Protein AF-M5FSQ7-F1 (afdb_monomer)

Foldseek 3Di:
DDDDDDDDDDDDDPPPPQKWAKDKWKQDQPVGTFLLVLRLVQNVVQLVVSPQPDPPLNVLSDPDPPRPVVCQRVVQCVVADSNAMKIWMWTADSVGDIHIHIDGDDDDPQDAFAEEEFPDAFFADVQAHDIPRLPSLVVSLVRQCVLPVPDPDPRGPWYFHFHPVQWTAATSAWWKWFFDDPDPPDDTATETEDSVRRHYPASLNVVCVVVVRYDYDTHGPVNRVVCLVVVTWMWTAHNHPGIGTYHYDYSADDPPVVPDDLDQFFAEEEEDLLFLQSLLCLVLSNLNVDDLVVSLVCCQWHYFYFYLVLDQPVCCVPPAQLQHLEYEYEAWFFALLDCSRNPCLLVCLVPDQRAYEYEARGQRSNQVSQPWDKDFDPDQFFQFWFFKDFSCDQLNPVFHTFTFHALDRIATDPVGGDPQKDQTMWTADPVRPDITGAKIDGNPGNYIYGNTDLSFPPGDVVNSSSSSNSSSVSSVVSVVPDDDRPSGRDPSSCVRRLQNSVLQDPDPPPPPVPDQQQKEKDKDWAPDPDDPLLVQLVQQVVCVLQLQKWWKKWAQLDDDVPDPLHFKIKIDMFSWKWFDDVPFIWIGRRPDIDTFDADVPHDPLNLVLLLLVLLQVRYDDDDDPDDLFQFAKFWWAFQCSLCVLDPPFDDDPDPFPDPGTRIMIGGGQWMWMQGPVVRIIMIMGIAGHPDDPSVVVNCNRPVDDHTDHPVVSVVVSVVNNPDDPRDDDDDDAQFDLAWDKPDDLVLLLVLLVVQLVSSSSRLFQKWWAKTKTKDFGPAFDGSSNLSNLLVVLCVLQRERGFMWIANSNQSKIKGFRFNFWQWWQDDFLSFKIKGKDWFDKAWQDDQPDVVDPDVVVSVVVSCVVVVVVVVVRLVDPVRSSLQSQLVSSVLSLCSSFFSNVFWDWPAFQDWDDDPTIIIGIIMIMGGGRHPDFLSNSDSSCPDRCQNFGISRSSRNVSSCVSRVNHGCTSASIWTWGQHSSRTITIGGRALMWIDGRRMIMHMFTHMRGNPDDSVVRVVRRVVRVCSRCPPRD

Solvent-accessible surface area (backbone atoms only — not comparable to full-atom values): 55582 Å² total; per-residue (Å²): 134,90,79,89,89,84,91,81,87,86,81,93,82,84,78,75,72,78,70,30,20,38,50,67,38,22,33,40,58,94,76,41,60,53,66,49,69,54,51,44,53,50,40,51,54,25,35,50,71,73,68,54,88,60,86,75,54,66,65,44,62,34,92,53,94,84,22,63,49,50,53,43,51,51,51,33,39,58,76,70,44,60,87,48,40,27,46,34,39,41,36,38,48,90,87,73,44,81,47,62,46,57,43,80,52,87,81,71,84,90,63,79,38,39,27,28,50,48,96,59,65,51,68,47,75,61,23,80,39,54,45,66,63,47,65,58,43,54,52,44,43,53,55,50,50,72,71,49,80,80,56,100,59,80,77,57,76,40,33,37,33,23,26,92,88,47,30,36,29,29,36,63,86,33,43,42,32,40,50,45,74,93,48,101,87,54,81,75,42,36,35,22,41,40,61,91,51,45,22,59,79,42,64,39,55,54,51,36,43,74,74,64,64,38,43,80,38,89,40,40,51,68,57,56,51,49,31,50,72,73,69,42,62,31,36,36,35,29,60,74,70,46,76,45,52,40,43,75,44,68,88,59,86,67,76,76,75,66,78,76,71,67,65,68,64,69,27,29,40,38,38,31,34,64,36,38,48,48,51,34,46,56,67,54,59,53,53,40,68,55,57,59,73,58,42,54,51,47,43,47,48,23,52,34,43,31,53,55,76,76,50,59,58,70,57,36,59,73,73,44,53,81,53,40,45,34,38,34,33,29,36,37,42,48,43,56,88,37,58,91,44,33,48,51,55,42,56,47,66,67,71,53,74,58,31,33,42,15,26,30,42,22,20,43,26,57,42,40,48,66,71,18,49,77,39,70,35,93,66,68,35,54,43,38,69,43,64,36,41,60,75,48,44,77,47,34,45,91,39,71,67,43,45,34,21,26,62,40,22,51,37,51,33,83,91,41,65,34,89,61,51,40,82,34,21,33,31,65,41,96,86,64,82,48,74,44,62,32,23,40,32,39,73,89,48,57,40,36,22,28,41,42,41,63,51,40,87,79,17,43,60,69,49,33,40,42,30,40,39,34,44,43,49,52,32,56,59,55,53,72,75,48,76,91,66,64,91,54,53,53,66,70,48,62,76,56,16,81,50,62,45,77,38,62,52,84,70,74,81,80,73,73,88,79,71,84,49,47,26,37,66,48,76,44,80,50,90,60,99,64,54,72,67,52,51,48,53,50,52,57,57,73,47,69,77,40,45,29,43,24,42,41,36,44,32,26,67,37,70,45,100,86,38,80,82,22,38,51,31,40,34,41,57,26,45,30,33,40,40,31,42,96,97,46,43,35,35,35,52,38,88,45,79,41,80,47,79,71,55,94,91,57,51,69,65,61,51,53,33,52,50,51,50,53,47,30,80,30,36,49,85,76,84,90,82,71,71,77,72,58,31,34,38,40,37,41,38,16,31,68,52,25,66,82,41,39,84,88,66,75,78,70,93,66,84,60,86,66,92,67,68,39,29,40,33,34,51,30,34,43,34,39,36,36,32,71,84,78,71,42,37,34,42,34,31,25,29,41,56,76,94,47,78,72,54,50,61,48,36,65,66,40,89,59,87,72,47,40,47,70,68,57,48,57,52,51,52,56,63,66,64,50,92,67,88,71,82,85,80,85,73,80,77,77,71,53,79,56,35,52,59,80,60,53,71,70,59,50,52,49,36,49,54,54,49,41,50,39,28,52,65,18,44,25,51,33,35,34,53,61,49,43,33,38,31,64,37,95,55,68,69,51,66,69,54,52,50,47,46,38,54,54,45,43,71,75,35,58,14,47,51,18,32,39,41,36,40,41,69,75,36,38,34,40,38,32,31,9,80,36,44,50,41,35,25,35,74,82,65,24,41,31,40,39,32,36,57,69,35,56,75,47,74,52,65,74,73,91,46,84,78,71,88,50,67,70,67,48,49,56,54,33,50,58,56,37,52,57,54,45,56,52,53,75,65,31,67,66,43,48,11,56,33,45,51,45,52,38,32,51,50,16,40,46,44,60,55,21,42,64,81,49,55,43,74,82,36,76,66,38,80,45,75,57,96,62,32,33,31,28,34,31,38,40,36,27,35,49,26,52,95,63,51,55,52,54,56,50,38,69,46,37,49,47,55,83,57,30,20,36,23,42,68,54,22,45,61,52,44,41,62,61,44,73,51,60,72,65,42,59,36,46,13,36,34,39,39,42,19,38,60,36,18,29,41,31,24,39,33,39,52,31,46,34,33,48,58,38,41,36,36,35,47,32,54,49,73,44,36,85,85,58,52,70,70,60,54,54,54,49,25,52,56,51,38,32,63,67,56,45,91,21,104

InterPro domains:
  IPR001544 Aminotransferase class IV [PF01063] (22-248)
  IPR005801 ADC synthase [G3DSA:3.60.120.10] (506-1032)
  IPR005801 ADC synthase [SSF56322] (531-1030)
  IPR006221 Anthranilate synthase/para-aminobenzoate synthase like domain [cd01743] (269-471)
  IPR006805 Anthranilate synthase component I, N-terminal [PF04715] (531-678)
  IPR015890 Chorismate-utilising enzyme, C-terminal [PF00425] (745-1024)
  IPR017926 Glutamine amidotransferase [PF00117] (269-464)
  IPR019999 Anthranilate synthase component I-like [PTHR11236] (307-1030)
  IPR029062 Class I glutamine amidotransferase-like [G3DSA:3.40.50.880] (268-475)
  IPR029062 Class I glutamine amidotransferase-like [SSF52317] (269-478)
  IPR036038 Aminotransferase-like, PLP-dependent enzymes [SSF56752] (23-250)
  IPR043131 Branched-chain-amino-acid aminotransferase-like, N-terminal [G3DSA:3.30.470.10] (13-101)
  IPR043132 Branched-chain-amino-acid aminotransferase-like, C-terminal [G3DSA:3.20.10.10] (105-250)

Radius of gyration: 38.15 Å; Cα contacts (8 Å, |Δi|>4): 2184; chains: 1; bounding box: 104×80×108 Å

Organism: Dacryopinax primogenitus (strain DJM 731) (NCBI:txid1858805)

Secondary structure (DSSP, 8-state):
----------------PPP-EEEEEEEETTTEETTHHHHHHHHHHHHHHTT---TTSTTTT--STT-HHHHHHHHHHHHH-TTS-EEEEEEE-TTS-EEEEEEE------PPEEEEEPSS----TTTTS-BS--HHHHHHHHHHHHHHTTSS----SEEEEE-TTSBEEEESSSEEEEEE-SSTTSPPEEEEE-GGGT----HHHHHHHHTTSEEEE--BHHHHHHHHHTT--EEEEETTTEEEEEEEEESS--GGGGSS--PPP-SEEEEE-S-SSGGGHHHHT-TT---HHHHHHHHHHHEEEEETTSS-HHHHHHHTGGG-SEEEE---SS-TTSHHHHTTHHHHHHH--S-EEEETHHHHHHHHHTT--EEEEEEEEEEEEEEEEE-S-GGGTTPPPEEEEEEEEEEE-TT---TTEEEEEEEE-TTSS-EEEEEEEESSSSEEEESSBTTSTTS-HHHHHHHHHHHHHHHHHHHTTSS---SS--HHHHHH-SS-GGGGS-------TT---SEEEEEEEE-----HHHHHHHHHHHTTT-TT-EEEEEE-SS--TT-GGGSEEEEEEESEEEEEETTEEEEEETTEEEE--PPTT--HHHHHHHHHHHHHHTEE---S-S-S--SEEEEEE-GGGHHHHSTT----SS-----S-SEEEEEESEEEEEETTTTEEEEEEEEE-S--HHHHHHHHHSSS--SB-HHHHHHHHHHHSS--PPP---------S--EESS-HHHHHHHHHHHHHHHHTTS-SEEEEEEEEEEE-SSPPPHHHHHHHHHHHHHHS--TEEEEEEETTTTEEEEEEE--EEEEEESGGG-EEEEE-EEEEEEPPPPSSSS-S-HHHHHHHHHHHHHHHHHHHHT-HHHHHHHHHHHHHHHHHHHTTB-GGG-EEEEEEEEEE-SSEEEEEEEEEEEBPTT--HHHHHHHHPSPGGGSEESHHHHHHHHHHHTTT---TTTTSEEEEEETTS-EEEEE--SEEEEETTEEEEEEEEEE-TT--HHHHHHHHHHHHHHHHTT--

Nearest PDB structures (foldseek):
  8hx8-assembly1_A  TM=6.151E-01  e=1.619E-55  Streptomyces venezuelae
  7pi1-assembly4_DDD  TM=8.713E-01  e=1.758E-33  Bacillus subtilis subsp. subtilis str. 168
  7qu9-assembly1_A  TM=8.740E-01  e=2.891E-33  Bacillus subtilis
  7pi1-assembly2_BBB  TM=8.624E-01  e=4.524E-33  Bacillus subtilis subsp. subtilis str. 168
  7pi1-assembly3_CCC  TM=8.799E-01  e=3.842E-32  Bacillus subtilis subsp. subtilis str. 168

Sequence (1033 aa):
MSTCNEIAQSHSNSNLSRPRALTTILYEPGDGFYLLQRHVERLRAAHIYLGSTSPGFIDELSWSVGSGLMQELWGVVRSTGETFPQRVRVEVTHDCRIIATSRIMVTGPLTTLTVCLDTRPTVPRHAEHKTTDRANYDSARGRVDACLDLEGVRMPFDVLLWNPAGFVTETSISNVAVEMHYDQSSSPRFVTPRVTSGLIAGVMRQELLSVGFLEEGDIRIEDALCAAQEGRRIIAFNALRKVFEVKIITALPQPSLFRELPFPMGVGVIIDCYDSYTNNLLPCLNTANLPPQEFERYLESSVAVIRLHTFPWPVFRDHVLPHLEWVIISPGPGRPDNTRDFGFCAELLRTSEVPVLGVCLGHQGIASAHGGSIISSGDVVHGRTVLVHNNNVGVFANVPSAQMVRYNSLCVDPENIPEDIHVTAWARSSDGATIEIMGLQHRHKPQYGVQFHLESTCSDHDTARRIMQSFALVVAQHSKHRAASSTKLPDICRTTSYIDFSKLRSVSPCIDTQIKQPLRVLSQQLVVQATPVEMCSYLVEACQEDLGINVFWLDSARSSPNDPLSRYSYLGTSNRSIQYEPGTALLHKGMEDVSLPLRPGQSFWSWLDTLQRVIHENSANDAIAAPNFQCGLVGYLSYEMGKESLDGYESSTRNTAYSGPLAQFMLIDQVLAFDHHTGVWHAMGLIRGSADSRMDALSELLPCQFGITELEFYSWIRTLEIPQPFPSSTRKSALPSLFDFNYTHDSYMDSIRRLIQKIGEGESYEMNLTGQFTGLLHDTPSLKDVFALYGDIRTKNPACYSALLCFTRTRTHVLSTSPELFIELSGVGGTEALMKPIKGTLRRTPCRCAPCTDPDGCEVNRALQDAQRLAAFEADPKERAENLMIVDLIRADLQNFCHTSSVTVKKLMDVEASETVYSLVTSVEGKLVPDVGPVEAICRTFPPGSMTGAPKLRSVELLEDLEGHQPRGIYSGCLGYISVNNRASFNVVIRTLVIQDCKASVGAGGAITWLSDPDSEWDELFLKARSVLQDRV

pLDDT: mean 83.96, std 14.82, range [24.11, 98.62]

Structure (mmCIF, N/CA/C/O backbone):
data_AF-M5FSQ7-F1
#
_entry.id   AF-M5FSQ7-F1
#
loop_
_atom_site.group_PDB
_atom_site.id
_atom_site.type_symbol
_atom_site.label_atom_id
_atom_site.label_alt_id
_atom_site.label_comp_id
_atom_site.label_asym_id
_atom_site.label_entity_id
_atom_site.label_seq_id
_atom_site.pdbx_PDB_ins_code
_atom_site.Cartn_x
_atom_site.Cartn_y
_atom_site.Cartn_z
_atom_site.occupancy
_atom_site.B_iso_or_equiv
_atom_site.auth_seq_id
_atom_site.auth_comp_id
_atom_site.auth_asym_id
_atom_site.auth_atom_id
_atom_site.pdbx_PDB_model_num
ATOM 1 N N . MET A 1 1 ? 24.630 52.295 -3.949 1.00 28.70 1 MET A N 1
ATOM 2 C CA . MET A 1 1 ? 25.901 53.045 -3.998 1.00 28.70 1 MET A CA 1
ATOM 3 C C . MET A 1 1 ? 26.867 52.355 -3.053 1.00 28.70 1 MET A C 1
ATOM 5 O O . MET A 1 1 ? 26.510 52.264 -1.891 1.00 28.70 1 MET A O 1
ATOM 9 N N . SER A 1 2 ? 27.982 51.841 -3.602 1.00 24.11 2 SER A N 1
ATOM 10 C CA . SER A 1 2 ? 29.302 51.570 -2.975 1.00 24.11 2 SER A CA 1
ATOM 11 C C . SER A 1 2 ? 29.361 50.859 -1.609 1.00 24.11 2 SER A C 1
ATOM 13 O O . SER A 1 2 ? 28.769 51.341 -0.658 1.00 24.11 2 SER A O 1
ATOM 15 N N . THR A 1 3 ? 30.139 49.806 -1.345 1.00 26.14 3 THR A N 1
ATOM 16 C CA . THR A 1 3 ? 31.267 49.098 -2.009 1.00 26.14 3 THR A CA 1
ATOM 17 C C . THR A 1 3 ? 31.653 47.981 -1.012 1.00 26.14 3 THR A C 1
ATOM 19 O O . THR A 1 3 ? 31.602 48.232 0.187 1.00 26.14 3 THR A O 1
ATOM 22 N N . CYS A 1 4 ? 31.817 46.712 -1.405 1.00 25.16 4 CYS A N 1
ATOM 23 C CA . CYS A 1 4 ? 33.051 46.060 -1.900 1.00 25.16 4 CYS A CA 1
ATOM 24 C C . CYS A 1 4 ? 34.249 46.070 -0.926 1.00 25.16 4 CYS A C 1
ATOM 26 O O . CYS A 1 4 ? 34.625 47.142 -0.464 1.00 25.16 4 CYS A O 1
ATOM 28 N N . ASN A 1 5 ? 34.882 44.886 -0.784 1.00 26.62 5 ASN A N 1
ATOM 29 C CA . ASN A 1 5 ? 36.004 44.456 0.087 1.00 26.62 5 ASN A CA 1
ATOM 30 C C . ASN A 1 5 ? 35.471 43.794 1.377 1.00 26.62 5 ASN A C 1
ATOM 32 O O . ASN A 1 5 ? 34.804 44.456 2.150 1.00 26.62 5 ASN A O 1
ATOM 36 N N . GLU A 1 6 ? 35.602 42.499 1.672 1.00 25.78 6 GLU A N 1
ATOM 37 C CA . GLU A 1 6 ? 36.690 41.535 1.487 1.00 25.78 6 GLU A CA 1
ATOM 38 C C . GLU A 1 6 ? 36.123 40.105 1.579 1.00 25.78 6 GLU A C 1
ATOM 40 O O . GLU A 1 6 ? 35.641 39.722 2.636 1.00 25.78 6 GLU A O 1
ATOM 45 N N . ILE A 1 7 ? 36.232 39.294 0.522 1.00 28.31 7 ILE A N 1
ATOM 46 C CA . ILE A 1 7 ? 36.519 37.852 0.648 1.00 28.31 7 ILE A CA 1
ATOM 47 C C . ILE A 1 7 ? 37.460 37.523 -0.510 1.00 28.31 7 ILE A C 1
ATOM 49 O O . ILE A 1 7 ? 37.056 37.109 -1.596 1.00 28.31 7 ILE A O 1
ATOM 53 N N . ALA A 1 8 ? 38.737 37.816 -0.290 1.00 27.39 8 ALA A N 1
ATOM 54 C CA . ALA A 1 8 ? 39.831 37.292 -1.081 1.00 27.39 8 ALA A CA 1
ATOM 55 C C . ALA A 1 8 ? 40.411 36.084 -0.339 1.00 27.39 8 ALA A C 1
ATOM 57 O O . ALA A 1 8 ? 40.623 36.151 0.867 1.00 27.39 8 ALA A O 1
ATOM 58 N N . GLN A 1 9 ? 40.743 35.051 -1.116 1.00 27.33 9 GLN A N 1
ATOM 59 C CA . GLN A 1 9 ? 41.522 33.856 -0.770 1.00 27.33 9 GLN A CA 1
ATOM 60 C C . GLN A 1 9 ? 40.736 32.639 -0.263 1.00 27.33 9 GLN A C 1
ATOM 62 O O . GLN A 1 9 ? 40.675 32.349 0.924 1.00 27.33 9 GLN A O 1
ATOM 67 N N . SER A 1 10 ? 40.288 31.804 -1.201 1.00 25.73 10 SER A N 1
ATOM 68 C CA . SER A 1 10 ? 40.864 30.457 -1.326 1.00 25.73 10 SER A CA 1
ATOM 69 C C . SER A 1 10 ? 40.423 29.778 -2.632 1.00 25.73 10 SER A C 1
ATOM 71 O O . SER A 1 10 ? 39.282 29.897 -3.056 1.00 25.73 10 SER A O 1
ATOM 73 N N . HIS A 1 11 ? 41.379 29.072 -3.246 1.00 27.67 11 HIS A N 1
ATOM 74 C CA . HIS A 1 11 ? 41.250 28.107 -4.354 1.00 27.67 11 HIS A CA 1
ATOM 75 C C . HIS A 1 11 ? 41.582 28.619 -5.765 1.00 27.67 11 HIS A C 1
ATOM 77 O O . HIS A 1 11 ? 40.765 28.814 -6.659 1.00 27.67 11 HIS A O 1
ATOM 83 N N . SER A 1 12 ? 42.896 28.746 -5.941 1.00 33.84 12 SER A N 1
ATOM 84 C CA . SER A 1 12 ? 43.661 28.553 -7.167 1.00 33.84 12 SER A CA 1
ATOM 85 C C . SER A 1 12 ? 43.202 27.343 -8.000 1.00 33.84 12 SER A C 1
ATOM 87 O O . SER A 1 12 ? 43.502 26.206 -7.644 1.00 33.84 12 SER A O 1
ATOM 89 N N . ASN A 1 13 ? 42.533 27.599 -9.130 1.00 28.42 13 ASN A N 1
ATOM 90 C CA . ASN A 1 13 ? 42.617 26.789 -10.358 1.00 28.42 13 ASN A CA 1
ATOM 91 C C . ASN A 1 13 ? 42.017 27.515 -11.585 1.00 28.42 13 ASN A C 1
ATOM 93 O O . ASN A 1 13 ? 41.304 26.936 -12.398 1.00 28.42 13 ASN A O 1
ATOM 97 N N . SER A 1 14 ? 42.311 28.808 -11.754 1.00 32.81 14 SER A N 1
ATOM 98 C CA . SER A 1 14 ? 41.867 29.597 -12.914 1.00 32.81 14 SER A CA 1
ATOM 99 C C . SER A 1 14 ? 43.050 30.066 -13.765 1.00 32.81 14 SER A C 1
ATOM 101 O O . SER A 1 14 ? 43.317 31.258 -13.885 1.00 32.81 14 SER A O 1
ATOM 103 N N . ASN A 1 15 ? 43.753 29.117 -14.382 1.00 32.16 15 ASN A N 1
ATOM 104 C CA . ASN A 1 15 ? 44.527 29.369 -15.600 1.00 32.16 15 ASN A CA 1
ATOM 105 C C . ASN A 1 15 ? 43.802 28.703 -16.781 1.00 32.16 15 ASN A C 1
ATOM 107 O O . ASN A 1 15 ? 44.334 27.829 -17.459 1.00 32.16 15 ASN A O 1
ATOM 111 N N . LEU A 1 16 ? 42.560 29.123 -17.040 1.00 43.38 16 LEU A N 1
ATOM 112 C CA . LEU A 1 16 ? 41.994 28.998 -18.382 1.00 43.38 16 LEU A CA 1
ATOM 113 C C . LEU A 1 16 ? 42.818 29.935 -19.269 1.00 43.38 16 LEU A C 1
ATOM 115 O O . LEU A 1 16 ? 42.696 31.156 -19.179 1.00 43.38 16 LEU A O 1
ATOM 119 N N . SER A 1 17 ? 43.739 29.368 -20.050 1.00 59.56 17 SER A N 1
ATOM 120 C CA . SER A 1 17 ? 44.606 30.131 -20.945 1.00 59.56 17 SER A CA 1
ATOM 121 C C . SER A 1 17 ? 43.751 31.034 -21.832 1.00 59.56 17 SER A C 1
ATOM 123 O O . SER A 1 17 ? 42.866 30.527 -22.523 1.00 59.56 17 SER A O 1
ATOM 125 N N . ARG A 1 18 ? 44.011 32.348 -21.839 1.00 75.31 18 ARG A N 1
ATOM 126 C CA . ARG A 1 18 ? 43.340 33.268 -22.768 1.00 75.31 18 ARG A CA 1
ATOM 127 C C . ARG A 1 18 ? 43.399 32.702 -24.204 1.00 75.31 18 ARG A C 1
ATOM 129 O O . ARG A 1 18 ? 44.457 32.182 -24.588 1.00 75.31 18 ARG A O 1
ATOM 136 N N . PRO A 1 19 ? 42.303 32.768 -24.982 1.00 82.62 19 PRO A N 1
ATOM 137 C CA . PRO A 1 19 ? 42.264 32.232 -26.340 1.00 82.62 19 PRO A CA 1
ATOM 138 C C . PRO A 1 19 ? 43.302 32.917 -27.232 1.00 82.62 19 PRO A C 1
ATOM 140 O O . PRO A 1 19 ? 43.524 34.116 -27.125 1.00 82.62 19 PRO A O 1
ATOM 143 N N . ARG A 1 20 ? 43.955 32.151 -28.108 1.00 86.50 20 ARG A N 1
ATOM 144 C CA . ARG A 1 20 ? 44.964 32.641 -29.061 1.00 86.50 20 ARG A CA 1
ATOM 145 C C . ARG A 1 20 ? 44.416 32.584 -30.480 1.00 86.50 20 ARG A C 1
ATOM 147 O O . ARG A 1 20 ? 43.618 31.696 -30.792 1.00 86.50 20 ARG A O 1
ATOM 154 N N . ALA A 1 21 ? 44.873 33.482 -31.349 1.00 85.31 21 ALA A N 1
ATOM 155 C CA . ALA A 1 21 ? 44.543 33.425 -32.770 1.00 85.31 21 ALA A CA 1
ATOM 156 C C . ALA A 1 21 ? 45.170 32.172 -33.401 1.00 85.31 21 ALA A C 1
ATOM 158 O O . ALA A 1 21 ? 46.342 31.867 -33.164 1.00 85.31 21 ALA A O 1
ATOM 159 N N . LEU A 1 22 ? 44.380 31.439 -34.188 1.00 89.25 22 LEU A N 1
ATOM 160 C CA . LEU A 1 22 ? 44.751 30.125 -34.704 1.00 89.25 22 LEU A CA 1
ATOM 161 C C . LEU A 1 22 ? 44.413 30.001 -36.191 1.00 89.25 22 LEU A C 1
ATOM 163 O O . LEU A 1 22 ? 43.290 30.253 -36.632 1.00 89.25 22 LEU A O 1
ATOM 167 N N . THR A 1 23 ? 45.351 29.476 -36.972 1.00 89.81 23 THR A N 1
ATOM 168 C CA . THR A 1 23 ? 45.087 29.035 -38.341 1.00 89.81 23 THR A CA 1
ATOM 169 C C . THR A 1 23 ? 45.695 27.667 -38.624 1.00 89.81 23 THR A C 1
ATOM 171 O O . THR A 1 23 ? 46.503 27.128 -37.869 1.00 89.81 23 THR A O 1
ATOM 174 N N . THR A 1 24 ? 45.242 27.042 -39.704 1.00 90.44 24 THR A N 1
ATOM 175 C CA . THR A 1 24 ? 45.785 25.768 -40.166 1.00 90.44 24 THR A CA 1
ATOM 176 C C . THR A 1 24 ? 45.873 25.823 -41.679 1.00 90.44 24 THR A C 1
ATOM 178 O O . THR A 1 24 ? 44.864 26.120 -42.318 1.00 90.44 24 THR A O 1
ATOM 181 N N . ILE A 1 25 ? 47.072 25.586 -42.193 1.00 91.25 25 ILE A N 1
ATOM 182 C CA . ILE A 1 25 ? 47.506 25.811 -43.568 1.00 91.25 25 ILE A CA 1
ATOM 183 C C . ILE A 1 25 ? 47.929 24.463 -44.152 1.00 91.25 25 ILE A C 1
ATOM 185 O O . ILE A 1 25 ? 48.520 23.637 -43.449 1.00 91.25 25 ILE A O 1
ATOM 189 N N . LEU A 1 26 ? 47.604 24.236 -45.419 1.00 91.56 26 LEU A N 1
ATOM 190 C CA . LEU A 1 26 ? 48.107 23.100 -46.179 1.00 91.56 26 LEU A CA 1
ATOM 191 C C . LEU A 1 26 ? 49.438 23.484 -46.829 1.00 91.56 26 LEU A C 1
ATOM 193 O O . LEU A 1 26 ? 49.510 24.501 -47.515 1.00 91.56 26 LEU A O 1
ATOM 197 N N . TYR A 1 27 ? 50.468 22.673 -46.618 1.00 91.62 27 TYR A N 1
ATOM 198 C CA . TYR A 1 27 ? 51.687 22.702 -47.419 1.00 91.62 27 TYR A CA 1
ATOM 199 C C . TYR A 1 27 ? 51.616 21.584 -48.462 1.00 91.62 27 TYR A C 1
ATOM 201 O O . TYR A 1 27 ? 51.442 20.421 -48.089 1.00 91.62 27 TYR A O 1
ATOM 209 N N . GLU A 1 28 ? 51.745 21.930 -49.741 1.00 87.75 28 GLU A N 1
ATOM 210 C CA . GLU A 1 28 ? 51.840 20.985 -50.858 1.00 87.75 28 GLU A CA 1
ATOM 211 C C . GLU A 1 28 ? 53.288 21.002 -51.400 1.00 87.75 28 GLU A C 1
ATOM 213 O O . GLU A 1 28 ? 53.817 22.081 -51.688 1.00 87.75 28 GLU A O 1
ATOM 218 N N . PRO A 1 29 ? 53.968 19.843 -51.524 1.00 85.25 29 PRO A N 1
ATOM 219 C CA . PRO A 1 29 ? 55.306 19.783 -52.106 1.00 85.25 29 PRO A CA 1
ATOM 220 C C . PRO A 1 29 ? 55.297 20.360 -53.523 1.00 85.25 29 PRO A C 1
ATOM 222 O O . PRO A 1 29 ? 54.510 19.931 -54.360 1.00 85.25 29 PRO A O 1
ATOM 225 N N . GLY A 1 30 ? 56.167 21.334 -53.792 1.00 80.31 30 GLY A N 1
ATOM 226 C CA . GLY A 1 30 ? 56.234 22.043 -55.076 1.00 80.31 30 GLY A CA 1
ATOM 227 C C . GLY A 1 30 ? 55.386 23.320 -55.145 1.00 80.31 30 GLY A C 1
ATOM 228 O O . GLY A 1 30 ? 55.886 24.327 -55.640 1.00 80.31 30 GLY A O 1
ATOM 229 N N . ASP A 1 31 ? 54.177 23.321 -54.575 1.00 81.56 31 ASP A N 1
ATOM 230 C CA . ASP A 1 31 ? 53.236 24.459 -54.636 1.00 81.56 31 ASP A CA 1
ATOM 231 C C . ASP A 1 31 ? 53.300 25.382 -53.400 1.00 81.56 31 ASP A C 1
ATOM 233 O O . ASP A 1 31 ? 52.826 26.521 -53.423 1.00 81.56 31 ASP A O 1
ATOM 237 N N . GLY A 1 32 ? 53.924 24.925 -52.309 1.00 88.06 32 GLY A N 1
ATOM 238 C CA . GLY A 1 32 ? 54.135 25.712 -51.095 1.00 88.06 32 GLY A CA 1
ATOM 239 C C . GLY A 1 32 ? 52.900 25.790 -50.192 1.00 88.06 32 GLY A C 1
ATOM 240 O O . GLY A 1 32 ? 52.144 24.830 -50.050 1.00 88.06 32 GLY A O 1
ATOM 241 N N . PHE A 1 33 ? 52.725 26.920 -49.500 1.00 90.19 33 PHE A N 1
ATOM 242 C CA . PHE A 1 33 ? 51.641 27.120 -48.532 1.00 90.19 33 PHE A CA 1
ATOM 243 C C . PHE A 1 33 ? 50.358 27.598 -49.224 1.00 90.19 33 PHE A C 1
ATOM 245 O O . PHE A 1 33 ? 50.256 28.751 -49.649 1.00 90.19 33 PHE A O 1
ATOM 252 N N . TYR A 1 34 ? 49.353 26.729 -49.293 1.00 90.50 34 TYR A N 1
ATOM 253 C CA . TYR A 1 34 ? 48.079 27.004 -49.954 1.00 90.50 34 TYR A CA 1
ATOM 254 C C . TYR A 1 34 ? 47.325 28.172 -49.291 1.00 90.50 34 TYR A C 1
ATOM 256 O O . TYR A 1 34 ? 47.166 28.205 -48.069 1.00 90.50 34 TYR A O 1
ATOM 264 N N . LEU A 1 35 ? 46.851 29.134 -50.098 1.00 88.75 35 LEU A N 1
ATOM 265 C CA . LEU A 1 35 ? 46.108 30.339 -49.674 1.00 88.75 35 LEU A CA 1
ATOM 266 C C . LEU A 1 35 ? 46.785 31.154 -48.550 1.00 88.75 35 LEU A C 1
ATOM 268 O O . LEU A 1 35 ? 46.107 31.761 -47.712 1.00 88.75 35 LEU A O 1
ATOM 272 N N . LEU A 1 36 ? 48.123 31.187 -48.525 1.00 86.69 36 LEU A N 1
ATOM 273 C CA . LEU A 1 36 ? 48.907 31.806 -47.451 1.00 86.69 36 LEU A CA 1
ATOM 274 C C . LEU A 1 36 ? 48.483 33.248 -47.132 1.00 86.69 36 LEU A C 1
ATOM 276 O O . LEU A 1 36 ? 48.294 33.575 -45.961 1.00 86.69 36 LEU A O 1
ATOM 280 N N . GLN A 1 37 ? 48.277 34.089 -48.150 1.00 84.69 37 GLN A N 1
ATOM 281 C CA . GLN A 1 37 ? 47.887 35.490 -47.960 1.00 84.69 37 GLN A CA 1
ATOM 282 C C . GLN A 1 37 ? 46.596 35.620 -47.130 1.00 84.69 37 GLN A C 1
ATOM 284 O O . GLN A 1 37 ? 46.566 36.328 -46.124 1.00 84.69 37 GLN A O 1
ATOM 289 N N . ARG A 1 38 ? 45.552 34.858 -47.476 1.00 86.31 38 ARG A N 1
ATOM 290 C CA . ARG A 1 38 ? 44.273 34.864 -46.745 1.00 86.31 38 ARG A CA 1
ATOM 291 C C . ARG A 1 38 ? 44.410 34.298 -45.329 1.00 86.31 38 ARG A C 1
ATOM 293 O O . ARG A 1 38 ? 43.746 34.754 -44.399 1.00 86.31 38 ARG A O 1
ATOM 300 N N . HIS A 1 39 ? 45.279 33.303 -45.132 1.00 87.62 39 HIS A N 1
ATOM 301 C CA . HIS A 1 39 ? 45.574 32.778 -43.797 1.00 87.62 39 HIS A CA 1
ATOM 302 C C . HIS A 1 39 ? 46.247 33.818 -42.895 1.00 87.62 39 HIS A C 1
ATOM 304 O O . HIS A 1 39 ? 45.913 33.882 -41.709 1.00 87.62 39 HIS A O 1
ATOM 310 N N . VAL A 1 40 ? 47.142 34.637 -43.451 1.00 84.88 40 VAL A N 1
ATOM 311 C CA . VAL A 1 40 ? 47.787 35.757 -42.752 1.00 84.88 40 VAL A CA 1
ATOM 312 C C . VAL A 1 40 ? 46.774 36.840 -42.393 1.00 84.88 40 VAL A C 1
ATOM 314 O O . VAL A 1 40 ? 46.716 37.266 -41.240 1.00 84.88 40 VAL A O 1
ATOM 317 N N . GLU A 1 41 ? 45.933 37.250 -43.342 1.00 83.56 41 GLU A N 1
ATOM 318 C CA . GLU A 1 41 ? 44.866 38.232 -43.109 1.00 83.56 41 GLU A CA 1
ATOM 319 C C . GLU A 1 41 ? 43.910 37.764 -42.002 1.00 83.56 41 GLU A C 1
ATOM 321 O O . GLU A 1 41 ? 43.591 38.528 -41.087 1.00 83.56 41 GLU A O 1
ATOM 326 N N . ARG A 1 42 ? 43.535 36.477 -42.003 1.00 86.25 42 ARG A N 1
ATOM 327 C CA . ARG A 1 42 ? 42.705 35.895 -40.940 1.00 86.25 42 ARG A CA 1
ATOM 328 C C . ARG A 1 42 ? 43.393 35.907 -39.575 1.00 86.25 42 ARG A C 1
ATOM 330 O O . ARG A 1 42 ? 42.732 36.199 -38.580 1.00 86.25 42 ARG A O 1
ATOM 337 N N . LEU A 1 43 ? 44.682 35.565 -39.507 1.00 84.81 43 LEU A N 1
ATOM 338 C CA . LEU A 1 43 ? 45.446 35.612 -38.254 1.00 84.81 43 LEU A CA 1
ATOM 339 C C . LEU A 1 43 ? 45.512 37.036 -37.698 1.00 84.81 43 LEU A C 1
ATOM 341 O O . LEU A 1 43 ? 45.286 37.221 -36.504 1.00 84.81 43 LEU A O 1
ATOM 345 N N . ARG A 1 44 ? 45.759 38.030 -38.561 1.00 81.00 44 ARG A N 1
ATOM 346 C CA . ARG A 1 44 ? 45.766 39.451 -38.186 1.00 81.00 44 ARG A CA 1
ATOM 347 C C . ARG A 1 44 ? 44.412 39.880 -37.619 1.00 81.00 44 ARG A C 1
ATOM 349 O O . ARG A 1 44 ? 44.367 40.425 -36.521 1.00 81.00 44 ARG A O 1
ATOM 356 N N . ALA A 1 45 ? 43.317 39.570 -38.313 1.00 81.81 45 ALA A N 1
ATOM 357 C CA . ALA A 1 45 ? 41.970 39.929 -37.868 1.00 81.81 45 ALA A CA 1
ATOM 358 C C . ALA A 1 45 ? 41.600 39.271 -36.524 1.00 81.81 45 ALA A C 1
ATOM 360 O O . ALA A 1 45 ? 41.124 39.947 -35.615 1.00 81.81 45 ALA A O 1
ATOM 361 N N . ALA A 1 46 ? 41.901 37.977 -36.360 1.00 83.12 46 ALA A N 1
ATOM 362 C CA . ALA A 1 46 ? 41.653 37.251 -35.114 1.00 83.12 46 ALA A CA 1
ATOM 363 C C . ALA A 1 46 ? 42.493 37.781 -33.940 1.00 83.12 46 ALA A C 1
ATOM 365 O O . ALA A 1 46 ? 42.011 37.839 -32.812 1.00 83.12 46 ALA A O 1
ATOM 366 N N . HIS A 1 47 ? 43.745 38.173 -34.189 1.00 80.12 47 HIS A N 1
ATOM 367 C CA . HIS A 1 47 ? 44.622 38.729 -33.159 1.00 80.12 47 HIS A CA 1
ATOM 368 C C . HIS A 1 47 ? 44.162 40.121 -32.695 1.00 80.12 47 HIS A C 1
ATOM 370 O O . HIS A 1 47 ? 44.145 40.384 -31.494 1.00 80.12 47 HIS A O 1
ATOM 376 N N . ILE A 1 48 ? 43.720 40.976 -33.627 1.00 79.88 48 ILE A N 1
ATOM 377 C CA . ILE A 1 48 ? 43.136 42.293 -33.316 1.00 79.88 48 ILE A CA 1
ATOM 378 C C . ILE A 1 48 ? 41.863 42.127 -32.477 1.00 79.88 48 ILE A C 1
ATOM 380 O O . ILE A 1 48 ? 41.714 42.785 -31.448 1.00 79.88 48 ILE A O 1
ATOM 384 N N . TYR A 1 49 ? 40.977 41.211 -32.876 1.00 81.62 49 TYR A N 1
ATOM 385 C CA . TYR A 1 49 ? 39.728 40.929 -32.166 1.00 81.62 49 TYR A CA 1
ATOM 386 C C . TYR A 1 49 ? 39.945 40.480 -30.709 1.00 81.62 49 TYR A C 1
ATOM 388 O O . TYR A 1 49 ? 39.177 40.845 -29.823 1.00 81.62 49 TYR A O 1
ATOM 396 N N . LEU A 1 50 ? 41.020 39.734 -30.433 1.00 80.94 50 LEU A N 1
ATOM 397 C CA . LEU A 1 50 ? 41.361 39.250 -29.089 1.00 80.94 50 LEU A CA 1
ATOM 398 C C . LEU A 1 50 ? 42.027 40.309 -28.179 1.00 80.94 50 LEU A C 1
ATOM 400 O O . LEU A 1 50 ? 42.373 39.996 -27.039 1.00 80.94 50 LEU A O 1
ATOM 404 N N . GLY A 1 51 ? 42.166 41.561 -28.638 1.00 69.06 51 GLY A N 1
ATOM 405 C CA . GLY A 1 51 ? 42.501 42.714 -27.791 1.00 69.06 51 GLY A CA 1
ATOM 406 C C . GLY A 1 51 ? 43.983 43.110 -27.713 1.00 69.06 51 GLY A C 1
ATOM 407 O O . GLY A 1 51 ? 44.345 43.866 -26.812 1.00 69.06 51 GLY A O 1
ATOM 408 N N . SER A 1 52 ? 44.843 42.649 -28.629 1.00 61.75 52 SER A N 1
ATOM 409 C CA . SER A 1 52 ? 46.256 43.067 -28.699 1.00 61.75 52 SER A CA 1
ATOM 410 C C . SER A 1 52 ? 46.481 44.093 -29.818 1.00 61.75 52 SER A C 1
ATOM 412 O O . SER A 1 52 ? 46.601 43.740 -30.988 1.00 61.75 52 SER A O 1
ATOM 414 N N . THR A 1 53 ? 46.579 45.380 -29.472 1.00 54.91 53 THR A N 1
ATOM 415 C CA . THR A 1 53 ? 46.950 46.463 -30.403 1.00 54.91 53 THR A CA 1
ATOM 416 C C . THR A 1 53 ? 48.396 46.896 -30.172 1.00 54.91 53 THR A C 1
ATOM 418 O O . THR A 1 53 ? 48.642 47.961 -29.607 1.00 54.91 53 THR A O 1
ATOM 421 N N . SER A 1 54 ? 49.366 46.072 -30.578 1.00 55.12 54 SER A N 1
ATOM 422 C CA . SER A 1 54 ? 50.761 46.516 -30.695 1.00 55.12 54 SER A CA 1
ATOM 423 C C . SER A 1 54 ? 51.034 46.885 -32.162 1.00 55.12 54 SER A C 1
ATOM 425 O O . SER A 1 54 ? 51.077 45.983 -33.000 1.00 55.12 54 SER A O 1
ATOM 427 N N . PRO A 1 55 ? 51.191 48.177 -32.518 1.00 51.75 55 PRO A N 1
ATOM 428 C CA . PRO A 1 55 ? 51.292 48.621 -33.914 1.00 51.75 55 PRO A CA 1
ATOM 429 C C . PRO A 1 55 ? 52.470 48.016 -34.698 1.00 51.75 55 PRO A C 1
ATOM 431 O O . PRO A 1 55 ? 52.386 47.912 -35.915 1.00 51.75 55 PRO A O 1
ATOM 434 N N . GLY A 1 56 ? 53.541 47.583 -34.018 1.00 53.12 56 GLY A N 1
ATOM 435 C CA . GLY A 1 56 ? 54.748 47.030 -34.652 1.00 53.12 56 GLY A CA 1
ATOM 436 C C . GLY A 1 56 ? 54.678 45.551 -35.055 1.00 53.12 56 GLY A C 1
ATOM 437 O O . GLY A 1 56 ? 55.513 45.099 -35.828 1.00 53.12 56 GLY A O 1
ATOM 438 N N . PHE A 1 57 ? 53.693 44.781 -34.577 1.00 55.53 57 PHE A N 1
ATOM 439 C CA . PHE A 1 57 ? 53.612 43.341 -34.874 1.00 55.53 57 PHE A CA 1
ATOM 440 C C . PHE A 1 57 ? 52.924 43.019 -36.213 1.00 55.53 57 PHE A C 1
ATOM 442 O O . PHE A 1 57 ? 53.063 41.926 -36.766 1.00 55.53 57 PHE A O 1
ATOM 449 N N . ILE A 1 58 ? 52.195 43.982 -36.782 1.00 55.22 58 ILE A N 1
ATOM 450 C CA . ILE A 1 58 ? 51.511 43.808 -38.071 1.00 55.22 58 ILE A CA 1
ATOM 451 C C . ILE A 1 58 ? 52.529 43.561 -39.205 1.00 55.22 58 ILE A C 1
ATOM 453 O O . ILE A 1 58 ? 52.232 42.787 -40.127 1.00 55.22 58 ILE A O 1
ATOM 457 N N . ASP A 1 59 ? 53.739 44.118 -39.084 1.00 53.28 59 ASP A N 1
ATOM 458 C CA . ASP A 1 59 ? 54.845 43.951 -40.035 1.00 53.28 59 ASP A CA 1
ATOM 459 C C . ASP A 1 59 ? 55.535 42.571 -39.933 1.00 53.28 59 ASP A C 1
ATOM 461 O O . ASP A 1 59 ? 55.952 42.018 -40.953 1.00 53.28 59 ASP A O 1
ATOM 465 N N . GLU A 1 60 ? 55.581 41.940 -38.750 1.00 54.00 60 GLU A N 1
ATOM 466 C CA . GLU A 1 60 ? 56.161 40.591 -38.564 1.00 54.00 60 GLU A CA 1
ATOM 467 C C . GLU A 1 60 ? 55.286 39.466 -39.143 1.00 54.00 60 GLU A C 1
ATOM 469 O O . GLU A 1 60 ? 55.797 38.434 -39.590 1.00 54.00 60 GLU A O 1
ATOM 474 N N . LEU A 1 61 ? 53.972 39.691 -39.224 1.00 56.56 61 LEU A N 1
ATOM 475 C CA . LEU A 1 61 ? 53.016 38.836 -39.937 1.00 56.56 61 LEU A CA 1
ATOM 476 C C . LEU A 1 61 ? 53.012 39.092 -41.460 1.00 56.56 61 LEU A C 1
ATOM 478 O O . LEU A 1 61 ? 52.031 38.778 -42.125 1.00 56.56 61 LEU A O 1
ATOM 482 N N . SER A 1 62 ? 54.059 39.685 -42.041 1.00 56.91 62 SER A N 1
ATOM 483 C CA . SER A 1 62 ? 54.187 39.839 -43.497 1.00 56.91 62 SER A CA 1
ATOM 484 C C . SER A 1 62 ? 54.393 38.488 -44.203 1.00 56.91 62 SER A C 1
ATOM 486 O O . SER A 1 62 ? 55.096 37.610 -43.704 1.00 56.91 62 SER A O 1
ATOM 488 N N . TRP A 1 63 ? 53.823 38.317 -45.400 1.00 55.94 63 TRP A N 1
ATOM 489 C CA . TRP A 1 63 ? 54.076 37.163 -46.281 1.00 55.94 63 TRP A CA 1
ATOM 490 C C . TRP A 1 63 ? 55.301 37.357 -47.196 1.00 55.94 63 TRP A C 1
ATOM 492 O O . TRP A 1 63 ? 55.549 36.540 -48.083 1.00 55.94 63 TRP A O 1
ATOM 502 N N . SER A 1 64 ? 56.067 38.440 -47.017 1.00 55.38 64 SER A N 1
ATOM 503 C CA . SER A 1 64 ? 57.303 38.694 -47.763 1.00 55.38 64 SER A CA 1
ATOM 504 C C . SER A 1 64 ? 58.408 37.697 -47.398 1.00 55.38 64 SER A C 1
ATOM 506 O O . SER A 1 64 ? 58.557 37.306 -46.238 1.00 55.38 64 SER A O 1
ATOM 508 N N . VAL A 1 65 ? 59.233 37.327 -48.381 1.00 49.91 65 VAL A N 1
ATOM 509 C CA . VAL A 1 65 ? 60.410 36.467 -48.176 1.00 49.91 65 VAL A CA 1
ATOM 510 C C . VAL A 1 65 ? 61.318 37.095 -47.109 1.00 49.91 65 VAL A C 1
ATOM 512 O O . VAL A 1 65 ? 61.771 38.223 -47.276 1.00 49.91 65 VAL A O 1
ATOM 515 N N . GLY A 1 66 ? 61.559 36.374 -46.009 1.00 52.41 66 GLY A N 1
ATOM 516 C CA . GLY A 1 66 ? 62.397 36.828 -44.891 1.00 52.41 66 GLY A CA 1
ATOM 517 C C . GLY A 1 66 ? 61.653 37.261 -43.620 1.00 52.41 66 GLY A C 1
ATOM 518 O O . GLY A 1 66 ? 62.323 37.559 -42.636 1.00 52.41 66 GLY A O 1
ATOM 519 N N . SER A 1 67 ? 60.314 37.261 -43.598 1.00 68.25 67 SER A N 1
ATOM 520 C CA . SER A 1 67 ? 59.540 37.532 -42.374 1.00 68.25 67 SER A CA 1
ATOM 521 C C . SER A 1 67 ? 59.676 36.421 -41.323 1.00 68.25 67 SER A C 1
ATOM 523 O O . SER A 1 67 ? 59.932 35.260 -41.660 1.00 68.25 67 SER A O 1
ATOM 525 N N . GLY A 1 68 ? 59.451 36.763 -40.047 1.00 70.31 68 GLY A N 1
ATOM 526 C CA . GLY A 1 68 ? 59.471 35.798 -38.939 1.00 70.31 68 GLY A CA 1
ATOM 527 C C . GLY A 1 68 ? 58.485 34.641 -39.144 1.00 70.31 68 GLY A C 1
ATOM 528 O O . GLY A 1 68 ? 58.826 33.487 -38.898 1.00 70.31 68 GLY A O 1
ATOM 529 N N . LEU A 1 69 ? 57.305 34.915 -39.719 1.00 80.12 69 LEU A N 1
ATOM 530 C CA . LEU A 1 69 ? 56.327 33.882 -40.077 1.00 80.12 69 LEU A CA 1
ATOM 531 C C . LEU A 1 69 ? 56.871 32.887 -41.114 1.00 80.12 69 LEU A C 1
ATOM 533 O O . LEU A 1 69 ? 56.701 31.680 -40.957 1.00 80.12 69 LEU A O 1
ATOM 537 N N . MET A 1 70 ? 57.509 33.376 -42.182 1.00 82.12 70 MET A N 1
ATOM 538 C CA . MET A 1 70 ? 58.023 32.513 -43.250 1.00 82.12 70 MET A CA 1
ATOM 539 C C . MET A 1 70 ? 59.199 31.652 -42.784 1.00 82.12 70 MET A C 1
ATOM 541 O O . MET A 1 70 ? 59.316 30.506 -43.221 1.00 82.12 70 MET A O 1
ATOM 545 N N . GLN A 1 71 ? 60.044 32.175 -41.891 1.00 81.69 71 GLN A N 1
ATOM 546 C CA . GLN A 1 71 ? 61.130 31.404 -41.281 1.00 81.69 71 GLN A CA 1
ATOM 547 C C . GLN A 1 71 ? 60.588 30.260 -40.414 1.00 81.69 71 GLN A C 1
ATOM 549 O O . GLN A 1 71 ? 61.018 29.121 -40.587 1.00 81.69 71 GLN A O 1
ATOM 554 N N . GLU A 1 72 ? 59.597 30.535 -39.562 1.00 85.12 72 GLU A N 1
ATOM 555 C CA . GLU A 1 72 ? 58.941 29.520 -38.723 1.00 85.12 72 GLU A CA 1
ATOM 556 C C . GLU A 1 72 ? 58.229 28.448 -39.560 1.00 85.12 72 GLU A C 1
ATOM 558 O O . GLU A 1 72 ? 58.413 27.249 -39.342 1.00 85.12 72 GLU A O 1
ATOM 563 N N . LEU A 1 73 ? 57.460 28.862 -40.574 1.00 88.25 73 LEU A N 1
ATOM 564 C CA . LEU A 1 73 ? 56.737 27.955 -41.468 1.00 88.25 73 LEU A CA 1
ATOM 565 C C . LEU A 1 73 ? 57.677 26.996 -42.214 1.00 88.25 73 LEU A C 1
ATOM 567 O O . LEU A 1 73 ? 57.457 25.784 -42.202 1.00 88.25 73 LEU A O 1
ATOM 571 N N . TRP A 1 74 ? 58.740 27.508 -42.840 1.00 87.69 74 TRP A N 1
ATOM 572 C CA . TRP A 1 74 ? 59.720 26.652 -43.515 1.00 87.69 74 TRP A CA 1
ATOM 573 C C . TRP A 1 74 ? 60.553 25.827 -42.532 1.00 87.69 74 TRP A C 1
ATOM 575 O O . TRP A 1 74 ? 60.912 24.696 -42.854 1.00 87.69 74 TRP A O 1
ATOM 585 N N . GLY A 1 75 ? 60.818 26.344 -41.328 1.00 87.25 75 GLY A N 1
ATOM 586 C CA . GLY A 1 75 ? 61.504 25.613 -40.263 1.00 87.25 75 GLY A CA 1
ATOM 587 C C . GLY A 1 75 ? 60.767 24.332 -39.872 1.00 87.25 75 GLY A C 1
ATOM 588 O O . GLY A 1 75 ? 61.369 23.255 -39.853 1.00 87.25 75 GLY A O 1
ATOM 589 N N . VAL A 1 76 ? 59.452 24.417 -39.640 1.00 89.62 76 VAL A N 1
ATOM 590 C CA . VAL A 1 76 ? 58.641 23.244 -39.267 1.00 89.62 76 VAL A CA 1
ATOM 591 C C . VAL A 1 76 ? 58.378 22.289 -40.428 1.00 89.62 76 VAL A C 1
ATOM 593 O O . VAL A 1 76 ? 58.257 21.083 -40.214 1.00 89.62 76 VAL A O 1
ATOM 596 N N . VAL A 1 77 ? 58.303 22.798 -41.661 1.00 90.00 77 VAL A N 1
ATOM 597 C CA . VAL A 1 77 ? 58.120 21.948 -42.845 1.00 90.00 77 VAL A CA 1
ATOM 598 C C . VAL A 1 77 ? 59.383 21.144 -43.145 1.00 90.00 77 VAL A C 1
ATOM 600 O O . VAL A 1 77 ? 59.295 19.936 -43.382 1.00 90.00 77 VAL A O 1
ATOM 603 N N . ARG A 1 78 ? 60.560 21.776 -43.045 1.00 88.19 78 ARG A N 1
ATOM 604 C CA . ARG A 1 78 ? 61.870 21.122 -43.200 1.00 88.19 78 ARG A CA 1
ATOM 605 C C . ARG A 1 78 ? 62.111 20.040 -42.170 1.00 88.19 78 ARG A C 1
ATOM 607 O O . ARG A 1 78 ? 62.553 18.955 -42.531 1.00 88.19 78 ARG A O 1
ATOM 614 N N . SER A 1 79 ? 61.798 20.322 -40.906 1.00 86.69 79 SER A N 1
ATOM 615 C CA . SER A 1 79 ? 61.979 19.348 -39.826 1.00 86.69 79 SER A CA 1
ATOM 616 C C . SER A 1 79 ? 61.048 18.139 -39.955 1.00 86.69 79 SER A C 1
ATOM 618 O O . SER A 1 79 ? 61.396 17.054 -39.498 1.00 86.69 79 SER A O 1
ATOM 620 N N . THR A 1 80 ? 59.895 18.306 -40.609 1.00 84.81 80 THR A N 1
ATOM 621 C CA . THR A 1 80 ? 58.894 17.246 -40.816 1.00 84.81 80 THR A CA 1
ATOM 622 C C . THR A 1 80 ? 59.084 16.488 -42.144 1.00 84.81 80 THR A C 1
ATOM 624 O O . THR A 1 80 ? 58.609 15.362 -42.272 1.00 84.81 80 THR A O 1
ATOM 627 N N . GLY A 1 81 ? 59.807 17.067 -43.112 1.00 81.81 81 GLY A N 1
ATOM 628 C CA . GLY A 1 81 ? 60.157 16.463 -44.406 1.00 81.81 81 GLY A CA 1
ATOM 629 C C . GLY A 1 81 ? 59.396 17.064 -45.596 1.00 81.81 81 GLY A C 1
ATOM 630 O O . GLY A 1 81 ? 58.227 16.750 -45.818 1.00 81.81 81 GLY A O 1
ATOM 631 N N . GLU A 1 82 ? 60.072 17.894 -46.401 1.00 83.12 82 GLU A N 1
ATOM 632 C CA . GLU A 1 82 ? 59.477 18.710 -47.485 1.00 83.12 82 GLU A CA 1
ATOM 633 C C . GLU A 1 82 ? 58.809 17.908 -48.624 1.00 83.12 82 GLU A C 1
ATOM 635 O O . GLU A 1 82 ? 58.071 18.465 -49.430 1.00 83.12 82 GLU A O 1
ATOM 640 N N . THR A 1 83 ? 59.033 16.598 -48.716 1.00 81.69 83 THR A N 1
ATOM 641 C CA . THR A 1 83 ? 58.562 15.770 -49.839 1.00 81.69 83 THR A CA 1
ATOM 642 C C . THR A 1 83 ? 57.115 15.291 -49.714 1.00 81.69 83 THR A C 1
ATOM 644 O O . THR A 1 83 ? 56.619 14.638 -50.629 1.00 81.69 83 THR A O 1
ATOM 647 N N . PHE A 1 84 ? 56.427 15.575 -48.604 1.00 81.69 84 PHE A N 1
ATOM 648 C CA . PHE A 1 84 ? 55.052 15.123 -48.361 1.00 81.69 84 PHE A CA 1
ATOM 649 C C . PHE A 1 84 ? 54.110 16.299 -48.085 1.00 81.69 84 PHE A C 1
ATOM 651 O O . PHE A 1 84 ? 54.549 17.282 -47.490 1.00 81.69 84 PHE A O 1
ATOM 658 N N . PRO A 1 85 ? 52.816 16.213 -48.449 1.00 86.81 85 PRO A N 1
ATOM 659 C CA . PRO A 1 85 ? 51.816 17.179 -48.007 1.00 86.81 85 PRO A CA 1
ATOM 660 C C . PRO A 1 85 ? 51.742 17.254 -46.481 1.00 86.81 85 PRO A C 1
ATOM 662 O O . PRO A 1 85 ? 51.715 16.224 -45.802 1.00 86.81 85 PRO A O 1
ATOM 665 N N . GLN A 1 86 ? 51.692 18.465 -45.926 1.00 89.38 86 GLN A N 1
ATOM 666 C CA . GLN A 1 86 ? 51.710 18.671 -44.475 1.00 89.38 86 GLN A CA 1
ATOM 667 C C . GLN A 1 86 ? 50.581 19.588 -44.003 1.00 89.38 86 GLN A C 1
ATOM 669 O O . GLN A 1 86 ? 50.235 20.584 -44.639 1.00 89.38 86 GLN A O 1
ATOM 674 N N . ARG A 1 87 ? 50.033 19.272 -42.827 1.00 91.44 87 ARG A N 1
ATOM 675 C CA . ARG A 1 87 ? 49.132 20.146 -42.074 1.00 91.44 87 ARG A CA 1
ATOM 676 C C . ARG A 1 87 ? 49.973 21.024 -41.154 1.00 91.44 87 ARG A C 1
ATOM 678 O O . ARG A 1 87 ? 50.454 20.549 -40.126 1.00 91.44 87 ARG A O 1
ATOM 685 N N . VAL A 1 88 ? 50.064 22.310 -41.473 1.00 90.94 88 VAL A N 1
ATOM 686 C CA . VAL A 1 88 ? 50.818 23.289 -40.685 1.00 90.94 88 VAL A CA 1
ATOM 687 C C . VAL A 1 88 ? 49.858 24.111 -39.832 1.00 90.94 88 VAL A C 1
ATOM 689 O O . VAL A 1 88 ? 48.993 24.826 -40.337 1.00 90.94 88 VAL A O 1
ATOM 692 N N . ARG A 1 89 ? 49.952 23.980 -38.512 1.00 91.19 89 ARG A N 1
ATOM 693 C CA . ARG A 1 89 ? 49.148 24.727 -37.539 1.00 91.19 89 ARG A CA 1
ATOM 694 C C . ARG A 1 89 ? 49.962 25.911 -37.030 1.00 91.19 89 ARG A C 1
ATOM 696 O O . ARG A 1 89 ? 51.064 25.706 -36.536 1.00 91.19 89 ARG A O 1
ATOM 703 N N . VAL A 1 90 ? 49.401 27.114 -37.128 1.00 90.06 90 VAL A N 1
ATOM 704 C CA . VAL A 1 90 ? 50.057 28.358 -36.703 1.00 90.06 90 VAL A CA 1
ATOM 705 C C . VAL A 1 90 ? 49.206 29.041 -35.644 1.00 90.06 90 VAL A C 1
ATOM 707 O O . VAL A 1 90 ? 48.016 29.289 -35.863 1.00 90.06 90 VAL A O 1
ATOM 710 N N . GLU A 1 91 ? 49.824 29.337 -34.510 1.00 89.31 91 GLU A N 1
ATOM 711 C CA . GLU A 1 91 ? 49.241 30.060 -33.386 1.00 89.31 91 GLU A CA 1
ATOM 712 C C . GLU A 1 91 ? 49.998 31.360 -33.149 1.00 89.31 91 GLU A C 1
ATOM 714 O O . GLU A 1 91 ? 51.220 31.406 -33.271 1.00 89.31 91 GLU A O 1
ATOM 719 N N . VAL A 1 92 ? 49.262 32.406 -32.784 1.00 85.50 92 VAL A N 1
ATOM 720 C CA . VAL A 1 92 ? 49.838 33.697 -32.405 1.00 85.50 92 VAL A CA 1
ATOM 721 C C . VAL A 1 92 ? 49.512 33.954 -30.942 1.00 85.50 92 VAL A C 1
ATOM 723 O O . VAL A 1 92 ? 48.342 34.046 -30.559 1.00 85.50 92 VAL A O 1
ATOM 726 N N . THR A 1 93 ? 50.545 34.031 -30.111 1.00 81.44 93 THR A N 1
ATOM 727 C CA . THR A 1 93 ? 50.409 34.317 -28.681 1.00 81.44 93 THR A CA 1
ATOM 728 C C . THR A 1 93 ? 50.091 35.798 -28.432 1.00 81.44 93 THR A C 1
ATOM 730 O O . THR A 1 93 ? 50.208 36.643 -29.316 1.00 81.44 93 THR A O 1
ATOM 733 N N . HIS A 1 94 ? 49.668 36.135 -27.210 1.00 74.81 94 HIS A N 1
ATOM 734 C CA . HIS A 1 94 ? 49.299 37.512 -26.843 1.00 74.81 94 HIS A CA 1
ATOM 735 C C . HIS A 1 94 ? 50.496 38.472 -26.860 1.00 74.81 94 HIS A C 1
ATOM 737 O O . HIS A 1 94 ? 50.326 39.651 -27.155 1.00 74.81 94 HIS A O 1
ATOM 743 N N . ASP A 1 95 ? 51.694 37.952 -26.581 1.00 72.56 95 ASP A N 1
ATOM 744 C CA . ASP A 1 95 ? 52.987 38.633 -26.681 1.00 72.56 95 ASP A CA 1
ATOM 745 C C . ASP A 1 95 ? 53.563 38.603 -28.102 1.00 72.56 95 ASP A C 1
ATOM 747 O O . ASP A 1 95 ? 54.762 38.801 -28.271 1.00 72.56 95 ASP A O 1
ATOM 751 N N . CYS A 1 96 ? 52.716 38.378 -29.115 1.00 74.06 96 CYS A N 1
ATOM 752 C CA . CYS A 1 96 ? 53.100 38.516 -30.514 1.00 74.06 96 CYS A CA 1
ATOM 753 C C . CYS A 1 96 ? 54.185 37.507 -30.951 1.00 74.06 96 CYS A C 1
ATOM 755 O O . CYS A 1 96 ? 55.022 37.803 -31.790 1.00 74.06 96 CYS A O 1
ATOM 757 N N . ARG A 1 97 ? 54.197 36.284 -30.405 1.00 79.50 97 ARG A N 1
ATOM 758 C CA . ARG A 1 97 ? 55.075 35.205 -30.894 1.00 79.50 97 ARG A CA 1
ATOM 759 C C . ARG A 1 97 ? 54.307 34.267 -31.809 1.00 79.50 97 ARG A C 1
ATOM 761 O O . ARG A 1 97 ? 53.155 33.917 -31.541 1.00 79.50 97 ARG A O 1
ATOM 768 N N . ILE A 1 98 ? 54.968 33.838 -32.878 1.00 84.62 98 ILE A N 1
ATOM 769 C CA . ILE A 1 98 ? 54.435 32.880 -33.844 1.00 84.62 98 ILE A CA 1
ATOM 770 C C . ILE A 1 98 ? 54.904 31.489 -33.436 1.00 84.62 98 ILE A C 1
ATOM 772 O O . ILE A 1 98 ? 56.097 31.243 -33.306 1.00 84.62 98 ILE A O 1
ATOM 776 N N . ILE A 1 99 ? 53.957 30.579 -33.234 1.00 86.50 99 ILE A N 1
ATOM 777 C CA . ILE A 1 99 ? 54.235 29.174 -32.944 1.00 86.50 99 ILE A CA 1
ATOM 778 C C . ILE A 1 99 ? 53.673 28.356 -34.097 1.00 86.50 99 ILE A C 1
ATOM 780 O O . ILE A 1 99 ? 52.453 28.250 -34.257 1.00 86.50 99 ILE A O 1
ATOM 784 N N . ALA A 1 100 ? 54.556 27.775 -34.904 1.00 90.25 100 ALA A N 1
ATOM 785 C CA . ALA A 1 100 ? 54.182 26.845 -35.956 1.00 90.25 100 ALA A CA 1
ATOM 786 C C . ALA A 1 100 ? 54.430 25.401 -35.499 1.00 90.25 100 ALA A C 1
ATOM 788 O O . ALA A 1 100 ? 55.386 25.095 -34.794 1.00 90.25 100 ALA A O 1
ATOM 789 N N . THR A 1 101 ? 53.559 24.487 -35.910 1.00 91.06 101 THR A N 1
ATOM 790 C CA . THR A 1 101 ? 53.772 23.041 -35.779 1.00 91.06 101 THR A CA 1
ATOM 791 C C . THR A 1 101 ? 53.328 22.367 -37.065 1.00 91.06 101 THR A C 1
ATOM 793 O O . THR A 1 101 ? 52.330 22.774 -37.663 1.00 91.06 101 THR A O 1
ATOM 796 N N . SER A 1 102 ? 54.052 21.339 -37.499 1.00 90.38 102 SER A N 1
ATOM 797 C CA . SER A 1 102 ? 53.719 20.593 -38.709 1.00 90.38 102 SER A CA 1
ATOM 798 C C . SER A 1 102 ? 53.537 19.104 -38.428 1.00 90.38 102 SER A C 1
ATOM 800 O O . SER A 1 102 ? 54.134 18.550 -37.504 1.00 90.38 102 SER A O 1
ATOM 802 N N . ARG A 1 103 ? 52.660 18.464 -39.208 1.00 89.81 103 ARG A N 1
ATOM 803 C CA . ARG A 1 103 ? 52.478 17.009 -39.263 1.00 89.81 103 ARG A CA 1
ATOM 804 C C . ARG A 1 103 ? 52.210 16.580 -40.703 1.00 89.81 103 ARG A C 1
ATOM 806 O O . ARG A 1 103 ? 51.423 17.230 -41.395 1.00 89.81 103 ARG A O 1
ATOM 813 N N . ILE A 1 104 ? 52.806 15.462 -41.122 1.00 86.31 104 ILE A N 1
ATOM 814 C CA . ILE A 1 104 ? 52.534 14.836 -42.425 1.00 86.31 104 ILE A CA 1
ATOM 815 C C . ILE A 1 104 ? 51.039 14.514 -42.527 1.00 86.31 104 ILE A C 1
ATOM 817 O O . ILE A 1 104 ? 50.436 13.980 -41.592 1.00 86.31 104 ILE A O 1
ATOM 821 N N . MET A 1 105 ? 50.430 14.865 -43.656 1.00 80.25 105 MET A N 1
ATOM 822 C CA . MET A 1 105 ? 49.024 14.604 -43.926 1.00 80.25 105 MET A CA 1
ATOM 823 C C . MET A 1 105 ? 48.887 13.279 -44.678 1.00 80.25 105 MET A C 1
ATOM 825 O O . MET A 1 105 ? 49.336 13.151 -45.811 1.00 80.25 105 MET A O 1
ATOM 829 N N . VAL A 1 106 ? 48.243 12.294 -44.052 1.00 66.38 106 VAL A N 1
ATOM 830 C CA . VAL A 1 106 ? 47.901 11.030 -44.715 1.00 66.38 106 VAL A CA 1
ATOM 831 C C . VAL A 1 106 ? 46.641 11.257 -45.551 1.00 66.38 106 VAL A C 1
ATOM 833 O O . VAL A 1 106 ? 45.558 11.478 -45.003 1.00 66.38 106 VAL A O 1
ATOM 836 N N . THR A 1 107 ? 46.777 11.252 -46.875 1.00 57.38 107 THR A N 1
ATOM 837 C CA . THR A 1 107 ? 45.661 11.384 -47.819 1.00 57.38 107 THR A CA 1
ATOM 838 C C . THR A 1 107 ? 45.188 10.003 -48.271 1.00 57.38 107 THR A C 1
ATOM 840 O O . THR A 1 107 ? 45.884 9.296 -48.991 1.00 57.38 107 THR A O 1
ATOM 843 N N . GLY A 1 108 ? 43.994 9.601 -47.830 1.00 55.91 108 GLY A N 1
ATOM 844 C CA . GLY A 1 108 ? 43.257 8.476 -48.418 1.00 55.91 108 GLY A CA 1
ATOM 845 C C . GLY A 1 108 ? 42.377 8.936 -49.591 1.00 55.91 108 GLY A C 1
ATOM 846 O O . GLY A 1 108 ? 42.181 10.144 -49.754 1.00 55.91 108 GLY A O 1
ATOM 847 N N . PRO A 1 109 ? 41.822 8.014 -50.401 1.00 53.06 109 PRO A N 1
ATOM 848 C CA . PRO A 1 109 ? 40.847 8.370 -51.431 1.00 53.06 109 PRO A CA 1
ATOM 849 C C . PRO A 1 109 ? 39.644 9.087 -50.797 1.00 53.06 109 PRO A C 1
ATOM 851 O O . PRO A 1 109 ? 39.110 8.634 -49.784 1.00 53.06 109 PRO A O 1
ATOM 854 N N . LEU A 1 110 ? 39.229 10.216 -51.381 1.00 54.94 110 LEU A N 1
ATOM 855 C CA . LEU A 1 110 ? 38.057 10.982 -50.946 1.00 54.94 110 LEU A CA 1
ATOM 856 C C . LEU A 1 110 ? 36.776 10.217 -51.318 1.00 54.94 110 LEU A C 1
ATOM 858 O O . LEU A 1 110 ? 36.156 10.479 -52.343 1.00 54.94 110 LEU A O 1
ATOM 862 N N . THR A 1 111 ? 36.388 9.236 -50.506 1.00 59.75 111 THR A N 1
ATOM 863 C CA . THR A 1 111 ? 35.020 8.697 -50.508 1.00 59.75 111 THR A CA 1
ATOM 864 C C . THR A 1 111 ? 34.069 9.705 -49.862 1.00 59.75 111 THR A C 1
ATOM 866 O O . THR A 1 111 ? 34.502 10.443 -48.979 1.00 59.75 111 THR A O 1
ATOM 869 N N . THR A 1 112 ? 32.784 9.716 -50.232 1.00 71.88 112 THR A N 1
ATOM 870 C CA . THR A 1 112 ? 31.759 10.540 -49.563 1.00 71.88 112 THR A CA 1
ATOM 871 C C . THR A 1 112 ? 31.803 10.329 -48.044 1.00 71.88 112 THR A C 1
ATOM 873 O O . THR A 1 112 ? 31.682 9.197 -47.571 1.00 71.88 112 THR A O 1
ATOM 876 N N . LEU A 1 113 ? 32.016 11.406 -47.285 1.00 82.00 113 LEU A N 1
ATOM 877 C CA . LEU A 1 113 ? 32.176 11.365 -45.826 1.00 82.00 113 LEU A CA 1
ATOM 878 C C . LEU A 1 113 ? 30.822 11.563 -45.130 1.00 82.00 113 LEU A C 1
ATOM 880 O O . LEU A 1 113 ? 29.896 12.113 -45.713 1.00 82.00 113 LEU A O 1
ATOM 884 N N . THR A 1 114 ? 30.671 11.119 -43.886 1.00 83.56 114 THR A N 1
ATOM 885 C CA . THR A 1 114 ? 29.415 11.267 -43.129 1.00 83.56 114 THR A CA 1
ATOM 886 C C . THR A 1 114 ? 29.525 12.388 -42.104 1.00 83.56 114 THR A C 1
ATOM 888 O O . THR A 1 114 ? 30.533 12.496 -41.413 1.00 83.56 114 THR A O 1
ATOM 891 N N . VAL A 1 115 ? 28.498 13.226 -41.982 1.00 85.75 115 VAL A N 1
ATOM 892 C CA . VAL A 1 115 ? 28.402 14.242 -40.925 1.00 85.75 115 VAL A CA 1
ATOM 893 C C . VAL A 1 115 ? 27.129 14.037 -40.121 1.00 85.75 115 VAL A C 1
ATOM 895 O O . VAL A 1 115 ? 26.072 13.813 -40.700 1.00 85.75 115 VAL A O 1
ATOM 898 N N . CYS A 1 116 ? 27.211 14.097 -38.796 1.00 85.69 116 CYS A N 1
ATOM 899 C CA . CYS A 1 116 ? 26.043 13.918 -37.937 1.00 85.69 116 CYS A CA 1
ATOM 900 C C . CYS A 1 116 ? 25.475 15.264 -37.496 1.00 85.69 116 CYS A C 1
ATOM 902 O O . CYS A 1 116 ? 26.234 16.129 -37.069 1.00 85.69 116 CYS A O 1
ATOM 904 N N . LEU A 1 117 ? 24.157 15.450 -37.554 1.00 85.50 117 LEU A N 1
ATOM 905 C CA . LEU A 1 117 ? 23.523 16.633 -36.966 1.00 85.50 117 LEU A CA 1
ATOM 906 C C . LEU A 1 117 ? 23.690 16.635 -35.435 1.00 85.50 117 LEU A C 1
ATOM 908 O O . LEU A 1 117 ? 23.442 15.621 -34.785 1.00 85.50 117 LEU A O 1
ATOM 912 N N . ASP A 1 118 ? 24.103 17.770 -34.866 1.00 84.06 118 ASP A N 1
ATOM 913 C CA . ASP A 1 118 ? 24.210 17.965 -33.414 1.00 84.06 118 ASP A CA 1
ATOM 914 C C . ASP A 1 118 ? 22.833 17.855 -32.735 1.00 84.06 118 ASP A C 1
ATOM 916 O O . ASP A 1 118 ? 21.840 18.406 -33.219 1.00 84.06 118 ASP A O 1
ATOM 920 N N . THR A 1 119 ? 22.770 17.180 -31.586 1.00 74.38 119 THR A N 1
ATOM 921 C CA . THR A 1 119 ? 21.521 16.879 -30.861 1.00 74.38 119 THR A CA 1
ATOM 922 C C . THR A 1 119 ? 20.885 18.099 -30.193 1.00 74.38 119 THR A C 1
ATOM 924 O O . THR A 1 119 ? 19.738 18.042 -29.752 1.00 74.38 119 THR A O 1
ATOM 927 N N . ARG A 1 120 ? 21.604 19.223 -30.121 1.00 80.06 120 ARG A N 1
ATOM 928 C CA . ARG A 1 120 ? 21.109 20.505 -29.602 1.00 80.06 120 ARG A CA 1
ATOM 929 C C . ARG A 1 120 ? 21.774 21.679 -30.330 1.00 80.06 120 ARG A C 1
ATOM 931 O O . ARG A 1 120 ? 22.858 21.492 -30.883 1.00 80.06 120 ARG A O 1
ATOM 938 N N . PRO A 1 121 ? 21.190 22.890 -30.292 1.00 83.75 121 PRO A N 1
ATOM 939 C CA . PRO A 1 121 ? 21.815 24.039 -30.923 1.00 83.75 121 PRO A CA 1
ATOM 940 C C . PRO A 1 121 ? 23.146 24.385 -30.242 1.00 83.75 121 PRO A C 1
ATOM 942 O O . PRO A 1 121 ? 23.238 24.442 -29.012 1.00 83.75 121 PRO A O 1
ATOM 945 N N . THR A 1 122 ? 24.168 24.661 -31.049 1.00 83.38 122 THR A N 1
ATOM 946 C CA . THR A 1 122 ? 25.520 25.018 -30.608 1.00 83.38 122 THR A CA 1
ATOM 947 C C . THR A 1 122 ? 25.970 26.286 -31.309 1.00 83.38 122 THR A C 1
ATOM 949 O O . THR A 1 122 ? 26.166 26.303 -32.521 1.00 83.38 122 THR A O 1
ATOM 952 N N . VAL A 1 123 ? 26.207 27.338 -30.524 1.00 81.06 123 VAL A N 1
ATOM 953 C CA . VAL A 1 123 ? 26.826 28.580 -31.001 1.00 81.06 123 VAL A CA 1
ATOM 954 C C . VAL A 1 123 ? 28.240 28.665 -30.424 1.00 81.06 123 VAL A C 1
ATOM 956 O O . VAL A 1 123 ? 28.390 28.766 -29.202 1.00 81.06 123 VAL A O 1
ATOM 959 N N . PRO A 1 124 ? 29.286 28.578 -31.259 1.00 77.69 124 PRO A N 1
ATOM 960 C CA . PRO A 1 124 ? 30.663 28.711 -30.807 1.00 77.69 124 PRO A CA 1
ATOM 961 C C . PRO A 1 124 ? 30.949 30.079 -30.181 1.00 77.69 124 PRO A C 1
ATOM 963 O O . PRO A 1 124 ? 30.555 31.119 -30.713 1.00 77.69 124 PRO A O 1
ATOM 966 N N . ARG A 1 125 ? 31.699 30.098 -29.075 1.00 70.94 125 ARG A N 1
ATOM 967 C CA . ARG A 1 125 ? 32.300 31.338 -28.564 1.00 70.94 125 ARG A CA 1
ATOM 968 C C . ARG A 1 125 ? 33.309 31.875 -29.582 1.00 70.94 125 ARG A C 1
ATOM 970 O O . ARG A 1 125 ? 34.067 31.105 -30.165 1.00 70.94 125 ARG A O 1
ATOM 977 N N . HIS A 1 126 ? 33.305 33.191 -29.800 1.00 77.06 126 HIS A N 1
ATOM 978 C CA . HIS A 1 126 ? 34.137 33.862 -30.809 1.00 77.06 126 HIS A CA 1
ATOM 979 C C . HIS A 1 126 ? 33.920 33.351 -32.244 1.00 77.06 126 HIS A C 1
ATOM 981 O O . HIS A 1 126 ? 34.874 33.272 -33.012 1.00 77.06 126 HIS A O 1
ATOM 987 N N . ALA A 1 127 ? 32.680 33.016 -32.623 1.00 72.69 127 ALA A N 1
ATOM 988 C CA . ALA A 1 127 ? 32.356 32.499 -33.957 1.00 72.69 127 ALA A CA 1
ATOM 989 C C . ALA A 1 127 ? 32.887 33.363 -35.121 1.00 72.69 127 ALA A C 1
ATOM 991 O O . ALA A 1 127 ? 33.124 32.842 -36.198 1.00 72.69 127 ALA A O 1
ATOM 992 N N . GLU A 1 128 ? 33.158 34.651 -34.910 1.00 78.56 128 GLU A N 1
ATOM 993 C CA . GLU A 1 128 ? 33.728 35.555 -35.917 1.00 78.56 128 GLU A CA 1
ATOM 994 C C . GLU A 1 128 ? 35.175 35.194 -36.320 1.00 78.56 128 GLU A C 1
ATOM 996 O O . GLU A 1 128 ? 35.596 35.465 -37.449 1.00 78.56 128 GLU A O 1
ATOM 1001 N N . HIS A 1 129 ? 35.946 34.542 -35.437 1.00 83.06 129 HIS A N 1
ATOM 1002 C CA . HIS A 1 129 ? 37.370 34.274 -35.645 1.00 83.06 129 HIS A CA 1
ATOM 1003 C C . HIS A 1 129 ? 37.810 32.888 -35.152 1.00 83.06 129 HIS A C 1
ATOM 1005 O O . HIS A 1 129 ? 37.415 32.403 -34.097 1.00 83.06 129 HIS A O 1
ATOM 1011 N N . LYS A 1 130 ? 38.725 32.241 -35.889 1.00 84.50 130 LYS A N 1
ATOM 1012 C CA . LYS A 1 130 ? 39.286 30.948 -35.470 1.00 84.50 130 LYS A CA 1
ATOM 1013 C C . LYS A 1 130 ? 40.309 31.140 -34.347 1.00 84.50 130 LYS A C 1
ATOM 1015 O O . LYS A 1 130 ? 41.373 31.722 -34.565 1.00 84.50 130 LYS A O 1
ATOM 1020 N N . THR A 1 131 ? 40.005 30.600 -33.171 1.00 86.19 131 THR A N 1
ATOM 1021 C CA . THR A 1 131 ? 40.863 30.681 -31.981 1.00 86.19 131 THR A CA 1
ATOM 1022 C C . THR A 1 131 ? 41.176 29.296 -31.407 1.00 86.19 131 THR A C 1
ATOM 1024 O O . THR A 1 131 ? 40.710 28.270 -31.914 1.00 86.19 131 THR A O 1
ATOM 1027 N N . THR A 1 132 ? 41.999 29.255 -30.359 1.00 84.50 132 THR A N 1
ATOM 1028 C CA . THR A 1 132 ? 42.243 28.040 -29.569 1.00 84.50 132 THR A CA 1
ATOM 1029 C C . THR A 1 132 ? 41.081 27.662 -28.644 1.00 84.50 132 THR A C 1
ATOM 1031 O O . THR A 1 132 ? 41.109 26.554 -28.115 1.00 84.50 132 THR A O 1
ATOM 1034 N N . ASP A 1 133 ? 40.068 28.521 -28.450 1.00 83.81 133 ASP A N 1
ATOM 1035 C CA . ASP A 1 133 ? 38.846 28.143 -27.727 1.00 83.81 133 ASP A CA 1
ATOM 1036 C C . ASP A 1 133 ? 37.956 27.291 -28.636 1.00 83.81 133 ASP A C 1
ATOM 1038 O O . ASP A 1 133 ? 37.369 27.751 -29.618 1.00 83.81 133 ASP A O 1
ATOM 1042 N N . ARG A 1 134 ? 37.930 25.995 -28.337 1.00 86.00 134 ARG A N 1
ATOM 1043 C CA . ARG A 1 134 ? 37.253 24.969 -29.131 1.00 86.00 134 ARG A CA 1
ATOM 1044 C C . ARG A 1 134 ? 36.223 24.189 -28.316 1.00 86.00 134 ARG A C 1
ATOM 1046 O O . ARG A 1 134 ? 35.644 23.240 -28.838 1.00 86.00 134 ARG A O 1
ATOM 1053 N N . ALA A 1 135 ? 35.926 24.633 -27.092 1.00 83.25 135 ALA A N 1
ATOM 1054 C CA . ALA A 1 135 ? 35.098 23.898 -26.137 1.00 83.25 135 ALA A CA 1
ATOM 1055 C C . ALA A 1 135 ? 33.693 23.578 -26.679 1.00 83.25 135 ALA A C 1
ATOM 1057 O O . ALA A 1 135 ? 33.218 22.456 -26.525 1.00 83.25 135 ALA A O 1
ATOM 1058 N N . ASN A 1 136 ? 33.042 24.523 -27.374 1.00 85.75 136 ASN A N 1
ATOM 1059 C CA . ASN A 1 136 ? 31.731 24.282 -27.991 1.00 85.75 136 ASN A CA 1
ATOM 1060 C C . ASN A 1 136 ? 31.783 23.203 -29.086 1.00 85.75 136 ASN A C 1
ATOM 1062 O O . ASN A 1 136 ? 30.893 22.360 -29.153 1.00 85.75 136 ASN A O 1
ATOM 1066 N N . TYR A 1 137 ? 32.833 23.213 -29.911 1.00 85.69 137 TYR A N 1
ATOM 1067 C CA . TYR A 1 137 ? 33.021 22.252 -30.999 1.00 85.69 137 TYR A CA 1
ATOM 1068 C C . TYR A 1 137 ? 33.355 20.855 -30.482 1.00 85.69 137 TYR A C 1
ATOM 1070 O O . TYR A 1 137 ? 32.820 19.869 -30.980 1.00 85.69 137 TYR A O 1
ATOM 1078 N N . ASP A 1 138 ? 34.232 20.769 -29.485 1.00 85.62 138 ASP A N 1
ATOM 1079 C CA . ASP A 1 138 ? 34.641 19.492 -28.905 1.00 85.62 138 ASP A CA 1
ATOM 1080 C C . ASP A 1 138 ? 33.504 18.894 -28.060 1.00 85.62 138 ASP A C 1
ATOM 1082 O O . ASP A 1 138 ? 33.276 17.690 -28.101 1.00 85.62 138 ASP A O 1
ATOM 1086 N N . SER A 1 139 ? 32.694 19.736 -27.406 1.00 82.81 139 SER A N 1
ATOM 1087 C CA . SER A 1 139 ? 31.450 19.311 -26.757 1.00 82.81 139 SER A CA 1
ATOM 1088 C C . SER A 1 139 ? 30.403 18.805 -27.757 1.00 82.81 139 SER A C 1
ATOM 1090 O O . SER A 1 139 ? 29.667 17.877 -27.433 1.00 82.81 139 SER A O 1
ATOM 1092 N N . ALA A 1 140 ? 30.308 19.397 -28.953 1.00 82.69 140 ALA A N 1
ATOM 1093 C CA . ALA A 1 140 ? 29.419 18.908 -30.011 1.00 82.69 140 ALA A CA 1
ATOM 1094 C C . ALA A 1 140 ? 29.858 17.543 -30.553 1.00 82.69 140 ALA A C 1
ATOM 1096 O O . ALA A 1 140 ? 29.019 16.659 -30.699 1.00 82.69 140 ALA A O 1
ATOM 1097 N N . ARG A 1 141 ? 31.168 17.333 -30.755 1.00 81.69 141 ARG A N 1
ATOM 1098 C CA . ARG A 1 141 ? 31.710 16.002 -31.081 1.00 81.69 141 ARG A CA 1
ATOM 1099 C C . ARG A 1 141 ? 31.440 14.990 -29.985 1.00 81.69 141 ARG A C 1
ATOM 1101 O O . ARG A 1 141 ? 30.821 13.981 -30.270 1.00 81.69 141 ARG A O 1
ATOM 1108 N N . GLY A 1 142 ? 31.777 15.310 -28.736 1.00 77.44 142 GLY A N 1
ATOM 1109 C CA . GLY A 1 142 ? 31.570 14.392 -27.615 1.00 77.44 142 GLY A CA 1
ATOM 1110 C C . GLY A 1 142 ? 30.110 13.961 -27.440 1.00 77.44 142 GLY A C 1
ATOM 1111 O O . GLY A 1 142 ? 29.860 12.824 -27.061 1.00 77.44 142 GLY A O 1
ATOM 1112 N N . ARG A 1 143 ? 29.136 14.830 -27.760 1.00 77.25 143 ARG A N 1
ATOM 1113 C CA . ARG A 1 143 ? 27.711 14.453 -27.763 1.00 77.25 143 ARG A CA 1
ATOM 1114 C C . ARG A 1 143 ? 27.371 13.435 -28.844 1.00 77.25 143 ARG A C 1
ATOM 1116 O O . ARG A 1 143 ? 26.607 12.521 -28.571 1.00 77.25 143 ARG A O 1
ATOM 1123 N N . VAL A 1 144 ? 27.894 13.616 -30.052 1.00 68.81 144 VAL A N 1
ATOM 1124 C CA . VAL A 1 144 ? 27.648 12.708 -31.178 1.00 68.81 144 VAL A CA 1
ATOM 1125 C C . VAL A 1 144 ? 28.412 11.396 -31.008 1.00 68.81 144 VAL A C 1
ATOM 1127 O O . VAL A 1 144 ? 27.828 10.342 -31.234 1.00 68.81 144 VAL A O 1
ATOM 1130 N N . ASP A 1 145 ? 29.665 11.450 -30.555 1.00 67.81 145 ASP A N 1
ATOM 1131 C CA . ASP A 1 145 ? 30.496 10.273 -30.277 1.00 67.81 145 ASP A CA 1
ATOM 1132 C C . ASP A 1 145 ? 29.819 9.385 -29.218 1.00 67.81 145 ASP A C 1
ATOM 1134 O O . ASP A 1 145 ? 29.645 8.190 -29.431 1.00 67.81 145 ASP A O 1
ATOM 1138 N N . ALA A 1 146 ? 29.289 9.988 -28.144 1.00 59.19 146 ALA A N 1
ATOM 1139 C CA . ALA A 1 146 ? 28.511 9.273 -27.129 1.00 59.19 146 ALA A CA 1
ATOM 1140 C C . ALA A 1 146 ? 27.195 8.661 -27.654 1.00 59.19 146 ALA A C 1
ATOM 1142 O O . ALA A 1 146 ? 26.673 7.738 -27.037 1.00 59.19 146 ALA A O 1
ATOM 1143 N N . CYS A 1 147 ? 26.645 9.166 -28.766 1.00 52.03 147 CYS A N 1
ATOM 1144 C CA . CYS A 1 147 ? 25.426 8.628 -29.380 1.00 52.03 147 CYS A CA 1
ATOM 1145 C C . CYS A 1 147 ? 25.703 7.507 -30.399 1.00 52.03 147 CYS A C 1
ATOM 1147 O O . CYS A 1 147 ? 24.779 6.771 -30.730 1.00 52.03 147 CYS A O 1
ATOM 1149 N N . LEU A 1 148 ? 26.928 7.393 -30.930 1.00 51.91 148 LEU A N 1
ATOM 1150 C CA . LEU A 1 148 ? 27.263 6.494 -32.048 1.00 51.91 148 LEU A CA 1
ATOM 1151 C C . LEU A 1 148 ? 28.245 5.370 -31.683 1.00 51.91 148 LEU A C 1
ATOM 1153 O O . LEU A 1 148 ? 28.471 4.488 -32.505 1.00 51.91 148 LEU A O 1
ATOM 1157 N N . ASP A 1 149 ? 28.756 5.337 -30.451 1.00 44.28 149 ASP A N 1
ATOM 1158 C CA . ASP A 1 149 ? 29.629 4.277 -29.909 1.00 44.28 149 ASP A CA 1
ATOM 1159 C C . ASP A 1 149 ? 28.942 2.896 -29.725 1.00 44.28 149 ASP A C 1
ATOM 1161 O O . ASP A 1 149 ? 29.498 2.007 -29.082 1.00 44.28 149 ASP A O 1
ATOM 1165 N N . LEU A 1 150 ? 27.729 2.687 -30.258 1.00 43.16 150 LEU A N 1
ATOM 1166 C CA . LEU A 1 150 ? 26.871 1.543 -29.911 1.00 43.16 150 LEU A CA 1
ATOM 1167 C C . LEU A 1 150 ? 26.506 0.572 -31.036 1.00 43.16 150 LEU A C 1
ATOM 1169 O O . LEU A 1 150 ? 25.885 -0.447 -30.762 1.00 43.16 150 LEU A O 1
ATOM 1173 N N . GLU A 1 151 ? 26.936 0.779 -32.272 1.00 37.31 151 GLU A N 1
ATOM 1174 C CA . GLU A 1 151 ? 26.762 -0.217 -33.336 1.00 37.31 151 GLU A CA 1
ATOM 1175 C C . GLU A 1 151 ? 27.963 -0.130 -34.275 1.00 37.31 151 GLU A C 1
ATOM 1177 O O . GLU A 1 151 ? 28.597 0.915 -34.348 1.00 37.31 151 GLU A O 1
ATOM 1182 N N . GLY A 1 152 ? 28.296 -1.184 -35.026 1.00 43.59 152 GLY A N 1
ATOM 1183 C CA . GLY A 1 152 ? 29.405 -1.219 -36.002 1.00 43.59 152 GLY A CA 1
ATOM 1184 C C . GLY A 1 152 ? 29.313 -0.221 -37.179 1.00 43.59 152 GLY A C 1
ATOM 1185 O O . GLY A 1 152 ? 29.827 -0.483 -38.267 1.00 43.59 152 GLY A O 1
ATOM 1186 N N . VAL A 1 153 ? 28.644 0.912 -36.986 1.00 45.88 153 VAL A N 1
ATOM 1187 C CA . VAL A 1 153 ? 28.536 2.077 -37.851 1.00 45.88 153 VAL A CA 1
ATOM 1188 C C . VAL A 1 153 ? 29.848 2.863 -37.789 1.00 45.88 153 VAL A C 1
ATOM 1190 O O . VAL A 1 153 ? 30.383 3.160 -36.724 1.00 45.88 153 VAL A O 1
ATOM 1193 N N . ARG A 1 154 ? 30.400 3.224 -38.954 1.00 54.72 154 ARG A N 1
ATOM 1194 C CA . ARG A 1 154 ? 31.576 4.105 -39.013 1.00 54.72 154 ARG A CA 1
ATOM 1195 C C . ARG A 1 154 ? 31.266 5.425 -38.307 1.00 54.72 154 ARG A C 1
ATOM 1197 O O . ARG A 1 154 ? 30.359 6.134 -38.741 1.00 54.72 154 ARG A O 1
ATOM 1204 N N . MET A 1 155 ? 32.087 5.766 -37.311 1.00 61.91 155 MET A N 1
ATOM 1205 C CA . MET A 1 155 ? 32.102 7.082 -36.670 1.00 61.91 155 MET A CA 1
ATOM 1206 C C . MET A 1 155 ? 31.983 8.198 -37.718 1.00 61.91 155 MET A C 1
ATOM 1208 O O . MET A 1 155 ? 32.703 8.157 -38.729 1.00 61.91 155 MET A O 1
ATOM 1212 N N . PRO A 1 156 ? 31.080 9.176 -37.519 1.00 72.56 156 PRO A N 1
ATOM 1213 C CA . PRO A 1 156 ? 30.911 10.256 -38.465 1.00 72.56 156 PRO A CA 1
ATOM 1214 C C . PRO A 1 156 ? 32.207 11.046 -38.553 1.00 72.56 156 PRO A C 1
ATOM 1216 O O . PRO A 1 156 ? 32.919 11.260 -37.575 1.00 72.56 156 PRO A O 1
ATOM 1219 N N . PHE A 1 157 ? 32.514 11.500 -39.757 1.00 79.25 157 PHE A N 1
ATOM 1220 C CA . PHE A 1 157 ? 33.699 12.299 -40.012 1.00 79.25 157 PHE A CA 1
ATOM 1221 C C . PHE A 1 157 ? 33.653 13.654 -39.289 1.00 79.25 157 PHE A C 1
ATOM 1223 O O . PHE A 1 157 ? 34.698 14.184 -38.906 1.00 79.25 157 PHE A O 1
ATOM 1230 N N . ASP A 1 158 ? 32.460 14.236 -39.133 1.00 85.50 158 ASP A N 1
ATOM 1231 C CA . ASP A 1 158 ? 32.276 15.532 -38.482 1.00 85.50 158 ASP A CA 1
ATOM 1232 C C . ASP A 1 158 ? 30.849 15.712 -37.925 1.00 85.50 158 ASP A C 1
ATOM 1234 O O . ASP A 1 158 ? 29.946 14.931 -38.222 1.00 85.50 158 ASP A O 1
ATOM 1238 N N . VAL A 1 159 ? 30.629 16.772 -37.146 1.00 89.56 159 VAL A N 1
ATOM 1239 C CA . VAL A 1 159 ? 29.321 17.151 -36.589 1.00 89.56 159 VAL A CA 1
ATOM 1240 C C . VAL A 1 159 ? 28.830 18.438 -37.237 1.00 89.56 159 VAL A C 1
ATOM 1242 O O . VAL A 1 159 ? 29.569 19.421 -37.254 1.00 89.56 159 VAL A O 1
ATOM 1245 N N . LEU A 1 160 ? 27.600 18.434 -37.751 1.00 91.38 160 LEU A N 1
ATOM 1246 C CA . LEU A 1 160 ? 26.900 19.578 -38.329 1.00 91.38 160 LEU A CA 1
ATOM 1247 C C . LEU A 1 160 ? 26.197 20.381 -37.226 1.00 91.38 160 LEU A C 1
ATOM 1249 O O . LEU A 1 160 ? 25.334 19.859 -36.520 1.00 91.38 160 LEU A O 1
ATOM 1253 N N . LEU A 1 161 ? 26.567 21.653 -37.088 1.00 92.06 161 LEU A N 1
ATOM 1254 C CA . LEU A 1 161 ? 26.082 22.556 -36.048 1.00 92.06 161 LEU A CA 1
ATOM 1255 C C . LEU A 1 161 ? 24.942 23.442 -36.555 1.00 92.06 161 LEU A C 1
ATOM 1257 O O . LEU A 1 161 ? 24.829 23.747 -37.746 1.00 92.06 161 LEU A O 1
ATOM 1261 N N . TRP A 1 162 ? 24.117 23.894 -35.616 1.00 92.75 162 TRP A N 1
ATOM 1262 C CA . TRP A 1 162 ? 22.995 24.788 -35.873 1.00 92.75 162 TRP A CA 1
ATOM 1263 C C . TRP A 1 162 ? 22.754 25.729 -34.689 1.00 92.75 162 TRP A C 1
ATOM 1265 O O . TRP A 1 162 ? 23.112 25.418 -33.552 1.00 92.75 162 TRP A O 1
ATOM 1275 N N . ASN A 1 163 ? 22.170 26.898 -34.949 1.00 88.56 163 ASN A N 1
ATOM 1276 C CA . ASN A 1 163 ? 21.908 27.920 -33.933 1.00 88.56 163 ASN A CA 1
ATOM 1277 C C . ASN A 1 163 ? 20.483 27.809 -33.343 1.00 88.56 163 ASN A C 1
ATOM 1279 O O . ASN A 1 163 ? 19.626 27.172 -33.944 1.00 88.56 163 ASN A O 1
ATOM 1283 N N . PRO A 1 164 ? 20.166 28.447 -32.200 1.00 84.19 164 PRO A N 1
ATOM 1284 C CA . PRO A 1 164 ? 18.842 28.346 -31.570 1.00 84.19 164 PRO A CA 1
ATOM 1285 C C . PRO A 1 164 ? 17.648 28.763 -32.443 1.00 84.19 164 PRO A C 1
ATOM 1287 O O . PRO A 1 164 ? 16.519 28.396 -32.136 1.00 84.19 164 PRO A O 1
ATOM 1290 N N . ALA A 1 165 ? 17.882 29.514 -33.525 1.00 81.38 165 ALA A N 1
ATOM 1291 C CA . ALA A 1 165 ? 16.858 29.911 -34.492 1.00 81.38 165 ALA A CA 1
ATOM 1292 C C . ALA A 1 165 ? 16.617 28.856 -35.597 1.00 81.38 165 ALA A C 1
ATOM 1294 O O . ALA A 1 165 ? 15.814 29.093 -36.497 1.00 81.38 165 ALA A O 1
ATOM 1295 N N . GLY A 1 166 ? 17.280 27.695 -35.533 1.00 82.69 166 GLY A N 1
ATOM 1296 C CA . GLY A 1 166 ? 17.066 26.574 -36.451 1.00 82.69 166 GLY A CA 1
ATOM 1297 C C . GLY A 1 166 ? 17.875 26.643 -37.749 1.00 82.69 166 GLY A C 1
ATOM 1298 O O . GLY A 1 166 ? 17.606 25.871 -38.671 1.00 82.69 166 GLY A O 1
ATOM 1299 N N . PHE A 1 167 ? 18.857 27.547 -37.842 1.00 90.38 167 PHE A N 1
ATOM 1300 C CA . PHE A 1 167 ? 19.720 27.670 -39.018 1.00 90.38 167 PHE A CA 1
ATOM 1301 C C . PHE A 1 167 ? 21.018 26.885 -38.851 1.00 90.38 167 PHE A C 1
ATOM 1303 O O . PHE A 1 167 ? 21.653 26.935 -37.794 1.00 90.38 167 PHE A O 1
ATOM 1310 N N . VAL A 1 168 ? 21.429 26.198 -39.916 1.00 92.00 168 VAL A N 1
ATOM 1311 C CA . VAL A 1 168 ? 22.739 25.547 -40.030 1.00 92.00 168 VAL A CA 1
ATOM 1312 C C . VAL A 1 168 ? 23.834 26.610 -39.970 1.00 92.00 168 VAL A C 1
ATOM 1314 O O . VAL A 1 168 ? 23.696 27.678 -40.565 1.00 92.00 168 VAL A O 1
ATOM 1317 N N . THR A 1 169 ? 24.927 26.326 -39.263 1.00 92.38 169 THR A N 1
ATOM 1318 C CA . THR A 1 169 ? 26.067 27.247 -39.147 1.00 92.38 169 THR A CA 1
ATOM 1319 C C . THR A 1 169 ? 27.279 26.714 -39.907 1.00 92.38 169 THR A C 1
ATOM 1321 O O . THR A 1 169 ? 27.593 27.164 -41.005 1.00 92.38 169 THR A O 1
ATOM 1324 N N . GLU A 1 170 ? 27.955 25.718 -39.360 1.00 92.69 170 GLU A N 1
ATOM 1325 C CA . GLU A 1 170 ? 29.104 25.047 -39.961 1.00 92.69 170 GLU A CA 1
ATOM 1326 C C . GLU A 1 170 ? 29.239 23.637 -39.380 1.00 92.69 170 GLU A C 1
ATOM 1328 O O . GLU A 1 170 ? 28.413 23.209 -38.575 1.00 92.69 170 GLU A O 1
ATOM 1333 N N . THR A 1 171 ? 30.265 22.893 -39.777 1.00 92.56 171 THR A N 1
ATOM 1334 C CA . THR A 1 171 ? 30.631 21.658 -39.086 1.00 92.56 171 THR A CA 1
ATOM 1335 C C . THR A 1 171 ? 31.739 21.918 -38.070 1.00 92.56 171 THR A C 1
ATOM 1337 O O . THR A 1 171 ? 32.342 22.992 -38.027 1.00 92.56 171 THR A O 1
ATOM 1340 N N . SER A 1 172 ? 32.067 20.936 -37.231 1.00 89.31 172 SER A N 1
ATOM 1341 C CA . SER A 1 172 ? 33.042 21.178 -36.173 1.00 89.31 172 SER A CA 1
ATOM 1342 C C . SER A 1 172 ? 34.465 21.464 -36.682 1.00 89.31 172 SER A C 1
ATOM 1344 O O . SER A 1 172 ? 35.244 22.092 -35.953 1.00 89.31 172 SER A O 1
ATOM 1346 N N . ILE A 1 173 ? 34.845 21.023 -37.892 1.00 87.81 173 ILE A N 1
ATOM 1347 C CA . ILE A 1 173 ? 36.144 21.348 -38.521 1.00 87.81 173 ILE A CA 1
ATOM 1348 C C . ILE A 1 173 ? 36.064 22.035 -39.894 1.00 87.81 173 ILE A C 1
ATOM 1350 O O . ILE A 1 173 ? 37.114 22.483 -40.375 1.00 87.81 173 ILE A O 1
ATOM 1354 N N . SER A 1 174 ? 34.890 22.135 -40.523 1.00 91.25 174 SER A N 1
ATOM 1355 C CA . SER A 1 174 ? 34.723 22.628 -41.901 1.00 91.25 174 SER A CA 1
ATOM 1356 C C . SER A 1 174 ? 33.529 23.575 -42.036 1.00 91.25 174 SER A C 1
ATOM 1358 O O . SER A 1 174 ? 32.608 23.552 -41.232 1.00 91.25 174 SER A O 1
ATOM 1360 N N . ASN A 1 175 ? 33.516 24.391 -43.089 1.00 93.81 175 ASN A N 1
ATOM 1361 C CA . ASN A 1 175 ? 32.288 25.063 -43.508 1.00 93.81 175 ASN A CA 1
ATOM 1362 C C . ASN A 1 175 ? 31.468 24.116 -44.400 1.00 93.81 175 ASN A C 1
ATOM 1364 O O . ASN A 1 175 ? 32.016 23.162 -44.957 1.00 93.81 175 ASN A O 1
ATOM 1368 N N . VAL A 1 176 ? 30.168 24.382 -44.532 1.00 94.44 176 VAL A N 1
ATOM 1369 C CA . VAL A 1 176 ? 29.218 23.540 -45.274 1.00 94.44 176 VAL A CA 1
ATOM 1370 C C . VAL A 1 176 ? 28.456 24.361 -46.313 1.00 94.44 176 VAL A C 1
ATOM 1372 O O . VAL A 1 176 ? 28.238 25.562 -46.125 1.00 94.44 176 VAL A O 1
ATOM 1375 N N . ALA A 1 177 ? 28.063 23.720 -47.412 1.00 93.94 177 ALA A N 1
ATOM 1376 C CA . ALA A 1 177 ? 27.115 24.258 -48.376 1.00 93.94 177 ALA A CA 1
ATOM 1377 C C . ALA A 1 177 ? 26.168 23.168 -48.891 1.00 93.94 177 ALA A C 1
ATOM 1379 O O . ALA A 1 177 ? 26.546 22.000 -49.005 1.00 93.94 177 ALA A O 1
ATOM 1380 N N . VAL A 1 178 ? 24.942 23.573 -49.207 1.00 92.38 178 VAL A N 1
ATOM 1381 C CA . VAL A 1 178 ? 23.864 22.706 -49.692 1.00 92.38 178 VAL A CA 1
ATOM 1382 C C . VAL A 1 178 ? 23.496 23.128 -51.110 1.00 92.38 178 VAL A C 1
ATOM 1384 O O . VAL A 1 178 ? 23.396 24.321 -51.399 1.00 92.38 178 VAL A O 1
ATOM 1387 N N . GLU A 1 179 ? 23.310 22.161 -52.004 1.00 90.44 179 GLU A N 1
ATOM 1388 C CA . GLU A 1 179 ? 22.777 22.400 -53.345 1.00 90.44 179 GLU A CA 1
ATOM 1389 C C . GLU A 1 179 ? 21.289 22.791 -53.266 1.00 90.44 179 GLU A C 1
ATOM 1391 O O . GLU A 1 179 ? 20.440 22.011 -52.821 1.00 90.44 179 GLU A O 1
ATOM 1396 N N . MET A 1 180 ? 20.970 24.020 -53.677 1.00 82.56 180 MET A N 1
ATOM 1397 C CA . MET A 1 180 ? 19.609 24.560 -53.666 1.00 82.56 180 MET A CA 1
ATOM 1398 C C . MET A 1 180 ? 19.109 24.856 -55.083 1.00 82.56 180 MET A C 1
ATOM 1400 O O . MET A 1 180 ? 19.863 25.300 -55.954 1.00 82.56 180 MET A O 1
ATOM 1404 N N . HIS A 1 181 ? 17.810 24.633 -55.285 1.00 78.44 181 HIS A N 1
ATOM 1405 C CA . HIS A 1 181 ? 17.081 24.953 -56.510 1.00 78.44 181 HIS A CA 1
ATOM 1406 C C . HIS A 1 181 ? 16.051 26.031 -56.184 1.00 78.44 181 HIS A C 1
ATOM 1408 O O . HIS A 1 181 ? 15.140 25.793 -55.395 1.00 78.44 181 HIS A O 1
ATOM 1414 N N . TYR A 1 182 ? 16.206 27.216 -56.768 1.00 64.94 182 TYR A N 1
ATOM 1415 C CA . TYR A 1 182 ? 15.325 28.351 -56.488 1.00 64.94 182 TYR A CA 1
ATOM 1416 C C . TYR A 1 182 ? 14.162 28.470 -57.493 1.00 64.94 182 TYR A C 1
ATOM 1418 O O . TYR A 1 182 ? 13.164 29.108 -57.179 1.00 64.94 182 TYR A O 1
ATOM 1426 N N . ASP A 1 183 ? 14.263 27.825 -58.666 1.00 60.34 183 ASP A N 1
ATOM 1427 C CA . ASP A 1 183 ? 13.202 27.708 -59.681 1.00 60.34 183 ASP A CA 1
ATOM 1428 C C . ASP A 1 183 ? 13.491 26.541 -60.658 1.00 60.34 183 ASP A C 1
ATOM 1430 O O . ASP A 1 183 ? 14.660 26.209 -60.885 1.00 60.34 183 ASP A O 1
ATOM 1434 N N . GLN A 1 184 ? 12.455 25.957 -61.281 1.00 53.78 184 GLN A N 1
ATOM 1435 C CA . GLN A 1 184 ? 12.545 24.830 -62.235 1.00 53.78 184 GLN A CA 1
ATOM 1436 C C . GLN A 1 184 ? 13.376 25.149 -63.497 1.00 53.78 184 GLN A C 1
ATOM 1438 O O . GLN A 1 184 ? 13.739 24.239 -64.239 1.00 53.78 184 GLN A O 1
ATOM 1443 N N . SER A 1 185 ? 13.698 26.425 -63.736 1.00 48.97 185 SER A N 1
ATOM 1444 C CA . SER A 1 185 ? 14.482 26.906 -64.882 1.00 48.97 185 SER A CA 1
ATOM 1445 C C . SER A 1 185 ? 15.946 27.265 -64.560 1.00 48.97 185 SER A C 1
ATOM 1447 O O . SER A 1 185 ? 16.711 27.597 -65.467 1.00 48.97 185 SER A O 1
ATOM 1449 N N . SER A 1 186 ? 16.360 27.199 -63.288 1.00 58.56 186 SER A N 1
ATOM 1450 C CA . SER A 1 186 ? 17.679 27.667 -62.829 1.00 58.56 186 SER A CA 1
ATOM 1451 C C . SER A 1 186 ? 18.674 26.525 -62.582 1.00 58.56 186 SER A C 1
ATOM 1453 O O . SER A 1 186 ? 18.325 25.474 -62.047 1.00 58.56 186 SER A O 1
ATOM 1455 N N . SER A 1 187 ? 19.940 26.724 -62.970 1.00 66.94 187 SER A N 1
ATOM 1456 C CA . SER A 1 187 ? 21.031 25.787 -62.669 1.00 66.94 187 SER A CA 1
ATOM 1457 C C . SER A 1 187 ? 21.269 25.705 -61.152 1.00 66.94 187 SER A C 1
ATOM 1459 O O . SER A 1 187 ? 21.299 26.765 -60.518 1.00 66.94 187 SER A O 1
ATOM 1461 N N . PRO A 1 188 ? 21.484 24.506 -60.574 1.00 74.69 188 PRO A N 1
ATOM 1462 C CA . PRO A 1 188 ? 21.703 24.334 -59.137 1.00 74.69 188 PRO A CA 1
ATOM 1463 C C . PRO A 1 188 ? 22.875 25.181 -58.639 1.00 74.69 188 PRO A C 1
ATOM 1465 O O . PRO A 1 188 ? 23.907 25.282 -59.310 1.00 74.69 188 PRO A O 1
ATOM 1468 N N . ARG A 1 189 ? 22.721 25.780 -57.454 1.00 86.25 189 ARG A N 1
ATOM 1469 C CA . ARG A 1 189 ? 23.758 26.603 -56.815 1.00 86.25 189 ARG A CA 1
ATOM 1470 C C . ARG A 1 189 ? 24.082 26.072 -55.426 1.00 86.25 189 ARG A C 1
ATOM 1472 O O . ARG A 1 189 ? 23.189 25.630 -54.706 1.00 86.25 189 ARG A O 1
ATOM 1479 N N . PHE A 1 190 ? 25.357 26.130 -55.044 1.00 92.12 190 PHE A N 1
ATOM 1480 C CA . PHE A 1 190 ? 25.785 25.781 -53.692 1.00 92.12 190 PHE A CA 1
ATOM 1481 C C . PHE A 1 190 ? 25.649 26.985 -52.770 1.00 92.12 190 PHE A C 1
ATOM 1483 O O . PHE A 1 190 ? 26.329 27.998 -52.933 1.00 92.12 190 PHE A O 1
ATOM 1490 N N . VAL A 1 191 ? 24.785 26.844 -51.774 1.00 92.81 191 VAL A N 1
ATOM 1491 C CA . VAL A 1 191 ? 24.481 27.896 -50.808 1.00 92.81 191 VAL A CA 1
ATOM 1492 C C . VAL A 1 191 ? 25.185 27.565 -49.505 1.00 92.81 191 VAL A C 1
ATOM 1494 O O . VAL A 1 191 ? 25.041 26.455 -48.998 1.00 92.81 191 VAL A O 1
ATOM 1497 N N . THR A 1 192 ? 25.966 28.500 -48.966 1.00 93.88 192 THR A N 1
ATOM 1498 C CA . THR A 1 192 ? 26.625 28.378 -47.656 1.00 93.88 192 THR A CA 1
ATOM 1499 C C . THR A 1 192 ? 25.966 29.320 -46.642 1.00 93.88 192 THR A C 1
ATOM 1501 O O . THR A 1 192 ? 25.573 30.425 -47.035 1.00 93.88 192 THR A O 1
ATOM 1504 N N . PRO A 1 193 ? 25.842 28.942 -45.351 1.00 93.38 193 PRO A N 1
ATOM 1505 C CA . PRO A 1 193 ? 25.201 29.798 -44.357 1.00 93.38 193 PRO A CA 1
ATOM 1506 C C . PRO A 1 193 ? 25.874 31.171 -44.224 1.00 93.38 193 PRO A C 1
ATOM 1508 O O . PRO A 1 193 ? 27.085 31.309 -44.445 1.00 93.38 193 PRO A O 1
ATOM 1511 N N . ARG A 1 194 ? 25.105 32.201 -43.852 1.00 89.50 194 ARG A N 1
ATOM 1512 C CA . ARG A 1 194 ? 25.613 33.566 -43.623 1.00 89.50 194 ARG A CA 1
ATOM 1513 C C . ARG A 1 194 ? 26.491 33.625 -42.373 1.00 89.50 194 ARG A C 1
ATOM 1515 O O . ARG A 1 194 ? 26.211 32.960 -41.381 1.00 89.50 194 ARG A O 1
ATOM 1522 N N . VAL A 1 195 ? 27.504 34.496 -42.359 1.00 86.88 195 VAL A N 1
ATOM 1523 C CA . VAL A 1 195 ? 28.357 34.692 -41.163 1.00 86.88 195 VAL A CA 1
ATOM 1524 C C . VAL A 1 195 ? 27.527 35.115 -39.939 1.00 86.88 195 VAL A C 1
ATOM 1526 O O . VAL A 1 195 ? 27.798 34.677 -38.823 1.00 86.88 195 VAL A O 1
ATOM 1529 N N . THR A 1 196 ? 26.447 35.873 -40.160 1.00 84.12 196 THR A N 1
ATOM 1530 C CA . THR A 1 196 ? 25.469 36.276 -39.133 1.00 84.12 196 THR A CA 1
ATOM 1531 C C . THR A 1 196 ? 24.751 35.104 -38.460 1.00 84.12 196 THR A C 1
ATOM 1533 O O . THR A 1 196 ? 24.191 35.283 -37.383 1.00 84.12 196 THR A O 1
ATOM 1536 N N . SER A 1 197 ? 24.778 33.904 -39.046 1.00 83.75 197 SER A N 1
ATOM 1537 C CA . SER A 1 197 ? 24.219 32.691 -38.440 1.00 83.75 197 SER A CA 1
ATOM 1538 C C . SER A 1 197 ? 25.085 32.149 -37.293 1.00 83.75 197 SER A C 1
ATOM 1540 O O . SER A 1 197 ? 24.611 31.290 -36.551 1.00 83.75 197 SER A O 1
ATOM 1542 N N . GLY A 1 198 ? 26.306 32.670 -37.103 1.00 84.62 198 GLY A N 1
ATOM 1543 C CA . GLY A 1 198 ? 27.201 32.315 -35.997 1.00 84.62 198 GLY A CA 1
ATOM 1544 C C . GLY A 1 198 ? 28.240 31.254 -36.364 1.00 84.62 198 GLY A C 1
ATOM 1545 O O . GLY A 1 198 ? 28.405 30.289 -35.621 1.00 84.62 198 GLY A O 1
ATOM 1546 N N . LEU A 1 199 ? 28.922 31.431 -37.502 1.00 88.69 199 LEU A N 1
ATOM 1547 C CA . LEU A 1 199 ? 29.975 30.539 -38.012 1.00 88.69 199 LEU A CA 1
ATOM 1548 C C . LEU A 1 199 ? 31.296 31.276 -38.289 1.00 88.69 199 LEU A C 1
ATOM 1550 O O . LEU A 1 199 ? 31.297 32.474 -38.580 1.00 88.69 199 LEU A O 1
ATOM 1554 N N . ILE A 1 200 ? 32.406 30.537 -38.314 1.00 87.62 200 ILE A N 1
ATOM 1555 C CA . ILE A 1 200 ? 33.736 31.039 -38.669 1.00 87.62 200 ILE A CA 1
ATOM 1556 C C . ILE A 1 200 ? 33.835 31.273 -40.173 1.00 87.62 200 ILE A C 1
ATOM 1558 O O . ILE A 1 200 ? 33.774 30.335 -40.974 1.00 87.62 200 ILE A O 1
ATOM 1562 N N . ALA A 1 201 ? 34.114 32.521 -40.564 1.00 83.69 201 ALA A N 1
ATOM 1563 C CA . ALA A 1 201 ? 34.443 32.892 -41.939 1.00 83.69 201 ALA A CA 1
ATOM 1564 C C . ALA A 1 201 ? 35.759 32.219 -42.394 1.00 83.69 201 ALA A C 1
ATOM 1566 O O . ALA A 1 201 ? 36.861 32.760 -42.262 1.00 83.69 201 ALA A O 1
ATOM 1567 N N . GLY A 1 202 ? 35.665 30.980 -42.881 1.00 85.75 202 GLY A N 1
ATOM 1568 C CA . GLY A 1 202 ? 36.816 30.177 -43.279 1.00 85.75 202 GLY A CA 1
ATOM 1569 C C . GLY A 1 202 ? 37.549 30.734 -44.502 1.00 85.75 202 GLY A C 1
ATOM 1570 O O . GLY A 1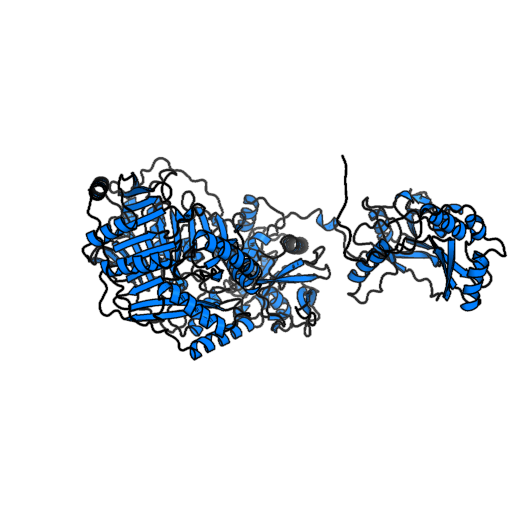 202 ? 36.949 31.300 -45.409 1.00 85.75 202 GLY A O 1
ATOM 1571 N N . VAL A 1 203 ? 38.863 30.502 -44.574 1.00 89.75 203 VAL A N 1
ATOM 1572 C CA . VAL A 1 203 ? 39.701 30.940 -45.709 1.00 89.75 203 VAL A CA 1
ATOM 1573 C C . VAL A 1 203 ? 39.237 30.322 -47.034 1.00 89.75 203 VAL A C 1
ATOM 1575 O O . VAL A 1 203 ? 39.113 31.023 -48.032 1.00 89.75 203 VAL A O 1
ATOM 1578 N N . MET A 1 204 ? 38.903 29.026 -47.027 1.00 91.19 204 MET A N 1
ATOM 1579 C CA . MET A 1 204 ? 38.363 28.346 -48.211 1.00 91.19 204 MET A CA 1
ATOM 1580 C C . MET A 1 204 ? 36.969 28.867 -48.588 1.00 91.19 204 MET A C 1
ATOM 1582 O O . MET A 1 204 ? 36.652 28.960 -49.765 1.00 91.19 204 MET A O 1
ATOM 1586 N N . ARG A 1 205 ? 36.150 29.257 -47.602 1.00 91.75 205 ARG A N 1
ATOM 1587 C CA . ARG A 1 205 ? 34.840 29.879 -47.839 1.00 91.75 205 ARG A CA 1
ATOM 1588 C C . ARG A 1 205 ? 34.988 31.189 -48.608 1.00 91.75 205 ARG A C 1
ATOM 1590 O O . ARG A 1 205 ? 34.294 31.393 -49.594 1.00 91.75 205 ARG A O 1
ATOM 1597 N N . GLN A 1 206 ? 35.906 32.051 -48.172 1.00 89.69 206 GLN A N 1
ATOM 1598 C CA . GLN A 1 206 ? 36.185 33.327 -48.836 1.00 89.69 206 GLN A CA 1
ATOM 1599 C C . GLN A 1 206 ? 36.701 33.136 -50.264 1.00 89.69 206 GLN A C 1
ATOM 1601 O O . GLN A 1 206 ? 36.282 33.862 -51.161 1.00 89.69 206 GLN A O 1
ATOM 1606 N N . GLU A 1 207 ? 37.574 32.151 -50.481 1.00 91.88 207 GLU A N 1
ATOM 1607 C CA . GLU A 1 207 ? 38.067 31.822 -51.819 1.00 91.88 207 GLU A CA 1
ATOM 1608 C C . GLU A 1 207 ? 36.922 31.386 -52.741 1.00 91.88 207 GLU A C 1
ATOM 1610 O O . GLU A 1 207 ? 36.726 31.983 -53.798 1.00 91.88 207 GLU A O 1
ATOM 1615 N N . LEU A 1 208 ? 36.106 30.424 -52.300 1.00 91.12 208 LEU A N 1
ATOM 1616 C CA . LEU A 1 208 ? 34.992 29.886 -53.084 1.00 91.12 208 LEU A CA 1
ATOM 1617 C C . LEU A 1 208 ? 33.888 30.918 -53.366 1.00 91.12 208 LEU A C 1
ATOM 1619 O O . LEU A 1 208 ? 33.303 30.898 -54.446 1.00 91.12 208 LEU A O 1
ATOM 1623 N N . LEU A 1 209 ? 33.631 31.843 -52.436 1.00 90.62 209 LEU A N 1
ATOM 1624 C CA . LEU A 1 209 ? 32.747 32.988 -52.674 1.00 90.62 209 LEU A CA 1
ATOM 1625 C C . LEU A 1 209 ? 33.344 33.955 -53.710 1.00 90.62 209 LEU A C 1
ATOM 1627 O O . LEU A 1 209 ? 32.627 34.430 -54.584 1.00 90.62 209 LEU A O 1
ATOM 1631 N N . SER A 1 210 ? 34.656 34.220 -53.659 1.00 89.00 210 SER A N 1
ATOM 1632 C CA . SER A 1 210 ? 35.310 35.169 -54.576 1.00 89.00 210 SER A CA 1
ATOM 1633 C C . SER A 1 210 ? 35.367 34.690 -56.028 1.00 89.00 210 SER A C 1
ATOM 1635 O O . SER A 1 210 ? 35.310 35.508 -56.942 1.00 89.00 210 SER A O 1
ATOM 1637 N N . VAL A 1 211 ? 35.420 33.372 -56.242 1.00 89.06 211 VAL A N 1
ATOM 1638 C CA . VAL A 1 211 ? 35.373 32.753 -57.578 1.00 89.06 211 VAL A CA 1
ATOM 1639 C C . VAL A 1 211 ? 33.944 32.416 -58.030 1.00 89.06 211 VAL A C 1
ATOM 1641 O O . VAL A 1 211 ? 33.766 31.812 -59.084 1.00 89.06 211 VAL A O 1
ATOM 1644 N N . GLY A 1 212 ? 32.925 32.784 -57.241 1.00 87.06 212 GLY A N 1
ATOM 1645 C CA . GLY A 1 212 ? 31.509 32.583 -57.570 1.00 87.06 212 GLY A CA 1
ATOM 1646 C C . GLY A 1 212 ? 31.021 31.132 -57.487 1.00 87.06 212 GLY A C 1
ATOM 1647 O O . GLY A 1 212 ? 29.981 30.809 -58.052 1.00 87.06 212 GLY A O 1
ATOM 1648 N N . PHE A 1 213 ? 31.758 30.246 -56.809 1.00 89.44 213 PHE A N 1
ATOM 1649 C CA . PHE A 1 213 ? 31.360 28.844 -56.624 1.00 89.44 213 PHE A CA 1
ATOM 1650 C C . PHE A 1 213 ? 30.292 28.672 -55.530 1.00 89.44 213 PHE A C 1
ATOM 1652 O O . PHE A 1 213 ? 29.507 27.726 -55.580 1.00 89.44 213 PHE A O 1
ATOM 1659 N N . LEU A 1 214 ? 30.266 29.573 -54.543 1.00 92.38 214 LEU A N 1
ATOM 1660 C CA . LEU A 1 214 ? 29.274 29.603 -53.466 1.00 92.38 214 LEU A CA 1
ATOM 1661 C C . LEU A 1 214 ? 28.431 30.876 -53.530 1.00 92.38 214 LEU A C 1
ATOM 1663 O O . LEU A 1 214 ? 28.922 31.931 -53.930 1.00 92.38 214 LEU A O 1
ATOM 1667 N N . GLU A 1 215 ? 27.206 30.791 -53.020 1.00 91.94 215 GLU A N 1
ATOM 1668 C CA . GLU A 1 215 ? 26.373 31.945 -52.672 1.00 91.94 215 GLU A CA 1
ATOM 1669 C C . GLU A 1 215 ? 26.055 31.929 -51.171 1.00 91.94 215 GLU A C 1
ATOM 1671 O O . GLU A 1 215 ? 25.880 30.869 -50.570 1.00 91.94 215 GLU A O 1
ATOM 1676 N N . GLU A 1 216 ? 26.010 33.099 -50.531 1.00 92.00 216 GLU A N 1
ATOM 1677 C CA . GLU A 1 216 ? 25.607 33.194 -49.124 1.00 92.00 216 GLU A CA 1
ATOM 1678 C C . GLU A 1 216 ? 24.082 33.252 -48.998 1.00 92.00 216 GLU A C 1
ATOM 1680 O O . GLU A 1 216 ? 23.432 34.131 -49.568 1.00 92.00 216 GLU A O 1
ATOM 1685 N N . GLY A 1 217 ? 23.515 32.369 -48.179 1.00 90.19 217 GLY A N 1
ATOM 1686 C CA . GLY A 1 217 ? 22.079 32.314 -47.923 1.00 90.19 217 GLY A CA 1
ATOM 1687 C C . GLY A 1 217 ? 21.760 31.673 -46.579 1.00 90.19 217 GLY A C 1
ATOM 1688 O O . GLY A 1 217 ? 22.639 31.131 -45.913 1.00 90.19 217 GLY A O 1
ATOM 1689 N N . ASP A 1 218 ? 20.503 31.762 -46.160 1.00 88.44 218 ASP A N 1
ATOM 1690 C CA . ASP A 1 218 ? 20.044 31.123 -44.930 1.00 88.44 218 ASP A CA 1
ATOM 1691 C C . ASP A 1 218 ? 19.642 29.676 -45.222 1.00 88.44 218 ASP A C 1
ATOM 1693 O O . ASP A 1 218 ? 18.932 29.408 -46.188 1.00 88.44 218 ASP A O 1
ATOM 1697 N N . ILE A 1 219 ? 20.114 28.745 -44.394 1.00 90.00 219 ILE A N 1
ATOM 1698 C CA . ILE A 1 219 ? 19.865 27.310 -44.554 1.00 90.00 219 ILE A CA 1
ATOM 1699 C C . ILE A 1 219 ? 19.232 26.809 -43.266 1.00 90.00 219 ILE A C 1
ATOM 1701 O O . ILE A 1 219 ? 19.896 26.812 -42.224 1.00 90.00 219 ILE A O 1
ATOM 1705 N N . ARG A 1 220 ? 17.964 26.390 -43.298 1.00 86.12 220 ARG A N 1
ATOM 1706 C CA . ARG A 1 220 ? 17.361 25.722 -42.140 1.00 86.12 220 ARG A CA 1
ATOM 1707 C C . ARG A 1 220 ? 17.830 24.277 -42.073 1.00 86.12 220 ARG A C 1
ATOM 1709 O O . ARG A 1 220 ? 18.186 23.665 -43.078 1.00 86.12 220 ARG A O 1
ATOM 1716 N N . ILE A 1 221 ? 17.797 23.711 -40.873 1.00 85.88 221 ILE A N 1
ATOM 1717 C CA . ILE A 1 221 ? 18.081 22.282 -40.669 1.00 85.88 221 ILE A CA 1
ATOM 1718 C C . ILE A 1 221 ? 17.153 21.424 -41.534 1.00 85.88 221 ILE A C 1
ATOM 1720 O O . ILE A 1 221 ? 17.601 20.461 -42.146 1.00 85.88 221 ILE A O 1
ATOM 1724 N N . GLU A 1 222 ? 15.880 21.807 -41.622 1.00 79.56 222 GLU A N 1
ATOM 1725 C CA . GLU A 1 222 ? 14.872 21.149 -42.457 1.00 79.56 222 GLU A CA 1
ATOM 1726 C C . GLU A 1 222 ? 15.285 21.127 -43.935 1.00 79.56 222 GLU A C 1
ATOM 1728 O O . GLU A 1 222 ? 15.217 20.075 -44.564 1.00 79.56 222 GLU A O 1
ATOM 1733 N N . ASP A 1 223 ? 15.809 22.240 -44.462 1.00 81.50 223 ASP A N 1
ATOM 1734 C CA . ASP A 1 223 ? 16.271 22.337 -45.852 1.00 81.50 223 ASP A CA 1
ATOM 1735 C C . ASP A 1 223 ? 17.468 21.416 -46.114 1.00 81.50 223 ASP A C 1
ATOM 1737 O O . ASP A 1 223 ? 17.534 20.745 -47.144 1.00 81.50 223 ASP A O 1
ATOM 1741 N N . ALA A 1 224 ? 18.411 21.358 -45.168 1.00 80.94 224 ALA A N 1
ATOM 1742 C CA . ALA A 1 224 ? 19.598 20.513 -45.268 1.00 80.94 224 ALA A CA 1
ATOM 1743 C C . ALA A 1 224 ? 19.254 19.015 -45.184 1.00 80.94 224 ALA A C 1
ATOM 1745 O O . ALA A 1 224 ? 19.828 18.206 -45.913 1.00 80.94 224 ALA A O 1
ATOM 1746 N N . LEU A 1 225 ? 18.300 18.640 -44.328 1.00 80.69 225 LEU A N 1
ATOM 1747 C CA . LEU A 1 225 ? 17.827 17.259 -44.209 1.00 80.69 225 LEU A CA 1
ATOM 1748 C C . LEU A 1 225 ? 16.975 16.838 -45.411 1.00 80.69 225 LEU A C 1
ATOM 1750 O O . LEU A 1 225 ? 17.149 15.731 -45.915 1.00 80.69 225 LEU A O 1
ATOM 1754 N N . CYS A 1 226 ? 16.114 17.725 -45.909 1.00 78.00 226 CYS A N 1
ATOM 1755 C CA . CYS A 1 226 ? 15.334 17.506 -47.125 1.00 78.00 226 CYS A CA 1
ATOM 1756 C C . CYS A 1 226 ? 16.252 17.317 -48.343 1.00 78.00 226 CYS A C 1
ATOM 1758 O O . CYS A 1 226 ? 16.109 16.350 -49.088 1.00 78.00 226 CYS A O 1
ATOM 1760 N N . ALA A 1 227 ? 17.282 18.160 -48.484 1.00 76.12 227 ALA A N 1
ATOM 1761 C CA . ALA A 1 227 ? 18.304 17.995 -49.515 1.00 76.12 227 ALA A CA 1
ATOM 1762 C C . ALA A 1 227 ? 19.013 16.631 -49.422 1.00 76.12 227 ALA A C 1
ATOM 1764 O O . ALA A 1 227 ? 19.205 15.972 -50.443 1.00 76.12 227 ALA A O 1
ATOM 1765 N N . ALA A 1 228 ? 19.343 16.170 -48.211 1.00 77.06 228 ALA A N 1
ATOM 1766 C CA . ALA A 1 228 ? 19.952 14.856 -48.007 1.00 77.06 228 ALA A CA 1
ATOM 1767 C C . ALA A 1 228 ? 19.013 13.693 -48.392 1.00 77.06 228 ALA A C 1
ATOM 1769 O O . ALA A 1 228 ? 19.476 12.702 -48.958 1.00 77.06 228 ALA A O 1
ATOM 1770 N N . GLN A 1 229 ? 17.710 13.807 -48.113 1.00 73.19 229 GLN A N 1
ATOM 1771 C CA . GLN A 1 229 ? 16.700 12.792 -48.448 1.00 73.19 229 GLN A CA 1
ATOM 1772 C C . GLN A 1 229 ? 16.403 12.721 -49.950 1.00 73.19 229 GLN A C 1
ATOM 1774 O O . GLN A 1 229 ? 16.248 11.632 -50.496 1.00 73.19 229 GLN A O 1
ATOM 1779 N N . GLU A 1 230 ? 16.374 13.866 -50.630 1.00 77.06 230 GLU A N 1
ATOM 1780 C CA . GLU A 1 230 ? 16.147 13.960 -52.078 1.00 77.06 230 GLU A CA 1
ATOM 1781 C C . GLU A 1 230 ? 17.396 13.623 -52.913 1.00 77.06 230 GLU A C 1
ATOM 1783 O O . GLU A 1 230 ? 17.368 13.703 -54.141 1.00 77.06 230 GLU A O 1
ATOM 1788 N N . GLY A 1 231 ? 18.507 13.250 -52.267 1.00 76.50 231 GLY A N 1
ATOM 1789 C CA . GLY A 1 231 ? 19.761 12.909 -52.939 1.00 76.50 231 GLY A CA 1
ATOM 1790 C C . GLY A 1 231 ? 20.493 14.111 -53.548 1.00 76.50 231 GLY A C 1
ATOM 1791 O O . GLY A 1 231 ? 21.337 13.922 -54.425 1.00 76.50 231 GLY A O 1
ATOM 1792 N N . ARG A 1 232 ? 20.187 15.336 -53.101 1.00 85.19 232 ARG A N 1
ATOM 1793 C CA . ARG A 1 232 ? 20.902 16.558 -53.499 1.00 85.19 232 ARG A CA 1
ATOM 1794 C C . ARG A 1 232 ? 22.286 16.601 -52.855 1.00 85.19 232 ARG A C 1
ATOM 1796 O O . ARG A 1 232 ? 22.497 16.072 -51.760 1.00 85.19 232 ARG A O 1
ATOM 1803 N N . ARG A 1 233 ? 23.248 17.244 -53.522 1.00 88.50 233 ARG A N 1
ATOM 1804 C CA . ARG A 1 233 ? 24.639 17.247 -53.052 1.00 88.50 233 ARG A CA 1
ATOM 1805 C C . ARG A 1 233 ? 24.821 18.197 -51.876 1.00 88.50 233 ARG A C 1
ATOM 1807 O O . ARG A 1 233 ? 24.424 19.363 -51.915 1.00 88.50 233 ARG A O 1
ATOM 1814 N N . ILE A 1 234 ? 25.506 17.710 -50.848 1.00 91.31 234 ILE A N 1
ATOM 1815 C CA . ILE A 1 234 ? 25.948 18.512 -49.707 1.00 91.31 234 ILE A CA 1
ATOM 1816 C C . ILE A 1 234 ? 27.465 18.437 -49.669 1.00 91.31 234 ILE A C 1
ATOM 1818 O O . ILE A 1 234 ? 28.051 17.357 -49.714 1.00 91.31 234 ILE A O 1
ATOM 1822 N N . ILE A 1 235 ? 28.113 19.594 -49.613 1.00 92.50 235 ILE A N 1
ATOM 1823 C CA . ILE A 1 235 ? 29.571 19.686 -49.612 1.00 92.50 235 ILE A CA 1
ATOM 1824 C C . ILE A 1 235 ? 30.059 20.295 -48.306 1.00 92.50 235 ILE A C 1
ATOM 1826 O O . ILE A 1 235 ? 29.475 21.240 -47.775 1.00 92.50 235 ILE A O 1
ATOM 1830 N N . ALA A 1 236 ? 31.173 19.775 -47.810 1.00 92.00 236 ALA A N 1
ATOM 1831 C CA . ALA A 1 236 ? 31.961 20.414 -46.775 1.00 92.00 236 ALA A CA 1
ATOM 1832 C C . ALA A 1 236 ? 33.303 20.852 -47.365 1.00 92.00 236 ALA A C 1
ATOM 1834 O O . ALA A 1 236 ? 33.833 20.252 -48.304 1.00 92.00 236 ALA A O 1
ATOM 1835 N N . PHE A 1 237 ? 33.848 21.944 -46.841 1.00 92.62 237 PHE A N 1
ATOM 1836 C CA . PHE A 1 237 ? 35.076 22.512 -47.374 1.00 92.62 237 PHE A CA 1
ATOM 1837 C C . PHE A 1 237 ? 35.913 23.208 -46.308 1.00 92.62 237 PHE A C 1
ATOM 1839 O O . PHE A 1 237 ? 35.419 23.856 -45.382 1.00 92.62 237 PHE A O 1
ATOM 1846 N N . ASN A 1 238 ? 37.230 23.067 -46.447 1.00 91.06 238 ASN A N 1
ATOM 1847 C CA . ASN A 1 238 ? 38.218 23.749 -45.620 1.00 91.06 238 ASN A CA 1
ATOM 1848 C C . ASN A 1 238 ? 39.556 23.873 -46.370 1.00 91.06 238 ASN A C 1
ATOM 1850 O O . ASN A 1 238 ? 39.776 23.234 -47.394 1.00 91.06 238 ASN A O 1
ATOM 1854 N N . ALA A 1 239 ? 40.475 24.683 -45.844 1.00 87.00 239 ALA A N 1
ATOM 1855 C CA . ALA A 1 239 ? 41.755 24.961 -46.503 1.00 87.00 239 ALA A CA 1
ATOM 1856 C C . ALA A 1 239 ? 42.734 23.766 -46.542 1.00 87.00 239 ALA A C 1
ATOM 1858 O O . ALA A 1 239 ? 43.766 23.860 -47.193 1.00 87.00 239 ALA A O 1
ATOM 1859 N N . LEU A 1 240 ? 42.435 22.656 -45.849 1.00 86.00 240 LEU A N 1
ATOM 1860 C CA . LEU A 1 240 ? 43.276 21.451 -45.840 1.00 86.00 240 LEU A CA 1
ATOM 1861 C C . LEU A 1 240 ? 42.831 20.400 -46.855 1.00 86.00 240 LEU A C 1
ATOM 1863 O O . LEU A 1 240 ? 43.666 19.741 -47.458 1.00 86.00 240 LEU A O 1
ATOM 1867 N N . ARG A 1 241 ? 41.518 20.205 -46.999 1.00 83.62 241 ARG A N 1
ATOM 1868 C CA . ARG A 1 241 ? 40.920 19.151 -47.835 1.00 83.62 241 ARG A CA 1
ATOM 1869 C C . ARG A 1 241 ? 40.187 19.697 -49.057 1.00 83.62 241 ARG A C 1
ATOM 1871 O O . ARG A 1 241 ? 39.569 18.924 -49.778 1.00 83.62 241 ARG A O 1
ATOM 1878 N N . LYS A 1 242 ? 40.269 21.011 -49.293 1.00 88.50 242 LYS A N 1
ATOM 1879 C CA . LYS A 1 242 ? 39.574 21.714 -50.379 1.00 88.50 242 LYS A CA 1
ATOM 1880 C C . LYS A 1 242 ? 38.064 21.418 -50.276 1.00 88.50 242 LYS A C 1
ATOM 1882 O O . LYS A 1 242 ? 37.529 21.549 -49.173 1.00 88.50 242 LYS A O 1
ATOM 1887 N N . VAL A 1 243 ? 37.380 21.075 -51.367 1.00 89.06 243 VAL A N 1
ATOM 1888 C CA . VAL A 1 243 ? 35.939 20.747 -51.382 1.00 89.06 243 VAL A CA 1
ATOM 1889 C C . VAL A 1 243 ? 35.751 19.232 -51.436 1.00 89.06 243 VAL A C 1
ATOM 1891 O O . VAL A 1 243 ? 36.389 18.571 -52.251 1.00 89.06 243 VAL A O 1
ATOM 1894 N N . PHE A 1 244 ? 34.870 18.689 -50.597 1.00 88.19 244 PHE A N 1
ATOM 1895 C CA . PHE A 1 244 ? 34.517 17.269 -50.586 1.00 88.19 244 PHE A CA 1
ATOM 1896 C C . PHE A 1 244 ? 33.034 17.067 -50.248 1.00 88.19 244 PHE A C 1
ATOM 1898 O O . PHE A 1 244 ? 32.415 17.890 -49.576 1.00 88.19 244 PHE A O 1
ATOM 1905 N N . GLU A 1 245 ? 32.455 15.971 -50.730 1.00 88.12 245 GLU A N 1
ATOM 1906 C CA . GLU A 1 245 ? 31.038 15.659 -50.530 1.00 88.12 245 GLU A CA 1
ATOM 1907 C C . GLU A 1 245 ? 30.792 14.983 -49.176 1.00 88.12 245 GLU A C 1
ATOM 1909 O O . GLU A 1 245 ? 31.581 14.136 -48.732 1.00 88.12 245 GLU A O 1
ATOM 1914 N N . VAL A 1 246 ? 29.682 15.350 -48.533 1.00 87.81 246 VAL A N 1
ATOM 1915 C CA . VAL A 1 246 ? 29.246 14.794 -47.254 1.00 87.81 246 VAL A CA 1
ATOM 1916 C C . VAL A 1 246 ? 27.796 14.317 -47.302 1.00 87.81 246 VAL A C 1
ATOM 1918 O O . VAL A 1 246 ? 26.953 14.908 -47.966 1.00 87.81 246 VAL A O 1
ATOM 1921 N N . LYS A 1 247 ? 27.487 13.263 -46.547 1.00 84.44 247 LYS A N 1
ATOM 1922 C CA . LYS A 1 247 ? 26.119 12.809 -46.271 1.00 84.44 247 LYS A CA 1
ATOM 1923 C C . LYS A 1 247 ? 25.739 13.152 -44.841 1.00 84.44 247 LYS A C 1
ATOM 1925 O O . LYS A 1 247 ? 26.487 12.814 -43.924 1.00 84.44 247 LYS A O 1
ATOM 1930 N N . ILE A 1 248 ? 24.585 13.791 -44.653 1.00 81.81 248 ILE A N 1
ATOM 1931 C CA . ILE A 1 248 ? 24.051 14.050 -43.314 1.00 81.81 248 ILE A CA 1
ATOM 1932 C C . ILE A 1 248 ? 23.401 12.770 -42.789 1.00 81.81 248 ILE A C 1
ATOM 1934 O O . ILE A 1 248 ? 22.536 12.196 -43.445 1.00 81.81 248 ILE A O 1
ATOM 1938 N N . ILE A 1 249 ? 23.812 12.352 -41.598 1.00 73.44 249 ILE A N 1
ATOM 1939 C CA . ILE A 1 249 ? 23.132 11.342 -40.789 1.00 73.44 249 ILE A CA 1
ATOM 1940 C C . ILE A 1 249 ? 22.522 12.025 -39.558 1.00 73.44 249 ILE A C 1
ATOM 1942 O O . ILE A 1 249 ? 23.062 13.002 -39.036 1.00 73.44 249 ILE A O 1
ATOM 1946 N N . THR A 1 250 ? 21.369 11.549 -39.101 1.00 59.62 250 THR A N 1
ATOM 1947 C CA . THR A 1 250 ? 20.702 12.062 -37.899 1.00 59.62 250 THR A CA 1
ATOM 1948 C C . THR A 1 250 ? 20.847 11.047 -36.779 1.00 59.62 250 THR A C 1
ATOM 1950 O O . THR A 1 250 ? 20.412 9.912 -36.940 1.00 59.62 250 THR A O 1
ATOM 1953 N N . ALA A 1 251 ? 21.406 11.456 -35.638 1.00 52.72 251 ALA A N 1
ATOM 1954 C CA . ALA A 1 251 ? 21.508 10.595 -34.456 1.00 52.72 251 ALA A CA 1
ATOM 1955 C C . ALA A 1 251 ? 20.145 10.282 -33.797 1.00 52.72 251 ALA A C 1
ATOM 1957 O O . ALA A 1 251 ? 20.087 9.490 -32.867 1.00 52.72 251 ALA A O 1
ATOM 1958 N N . LEU A 1 252 ? 19.048 10.897 -34.257 1.00 42.81 252 LEU A N 1
ATOM 1959 C CA . LEU A 1 252 ? 17.695 10.713 -33.732 1.00 42.81 252 LEU A CA 1
ATOM 1960 C C . LEU A 1 252 ? 16.686 10.801 -34.895 1.00 42.81 252 LEU A C 1
ATOM 1962 O O . LEU A 1 252 ? 16.809 11.722 -35.712 1.00 42.81 252 LEU A O 1
ATOM 1966 N N . PRO A 1 253 ? 15.669 9.923 -34.988 1.00 34.03 253 PRO A N 1
ATOM 1967 C CA . PRO A 1 253 ? 14.479 10.218 -35.778 1.00 34.03 253 PRO A CA 1
ATOM 1968 C C . PRO A 1 253 ? 13.796 11.464 -35.194 1.00 34.03 253 PRO A C 1
ATOM 1970 O O . PRO A 1 253 ? 13.690 11.615 -33.978 1.00 34.03 253 PRO A O 1
ATOM 1973 N N . GLN A 1 254 ? 13.371 12.387 -36.058 1.00 36.00 254 GLN A N 1
ATOM 1974 C CA . GLN A 1 254 ? 12.936 13.724 -35.657 1.00 36.00 254 GLN A CA 1
ATOM 1975 C C . GLN A 1 254 ? 11.774 13.757 -34.631 1.00 36.00 254 GLN A C 1
ATOM 1977 O O . GLN A 1 254 ? 10.847 12.950 -34.716 1.00 36.00 254 GLN A O 1
ATOM 1982 N N . PRO A 1 255 ? 11.718 14.794 -33.764 1.00 36.31 255 PRO A N 1
ATOM 1983 C CA . PRO A 1 255 ? 10.575 15.090 -32.886 1.00 36.31 255 PRO A CA 1
ATOM 1984 C C . PRO A 1 255 ? 9.261 15.422 -33.619 1.00 36.31 255 PRO A C 1
ATOM 1986 O O . PRO A 1 255 ? 8.211 15.532 -32.988 1.00 36.31 255 PRO A O 1
ATOM 1989 N N . SER A 1 256 ? 9.288 15.623 -34.939 1.00 35.84 256 SER A N 1
ATOM 1990 C CA . SER A 1 256 ? 8.112 15.991 -35.738 1.00 35.84 256 SER A CA 1
ATOM 1991 C C . SER A 1 256 ? 7.076 14.866 -35.857 1.00 35.84 256 SER A C 1
ATOM 1993 O O . SER A 1 256 ? 5.913 15.166 -36.112 1.00 35.84 256 SER A O 1
ATOM 1995 N N . LEU A 1 257 ? 7.440 13.608 -35.566 1.00 37.88 257 LEU A N 1
ATOM 1996 C CA . LEU A 1 257 ? 6.484 12.494 -35.466 1.00 37.88 257 LEU A CA 1
ATOM 1997 C C . LEU A 1 257 ? 5.595 12.542 -34.208 1.00 37.88 257 LEU A C 1
ATOM 1999 O O . LEU A 1 257 ? 4.592 11.841 -34.156 1.00 37.88 257 LEU A O 1
ATOM 2003 N N . PHE A 1 258 ? 5.927 13.373 -33.213 1.00 39.41 258 PHE A N 1
ATOM 2004 C CA . PHE A 1 258 ? 5.205 13.447 -31.933 1.00 39.41 258 PHE A CA 1
ATOM 2005 C C . PHE A 1 258 ? 4.300 14.683 -31.803 1.00 39.41 258 PHE A C 1
ATOM 2007 O O . PHE A 1 258 ? 3.723 14.914 -30.743 1.00 39.41 258 PHE A O 1
ATOM 2014 N N . ARG A 1 259 ? 4.139 15.493 -32.863 1.00 40.09 259 ARG A N 1
ATOM 2015 C CA . ARG A 1 259 ? 3.187 16.624 -32.845 1.00 40.09 259 ARG A CA 1
ATOM 2016 C C . ARG A 1 259 ? 1.722 16.196 -32.952 1.00 40.09 259 ARG A C 1
ATOM 2018 O O . ARG A 1 259 ? 0.854 16.978 -32.582 1.00 40.09 259 ARG A O 1
ATOM 2025 N N . GLU A 1 260 ? 1.452 14.970 -33.390 1.00 43.09 260 GLU A N 1
ATOM 2026 C CA . GLU A 1 260 ? 0.105 14.404 -33.459 1.00 43.09 260 GLU A CA 1
ATOM 2027 C C . GLU A 1 260 ? 0.046 13.024 -32.799 1.00 43.09 260 GLU A C 1
ATOM 2029 O O . GLU A 1 260 ? -0.092 12.046 -33.514 1.00 43.09 260 GLU A O 1
ATOM 2034 N N . LEU A 1 261 ? 0.107 12.906 -31.467 1.00 57.16 261 LEU A N 1
ATOM 2035 C CA . LEU A 1 261 ? -0.644 11.836 -30.782 1.00 57.16 261 LEU A CA 1
ATOM 2036 C C . LEU A 1 261 ? -1.131 12.268 -29.397 1.00 57.16 261 LEU A C 1
ATOM 2038 O O . LEU A 1 261 ? -0.366 12.236 -28.435 1.00 57.16 261 LEU A O 1
ATOM 2042 N N . PRO A 1 262 ? -2.431 12.580 -29.275 1.00 54.88 262 PRO A N 1
ATOM 2043 C CA . PRO A 1 262 ? -3.119 12.604 -27.998 1.00 54.88 262 PRO A CA 1
ATOM 2044 C C . PRO A 1 262 ? -4.417 11.789 -28.094 1.00 54.88 262 PRO A C 1
ATOM 2046 O O . PRO A 1 262 ? -5.490 12.296 -27.784 1.00 54.88 262 PRO A O 1
ATOM 2049 N N . PHE A 1 263 ? -4.359 10.552 -28.591 1.00 61.12 263 PHE A N 1
ATOM 2050 C CA . PHE A 1 263 ? -5.517 9.662 -28.506 1.00 61.12 263 PHE A CA 1
ATOM 2051 C C . PHE A 1 263 ? -5.320 8.717 -27.321 1.00 61.12 263 PHE A C 1
ATOM 2053 O O . PHE A 1 263 ? -4.209 8.201 -27.158 1.00 61.12 263 PHE A O 1
ATOM 2060 N N . PRO A 1 264 ? -6.353 8.490 -26.487 1.00 75.00 264 PRO A N 1
ATOM 2061 C CA . PRO A 1 264 ? -6.314 7.375 -25.553 1.00 75.00 264 PRO A CA 1
ATOM 2062 C C . PRO A 1 264 ? -6.038 6.087 -26.335 1.00 75.00 264 PRO A C 1
ATOM 2064 O O . PRO A 1 264 ? -6.451 5.960 -27.493 1.00 75.00 264 PRO A O 1
ATOM 2067 N N . MET A 1 265 ? -5.313 5.149 -25.721 1.00 85.69 265 MET A N 1
ATOM 2068 C CA . MET A 1 265 ? -5.118 3.838 -26.339 1.00 85.69 265 MET A CA 1
ATOM 2069 C C . MET A 1 265 ? -6.479 3.170 -26.577 1.00 85.69 265 MET A C 1
ATOM 2071 O O . MET A 1 265 ? -7.478 3.545 -25.972 1.00 85.69 265 MET A O 1
ATOM 2075 N N . GLY A 1 266 ? -6.535 2.211 -27.496 1.00 86.75 266 GLY A N 1
ATOM 2076 C CA . GLY A 1 266 ? -7.761 1.462 -27.757 1.00 86.75 266 GLY A CA 1
ATOM 2077 C C . GLY A 1 266 ? -8.132 0.507 -26.620 1.00 86.75 266 GLY A C 1
ATOM 2078 O O . GLY A 1 266 ? -7.675 0.643 -25.484 1.00 86.75 266 GLY A O 1
ATOM 2079 N N . VAL A 1 267 ? -8.937 -0.505 -26.932 1.00 91.62 267 VAL A N 1
ATOM 2080 C CA . VAL A 1 267 ? -9.347 -1.517 -25.945 1.00 91.62 267 VAL A CA 1
ATOM 2081 C C . VAL A 1 267 ? -8.149 -2.374 -25.527 1.00 91.62 267 VAL A C 1
ATOM 2083 O O . VAL A 1 267 ? -7.450 -2.913 -26.385 1.00 91.62 267 VAL A O 1
ATOM 2086 N N . GLY A 1 268 ? -7.930 -2.573 -24.230 1.00 94.06 268 GLY A N 1
ATOM 2087 C CA . GLY A 1 268 ? -6.857 -3.444 -23.758 1.00 94.06 268 GLY A CA 1
ATOM 2088 C C . GLY A 1 268 ? -7.018 -3.937 -22.331 1.00 94.06 268 GLY A C 1
ATOM 2089 O O . GLY A 1 268 ? -7.978 -3.614 -21.629 1.00 94.06 268 GLY A O 1
ATOM 2090 N N . VAL A 1 269 ? -6.074 -4.786 -21.931 1.00 96.19 269 VAL A N 1
ATOM 2091 C CA . VAL A 1 269 ? -6.096 -5.447 -20.627 1.00 96.19 269 VAL A CA 1
ATOM 2092 C C . VAL A 1 269 ? -4.747 -5.324 -19.929 1.00 96.19 269 VAL A C 1
ATOM 2094 O O . VAL A 1 269 ? -3.694 -5.451 -20.560 1.00 96.19 269 VAL A O 1
ATOM 2097 N N . ILE A 1 270 ? -4.788 -5.112 -18.618 1.00 97.69 270 ILE A N 1
ATOM 2098 C CA . ILE A 1 270 ? -3.652 -5.342 -17.729 1.00 97.69 270 ILE A CA 1
ATOM 2099 C C . ILE A 1 270 ? -3.836 -6.739 -17.128 1.00 97.69 270 ILE A C 1
ATOM 2101 O O . ILE A 1 270 ? -4.857 -7.016 -16.496 1.00 97.69 270 ILE A O 1
ATOM 2105 N N . ILE A 1 271 ? -2.869 -7.625 -17.358 1.00 97.44 271 ILE A N 1
ATOM 2106 C CA . ILE A 1 271 ? -2.807 -8.937 -16.715 1.00 97.44 271 ILE A CA 1
ATOM 2107 C C . ILE A 1 271 ? -1.984 -8.775 -15.447 1.00 97.44 271 ILE A C 1
ATOM 2109 O O . ILE A 1 271 ? -0.781 -8.532 -15.517 1.00 97.44 271 ILE A O 1
ATOM 2113 N N . ASP A 1 272 ? -2.659 -8.897 -14.313 1.00 96.12 272 ASP A N 1
ATOM 2114 C CA . ASP A 1 272 ? -2.079 -8.824 -12.986 1.00 96.12 272 ASP A CA 1
ATOM 2115 C C . ASP A 1 272 ? -1.530 -10.188 -12.548 1.00 96.12 272 ASP A C 1
ATOM 2117 O O . ASP A 1 272 ? -2.286 -11.131 -12.278 1.00 96.12 272 ASP A O 1
ATOM 2121 N N . CYS A 1 273 ? -0.207 -10.276 -12.446 1.00 94.88 273 CYS A N 1
ATOM 2122 C CA . CYS A 1 273 ? 0.539 -11.421 -11.929 1.00 94.88 273 CYS A CA 1
ATOM 2123 C C . CYS A 1 273 ? 0.636 -11.403 -10.389 1.00 94.88 273 CYS A C 1
ATOM 2125 O O . CYS A 1 273 ? 1.652 -11.805 -9.832 1.00 94.88 273 CYS A O 1
ATOM 2127 N N . TYR A 1 274 ? -0.425 -10.951 -9.708 1.00 91.88 274 TYR A N 1
ATOM 2128 C CA . TYR A 1 274 ? -0.533 -10.843 -8.247 1.00 91.88 274 TYR A CA 1
ATOM 2129 C C . TYR A 1 274 ? 0.467 -9.889 -7.590 1.00 91.88 274 TYR A C 1
ATOM 2131 O O . TYR A 1 274 ? 0.945 -10.135 -6.479 1.00 91.88 274 TYR A O 1
ATOM 2139 N N . ASP A 1 275 ? 0.753 -8.772 -8.250 1.00 93.06 275 ASP A N 1
ATOM 2140 C CA . ASP A 1 275 ? 1.614 -7.748 -7.673 1.00 93.06 275 ASP A CA 1
ATOM 2141 C C . ASP A 1 275 ? 0.834 -6.737 -6.827 1.00 93.06 275 ASP A C 1
ATOM 2143 O O . ASP A 1 275 ? -0.342 -6.454 -7.070 1.00 93.06 275 ASP A O 1
ATOM 2147 N N . SER A 1 276 ? 1.502 -6.149 -5.835 1.00 91.88 276 SER A N 1
ATOM 2148 C CA . SER A 1 276 ? 0.917 -5.080 -5.022 1.00 91.88 276 SER A CA 1
ATOM 2149 C C . SER A 1 276 ? 0.992 -3.704 -5.674 1.00 91.88 276 SER A C 1
ATOM 2151 O O . SER A 1 276 ? 0.452 -2.767 -5.101 1.00 91.88 276 SER A O 1
ATOM 2153 N N . TYR A 1 277 ? 1.624 -3.554 -6.839 1.00 94.88 277 TYR A N 1
ATOM 2154 C CA . TYR A 1 277 ? 1.785 -2.275 -7.531 1.00 94.88 277 TYR A CA 1
ATOM 2155 C C . TYR A 1 277 ? 1.024 -2.201 -8.859 1.00 94.88 277 TYR A C 1
ATOM 2157 O O . TYR A 1 277 ? 0.939 -1.117 -9.436 1.00 94.88 277 TYR A O 1
ATOM 2165 N N . THR A 1 278 ? 0.400 -3.293 -9.322 1.00 95.75 278 THR A N 1
ATOM 2166 C CA . THR A 1 278 ? -0.272 -3.373 -10.634 1.00 95.75 278 THR A CA 1
ATOM 2167 C C . THR A 1 278 ? -1.234 -2.216 -10.897 1.00 95.75 278 THR A C 1
ATOM 2169 O O . THR A 1 278 ? -1.194 -1.601 -11.963 1.00 95.75 278 THR A O 1
ATOM 2172 N N . ASN A 1 279 ? -2.070 -1.853 -9.921 1.00 95.31 279 ASN A N 1
ATOM 2173 C CA . ASN A 1 279 ? -3.073 -0.801 -10.114 1.00 95.31 279 ASN A CA 1
ATOM 2174 C C . ASN A 1 279 ? -2.452 0.597 -10.296 1.00 95.31 279 ASN A C 1
ATOM 2176 O O . ASN A 1 279 ? -3.094 1.485 -10.857 1.00 95.31 279 ASN A O 1
ATOM 2180 N N . ASN A 1 280 ? -1.195 0.807 -9.890 1.00 96.69 280 ASN A N 1
ATOM 2181 C CA . ASN A 1 280 ? -0.494 2.068 -10.139 1.00 96.69 280 ASN A CA 1
ATOM 2182 C C . ASN A 1 280 ? -0.158 2.270 -11.626 1.00 96.69 280 ASN A C 1
ATOM 2184 O O . ASN A 1 280 ? 0.138 3.398 -12.025 1.00 96.69 280 ASN A O 1
ATOM 2188 N N . LEU A 1 281 ? -0.254 1.229 -12.464 1.00 96.50 281 LEU A N 1
ATOM 2189 C CA . LEU A 1 281 ? -0.143 1.357 -13.920 1.00 96.50 281 LEU A CA 1
ATOM 2190 C C . LEU A 1 281 ? -1.346 2.089 -14.535 1.00 96.50 281 LEU A C 1
ATOM 2192 O O . LEU A 1 281 ? -1.218 2.635 -15.629 1.00 96.50 281 LEU A O 1
ATOM 2196 N N . LEU A 1 282 ? -2.502 2.145 -13.854 1.00 95.69 282 LEU A N 1
ATOM 2197 C CA . LEU A 1 282 ? -3.704 2.802 -14.380 1.00 95.69 282 LEU A CA 1
ATOM 2198 C C . LEU A 1 282 ? -3.460 4.288 -14.691 1.00 95.69 282 LEU A C 1
ATOM 2200 O O . LEU A 1 282 ? -3.655 4.661 -15.848 1.00 95.69 282 LEU A O 1
ATOM 2204 N N . PRO A 1 283 ? -2.954 5.138 -13.767 1.00 93.69 283 PRO A N 1
ATOM 2205 C CA . PRO A 1 283 ? -2.574 6.517 -14.089 1.00 93.69 283 PRO A CA 1
ATOM 2206 C C . PRO A 1 283 ? -1.622 6.656 -15.286 1.00 93.69 283 PRO A C 1
ATOM 2208 O O . PRO A 1 283 ? -1.718 7.630 -16.035 1.00 93.69 283 PRO A O 1
ATOM 2211 N N . CYS A 1 284 ? -0.724 5.688 -15.501 1.00 93.69 284 CYS A N 1
ATOM 2212 C CA . CYS A 1 284 ? 0.233 5.700 -16.611 1.00 93.69 284 CYS A CA 1
ATOM 2213 C C . CYS A 1 284 ? -0.449 5.575 -17.987 1.00 93.69 284 CYS A C 1
ATOM 2215 O O . CYS A 1 284 ? 0.145 5.951 -19.000 1.00 93.69 284 CYS A O 1
ATOM 2217 N N . LEU A 1 285 ? -1.702 5.105 -18.041 1.00 93.50 285 LEU A N 1
ATOM 2218 C CA . LEU A 1 285 ? -2.493 5.026 -19.271 1.00 93.50 285 LEU A CA 1
ATOM 2219 C C . LEU A 1 285 ? -2.991 6.395 -19.761 1.00 93.50 285 LEU A C 1
ATOM 2221 O O . LEU A 1 285 ? -3.434 6.485 -20.907 1.00 93.50 285 LEU A O 1
ATOM 2225 N N . ASN A 1 286 ? -2.913 7.463 -18.951 1.00 89.50 286 ASN A N 1
ATOM 2226 C CA . ASN A 1 286 ? -3.337 8.811 -19.354 1.00 89.50 286 ASN A CA 1
ATOM 2227 C C . ASN A 1 286 ? -2.315 9.506 -20.279 1.00 89.50 286 ASN A C 1
ATOM 2229 O O . ASN A 1 286 ? -1.857 10.623 -20.036 1.00 89.50 286 ASN A O 1
ATOM 2233 N N . THR A 1 287 ? -1.940 8.837 -21.366 1.00 80.81 287 THR A N 1
ATOM 2234 C CA . THR A 1 287 ? -0.919 9.278 -22.329 1.00 80.81 287 THR A CA 1
ATOM 2235 C C . THR A 1 287 ? -1.298 10.569 -23.058 1.00 80.81 287 THR A C 1
ATOM 2237 O O . THR A 1 287 ? -0.414 11.328 -23.463 1.00 80.81 287 THR A O 1
ATOM 2240 N N . ALA A 1 288 ? -2.601 10.835 -23.180 1.00 78.56 288 ALA A N 1
ATOM 2241 C CA . ALA A 1 288 ? -3.174 12.019 -23.811 1.00 78.56 288 ALA A CA 1
ATOM 2242 C C . ALA A 1 288 ? -3.434 13.188 -22.836 1.00 78.56 288 ALA A C 1
ATOM 2244 O O . ALA A 1 288 ? -3.922 14.227 -23.274 1.00 78.56 288 ALA A O 1
ATOM 2245 N N . ASN A 1 289 ? -3.108 13.048 -21.540 1.00 84.94 289 ASN A N 1
ATOM 2246 C CA . ASN A 1 289 ? -3.429 14.030 -20.492 1.00 84.94 289 ASN A CA 1
ATOM 2247 C C . ASN A 1 289 ? -4.914 14.446 -20.500 1.00 84.94 289 ASN A C 1
ATOM 2249 O O . ASN A 1 289 ? -5.246 15.629 -20.390 1.00 84.94 289 ASN A O 1
ATOM 2253 N N . LEU A 1 290 ? -5.808 13.466 -20.650 1.00 87.00 290 LEU A N 1
ATOM 2254 C CA . LEU A 1 290 ? -7.248 13.669 -20.590 1.00 87.00 290 LEU A CA 1
ATOM 2255 C C . LEU A 1 290 ? -7.641 14.304 -19.247 1.00 87.00 290 LEU A C 1
ATOM 2257 O O . LEU A 1 290 ? -7.075 13.937 -18.206 1.00 87.00 290 LEU A O 1
ATOM 2261 N N . PRO A 1 291 ? -8.637 15.208 -19.238 1.00 90.06 291 PRO A N 1
ATOM 2262 C CA . PRO A 1 291 ? -9.256 15.674 -18.007 1.00 90.06 291 PRO A CA 1
ATOM 2263 C C . PRO A 1 291 ? -9.744 14.494 -17.150 1.00 90.06 291 PRO A C 1
ATOM 2265 O O . PRO A 1 291 ? -10.208 13.502 -17.716 1.00 90.06 291 PRO A O 1
ATOM 2268 N N . PRO A 1 292 ? -9.737 14.602 -15.806 1.00 89.88 292 PRO A N 1
ATOM 2269 C CA . PRO A 1 292 ? -10.096 13.508 -14.897 1.00 89.88 292 PRO A CA 1
ATOM 2270 C C . PRO A 1 292 ? -11.354 12.730 -15.302 1.00 89.88 292 PRO A C 1
ATOM 2272 O O . PRO A 1 292 ? -11.311 11.519 -15.464 1.00 89.88 292 PRO A O 1
ATOM 2275 N N . GLN A 1 293 ? -12.461 13.426 -15.576 1.00 88.06 293 GLN A N 1
ATOM 2276 C CA . GLN A 1 293 ? -13.731 12.786 -15.943 1.00 88.06 293 GLN A CA 1
ATOM 2277 C C . GLN A 1 293 ? -13.682 12.037 -17.281 1.00 88.06 293 GLN A C 1
ATOM 2279 O O . GLN A 1 293 ? -14.364 11.030 -17.448 1.00 88.06 293 GLN A O 1
ATOM 2284 N N . GLU A 1 294 ? -12.923 12.540 -18.254 1.00 89.56 294 GLU A N 1
ATOM 2285 C CA . GLU A 1 294 ? -12.747 11.868 -19.544 1.00 89.56 294 GLU A CA 1
ATOM 2286 C C . GLU A 1 294 ? -11.832 10.654 -19.401 1.00 89.56 294 GLU A C 1
ATOM 2288 O O . GLU A 1 294 ? -12.085 9.622 -20.020 1.00 89.56 294 GLU A O 1
ATOM 2293 N N . PHE A 1 295 ? -10.825 10.753 -18.533 1.00 91.50 295 PHE A N 1
ATOM 2294 C CA . PHE A 1 295 ? -9.929 9.651 -18.225 1.00 91.50 295 PHE A CA 1
ATOM 2295 C C . PHE A 1 295 ? -10.655 8.486 -17.537 1.00 91.50 295 PHE A C 1
ATOM 2297 O O . PHE A 1 295 ? -10.523 7.352 -17.988 1.00 91.50 295 PHE A O 1
ATOM 2304 N N . GLU A 1 296 ? -11.502 8.749 -16.535 1.00 90.12 296 GLU A N 1
ATOM 2305 C CA . GLU A 1 296 ? -12.300 7.687 -15.894 1.00 90.12 296 GLU A CA 1
ATOM 2306 C C . GLU A 1 296 ? -13.243 6.992 -16.898 1.00 90.12 296 GLU A C 1
ATOM 2308 O O . GLU A 1 296 ? -13.370 5.769 -16.898 1.00 90.12 296 GLU A O 1
ATOM 2313 N N . ARG A 1 297 ? -13.864 7.748 -17.821 1.00 88.06 297 ARG A N 1
ATOM 2314 C CA . ARG A 1 297 ? -14.708 7.172 -18.891 1.00 88.06 297 ARG A CA 1
ATOM 2315 C C . ARG A 1 297 ? -13.910 6.304 -19.860 1.00 88.06 297 ARG A C 1
ATOM 2317 O O . ARG A 1 297 ? -14.429 5.317 -20.389 1.00 88.06 297 ARG A O 1
ATOM 2324 N N . TYR A 1 298 ? -12.670 6.691 -20.143 1.00 90.25 298 TYR A N 1
ATOM 2325 C CA . TYR A 1 298 ? -11.768 5.880 -20.947 1.00 90.25 298 TYR A CA 1
ATOM 2326 C C . TYR A 1 298 ? -11.474 4.543 -20.249 1.00 90.25 298 TYR A C 1
ATOM 2328 O O . TYR A 1 298 ? -11.659 3.498 -20.875 1.00 90.25 298 TYR A O 1
ATOM 2336 N N . LEU A 1 299 ? -11.130 4.566 -18.955 1.00 91.25 299 LEU A N 1
ATOM 2337 C CA . LEU A 1 299 ? -10.902 3.348 -18.170 1.00 91.25 299 LEU A CA 1
ATOM 2338 C C . LEU A 1 299 ? -12.135 2.427 -18.192 1.00 91.25 299 LEU A C 1
ATOM 2340 O O . LEU A 1 299 ? -12.019 1.273 -18.590 1.00 91.25 299 LEU A O 1
ATOM 2344 N N . GLU A 1 300 ? -13.328 2.960 -17.907 1.00 87.81 300 GLU A N 1
ATOM 2345 C CA . GLU A 1 300 ? -14.599 2.207 -17.917 1.00 87.81 300 GLU A CA 1
ATOM 2346 C C . GLU A 1 300 ? -14.908 1.526 -19.255 1.00 87.81 300 GLU A C 1
ATOM 2348 O O . GLU A 1 300 ? -15.399 0.395 -19.303 1.00 87.81 300 GLU A O 1
ATOM 2353 N N . SER A 1 301 ? -14.663 2.222 -20.362 1.00 86.94 301 SER A N 1
ATOM 2354 C CA . SER A 1 301 ? -15.075 1.750 -21.687 1.00 86.94 301 SER A CA 1
ATOM 2355 C C . SER A 1 301 ? -14.070 0.814 -22.354 1.00 86.94 301 SER A C 1
ATOM 2357 O O . SER A 1 301 ? -14.469 0.019 -23.215 1.00 86.94 301 SER A O 1
ATOM 2359 N N . SER A 1 302 ? -12.790 0.928 -21.991 1.00 90.81 302 SER A N 1
ATOM 2360 C CA . SER A 1 302 ? -11.685 0.410 -22.806 1.00 90.81 302 SER A CA 1
ATOM 2361 C C . SER A 1 302 ? -10.664 -0.419 -22.031 1.00 90.81 302 SER A C 1
ATOM 2363 O O . SER A 1 302 ? -9.882 -1.120 -22.669 1.00 90.81 302 SER A O 1
ATOM 2365 N N . VAL A 1 303 ? -10.659 -0.382 -20.696 1.00 93.56 303 VAL A N 1
ATOM 2366 C CA . VAL A 1 303 ? -9.629 -1.036 -19.878 1.00 93.56 303 VAL A CA 1
ATOM 2367 C C . VAL A 1 303 ? -10.251 -2.074 -18.953 1.00 93.56 303 VAL A C 1
ATOM 2369 O O . VAL A 1 303 ? -11.256 -1.824 -18.296 1.00 93.56 303 VAL A O 1
ATOM 2372 N N . ALA A 1 304 ? -9.632 -3.250 -18.884 1.00 94.69 304 ALA A N 1
ATOM 2373 C CA . ALA A 1 304 ? -9.893 -4.239 -17.843 1.00 94.69 304 ALA A CA 1
ATOM 2374 C C . ALA A 1 304 ? -8.595 -4.593 -17.114 1.00 94.69 304 ALA A C 1
ATOM 2376 O O . ALA A 1 304 ? -7.518 -4.594 -17.717 1.00 94.69 304 ALA A O 1
ATOM 2377 N N . VAL A 1 305 ? -8.707 -4.934 -15.831 1.00 95.19 305 VAL A N 1
ATOM 2378 C CA . VAL A 1 305 ? -7.596 -5.482 -15.047 1.00 95.19 305 VAL A CA 1
ATOM 2379 C C . VAL A 1 305 ? -8.005 -6.859 -14.555 1.00 95.19 305 VAL A C 1
ATOM 2381 O O . VAL A 1 305 ? -8.965 -6.999 -13.798 1.00 95.19 305 VAL A O 1
ATOM 2384 N N . ILE A 1 306 ? -7.314 -7.887 -15.038 1.00 94.62 306 ILE A N 1
ATOM 2385 C CA . ILE A 1 306 ? -7.646 -9.285 -14.754 1.00 94.62 306 ILE A CA 1
ATOM 2386 C C . ILE A 1 306 ? -6.491 -9.949 -14.025 1.00 94.62 306 ILE A C 1
ATOM 2388 O O . ILE A 1 306 ? -5.331 -9.688 -14.333 1.00 94.62 306 ILE A O 1
ATOM 2392 N N . ARG A 1 307 ? -6.793 -10.859 -13.101 1.00 92.62 307 ARG A N 1
ATOM 2393 C CA . ARG A 1 307 ? -5.759 -11.706 -12.501 1.00 92.62 307 ARG A CA 1
ATOM 2394 C C . ARG A 1 307 ? -5.294 -12.764 -13.498 1.00 92.62 307 ARG A C 1
ATOM 2396 O O . ARG A 1 307 ? -6.085 -13.243 -14.315 1.00 92.62 307 ARG A O 1
ATOM 2403 N N . LEU A 1 308 ? -4.045 -13.192 -13.370 1.00 90.50 308 LEU A N 1
ATOM 2404 C CA . LEU A 1 308 ? -3.403 -14.208 -14.211 1.00 90.50 308 LEU A CA 1
ATOM 2405 C C . LEU A 1 308 ? -4.231 -15.491 -14.436 1.00 90.50 308 LEU A C 1
ATOM 2407 O O . LEU A 1 308 ? -4.187 -16.088 -15.506 1.00 90.50 308 LEU A O 1
ATOM 2411 N N . HIS A 1 309 ? -4.999 -15.917 -13.437 1.00 88.56 309 HIS A N 1
ATOM 2412 C CA . HIS A 1 309 ? -5.769 -17.164 -13.431 1.00 88.56 309 HIS A CA 1
ATOM 2413 C C . HIS A 1 309 ? -7.267 -16.957 -13.725 1.00 88.56 309 HIS A C 1
ATOM 2415 O O . HIS A 1 309 ? -8.032 -17.919 -13.699 1.00 88.56 309 HIS A O 1
ATOM 2421 N N . THR A 1 310 ? -7.692 -15.727 -14.046 1.00 90.12 310 THR A N 1
ATOM 2422 C CA . THR A 1 310 ? -9.099 -15.390 -14.351 1.00 90.12 310 THR A CA 1
ATOM 2423 C C . THR A 1 310 ? -9.657 -16.250 -15.488 1.00 90.12 310 THR A C 1
ATOM 2425 O O . THR A 1 310 ? -10.827 -16.627 -15.481 1.00 90.12 310 THR A O 1
ATOM 2428 N N . PHE A 1 311 ? -8.813 -16.583 -16.472 1.00 90.75 311 PHE A N 1
ATOM 2429 C CA . PHE A 1 311 ? -9.191 -17.389 -17.627 1.00 90.75 311 PHE A CA 1
ATOM 2430 C C . PHE A 1 311 ? -8.191 -18.518 -17.878 1.00 90.75 311 PHE A C 1
ATOM 2432 O O . PHE A 1 311 ? -6.981 -18.281 -17.883 1.00 90.75 311 PHE A O 1
ATOM 2439 N N . PRO A 1 312 ? -8.667 -19.725 -18.225 1.00 92.50 312 PRO A N 1
ATOM 2440 C CA . PRO A 1 312 ? -7.843 -20.691 -18.935 1.00 92.50 312 PRO A CA 1
ATOM 2441 C C . PRO A 1 312 ? -7.386 -20.116 -20.282 1.00 92.50 312 PRO A C 1
ATOM 2443 O O . PRO A 1 312 ? -8.164 -19.453 -20.974 1.00 92.50 312 PRO A O 1
ATOM 2446 N N . TRP A 1 313 ? -6.160 -20.438 -20.707 1.00 93.94 313 TRP A N 1
ATOM 2447 C CA . TRP A 1 313 ? -5.582 -19.922 -21.955 1.00 93.94 313 TRP A CA 1
ATOM 2448 C C . TRP A 1 313 ? -6.497 -20.041 -23.192 1.00 93.94 313 TRP A C 1
ATOM 2450 O O . TRP A 1 313 ? -6.660 -19.035 -23.881 1.00 93.94 313 TRP A O 1
ATOM 2460 N N . PRO A 1 314 ? -7.149 -21.190 -23.486 1.00 95.44 314 PRO A N 1
ATOM 2461 C CA . PRO A 1 314 ? -8.019 -21.293 -24.660 1.00 95.44 314 PRO A CA 1
ATOM 2462 C C . PRO A 1 314 ? -9.174 -20.287 -24.641 1.00 95.44 314 PRO A C 1
ATOM 2464 O O . PRO A 1 314 ? -9.495 -19.701 -25.669 1.00 95.44 314 PRO A O 1
ATOM 2467 N N . VAL A 1 315 ? -9.752 -20.031 -23.461 1.00 93.56 315 VAL A N 1
ATOM 2468 C CA . VAL A 1 315 ? -10.848 -19.067 -23.299 1.00 93.56 315 VAL A CA 1
ATOM 2469 C C . VAL A 1 315 ? -10.345 -17.652 -23.563 1.00 93.56 315 VAL A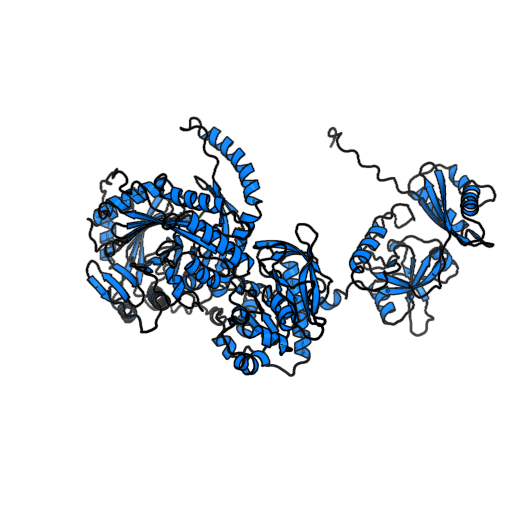 C 1
ATOM 2471 O O . VAL A 1 315 ? -10.966 -16.913 -24.325 1.00 93.56 315 VAL A O 1
ATOM 2474 N N . PHE A 1 316 ? -9.196 -17.285 -22.989 1.00 93.88 316 PHE A N 1
ATOM 2475 C CA . PHE A 1 316 ? -8.595 -15.973 -23.222 1.00 93.88 316 PHE A CA 1
ATOM 2476 C C . PHE A 1 316 ? -8.240 -15.770 -24.704 1.00 93.88 316 PHE A C 1
ATOM 2478 O O . PHE A 1 316 ? -8.598 -14.753 -25.298 1.00 93.88 316 PHE A O 1
ATOM 2485 N N . ARG A 1 317 ? -7.590 -16.757 -25.328 1.00 94.44 317 ARG A N 1
ATOM 2486 C CA . ARG A 1 317 ? -7.181 -16.723 -26.738 1.00 94.44 317 ARG A CA 1
ATOM 2487 C C . ARG A 1 317 ? -8.367 -16.575 -27.691 1.00 94.44 317 ARG A C 1
ATOM 2489 O O . ARG A 1 317 ? -8.272 -15.803 -28.640 1.00 94.44 317 ARG A O 1
ATOM 2496 N N . ASP A 1 318 ? -9.453 -17.309 -27.455 1.00 92.12 318 ASP A N 1
ATOM 2497 C CA . ASP A 1 318 ? -10.564 -17.397 -28.409 1.00 92.12 318 ASP A CA 1
ATOM 2498 C C . ASP A 1 318 ? -11.637 -16.320 -28.177 1.00 92.12 318 ASP A C 1
ATOM 2500 O O . ASP A 1 318 ? -12.304 -15.909 -29.127 1.00 92.12 318 ASP A O 1
ATOM 2504 N N . HIS A 1 319 ? -11.798 -15.832 -26.939 1.00 89.94 319 HIS A N 1
ATOM 2505 C CA . HIS A 1 319 ? -12.900 -14.931 -26.565 1.00 89.94 319 HIS A CA 1
ATOM 2506 C C . HIS A 1 319 ? -12.474 -13.551 -26.055 1.00 89.94 319 HIS A C 1
ATOM 2508 O O . HIS A 1 319 ? -13.313 -12.654 -26.001 1.00 89.94 319 HIS A O 1
ATOM 2514 N N . VAL A 1 320 ? -11.208 -13.355 -25.675 1.00 91.56 320 VAL A N 1
ATOM 2515 C CA . VAL A 1 320 ? -10.718 -12.075 -25.133 1.00 91.56 320 VAL A CA 1
ATOM 2516 C C . VAL A 1 320 ? -9.722 -11.429 -26.089 1.00 91.56 320 VAL A C 1
ATOM 2518 O O . VAL A 1 320 ? -9.994 -10.361 -26.637 1.00 91.56 320 VAL A O 1
ATOM 2521 N N . LEU A 1 321 ? -8.607 -12.110 -26.361 1.00 92.06 321 LEU A N 1
ATOM 2522 C CA . LEU A 1 321 ? -7.492 -11.623 -27.175 1.00 92.06 321 LEU A CA 1
ATOM 2523 C C . LEU A 1 321 ? -7.883 -11.066 -28.564 1.00 92.06 321 LEU A C 1
ATOM 2525 O O . LEU A 1 321 ? -7.293 -10.061 -28.974 1.00 92.06 321 LEU A O 1
ATOM 2529 N N . PRO A 1 322 ? -8.875 -11.616 -29.300 1.00 90.50 322 PRO A N 1
ATOM 2530 C CA . PRO A 1 322 ? -9.262 -11.083 -30.607 1.00 90.50 322 PRO A CA 1
ATOM 2531 C C . PRO A 1 322 ? -9.801 -9.649 -30.553 1.00 90.50 322 PRO A C 1
ATOM 2533 O O . PRO A 1 322 ? -9.750 -8.947 -31.560 1.00 90.50 322 PRO A O 1
ATOM 2536 N N . HIS A 1 323 ? -10.286 -9.211 -29.389 1.00 89.00 323 HIS A N 1
ATOM 2537 C CA . HIS A 1 323 ? -10.863 -7.885 -29.177 1.00 89.00 323 HIS A CA 1
ATOM 2538 C C . HIS A 1 323 ? -9.872 -6.865 -28.606 1.00 89.00 323 HIS A C 1
ATOM 2540 O O . HIS A 1 323 ? -10.207 -5.686 -28.534 1.00 89.00 323 HIS A O 1
ATOM 2546 N N . LEU A 1 324 ? -8.675 -7.295 -28.197 1.00 91.81 324 LEU A N 1
ATOM 2547 C CA . LEU A 1 324 ? -7.677 -6.421 -27.582 1.00 91.81 324 LEU A CA 1
ATOM 2548 C C . LEU A 1 324 ? -6.779 -5.775 -28.637 1.00 91.81 324 LEU A C 1
ATOM 2550 O O . LEU A 1 324 ? -6.342 -6.435 -29.582 1.00 91.81 324 LEU A O 1
ATOM 2554 N N . GLU A 1 325 ? -6.472 -4.498 -28.448 1.00 92.81 325 GLU A N 1
ATOM 2555 C CA . GLU A 1 325 ? -5.475 -3.740 -29.210 1.00 92.81 325 GLU A CA 1
ATOM 2556 C C . GLU A 1 325 ? -4.115 -3.711 -28.508 1.00 92.81 325 GLU A C 1
ATOM 2558 O O . GLU A 1 325 ? -3.095 -3.500 -29.159 1.00 92.81 325 GLU A O 1
ATOM 2563 N N . TRP A 1 326 ? -4.088 -3.946 -27.196 1.00 95.06 326 TRP A N 1
ATOM 2564 C CA . TRP A 1 326 ? -2.865 -4.014 -26.406 1.00 95.06 326 TRP A CA 1
ATOM 2565 C C . TRP A 1 326 ? -3.037 -4.884 -25.161 1.00 95.06 326 TRP A C 1
ATOM 2567 O O . TRP A 1 326 ? -4.147 -5.076 -24.653 1.00 95.06 326 TRP A O 1
ATOM 2577 N N . VAL A 1 327 ? -1.912 -5.393 -24.662 1.00 97.69 327 VAL A N 1
ATOM 2578 C CA . VAL A 1 327 ? -1.807 -6.084 -23.374 1.00 97.69 327 VAL A CA 1
ATOM 2579 C C . VAL A 1 327 ? -0.650 -5.490 -22.577 1.00 97.69 327 VAL A C 1
ATOM 2581 O O . VAL A 1 327 ? 0.436 -5.274 -23.114 1.00 97.69 327 VAL A O 1
ATOM 2584 N N . ILE A 1 328 ? -0.863 -5.254 -21.287 1.00 98.50 328 ILE A N 1
ATOM 2585 C CA . ILE A 1 328 ? 0.220 -4.988 -20.338 1.00 98.50 328 ILE A CA 1
ATOM 2586 C C . ILE A 1 328 ? 0.319 -6.185 -19.399 1.00 98.50 328 ILE A C 1
ATOM 2588 O O . ILE A 1 328 ? -0.681 -6.582 -18.806 1.00 98.50 328 ILE A O 1
ATOM 2592 N N . ILE A 1 329 ? 1.510 -6.764 -19.271 1.00 98.50 329 ILE A N 1
ATOM 2593 C CA . ILE A 1 329 ? 1.798 -7.787 -18.262 1.00 98.50 329 ILE A CA 1
ATOM 2594 C C . ILE A 1 329 ? 2.472 -7.071 -17.097 1.00 98.50 329 ILE A C 1
ATOM 2596 O O . ILE A 1 329 ? 3.531 -6.459 -17.278 1.00 98.50 329 ILE A O 1
ATOM 2600 N N . SER A 1 330 ? 1.825 -7.103 -15.935 1.00 97.25 330 SER A N 1
ATOM 2601 C CA . SER A 1 330 ? 2.271 -6.391 -14.741 1.00 97.25 330 SER A CA 1
ATOM 2602 C C . SER A 1 330 ? 3.596 -6.947 -14.189 1.00 97.25 330 SER A C 1
ATOM 2604 O O . SER A 1 330 ? 4.062 -8.015 -14.611 1.00 97.25 330 SER A O 1
ATOM 2606 N N . PRO A 1 331 ? 4.181 -6.267 -13.188 1.00 96.44 331 PRO A N 1
ATOM 2607 C CA . PRO A 1 331 ? 5.105 -6.903 -12.257 1.00 96.44 331 PRO A CA 1
ATOM 2608 C C . PRO A 1 331 ? 4.466 -8.106 -11.550 1.00 96.44 331 PRO A C 1
ATOM 2610 O O . PRO A 1 331 ? 3.280 -8.390 -11.723 1.00 96.44 331 PRO A O 1
ATOM 2613 N N . GLY A 1 332 ? 5.254 -8.806 -10.745 1.00 94.19 332 GLY A N 1
ATOM 2614 C CA . GLY A 1 332 ? 4.778 -9.892 -9.898 1.00 94.19 332 GLY A CA 1
ATOM 2615 C C . GLY A 1 332 ? 5.928 -10.556 -9.146 1.00 94.19 332 GLY A C 1
ATOM 2616 O O . GLY A 1 332 ? 7.097 -10.311 -9.476 1.00 94.19 332 GLY A O 1
ATOM 2617 N N . PRO A 1 333 ? 5.609 -11.384 -8.142 1.00 93.69 333 PRO A N 1
ATOM 2618 C CA . PRO A 1 333 ? 6.593 -12.182 -7.433 1.00 93.69 333 PRO A CA 1
ATOM 2619 C C . PRO A 1 333 ? 7.010 -13.412 -8.249 1.00 93.69 333 PRO A C 1
ATOM 2621 O O . PRO A 1 333 ? 6.331 -13.836 -9.185 1.00 93.69 333 PRO A O 1
ATOM 2624 N N . GLY A 1 334 ? 8.110 -14.029 -7.836 1.00 93.62 334 GLY A N 1
ATOM 2625 C CA . GLY A 1 334 ? 8.575 -15.300 -8.368 1.00 93.62 334 GLY A CA 1
ATOM 2626 C C . GLY A 1 334 ? 9.231 -15.163 -9.737 1.00 93.62 334 GLY A C 1
ATOM 2627 O O . GLY A 1 334 ? 10.022 -14.249 -9.983 1.00 93.62 334 GLY A O 1
ATOM 2628 N N . ARG A 1 335 ? 8.975 -16.140 -10.608 1.00 94.56 335 ARG A N 1
ATOM 2629 C CA . ARG A 1 335 ? 9.795 -16.385 -11.796 1.00 94.56 335 ARG A CA 1
ATOM 2630 C C . ARG A 1 335 ? 8.971 -16.627 -13.064 1.00 94.56 335 ARG A C 1
ATOM 2632 O O . ARG A 1 335 ? 8.048 -17.436 -13.039 1.00 94.56 335 ARG A O 1
ATOM 2639 N N . PRO A 1 336 ? 9.330 -16.041 -14.223 1.00 94.81 336 PRO A N 1
ATOM 2640 C CA . PRO A 1 336 ? 8.547 -16.226 -15.446 1.00 94.81 336 PRO A CA 1
ATOM 2641 C C . PRO A 1 336 ? 8.662 -17.631 -16.064 1.00 94.81 336 PRO A C 1
ATOM 2643 O O . PRO A 1 336 ? 7.789 -18.037 -16.831 1.00 94.81 336 PRO A O 1
ATOM 2646 N N . ASP A 1 337 ? 9.722 -18.380 -15.740 1.00 91.19 337 ASP A N 1
ATOM 2647 C CA . ASP A 1 337 ? 9.902 -19.789 -16.114 1.00 91.19 337 ASP A CA 1
ATOM 2648 C C . ASP A 1 337 ? 9.078 -20.749 -15.233 1.00 91.19 337 ASP A C 1
ATOM 2650 O O . ASP A 1 337 ? 8.943 -21.929 -15.564 1.00 91.19 337 ASP A O 1
ATOM 2654 N N . ASN A 1 338 ? 8.457 -20.250 -14.160 1.00 92.81 338 ASN A N 1
ATOM 2655 C CA . ASN A 1 338 ? 7.511 -20.994 -13.340 1.00 92.81 338 ASN A CA 1
ATOM 2656 C C . ASN A 1 338 ? 6.066 -20.736 -13.798 1.00 92.81 338 ASN A C 1
ATOM 2658 O O . ASN A 1 338 ? 5.553 -19.618 -13.758 1.00 92.81 338 ASN A O 1
ATOM 2662 N N . THR A 1 339 ? 5.354 -21.799 -14.181 1.00 89.50 339 THR A N 1
ATOM 2663 C CA . THR A 1 339 ? 3.953 -21.696 -14.623 1.00 89.50 339 THR A CA 1
ATOM 2664 C C . THR A 1 339 ? 3.013 -21.194 -13.524 1.00 89.50 339 THR A C 1
ATOM 2666 O O . THR A 1 339 ? 2.000 -20.582 -13.852 1.00 89.50 339 THR A O 1
ATOM 2669 N N . ARG A 1 340 ? 3.327 -21.406 -12.236 1.00 89.94 340 ARG A N 1
ATOM 2670 C CA . ARG A 1 340 ? 2.521 -20.862 -11.127 1.00 89.94 340 ARG A CA 1
ATOM 2671 C C . ARG A 1 340 ? 2.531 -19.331 -11.122 1.00 89.94 340 ARG A C 1
ATOM 2673 O O . ARG A 1 340 ? 1.482 -18.732 -10.918 1.00 89.94 340 ARG A O 1
ATOM 2680 N N . ASP A 1 341 ? 3.686 -18.731 -11.389 1.00 92.56 341 ASP A N 1
ATOM 2681 C CA . ASP A 1 341 ? 3.898 -17.289 -11.220 1.00 92.56 341 ASP A CA 1
ATOM 2682 C C . ASP A 1 341 ? 3.543 -16.510 -12.497 1.00 92.56 341 ASP A C 1
ATOM 2684 O O . ASP A 1 341 ? 3.176 -15.339 -12.443 1.00 92.56 341 ASP A O 1
ATOM 2688 N N . PHE A 1 342 ? 3.623 -17.167 -13.663 1.00 95.19 342 PHE A N 1
ATOM 2689 C CA . PHE A 1 342 ? 3.472 -16.508 -14.966 1.00 95.19 342 PHE A CA 1
ATOM 2690 C C . PHE A 1 342 ? 2.395 -17.108 -15.877 1.00 95.19 342 PHE A C 1
ATOM 2692 O O . PHE A 1 342 ? 2.100 -16.560 -16.941 1.00 95.19 342 PHE A O 1
ATOM 2699 N N . GLY A 1 343 ? 1.765 -18.210 -15.459 1.00 92.44 343 GLY A N 1
ATOM 2700 C CA . GLY A 1 343 ? 0.532 -18.744 -16.037 1.00 92.44 343 GLY A CA 1
ATOM 2701 C C . GLY A 1 343 ? 0.546 -18.829 -17.562 1.00 92.44 343 GLY A C 1
ATOM 2702 O O . GLY A 1 343 ? 1.479 -19.358 -18.170 1.00 92.44 343 GLY A O 1
ATOM 2703 N N . PHE A 1 344 ? -0.507 -18.307 -18.201 1.00 94.75 344 PHE A N 1
ATOM 2704 C CA . PHE A 1 344 ? -0.620 -18.321 -19.662 1.00 94.75 344 PHE A CA 1
ATOM 2705 C C . PHE A 1 344 ? 0.174 -17.208 -20.363 1.00 94.75 344 PHE A C 1
ATOM 2707 O O . PHE A 1 344 ? 0.247 -17.214 -21.594 1.00 94.75 344 PHE A O 1
ATOM 2714 N N . CYS A 1 345 ? 0.780 -16.265 -19.633 1.00 97.00 345 CYS A N 1
ATOM 2715 C CA . CYS A 1 345 ? 1.493 -15.131 -20.228 1.00 97.00 345 CYS A CA 1
ATOM 2716 C C . CYS A 1 345 ? 2.653 -15.582 -21.126 1.00 97.00 345 CYS A C 1
ATOM 2718 O O . CYS A 1 345 ? 2.885 -14.982 -22.175 1.00 97.00 345 CYS A O 1
ATOM 2720 N N . ALA A 1 346 ? 3.332 -16.682 -20.786 1.00 95.19 346 ALA A N 1
ATOM 2721 C CA . ALA A 1 346 ? 4.364 -17.260 -21.648 1.00 95.19 346 ALA A CA 1
ATOM 2722 C C . ALA A 1 346 ? 3.806 -17.677 -23.022 1.00 95.19 346 ALA A C 1
ATOM 2724 O O . ALA A 1 346 ? 4.420 -17.412 -24.055 1.00 95.19 346 ALA A O 1
ATOM 2725 N N . GLU A 1 347 ? 2.624 -18.293 -23.054 1.00 95.31 347 GLU A N 1
ATOM 2726 C CA . GLU A 1 347 ? 1.981 -18.724 -24.298 1.00 95.31 347 GLU A CA 1
ATOM 2727 C C . GLU A 1 347 ? 1.426 -17.538 -25.095 1.00 95.31 347 GLU A C 1
ATOM 2729 O O . GLU A 1 347 ? 1.556 -17.497 -26.322 1.00 95.31 347 GLU A O 1
ATOM 2734 N N . LEU A 1 348 ? 0.899 -16.523 -24.400 1.00 96.62 348 LEU A N 1
ATOM 2735 C CA . LEU A 1 348 ? 0.519 -15.244 -24.996 1.00 96.62 348 LEU A CA 1
ATOM 2736 C C . LEU A 1 348 ? 1.701 -14.616 -25.747 1.00 96.62 348 LEU A C 1
ATOM 2738 O O . LEU A 1 348 ? 1.562 -14.257 -26.913 1.00 96.62 348 LEU A O 1
ATOM 2742 N N . LEU A 1 349 ? 2.875 -14.534 -25.119 1.00 96.88 349 LEU A N 1
ATOM 2743 C CA . LEU A 1 349 ? 4.079 -13.958 -25.728 1.00 96.88 349 LEU A CA 1
ATOM 2744 C C . LEU A 1 349 ? 4.595 -14.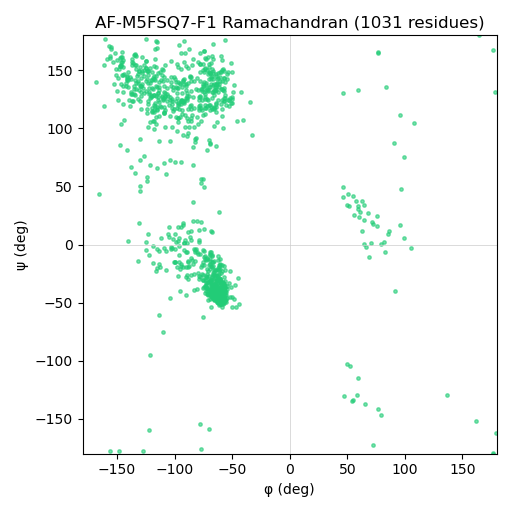788 -26.919 1.00 96.88 349 LEU A C 1
ATOM 2746 O O . LEU A 1 349 ? 5.080 -14.238 -27.912 1.00 96.88 349 LEU A O 1
ATOM 2750 N N . ARG A 1 350 ? 4.447 -16.115 -26.883 1.00 94.94 350 ARG A N 1
ATOM 2751 C CA . ARG A 1 350 ? 4.863 -16.989 -27.995 1.00 94.94 350 ARG A CA 1
ATOM 2752 C C . ARG A 1 350 ? 3.927 -16.948 -29.194 1.00 94.94 350 ARG A C 1
ATOM 2754 O O . ARG A 1 350 ? 4.398 -17.118 -30.316 1.00 94.94 350 ARG A O 1
ATOM 2761 N N . THR A 1 351 ? 2.636 -16.706 -28.994 1.00 92.25 351 THR A N 1
ATOM 2762 C CA . THR A 1 351 ? 1.624 -16.912 -30.049 1.00 92.25 351 THR A CA 1
ATOM 2763 C C . THR A 1 351 ? 0.910 -15.646 -30.505 1.00 92.25 351 THR A C 1
ATOM 2765 O O . THR A 1 351 ? 0.390 -15.621 -31.618 1.00 92.25 351 THR A O 1
ATOM 2768 N N . SER A 1 352 ? 0.880 -14.599 -29.680 1.00 88.81 352 SER A N 1
ATOM 2769 C CA . SER A 1 352 ? 0.150 -13.370 -29.983 1.00 88.81 352 SER A CA 1
ATOM 2770 C C . SER A 1 352 ? 0.975 -12.382 -30.801 1.00 88.81 352 SER A C 1
ATOM 2772 O O . SER A 1 352 ? 2.174 -12.205 -30.578 1.00 88.81 352 SER A O 1
ATOM 2774 N N . GLU A 1 353 ? 0.274 -11.687 -31.693 1.00 90.06 353 GLU A N 1
ATOM 2775 C CA . GLU A 1 353 ? 0.767 -10.535 -32.453 1.00 90.06 353 GLU A CA 1
ATOM 2776 C C . GLU A 1 353 ? 0.232 -9.202 -31.901 1.00 90.06 353 GLU A C 1
ATOM 2778 O O . GLU A 1 353 ? 0.582 -8.143 -32.411 1.00 90.06 353 GLU A O 1
ATOM 2783 N N . VAL A 1 354 ? -0.615 -9.231 -30.863 1.00 93.44 354 VAL A N 1
ATOM 2784 C CA . VAL A 1 354 ? -1.100 -8.012 -30.196 1.00 93.44 354 VAL A CA 1
ATOM 2785 C C . VAL A 1 354 ? 0.078 -7.320 -29.496 1.00 93.44 354 VAL A C 1
ATOM 2787 O O . VAL A 1 354 ? 0.868 -8.014 -28.855 1.00 93.44 354 VAL A O 1
ATOM 2790 N N . PRO A 1 355 ? 0.207 -5.982 -29.575 1.00 96.19 355 PRO A N 1
ATOM 2791 C CA . PRO A 1 355 ? 1.205 -5.227 -28.829 1.00 96.19 355 PRO A CA 1
ATOM 2792 C C . PRO A 1 355 ? 1.224 -5.556 -27.333 1.00 96.19 355 PRO A C 1
ATOM 2794 O O . PRO A 1 355 ? 0.193 -5.465 -26.663 1.00 96.19 355 PRO A O 1
ATOM 2797 N N . VAL A 1 356 ? 2.402 -5.905 -26.808 1.00 98.38 356 VAL A N 1
ATOM 2798 C CA . VAL A 1 356 ? 2.603 -6.229 -25.388 1.00 98.38 356 VAL A CA 1
ATOM 2799 C C . VAL A 1 356 ? 3.657 -5.320 -24.769 1.00 98.38 356 VAL A C 1
ATOM 2801 O O . VAL A 1 356 ? 4.760 -5.197 -25.306 1.00 98.38 356 VAL A O 1
ATOM 2804 N N . LEU A 1 357 ? 3.335 -4.740 -23.612 1.00 98.50 357 LEU A N 1
ATOM 2805 C CA . LEU A 1 357 ? 4.304 -4.121 -22.710 1.00 98.50 357 LEU A CA 1
ATOM 2806 C C . LEU A 1 357 ? 4.447 -4.981 -21.448 1.00 98.50 357 LEU A C 1
ATOM 2808 O O . LEU A 1 357 ? 3.484 -5.171 -20.710 1.00 98.50 357 LEU A O 1
ATOM 2812 N N . GLY A 1 358 ? 5.642 -5.504 -21.194 1.00 98.31 358 GLY A N 1
ATOM 2813 C CA . GLY A 1 358 ? 5.972 -6.218 -19.962 1.00 98.31 358 GLY A CA 1
ATOM 2814 C C . GLY A 1 358 ? 6.684 -5.309 -18.963 1.00 98.31 358 GLY A C 1
ATOM 2815 O O . GLY A 1 358 ? 7.666 -4.661 -19.323 1.00 98.31 358 GLY A O 1
ATOM 2816 N N . VAL A 1 359 ? 6.232 -5.279 -17.712 1.00 98.38 359 VAL A N 1
ATOM 2817 C CA . VAL A 1 359 ? 6.872 -4.504 -16.636 1.00 98.38 359 VAL A CA 1
ATOM 2818 C C . VAL A 1 359 ? 7.425 -5.461 -15.582 1.00 98.38 359 VAL A C 1
ATOM 2820 O O . VAL A 1 359 ? 6.723 -6.371 -15.157 1.00 98.38 359 VAL A O 1
ATOM 2823 N N . CYS A 1 360 ? 8.687 -5.296 -15.184 1.00 96.62 360 CYS A N 1
ATOM 2824 C CA . CYS A 1 360 ? 9.392 -6.157 -14.225 1.00 96.62 360 CYS A CA 1
ATOM 2825 C C . CYS A 1 360 ? 9.268 -7.662 -14.560 1.00 96.62 360 CYS A C 1
ATOM 2827 O O . CYS A 1 360 ? 9.916 -8.118 -15.504 1.00 96.62 360 CYS A O 1
ATOM 2829 N N . LEU A 1 361 ? 8.414 -8.432 -13.871 1.00 97.19 361 LEU A N 1
ATOM 2830 C CA . LEU A 1 361 ? 8.145 -9.840 -14.199 1.00 97.19 361 LEU A CA 1
ATOM 2831 C C . LEU A 1 361 ? 7.676 -10.016 -15.655 1.00 97.19 361 LEU A C 1
ATOM 2833 O O . LEU A 1 361 ? 8.141 -10.920 -16.346 1.00 97.19 361 LEU A O 1
ATOM 2837 N N . GLY A 1 362 ? 6.830 -9.118 -16.172 1.00 97.69 362 GLY A N 1
ATOM 2838 C CA . GLY A 1 362 ? 6.426 -9.125 -17.580 1.00 97.69 362 GLY A CA 1
ATOM 2839 C C . GLY A 1 362 ? 7.595 -8.913 -18.552 1.00 97.69 362 GLY A C 1
ATOM 2840 O O . GLY A 1 362 ? 7.639 -9.542 -19.608 1.00 97.69 362 GLY A O 1
ATOM 2841 N N . HIS A 1 363 ? 8.570 -8.067 -18.196 1.00 97.81 363 HIS A N 1
ATOM 2842 C CA . HIS A 1 363 ? 9.798 -7.861 -18.977 1.00 97.81 363 HIS A CA 1
ATOM 2843 C C . HIS A 1 363 ? 10.660 -9.128 -19.003 1.00 97.81 363 HIS A C 1
ATOM 2845 O O . HIS A 1 363 ? 11.101 -9.558 -20.069 1.00 97.81 363 HIS A O 1
ATOM 2851 N N . GLN A 1 364 ? 10.845 -9.759 -17.843 1.00 97.38 364 GLN A N 1
ATOM 2852 C CA . GLN A 1 364 ? 11.569 -11.026 -17.724 1.00 97.38 364 GLN A CA 1
ATOM 2853 C C . GLN A 1 364 ? 10.856 -12.143 -18.501 1.00 97.38 364 GLN A C 1
ATOM 2855 O O . GLN A 1 364 ? 11.490 -12.948 -19.183 1.00 97.38 364 GLN A O 1
ATOM 2860 N N . GLY A 1 365 ? 9.523 -12.141 -18.475 1.00 97.19 365 GLY A N 1
ATOM 2861 C CA . GLY A 1 365 ? 8.677 -13.042 -19.244 1.00 97.19 365 GLY A CA 1
ATOM 2862 C C . GLY A 1 365 ? 8.885 -12.965 -20.749 1.00 97.19 365 GLY A C 1
ATOM 2863 O O . GLY A 1 365 ? 8.902 -14.007 -21.399 1.00 97.19 365 GLY A O 1
ATOM 2864 N N . ILE A 1 366 ? 9.109 -11.770 -21.307 1.00 97.44 366 ILE A N 1
ATOM 2865 C CA . ILE A 1 366 ? 9.435 -11.607 -22.734 1.00 97.44 366 ILE A CA 1
ATOM 2866 C C . ILE A 1 366 ? 10.735 -12.342 -23.068 1.00 97.44 366 ILE A C 1
ATOM 2868 O O . ILE A 1 366 ? 10.754 -13.131 -24.009 1.00 97.44 366 ILE A O 1
ATOM 2872 N N . ALA A 1 367 ? 11.801 -12.148 -22.289 1.00 96.38 367 ALA A N 1
ATOM 2873 C CA . ALA A 1 367 ? 13.055 -12.865 -22.521 1.00 96.38 367 ALA A CA 1
ATOM 2874 C C . ALA A 1 367 ? 12.873 -14.387 -22.385 1.00 96.38 367 ALA A C 1
ATOM 2876 O O . ALA A 1 367 ? 13.248 -15.140 -23.285 1.00 96.38 367 ALA A O 1
ATOM 2877 N N . SER A 1 368 ? 12.244 -14.835 -21.294 1.00 96.75 368 SER A N 1
ATOM 2878 C CA . SER A 1 368 ? 12.053 -16.257 -20.987 1.00 96.75 368 SER A CA 1
ATOM 2879 C C . SER A 1 368 ? 11.174 -16.983 -22.014 1.00 96.75 368 SER A C 1
ATOM 2881 O O . SER A 1 368 ? 11.494 -18.094 -22.442 1.00 96.75 368 SER A O 1
ATOM 2883 N N . ALA A 1 369 ? 10.096 -16.348 -22.488 1.00 96.25 369 ALA A N 1
ATOM 2884 C CA . ALA A 1 369 ? 9.188 -16.933 -23.474 1.00 96.25 369 ALA A CA 1
ATOM 2885 C C . ALA A 1 369 ? 9.883 -17.272 -24.804 1.00 96.25 369 ALA A C 1
ATOM 2887 O O . ALA A 1 369 ? 9.482 -18.245 -25.451 1.00 96.25 369 ALA A O 1
ATOM 2888 N N . HIS A 1 370 ? 10.931 -16.517 -25.158 1.00 95.12 370 HIS A N 1
ATOM 2889 C CA . HIS A 1 370 ? 11.727 -16.669 -26.382 1.00 95.12 370 HIS A CA 1
ATOM 2890 C C . HIS A 1 370 ? 13.103 -17.318 -26.145 1.00 95.12 370 HIS A C 1
ATOM 2892 O O . HIS A 1 370 ? 13.958 -17.281 -27.024 1.00 95.12 370 HIS A O 1
ATOM 2898 N N . GLY A 1 371 ? 13.313 -17.950 -24.983 1.00 94.06 371 GLY A N 1
ATOM 2899 C CA . GLY A 1 371 ? 14.475 -18.807 -24.712 1.00 94.06 371 GLY A CA 1
ATOM 2900 C C . GLY A 1 371 ? 15.621 -18.172 -23.918 1.00 94.06 371 GLY A C 1
ATOM 2901 O O . GLY A 1 371 ? 16.648 -18.825 -23.746 1.00 94.06 371 GLY A O 1
ATOM 2902 N N . GLY A 1 372 ? 15.469 -16.941 -23.423 1.00 94.56 372 GLY A N 1
ATOM 2903 C CA . GLY A 1 372 ? 16.450 -16.309 -22.534 1.00 94.56 372 GLY A CA 1
ATOM 2904 C C . GLY A 1 372 ? 16.389 -16.865 -21.107 1.00 94.56 372 GLY A C 1
ATOM 2905 O O . GLY A 1 372 ? 15.348 -17.363 -20.672 1.00 94.56 372 GLY A O 1
ATOM 2906 N N . SER A 1 373 ? 17.490 -16.769 -20.357 1.00 94.19 373 SER A N 1
ATOM 2907 C CA . SER A 1 373 ? 17.534 -17.150 -18.934 1.00 94.19 373 SER A CA 1
ATOM 2908 C C . SER A 1 373 ? 17.305 -15.964 -18.001 1.00 94.19 373 SER A C 1
ATOM 2910 O O . SER A 1 373 ? 17.641 -14.820 -18.305 1.00 94.19 373 SER A O 1
ATOM 2912 N N . ILE A 1 374 ? 16.740 -16.268 -16.830 1.00 95.38 374 ILE A N 1
ATOM 2913 C CA . ILE A 1 374 ? 16.570 -15.327 -15.721 1.00 95.38 374 ILE A CA 1
ATOM 2914 C C . ILE A 1 374 ? 17.510 -15.726 -14.589 1.00 95.38 374 ILE A C 1
ATOM 2916 O O . ILE A 1 374 ? 17.445 -16.856 -14.091 1.00 95.38 374 ILE A O 1
ATOM 2920 N N . ILE A 1 375 ? 18.352 -14.791 -14.166 1.00 93.50 375 ILE A N 1
ATOM 2921 C CA . ILE A 1 375 ? 19.358 -14.965 -13.113 1.00 93.50 375 ILE A CA 1
ATOM 2922 C C . ILE A 1 375 ? 19.065 -14.033 -11.935 1.00 93.50 375 ILE A C 1
ATOM 2924 O O . ILE A 1 375 ? 18.221 -13.142 -12.024 1.00 93.50 375 ILE A O 1
ATOM 2928 N N . SER A 1 376 ? 19.746 -14.248 -10.811 1.00 90.69 376 SER A N 1
ATOM 2929 C CA . SER A 1 376 ? 19.727 -13.290 -9.706 1.00 90.69 376 SER A CA 1
ATOM 2930 C C . SER A 1 376 ? 20.405 -11.989 -10.126 1.00 90.69 376 SER A C 1
ATOM 2932 O O . SER A 1 376 ? 21.460 -12.010 -10.761 1.00 90.69 376 SER A O 1
ATOM 2934 N N . SER A 1 377 ? 19.808 -10.864 -9.744 1.00 84.31 377 SER A N 1
ATOM 2935 C CA . SER A 1 377 ? 20.415 -9.552 -9.941 1.00 84.31 377 SER A CA 1
ATOM 2936 C C . SER A 1 377 ? 21.703 -9.450 -9.125 1.00 84.31 377 SER A C 1
ATOM 2938 O O . SER A 1 377 ? 21.712 -9.793 -7.942 1.00 84.31 377 SER A O 1
ATOM 2940 N N . GLY A 1 378 ? 22.783 -8.960 -9.742 1.00 74.69 378 GLY A N 1
ATOM 2941 C CA . GLY A 1 378 ? 24.052 -8.715 -9.046 1.00 74.69 378 GLY A CA 1
ATOM 2942 C C . GLY A 1 378 ? 23.920 -7.663 -7.940 1.00 74.69 378 GLY A C 1
ATOM 2943 O O . GLY A 1 378 ? 24.534 -7.798 -6.887 1.00 74.69 378 GLY A O 1
ATOM 2944 N N . ASP A 1 379 ? 23.043 -6.678 -8.155 1.00 78.00 379 ASP A N 1
ATOM 2945 C CA . ASP A 1 379 ? 22.605 -5.711 -7.152 1.00 78.00 379 ASP A CA 1
ATOM 2946 C C . ASP A 1 379 ? 21.094 -5.862 -6.954 1.00 78.00 379 ASP A C 1
ATOM 2948 O O . ASP A 1 379 ? 20.303 -5.473 -7.815 1.00 78.00 379 ASP A O 1
ATOM 2952 N N . VAL A 1 380 ? 20.660 -6.437 -5.833 1.00 82.62 380 VAL A N 1
ATOM 2953 C CA . VAL A 1 380 ? 19.231 -6.489 -5.493 1.00 82.62 380 VAL A CA 1
ATOM 2954 C C . VAL A 1 380 ? 18.781 -5.092 -5.062 1.00 82.62 380 VAL A C 1
ATOM 2956 O O . VAL A 1 380 ? 19.285 -4.510 -4.093 1.00 82.62 380 VAL A O 1
ATOM 2959 N N . VAL A 1 381 ? 17.846 -4.514 -5.816 1.00 80.69 381 VAL A N 1
ATOM 2960 C CA . VAL A 1 381 ? 17.381 -3.136 -5.636 1.00 80.69 381 VAL A CA 1
ATOM 2961 C C . VAL A 1 381 ? 15.873 -3.144 -5.418 1.00 80.69 381 VAL A C 1
ATOM 2963 O O . VAL A 1 381 ? 15.109 -3.237 -6.374 1.00 80.69 381 VAL A O 1
ATOM 2966 N N . HIS A 1 382 ? 15.459 -3.017 -4.155 1.00 87.31 382 HIS A N 1
ATOM 2967 C CA . HIS A 1 382 ? 14.065 -2.810 -3.757 1.00 87.31 382 HIS A CA 1
ATOM 2968 C C . HIS A 1 382 ? 13.848 -1.371 -3.31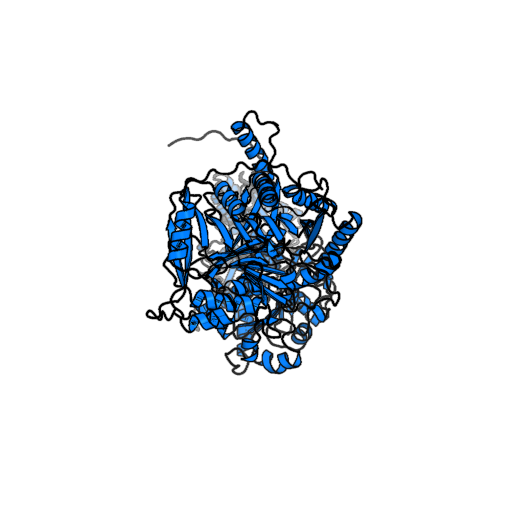3 1.00 87.31 382 HIS A C 1
ATOM 2970 O O . HIS A 1 382 ? 14.622 -0.873 -2.500 1.00 87.31 382 HIS A O 1
ATOM 2976 N N . GLY A 1 383 ? 12.844 -0.687 -3.869 1.00 88.12 383 GLY A N 1
ATOM 2977 C CA . GLY A 1 383 ? 12.443 0.658 -3.440 1.00 88.12 383 GLY A CA 1
ATOM 2978 C C . GLY A 1 383 ? 13.497 1.747 -3.652 1.00 88.12 383 GLY A C 1
ATOM 2979 O O . GLY A 1 383 ? 13.441 2.789 -3.003 1.00 88.12 383 GLY A O 1
ATOM 2980 N N . ARG A 1 384 ? 14.470 1.540 -4.547 1.00 90.44 384 ARG A N 1
ATOM 2981 C CA . ARG A 1 384 ? 15.530 2.522 -4.835 1.00 90.44 384 ARG A CA 1
ATOM 2982 C C . ARG A 1 384 ? 15.586 2.848 -6.321 1.00 90.44 384 ARG A C 1
ATOM 2984 O O . ARG A 1 384 ? 15.237 2.024 -7.168 1.00 90.44 384 ARG A O 1
ATOM 2991 N N . THR A 1 385 ? 16.031 4.062 -6.627 1.00 91.44 385 THR A N 1
ATOM 2992 C CA . THR A 1 385 ? 16.210 4.529 -8.000 1.00 91.44 385 THR A CA 1
ATOM 2993 C C . THR A 1 385 ? 17.573 4.136 -8.554 1.00 91.44 385 THR A C 1
ATOM 2995 O O . THR A 1 385 ? 18.581 4.148 -7.845 1.00 91.44 385 THR A O 1
ATOM 2998 N N . VAL A 1 386 ? 17.605 3.819 -9.846 1.00 91.69 386 VAL A N 1
ATOM 2999 C CA . VAL A 1 386 ? 18.837 3.675 -10.623 1.00 91.69 386 VAL A CA 1
ATOM 3000 C C . VAL A 1 386 ? 18.758 4.523 -11.883 1.00 91.69 386 VAL A C 1
ATOM 3002 O O . VAL A 1 386 ? 17.681 4.719 -12.453 1.00 91.69 386 VAL A O 1
ATOM 3005 N N . LEU A 1 387 ? 19.912 5.005 -12.344 1.00 92.44 387 LEU A N 1
ATOM 3006 C CA . LEU A 1 387 ? 19.994 5.722 -13.607 1.00 92.44 387 LEU A CA 1
ATOM 3007 C C . LEU A 1 387 ? 19.896 4.717 -14.759 1.00 92.44 387 LEU A C 1
ATOM 3009 O O . LEU A 1 387 ? 20.812 3.923 -14.979 1.00 92.44 387 LEU A O 1
ATOM 3013 N N . VAL A 1 388 ? 18.790 4.771 -15.495 1.00 92.12 388 VAL A N 1
ATOM 3014 C CA . VAL A 1 388 ? 18.550 3.928 -16.666 1.00 92.12 388 VAL A CA 1
ATOM 3015 C C . VAL A 1 388 ? 19.004 4.659 -17.921 1.00 92.12 388 VAL A C 1
ATOM 3017 O O . VAL A 1 388 ? 18.527 5.752 -18.233 1.00 92.12 388 VAL A O 1
ATOM 3020 N N . HIS A 1 389 ? 19.908 4.027 -18.660 1.00 88.69 389 HIS A N 1
ATOM 3021 C CA . HIS A 1 389 ? 20.346 4.442 -19.987 1.00 88.69 389 HIS A CA 1
ATOM 3022 C C . HIS A 1 389 ? 19.593 3.660 -21.061 1.00 88.69 389 HIS A C 1
ATOM 3024 O O . HIS A 1 389 ? 19.155 2.539 -20.820 1.00 88.69 389 HIS A O 1
ATOM 3030 N N . ASN A 1 390 ? 19.435 4.237 -22.249 1.00 87.94 390 ASN A N 1
ATOM 3031 C CA . ASN A 1 390 ? 18.758 3.587 -23.366 1.00 87.94 390 ASN A CA 1
ATOM 3032 C C . ASN A 1 390 ? 19.393 3.986 -24.704 1.00 87.94 390 ASN A C 1
ATOM 3034 O O . ASN A 1 390 ? 20.095 4.993 -24.785 1.00 87.94 390 ASN A O 1
ATOM 3038 N N . ASN A 1 391 ? 19.141 3.194 -25.744 1.00 79.25 391 ASN A N 1
ATOM 3039 C CA . ASN A 1 391 ? 19.619 3.434 -27.112 1.00 79.25 391 ASN A CA 1
ATOM 3040 C C . ASN A 1 391 ? 18.600 4.189 -27.992 1.00 79.25 391 ASN A C 1
ATOM 3042 O O . ASN A 1 391 ? 18.750 4.226 -29.210 1.00 79.25 391 ASN A O 1
ATOM 3046 N N . ASN A 1 392 ? 17.573 4.801 -27.392 1.00 77.50 392 ASN A N 1
ATOM 3047 C CA . ASN A 1 392 ? 16.557 5.607 -28.069 1.00 77.50 392 ASN A CA 1
ATOM 3048 C C . ASN A 1 392 ? 15.755 4.849 -29.154 1.00 77.50 392 ASN A C 1
ATOM 3050 O O . ASN A 1 392 ? 15.355 5.435 -30.165 1.00 77.50 392 ASN A O 1
ATOM 3054 N N . VAL A 1 393 ? 15.507 3.547 -28.961 1.00 78.31 393 VAL A N 1
ATOM 3055 C CA . VAL A 1 393 ? 14.708 2.711 -29.880 1.00 78.31 393 VAL A CA 1
ATOM 3056 C C . VAL A 1 393 ? 13.435 2.169 -29.224 1.00 78.31 393 VAL A C 1
ATOM 3058 O O . VAL A 1 393 ? 13.319 2.099 -28.000 1.00 78.31 393 VAL A O 1
ATOM 3061 N N . GLY A 1 394 ? 12.464 1.766 -30.047 1.00 82.81 394 GLY A N 1
ATOM 3062 C CA . GLY A 1 394 ? 11.213 1.170 -29.575 1.00 82.81 394 GLY A CA 1
ATOM 3063 C C . GLY A 1 394 ? 10.444 2.106 -28.640 1.00 82.81 394 GLY A C 1
ATOM 3064 O O . GLY A 1 394 ? 10.262 3.284 -28.942 1.00 82.81 394 GLY A O 1
ATOM 3065 N N . VAL A 1 395 ? 10.033 1.593 -27.477 1.00 90.12 395 VAL A N 1
ATOM 3066 C CA . VAL A 1 395 ? 9.353 2.390 -26.439 1.00 90.12 395 VAL A CA 1
ATOM 3067 C C . VAL A 1 395 ? 10.253 3.441 -25.773 1.00 90.12 395 VAL A C 1
ATOM 3069 O O . VAL A 1 395 ? 9.752 4.290 -25.045 1.00 90.12 395 VAL A O 1
ATOM 3072 N N . PHE A 1 396 ? 11.563 3.423 -26.040 1.00 85.75 396 PHE A N 1
ATOM 3073 C CA . PHE A 1 396 ? 12.518 4.432 -25.574 1.00 85.75 396 PHE A CA 1
ATOM 3074 C C . PHE A 1 396 ? 12.805 5.526 -26.614 1.00 85.75 396 PHE A C 1
ATOM 3076 O O . PHE A 1 396 ? 13.665 6.377 -26.395 1.00 85.75 396 PHE A O 1
ATOM 3083 N N . ALA A 1 397 ? 12.105 5.543 -27.750 1.00 78.12 397 ALA A N 1
ATOM 3084 C CA . ALA A 1 397 ? 12.281 6.588 -28.750 1.00 78.12 397 ALA A CA 1
ATOM 3085 C C . ALA A 1 397 ? 11.972 7.984 -28.167 1.00 78.12 397 ALA A C 1
ATOM 3087 O O . ALA A 1 397 ? 10.863 8.264 -27.722 1.00 78.12 397 ALA A O 1
ATOM 3088 N N . ASN A 1 398 ? 12.959 8.880 -28.204 1.00 73.12 398 ASN A N 1
ATOM 3089 C CA . ASN A 1 398 ? 12.938 10.225 -27.615 1.00 73.12 398 ASN A CA 1
ATOM 3090 C C . ASN A 1 398 ? 12.736 10.254 -26.087 1.00 73.12 398 ASN A C 1
ATOM 3092 O O . ASN A 1 398 ? 12.228 11.241 -25.530 1.00 73.12 398 ASN A O 1
ATOM 3096 N N . VAL A 1 399 ? 13.163 9.188 -25.408 1.00 77.62 399 VAL A N 1
ATOM 3097 C CA . VAL A 1 399 ? 13.136 9.056 -23.949 1.00 77.62 399 VAL A CA 1
ATOM 3098 C C . VAL A 1 399 ? 14.548 9.299 -23.396 1.00 77.62 399 VAL A C 1
ATOM 3100 O O . VAL A 1 399 ? 15.467 8.549 -23.724 1.00 77.62 399 VAL A O 1
ATOM 3103 N N . PRO A 1 400 ? 14.773 10.337 -22.568 1.00 81.88 400 PRO A N 1
ATOM 3104 C CA . PRO A 1 400 ? 16.088 10.579 -21.980 1.00 81.88 400 PRO A CA 1
ATOM 3105 C C . PRO A 1 400 ? 16.476 9.477 -20.983 1.00 81.88 400 PRO A C 1
ATOM 3107 O O . PRO A 1 400 ? 15.629 8.741 -20.481 1.00 81.88 400 PRO A O 1
ATOM 3110 N N . SER A 1 401 ? 17.769 9.380 -20.661 1.00 86.56 401 SER A N 1
ATOM 3111 C CA . SER A 1 401 ? 18.193 8.611 -19.486 1.00 86.56 401 SER A CA 1
ATOM 3112 C C . SER A 1 401 ? 17.655 9.272 -18.217 1.00 86.56 401 SER A C 1
ATOM 3114 O O . SER A 1 401 ? 17.745 10.495 -18.086 1.00 86.56 401 SER A O 1
ATOM 3116 N N . ALA A 1 402 ? 17.124 8.482 -17.287 1.00 91.50 402 ALA A N 1
ATOM 3117 C CA . ALA A 1 402 ? 16.448 9.002 -16.102 1.00 91.50 402 ALA A CA 1
ATOM 3118 C C . ALA A 1 402 ? 16.543 8.051 -14.905 1.00 91.50 402 ALA A C 1
ATOM 3120 O O . ALA A 1 402 ? 16.898 6.881 -15.048 1.00 91.50 402 ALA A O 1
ATOM 3121 N N . GLN A 1 403 ? 16.242 8.582 -13.719 1.00 94.56 403 GLN A N 1
ATOM 3122 C CA . GLN A 1 403 ? 16.181 7.810 -12.481 1.00 94.56 403 GLN A CA 1
ATOM 3123 C C . GLN A 1 403 ? 14.855 7.050 -12.417 1.00 94.56 403 GLN A C 1
ATOM 3125 O O . GLN A 1 403 ? 13.791 7.667 -12.381 1.00 94.56 403 GLN A O 1
ATOM 3130 N N . MET A 1 404 ? 14.926 5.721 -12.395 1.00 95.94 404 MET A N 1
ATOM 3131 C CA . MET A 1 404 ? 13.754 4.845 -12.355 1.00 95.94 404 MET A CA 1
ATOM 3132 C C . MET A 1 404 ? 13.840 3.899 -11.160 1.00 95.94 404 MET A C 1
ATOM 3134 O O . MET A 1 404 ? 14.921 3.402 -10.840 1.00 95.94 404 MET A O 1
ATOM 3138 N N . VAL A 1 405 ? 12.710 3.651 -10.500 1.00 95.75 405 VAL A N 1
ATOM 3139 C CA . VAL A 1 405 ? 12.630 2.767 -9.331 1.00 95.75 405 VAL A CA 1
ATOM 3140 C C . VAL A 1 405 ? 12.633 1.304 -9.751 1.00 95.75 405 VAL A C 1
ATOM 3142 O O . VAL A 1 405 ? 11.998 0.912 -10.734 1.00 95.75 405 VAL A O 1
ATOM 3145 N N . ARG A 1 406 ? 13.335 0.487 -8.969 1.00 93.62 406 ARG A N 1
ATOM 3146 C CA . ARG A 1 406 ? 13.393 -0.964 -9.121 1.00 93.62 406 ARG A CA 1
ATOM 3147 C C . ARG A 1 406 ? 12.874 -1.678 -7.876 1.00 93.62 406 ARG A C 1
ATOM 3149 O O . ARG A 1 406 ? 13.051 -1.192 -6.758 1.00 93.62 406 ARG A O 1
ATOM 3156 N N . TYR A 1 407 ? 12.281 -2.848 -8.113 1.00 90.75 407 TYR A N 1
ATOM 3157 C CA . TYR A 1 407 ? 11.914 -3.829 -7.089 1.00 90.75 407 TYR A CA 1
ATOM 3158 C C . TYR A 1 407 ? 12.387 -5.248 -7.440 1.00 90.75 407 TYR A C 1
ATOM 3160 O O . TYR A 1 407 ? 11.878 -6.230 -6.916 1.00 90.75 407 TYR A O 1
ATOM 3168 N N . ASN A 1 408 ? 13.348 -5.402 -8.347 1.00 84.12 408 ASN A N 1
ATOM 3169 C CA . ASN A 1 408 ? 13.703 -6.720 -8.858 1.00 84.12 408 ASN A CA 1
ATOM 3170 C C . ASN A 1 408 ? 14.858 -7.367 -8.079 1.00 84.12 408 ASN A C 1
ATOM 3172 O O . ASN A 1 408 ? 15.929 -6.781 -7.915 1.00 84.12 408 ASN A O 1
ATOM 3176 N N . SER A 1 409 ? 14.646 -8.619 -7.668 1.00 90.88 409 SER A N 1
ATOM 3177 C CA . SER A 1 409 ? 15.706 -9.526 -7.192 1.00 90.88 409 SER A CA 1
ATOM 3178 C C . SER A 1 409 ? 16.317 -10.348 -8.326 1.00 90.88 409 SER A C 1
ATOM 3180 O O . SER A 1 409 ? 17.422 -10.871 -8.206 1.00 90.88 409 SER A O 1
ATOM 3182 N N . LEU A 1 410 ? 15.593 -10.457 -9.438 1.00 93.69 410 LEU A N 1
ATOM 3183 C CA . LEU A 1 410 ? 15.956 -11.229 -10.618 1.00 93.69 410 LEU A CA 1
ATOM 3184 C C . LEU A 1 410 ? 16.107 -10.303 -11.822 1.00 93.69 410 LEU A C 1
ATOM 3186 O O . LEU A 1 410 ? 15.479 -9.244 -11.873 1.00 93.69 410 LEU A O 1
ATOM 3190 N N . CYS A 1 411 ? 16.910 -10.698 -12.798 1.00 93.56 411 CYS A N 1
ATOM 3191 C CA . CYS A 1 411 ? 17.079 -9.964 -14.044 1.00 93.56 411 CYS A CA 1
ATOM 3192 C C . CYS A 1 411 ? 17.296 -10.916 -15.222 1.00 93.56 411 CYS A C 1
ATOM 3194 O O . CYS A 1 411 ? 17.544 -12.115 -15.059 1.00 93.56 411 CYS A O 1
ATOM 3196 N N . VAL A 1 412 ? 17.163 -10.372 -16.428 1.00 95.06 412 VAL A N 1
ATOM 3197 C CA . VAL A 1 412 ? 17.483 -11.097 -17.657 1.00 95.06 412 VAL A CA 1
ATOM 3198 C C . VAL A 1 412 ? 18.995 -11.255 -17.756 1.00 95.06 412 VAL A C 1
ATOM 3200 O O . VAL A 1 412 ? 19.736 -10.288 -17.581 1.00 95.06 412 VAL A O 1
ATOM 3203 N N . ASP A 1 413 ? 19.432 -12.474 -18.048 1.00 93.44 413 ASP A N 1
ATOM 3204 C CA . ASP A 1 413 ? 20.839 -12.821 -18.190 1.00 93.44 413 ASP A CA 1
ATOM 3205 C C . ASP A 1 413 ? 21.457 -12.153 -19.434 1.00 93.44 413 ASP A C 1
ATOM 3207 O O . ASP A 1 413 ? 21.040 -12.453 -20.559 1.00 93.44 413 ASP A O 1
ATOM 3211 N N . PRO A 1 414 ? 22.452 -11.259 -19.276 1.00 90.06 414 PRO A N 1
ATOM 3212 C CA . PRO A 1 414 ? 23.095 -10.608 -20.410 1.00 90.06 414 PRO A CA 1
ATOM 3213 C C . PRO A 1 414 ? 23.940 -11.557 -21.266 1.00 90.06 414 PRO A C 1
ATOM 3215 O O . PRO A 1 414 ? 24.222 -11.225 -22.419 1.00 90.06 414 PRO A O 1
ATOM 3218 N N . GLU A 1 415 ? 24.333 -12.723 -20.748 1.00 89.12 415 GLU A N 1
ATOM 3219 C CA . GLU A 1 415 ? 25.111 -13.717 -21.497 1.00 89.12 415 GLU A CA 1
ATOM 3220 C C . GLU A 1 415 ? 24.228 -14.645 -22.344 1.00 89.12 415 GLU A C 1
ATOM 3222 O O . GLU A 1 415 ? 24.729 -15.325 -23.241 1.00 89.12 415 GLU A O 1
ATOM 3227 N N . ASN A 1 416 ? 22.913 -14.649 -22.107 1.00 91.00 416 ASN A N 1
ATOM 3228 C CA . ASN A 1 416 ? 21.965 -15.539 -22.772 1.00 91.00 416 ASN A CA 1
ATOM 3229 C C . ASN A 1 416 ? 20.711 -14.791 -23.249 1.00 91.00 416 ASN A C 1
ATOM 3231 O O . ASN A 1 416 ? 19.578 -15.057 -22.834 1.00 91.00 416 ASN A O 1
ATOM 3235 N N . ILE A 1 417 ? 20.935 -13.835 -24.149 1.00 91.56 417 ILE A N 1
ATOM 3236 C CA . ILE A 1 417 ? 19.874 -13.083 -24.818 1.00 91.56 417 ILE A CA 1
ATOM 3237 C C . ILE A 1 417 ? 19.565 -13.760 -26.160 1.00 91.56 417 ILE A C 1
ATOM 3239 O O . ILE A 1 417 ? 20.472 -13.887 -26.987 1.00 91.56 417 ILE A O 1
ATOM 3243 N N . PRO A 1 418 ? 18.310 -14.170 -26.420 1.00 89.50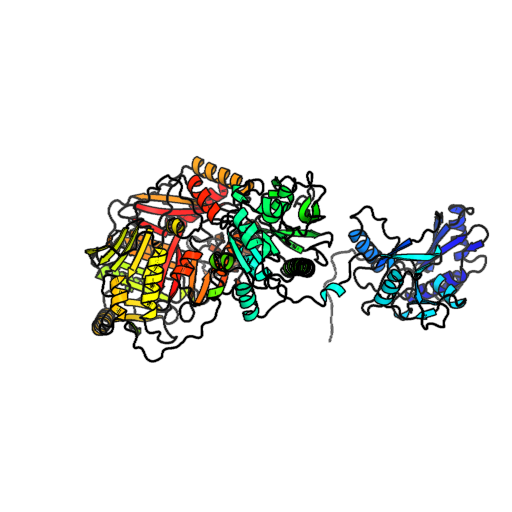 418 PRO A N 1
ATOM 3244 C CA . PRO A 1 418 ? 17.929 -14.766 -27.698 1.00 89.50 418 PRO A CA 1
ATOM 3245 C C . PRO A 1 418 ? 18.184 -13.827 -28.878 1.00 89.50 418 PRO A C 1
ATOM 3247 O O . PRO A 1 418 ? 18.009 -12.614 -28.756 1.00 89.50 418 PRO A O 1
ATOM 3250 N N . GLU A 1 419 ? 18.505 -14.384 -30.050 1.00 89.31 419 GLU A N 1
ATOM 3251 C CA . GLU A 1 419 ? 18.762 -13.585 -31.256 1.00 89.31 419 GLU A CA 1
ATOM 3252 C C . GLU A 1 419 ? 17.579 -12.685 -31.625 1.00 89.31 419 GLU A C 1
ATOM 3254 O O . GLU A 1 419 ? 17.799 -11.561 -32.062 1.00 89.31 419 GLU A O 1
ATOM 3259 N N . ASP A 1 420 ? 16.341 -13.123 -31.389 1.00 90.94 420 ASP A N 1
ATOM 3260 C CA . ASP A 1 420 ? 15.114 -12.372 -31.686 1.00 90.94 420 ASP A CA 1
ATOM 3261 C C . ASP A 1 420 ? 14.822 -11.221 -30.709 1.00 90.94 420 ASP A C 1
ATOM 3263 O O . ASP A 1 420 ? 13.880 -10.451 -30.922 1.00 90.94 420 ASP A O 1
ATOM 3267 N N . ILE A 1 421 ? 15.629 -11.062 -29.659 1.00 93.06 421 ILE A N 1
ATOM 3268 C CA . ILE A 1 421 ? 15.482 -10.024 -28.642 1.00 93.06 421 ILE A CA 1
ATOM 3269 C C . ILE A 1 421 ? 16.600 -8.985 -28.787 1.00 93.06 421 ILE A C 1
ATOM 3271 O O . ILE A 1 421 ? 17.784 -9.296 -28.890 1.00 93.06 421 ILE A O 1
ATOM 3275 N N . HIS A 1 422 ? 16.216 -7.712 -28.794 1.00 92.25 422 HIS A N 1
ATOM 3276 C CA . HIS A 1 422 ? 17.119 -6.571 -28.785 1.00 92.25 422 HIS A CA 1
ATOM 3277 C C . HIS A 1 422 ? 17.068 -5.879 -27.420 1.00 92.25 422 HIS A C 1
ATOM 3279 O O . HIS A 1 422 ? 15.994 -5.516 -26.941 1.00 92.25 422 HIS A O 1
ATOM 3285 N N . VAL A 1 423 ? 18.232 -5.669 -26.803 1.00 94.19 423 VAL A N 1
ATOM 3286 C CA . VAL A 1 423 ? 18.359 -4.848 -25.593 1.00 94.19 423 VAL A CA 1
ATOM 3287 C C . VAL A 1 423 ? 18.226 -3.377 -25.960 1.00 94.19 423 VAL A C 1
ATOM 3289 O O . VAL A 1 423 ? 18.940 -2.875 -26.824 1.00 94.19 423 VAL A O 1
ATOM 3292 N N . THR A 1 424 ? 17.324 -2.673 -25.286 1.00 90.88 424 THR A N 1
ATOM 3293 C CA . THR A 1 424 ? 17.029 -1.261 -25.567 1.00 90.88 424 THR A CA 1
ATOM 3294 C C . THR A 1 424 ? 17.384 -0.326 -24.419 1.00 90.88 424 THR A C 1
ATOM 3296 O O . THR A 1 424 ? 17.554 0.873 -24.631 1.00 90.88 424 THR A O 1
ATOM 3299 N N . ALA A 1 425 ? 17.513 -0.847 -23.199 1.00 92.25 425 ALA A N 1
ATOM 3300 C CA . ALA A 1 425 ? 17.931 -0.066 -22.043 1.00 92.25 425 ALA A CA 1
ATOM 3301 C C . ALA A 1 425 ? 18.755 -0.902 -21.067 1.00 92.25 425 ALA A C 1
ATOM 3303 O O . ALA A 1 425 ? 18.608 -2.124 -21.005 1.00 92.25 425 ALA A O 1
ATOM 3304 N N . TRP A 1 426 ? 19.608 -0.234 -20.297 1.00 92.25 426 TRP A N 1
ATOM 3305 C CA . TRP A 1 426 ? 20.488 -0.846 -19.309 1.00 92.25 426 TRP A CA 1
ATOM 3306 C C . TRP A 1 426 ? 20.780 0.095 -18.138 1.00 92.25 426 TRP A C 1
ATOM 3308 O O . TRP A 1 426 ? 20.677 1.317 -18.255 1.00 92.25 426 TRP A O 1
ATOM 3318 N N . ALA A 1 427 ? 21.186 -0.476 -17.009 1.00 90.88 427 ALA A N 1
ATOM 3319 C CA . ALA A 1 427 ? 21.747 0.249 -15.874 1.00 90.88 427 ALA A CA 1
ATOM 3320 C C . ALA A 1 427 ? 23.102 -0.359 -15.497 1.00 90.88 427 ALA A C 1
ATOM 3322 O O . ALA A 1 427 ? 23.371 -1.527 -15.777 1.00 90.88 427 ALA A O 1
ATOM 3323 N N . ARG A 1 428 ? 23.969 0.444 -14.879 1.00 83.50 428 ARG A N 1
ATOM 3324 C CA . ARG A 1 428 ? 25.213 -0.054 -14.283 1.00 83.50 428 ARG A CA 1
ATOM 3325 C C . ARG A 1 428 ? 24.976 -0.377 -12.816 1.00 83.50 428 ARG A C 1
ATOM 3327 O O . ARG A 1 428 ? 24.281 0.383 -12.140 1.00 83.50 428 ARG A O 1
ATOM 3334 N N . SER A 1 429 ? 25.579 -1.462 -12.346 1.00 72.06 429 SER A N 1
ATOM 3335 C CA . SER A 1 429 ? 25.661 -1.765 -10.919 1.00 72.06 429 SER A CA 1
ATOM 3336 C C . SER A 1 429 ? 26.384 -0.657 -10.149 1.00 72.06 429 SER A C 1
ATOM 3338 O O . SER A 1 429 ? 27.109 0.171 -10.712 1.00 72.06 429 SER A O 1
ATOM 3340 N N . SER A 1 430 ? 26.185 -0.656 -8.838 1.00 67.56 430 SER A N 1
ATOM 3341 C CA . SER A 1 430 ? 26.797 0.256 -7.875 1.00 67.56 430 SER A CA 1
ATOM 3342 C C . SER A 1 430 ? 28.331 0.214 -7.900 1.00 67.56 430 SER A C 1
ATOM 3344 O O . SER A 1 430 ? 28.974 1.252 -7.743 1.00 67.56 430 SER A O 1
ATOM 3346 N N . ASP A 1 431 ? 28.920 -0.950 -8.184 1.00 66.94 431 ASP A N 1
ATOM 3347 C CA . ASP A 1 431 ? 30.364 -1.141 -8.377 1.00 66.94 431 ASP A CA 1
ATOM 3348 C C . ASP A 1 431 ? 30.858 -0.774 -9.796 1.00 66.94 431 ASP A C 1
ATOM 3350 O O . ASP A 1 431 ? 32.062 -0.751 -10.062 1.00 66.94 431 ASP A O 1
ATOM 3354 N N . GLY A 1 432 ? 29.935 -0.464 -10.714 1.00 65.88 432 GLY A N 1
ATOM 3355 C CA . GLY A 1 432 ? 30.195 -0.089 -12.102 1.00 65.88 432 GLY A CA 1
ATOM 3356 C C . GLY A 1 432 ? 30.693 -1.218 -13.010 1.00 65.88 432 GLY A C 1
ATOM 3357 O O . GLY A 1 432 ? 30.965 -0.943 -14.187 1.00 65.88 432 GLY A O 1
ATOM 3358 N N . ALA A 1 433 ? 30.821 -2.445 -12.493 1.00 66.00 433 ALA A N 1
ATOM 3359 C CA . ALA A 1 433 ? 31.437 -3.580 -13.178 1.00 66.00 433 ALA A CA 1
ATOM 3360 C C . ALA A 1 433 ? 30.448 -4.380 -14.035 1.00 66.00 433 ALA A C 1
ATOM 3362 O O . ALA A 1 433 ? 30.846 -4.934 -15.061 1.00 66.00 433 ALA A O 1
ATOM 3363 N N . THR A 1 434 ? 29.170 -4.417 -13.652 1.00 73.62 434 THR A N 1
ATOM 3364 C CA . THR A 1 434 ? 28.139 -5.204 -14.340 1.00 73.62 434 THR A CA 1
ATOM 3365 C C . THR A 1 434 ? 27.082 -4.310 -14.985 1.00 73.62 434 THR A C 1
ATOM 3367 O O . THR A 1 434 ? 26.797 -3.197 -14.531 1.00 73.62 434 THR A O 1
ATOM 3370 N N . ILE A 1 435 ? 26.542 -4.785 -16.107 1.00 82.81 435 ILE A N 1
ATOM 3371 C CA . ILE A 1 435 ? 25.452 -4.136 -16.831 1.00 82.81 435 ILE A CA 1
ATOM 3372 C C . ILE A 1 435 ? 24.219 -5.001 -16.647 1.00 82.81 435 ILE A C 1
ATOM 3374 O O . ILE A 1 435 ? 24.236 -6.187 -16.965 1.00 82.81 435 ILE A O 1
ATOM 3378 N N . GLU A 1 436 ? 23.147 -4.388 -16.171 1.00 90.06 436 GLU A N 1
ATOM 3379 C CA . GLU A 1 436 ? 21.864 -5.048 -16.019 1.00 90.06 436 GLU A CA 1
ATOM 3380 C C . GLU A 1 436 ? 20.895 -4.559 -17.092 1.00 90.06 436 GLU A C 1
ATOM 3382 O O . GLU A 1 436 ? 20.799 -3.357 -17.367 1.00 90.06 436 GLU A O 1
ATOM 3387 N N . ILE A 1 437 ? 20.179 -5.495 -17.708 1.00 93.88 437 ILE A N 1
ATOM 3388 C CA . ILE A 1 437 ? 19.212 -5.206 -18.764 1.00 93.88 437 ILE A CA 1
ATOM 3389 C C . ILE A 1 437 ? 17.989 -4.532 -18.146 1.00 93.88 437 ILE A C 1
ATOM 3391 O O . ILE A 1 437 ? 17.359 -5.060 -17.236 1.00 93.88 437 ILE A O 1
ATOM 3395 N N . MET A 1 438 ? 17.646 -3.358 -18.669 1.00 95.50 438 MET A N 1
ATOM 3396 C CA . MET A 1 438 ? 16.510 -2.556 -18.207 1.00 95.50 438 MET A CA 1
ATOM 3397 C C . MET A 1 438 ? 15.404 -2.435 -19.250 1.00 95.50 438 MET A C 1
ATOM 3399 O O . MET A 1 438 ? 14.282 -2.067 -18.908 1.00 95.50 438 MET A O 1
ATOM 3403 N N . GLY A 1 439 ? 15.699 -2.731 -20.516 1.00 96.94 439 GLY A N 1
ATOM 3404 C CA . GLY A 1 439 ? 14.757 -2.601 -21.619 1.00 96.94 439 GLY A CA 1
ATOM 3405 C C . GLY A 1 439 ? 14.976 -3.664 -22.679 1.00 96.94 439 GLY A C 1
ATOM 3406 O O . GLY A 1 439 ? 16.120 -3.948 -23.033 1.00 96.94 439 GLY A O 1
ATOM 3407 N N . LEU A 1 440 ? 13.881 -4.224 -23.183 1.00 96.88 440 LEU A N 1
ATOM 3408 C CA . LEU A 1 440 ? 13.873 -5.223 -24.246 1.00 96.88 440 LEU A CA 1
ATOM 3409 C C . LEU A 1 440 ? 12.876 -4.846 -25.340 1.00 96.88 440 LEU A C 1
ATOM 3411 O O . LEU A 1 440 ? 11.818 -4.277 -25.066 1.00 96.88 440 LEU A O 1
ATOM 3415 N N . GLN A 1 441 ? 13.191 -5.242 -26.567 1.00 95.75 441 GLN A N 1
ATOM 3416 C CA . GLN A 1 441 ? 12.299 -5.204 -27.716 1.00 95.75 441 GLN A CA 1
ATOM 3417 C C . GLN A 1 441 ? 12.463 -6.491 -28.527 1.00 95.75 441 GLN A C 1
ATOM 3419 O O . GLN A 1 441 ? 13.577 -6.857 -28.893 1.00 95.75 441 GLN A O 1
ATOM 3424 N N . HIS A 1 442 ? 11.363 -7.146 -28.880 1.00 95.62 442 HIS A N 1
ATOM 3425 C CA . HIS A 1 442 ? 11.405 -8.244 -29.843 1.00 95.62 442 HIS A CA 1
ATOM 3426 C C . HIS A 1 442 ? 11.595 -7.702 -31.273 1.00 95.62 442 HIS A C 1
ATOM 3428 O O . HIS A 1 442 ? 10.994 -6.699 -31.658 1.00 95.62 442 HIS A O 1
ATOM 3434 N N . ARG A 1 443 ? 12.414 -8.368 -32.096 1.00 91.44 443 ARG A N 1
ATOM 3435 C CA . ARG A 1 443 ? 12.757 -7.915 -33.460 1.00 91.44 443 ARG A CA 1
ATOM 3436 C C . ARG A 1 443 ? 11.577 -7.940 -34.426 1.00 91.44 443 ARG A C 1
ATOM 3438 O O . ARG A 1 443 ? 11.423 -7.030 -35.234 1.00 91.44 443 ARG A O 1
ATOM 3445 N N . HIS A 1 444 ? 10.771 -8.998 -34.349 1.00 89.62 444 HIS A N 1
ATOM 3446 C CA . HIS A 1 444 ? 9.675 -9.251 -35.290 1.00 89.62 444 HIS A CA 1
ATOM 3447 C C . HIS A 1 444 ? 8.259 -9.031 -34.737 1.00 89.62 444 HIS A C 1
ATOM 3449 O O . HIS A 1 444 ? 7.345 -8.809 -35.523 1.00 89.62 444 HIS A O 1
ATOM 3455 N N . LYS A 1 445 ? 8.072 -9.068 -33.413 1.00 93.38 445 LYS A N 1
ATOM 3456 C CA . LYS A 1 445 ? 6.772 -8.944 -32.744 1.00 93.38 445 LYS A CA 1
ATOM 3457 C C . LYS A 1 445 ? 6.687 -7.617 -31.995 1.00 93.38 445 LYS A C 1
ATOM 3459 O O . LYS A 1 445 ? 7.721 -7.143 -31.522 1.00 93.38 445 LYS A O 1
ATOM 3464 N N . PRO A 1 446 ? 5.491 -7.032 -31.814 1.00 94.19 446 PRO A N 1
ATOM 3465 C CA . PRO A 1 446 ? 5.318 -5.772 -31.090 1.00 94.19 446 PRO A CA 1
ATOM 3466 C C . PRO A 1 446 ? 5.392 -5.977 -29.564 1.00 94.19 446 PRO A C 1
ATOM 3468 O O . PRO A 1 446 ? 4.462 -5.651 -28.833 1.00 94.19 446 PRO A O 1
ATOM 3471 N N . GLN A 1 447 ? 6.492 -6.549 -29.075 1.00 97.50 447 GLN A N 1
ATOM 3472 C CA . GLN A 1 447 ? 6.708 -6.860 -27.662 1.00 97.50 447 GLN A CA 1
ATOM 3473 C C . GLN A 1 447 ? 7.850 -6.016 -27.115 1.00 97.50 447 GLN A C 1
ATOM 3475 O O . GLN A 1 447 ? 8.953 -6.011 -27.668 1.00 97.50 447 GLN A O 1
ATOM 3480 N N . TYR A 1 448 ? 7.574 -5.321 -26.018 1.00 98.00 448 TYR A N 1
ATOM 3481 C CA . TYR A 1 448 ? 8.489 -4.389 -25.377 1.00 98.00 448 TYR A CA 1
ATOM 3482 C C . TYR A 1 448 ? 8.477 -4.636 -23.876 1.00 98.00 448 TYR A C 1
ATOM 3484 O O . TYR A 1 448 ? 7.427 -4.908 -23.304 1.00 98.00 448 TYR A O 1
ATOM 3492 N N . GLY A 1 449 ? 9.630 -4.547 -23.226 1.00 97.75 449 GLY A N 1
ATOM 3493 C CA . GLY A 1 449 ? 9.738 -4.791 -21.794 1.00 97.75 449 GLY A CA 1
ATOM 3494 C C . GLY A 1 449 ? 10.537 -3.710 -21.093 1.00 97.75 449 GLY A C 1
ATOM 3495 O O . GLY A 1 449 ? 11.557 -3.278 -21.623 1.00 97.75 449 GLY A O 1
ATOM 3496 N N . VAL A 1 450 ? 10.159 -3.368 -19.863 1.00 98.25 450 VAL A N 1
ATOM 3497 C CA . VAL A 1 450 ? 10.942 -2.528 -18.943 1.00 98.25 450 VAL A CA 1
ATOM 3498 C C . VAL A 1 450 ? 11.127 -3.233 -17.593 1.00 98.25 450 VAL A C 1
ATOM 3500 O O . VAL A 1 450 ? 10.168 -3.745 -17.026 1.00 98.25 450 VAL A O 1
ATOM 3503 N N . GLN A 1 451 ? 12.356 -3.299 -17.075 1.00 96.62 451 GLN A N 1
ATOM 3504 C CA . GLN A 1 451 ? 12.655 -3.993 -15.806 1.00 96.62 451 GLN A CA 1
ATOM 3505 C C . GLN A 1 451 ? 12.293 -3.152 -14.569 1.00 96.62 451 GLN A C 1
ATOM 3507 O O . GLN A 1 451 ? 12.057 -3.691 -13.489 1.00 96.62 451 GLN A O 1
ATOM 3512 N N . PHE A 1 452 ? 12.263 -1.831 -14.725 1.00 96.25 452 PHE A N 1
ATOM 3513 C CA . PHE A 1 452 ? 11.919 -0.860 -13.690 1.00 96.25 452 PHE A CA 1
ATOM 3514 C C . PHE A 1 452 ? 10.416 -0.548 -13.690 1.00 96.25 452 PHE A C 1
ATOM 3516 O O . PHE A 1 452 ? 9.707 -0.824 -14.656 1.00 96.25 452 PHE A O 1
ATOM 3523 N N . HIS A 1 453 ? 9.945 0.072 -12.612 1.00 96.62 453 HIS A N 1
ATOM 3524 C CA . HIS A 1 453 ? 8.530 0.346 -12.381 1.00 96.62 453 HIS A CA 1
ATOM 3525 C C . HIS A 1 453 ? 8.189 1.776 -12.805 1.00 96.62 453 HIS A C 1
ATOM 3527 O O . HIS A 1 453 ? 8.553 2.751 -12.140 1.00 96.62 453 HIS A O 1
ATOM 3533 N N . LEU A 1 454 ? 7.507 1.904 -13.945 1.00 95.62 454 LEU A N 1
ATOM 3534 C CA . LEU A 1 454 ? 7.044 3.179 -14.514 1.00 95.62 454 LEU A CA 1
ATOM 3535 C C . LEU A 1 454 ? 6.071 3.902 -13.572 1.00 95.62 454 LEU A C 1
ATOM 3537 O O . LEU A 1 454 ? 5.970 5.128 -13.581 1.00 95.62 454 LEU A O 1
ATOM 3541 N N . GLU A 1 455 ? 5.353 3.116 -12.783 1.00 94.94 455 GLU A N 1
ATOM 3542 C CA . GLU A 1 455 ? 4.236 3.500 -11.940 1.00 94.94 455 GLU A CA 1
ATOM 3543 C C . GLU A 1 455 ? 4.621 3.956 -10.529 1.00 94.94 455 GLU A C 1
ATOM 3545 O O . GLU A 1 455 ? 3.799 4.564 -9.831 1.00 94.94 455 GLU A O 1
ATOM 3550 N N . SER A 1 456 ? 5.857 3.673 -10.109 1.00 96.06 456 SER A N 1
ATOM 3551 C CA . SER A 1 456 ? 6.350 4.017 -8.775 1.00 96.06 456 SER A CA 1
ATOM 3552 C C . SER A 1 456 ? 6.404 5.529 -8.553 1.00 96.06 456 SER A C 1
ATOM 3554 O O . SER A 1 456 ? 6.726 6.303 -9.459 1.00 96.06 456 SER A O 1
ATOM 3556 N N . THR A 1 457 ? 6.123 5.955 -7.320 1.00 92.50 457 THR A N 1
ATOM 3557 C CA . THR A 1 457 ? 6.076 7.375 -6.925 1.00 92.50 457 THR A CA 1
ATOM 3558 C C . THR A 1 457 ? 7.407 8.105 -7.144 1.00 92.50 457 THR A C 1
ATOM 3560 O O . THR A 1 457 ? 7.411 9.299 -7.432 1.00 92.50 457 THR A O 1
ATOM 3563 N N . CYS A 1 458 ? 8.541 7.410 -7.016 1.00 94.00 458 CYS A N 1
ATOM 3564 C CA . CYS A 1 458 ? 9.875 8.014 -7.141 1.00 94.00 458 CYS A CA 1
ATOM 3565 C C . CYS A 1 458 ? 10.523 7.820 -8.523 1.00 94.00 458 CYS A C 1
ATOM 3567 O O . CYS A 1 458 ? 11.667 8.238 -8.715 1.00 94.00 458 CYS A O 1
ATOM 3569 N N . SER A 1 459 ? 9.834 7.185 -9.475 1.00 95.56 459 SER A N 1
ATOM 3570 C CA . SER A 1 459 ? 10.297 7.098 -10.864 1.00 95.56 459 SER A CA 1
ATOM 3571 C C . SER A 1 459 ? 10.108 8.437 -11.579 1.00 95.56 459 SER A C 1
ATOM 3573 O O . SER A 1 459 ? 9.160 9.171 -11.303 1.00 95.56 459 SER A O 1
ATOM 3575 N N . ASP A 1 460 ? 10.982 8.761 -12.535 1.00 95.12 460 ASP A N 1
ATOM 3576 C CA . ASP A 1 460 ? 10.827 9.978 -13.336 1.00 95.12 460 ASP A CA 1
ATOM 3577 C C . ASP A 1 460 ? 9.532 9.934 -14.169 1.00 95.12 460 ASP A C 1
ATOM 3579 O O . ASP A 1 460 ? 9.421 9.230 -15.178 1.00 95.12 460 ASP A O 1
ATOM 3583 N N . HIS A 1 461 ? 8.528 10.701 -13.738 1.00 89.69 461 HIS A N 1
ATOM 3584 C CA . HIS A 1 461 ? 7.198 10.687 -14.347 1.00 89.69 461 HIS A CA 1
ATOM 3585 C C . HIS A 1 461 ? 7.181 11.192 -15.798 1.00 89.69 461 HIS A C 1
ATOM 3587 O O . HIS A 1 461 ? 6.299 10.797 -16.564 1.00 89.69 461 HIS A O 1
ATOM 3593 N N . ASP A 1 462 ? 8.124 12.053 -16.208 1.00 87.56 462 ASP A N 1
ATOM 3594 C CA . ASP A 1 462 ? 8.216 12.498 -17.605 1.00 87.56 462 ASP A CA 1
ATOM 3595 C C . ASP A 1 462 ? 8.672 11.365 -18.517 1.00 87.56 462 ASP A C 1
ATOM 3597 O O . ASP A 1 462 ? 8.046 11.097 -19.543 1.00 87.56 462 ASP A O 1
ATOM 3601 N N . THR A 1 463 ? 9.709 10.655 -18.096 1.00 88.69 463 THR A N 1
ATOM 3602 C CA . THR A 1 463 ? 10.249 9.471 -18.762 1.00 88.69 463 THR A CA 1
ATOM 3603 C C . THR A 1 463 ? 9.203 8.367 -18.818 1.00 88.69 463 THR A C 1
ATOM 3605 O O . THR A 1 463 ? 8.921 7.863 -19.906 1.00 88.69 463 THR A O 1
ATOM 3608 N N . ALA A 1 464 ? 8.552 8.049 -17.693 1.00 93.12 464 ALA A N 1
ATOM 3609 C CA . ALA A 1 464 ? 7.496 7.040 -17.648 1.00 93.12 464 ALA A CA 1
ATOM 3610 C C . ALA A 1 464 ? 6.350 7.361 -18.623 1.00 93.12 464 ALA A C 1
ATOM 3612 O O . ALA A 1 464 ? 5.941 6.516 -19.421 1.00 93.12 464 ALA A O 1
ATOM 3613 N N . ARG A 1 465 ? 5.885 8.617 -18.634 1.00 90.44 465 ARG A N 1
ATOM 3614 C CA . ARG A 1 465 ? 4.852 9.082 -19.568 1.00 90.44 465 ARG A CA 1
ATOM 3615 C C . ARG A 1 465 ? 5.296 8.987 -21.028 1.00 90.44 465 ARG A C 1
ATOM 3617 O O . ARG A 1 465 ? 4.498 8.561 -21.857 1.00 90.44 465 ARG A O 1
ATOM 3624 N N . ARG A 1 466 ? 6.538 9.350 -21.367 1.00 90.00 466 ARG A N 1
ATOM 3625 C CA . ARG A 1 466 ? 7.055 9.243 -22.749 1.00 90.00 466 ARG A CA 1
ATOM 3626 C C . ARG A 1 466 ? 7.170 7.793 -23.221 1.00 90.00 466 ARG A C 1
ATOM 3628 O O . ARG A 1 466 ? 6.878 7.518 -24.385 1.00 90.00 466 ARG A O 1
ATOM 3635 N N . ILE A 1 467 ? 7.548 6.873 -22.332 1.00 93.69 467 ILE A N 1
ATOM 3636 C CA . ILE A 1 467 ? 7.561 5.430 -22.621 1.00 93.69 467 ILE A CA 1
ATOM 3637 C C . ILE A 1 467 ? 6.142 4.958 -22.951 1.00 93.69 467 ILE A C 1
ATOM 3639 O O . ILE A 1 467 ? 5.920 4.341 -23.993 1.00 93.69 467 ILE A O 1
ATOM 3643 N N . MET A 1 468 ? 5.158 5.331 -22.128 1.00 94.12 468 MET A N 1
ATOM 3644 C CA . MET A 1 468 ? 3.753 4.982 -22.367 1.00 94.12 468 MET A CA 1
ATOM 3645 C C . MET A 1 468 ? 3.182 5.628 -23.634 1.00 94.12 468 MET A C 1
ATOM 3647 O O . MET A 1 468 ? 2.439 4.983 -24.369 1.00 94.12 468 MET A O 1
ATOM 3651 N N . GLN A 1 469 ? 3.554 6.871 -23.947 1.00 90.25 469 GLN A N 1
ATOM 3652 C CA . GLN A 1 469 ? 3.189 7.526 -25.210 1.00 90.25 469 GLN A CA 1
ATOM 3653 C C . GLN A 1 469 ? 3.799 6.810 -26.422 1.00 90.25 469 GLN A C 1
ATOM 3655 O O . GLN A 1 469 ? 3.126 6.635 -27.438 1.00 90.25 469 GLN A O 1
ATOM 3660 N N . SER A 1 470 ? 5.046 6.348 -26.309 1.00 90.19 470 SER A N 1
ATOM 3661 C CA . SER A 1 470 ? 5.712 5.560 -27.352 1.00 90.19 470 SER A CA 1
ATOM 3662 C C . SER A 1 470 ? 5.056 4.190 -27.535 1.00 90.19 470 SER A C 1
ATOM 3664 O O . SER A 1 470 ? 4.893 3.730 -28.662 1.00 90.19 470 SER A O 1
ATOM 3666 N N . PHE A 1 471 ? 4.601 3.559 -26.450 1.00 93.50 471 PHE A N 1
ATOM 3667 C CA . PHE A 1 471 ? 3.814 2.331 -26.534 1.00 93.50 471 PHE A CA 1
ATOM 3668 C C . PHE A 1 471 ? 2.434 2.572 -27.171 1.00 93.50 471 PHE A C 1
ATOM 3670 O O . PHE A 1 471 ? 2.059 1.852 -28.091 1.00 93.50 471 PHE A O 1
ATOM 3677 N N . ALA A 1 472 ? 1.717 3.634 -26.790 1.00 90.62 472 ALA A N 1
ATOM 3678 C CA . ALA A 1 472 ? 0.440 4.011 -27.411 1.00 90.62 472 ALA A CA 1
ATOM 3679 C C . ALA A 1 472 ? 0.564 4.236 -28.931 1.00 90.62 472 ALA A C 1
ATOM 3681 O O . ALA A 1 472 ? -0.324 3.890 -29.710 1.00 90.62 472 ALA A O 1
ATOM 3682 N N . LEU A 1 473 ? 1.706 4.770 -29.358 1.00 87.12 473 LEU A N 1
ATOM 3683 C CA . LEU A 1 473 ? 2.102 4.914 -30.753 1.00 87.12 473 LEU A CA 1
ATOM 3684 C C . LEU A 1 473 ? 2.200 3.575 -31.494 1.00 87.12 473 LEU A C 1
ATOM 3686 O O . LEU A 1 473 ? 1.656 3.438 -32.592 1.00 87.12 473 LEU A O 1
ATOM 3690 N N . VAL A 1 474 ? 2.869 2.592 -30.887 1.00 88.31 474 VAL A N 1
ATOM 3691 C CA . VAL A 1 474 ? 2.970 1.221 -31.412 1.00 88.31 474 VAL A CA 1
ATOM 3692 C C . VAL A 1 474 ? 1.580 0.608 -31.558 1.00 88.31 474 VAL A C 1
ATOM 3694 O O . VAL A 1 474 ? 1.261 0.054 -32.611 1.00 88.31 474 VAL A O 1
ATOM 3697 N N . VAL A 1 475 ? 0.734 0.759 -30.536 1.00 89.31 475 VAL A N 1
ATOM 3698 C CA . VAL A 1 475 ? -0.655 0.277 -30.548 1.00 89.31 475 VAL A CA 1
ATOM 3699 C C . VAL A 1 475 ? -1.426 0.887 -31.717 1.00 89.31 475 VAL A C 1
ATOM 3701 O O . VAL A 1 475 ? -1.977 0.161 -32.541 1.00 89.31 475 VAL A O 1
ATOM 3704 N N . ALA A 1 476 ? -1.389 2.212 -31.867 1.00 84.19 476 ALA A N 1
ATOM 3705 C CA . ALA A 1 476 ? -2.086 2.908 -32.945 1.00 84.19 476 ALA A CA 1
ATOM 3706 C C . ALA A 1 476 ? -1.604 2.482 -34.345 1.00 84.19 476 ALA A C 1
ATOM 3708 O O . ALA A 1 476 ? -2.405 2.396 -35.279 1.00 84.19 476 ALA A O 1
ATOM 3709 N N . GLN A 1 477 ? -0.306 2.216 -34.515 1.00 82.75 477 GLN A N 1
ATOM 3710 C CA . GLN A 1 477 ? 0.245 1.709 -35.776 1.00 82.75 477 GLN A CA 1
ATOM 3711 C C . GLN A 1 477 ? -0.237 0.286 -36.070 1.00 82.75 477 GLN A C 1
ATOM 3713 O O . GLN A 1 477 ? -0.650 0.008 -37.195 1.00 82.75 477 GLN A O 1
ATOM 3718 N N . HIS A 1 478 ? -0.247 -0.590 -35.065 1.00 82.75 478 HIS A N 1
ATOM 3719 C CA . HIS A 1 478 ? -0.722 -1.962 -35.209 1.00 82.75 478 HIS A CA 1
ATOM 3720 C C . HIS A 1 478 ? -2.226 -2.016 -35.535 1.00 82.75 478 HIS A C 1
ATOM 3722 O O . HIS A 1 478 ? -2.639 -2.723 -36.457 1.00 82.75 478 HIS A O 1
ATOM 3728 N N . SER A 1 479 ? -3.045 -1.203 -34.860 1.00 77.69 479 SER A N 1
ATOM 3729 C CA . SER A 1 479 ? -4.498 -1.159 -35.068 1.00 77.69 479 SER A CA 1
ATOM 3730 C C . SER A 1 479 ? -4.903 -0.688 -36.469 1.00 77.69 479 SER A C 1
ATOM 3732 O O . SER A 1 479 ? -5.901 -1.171 -37.000 1.00 77.69 479 SER A O 1
ATOM 3734 N N . LYS A 1 480 ? -4.113 0.175 -37.132 1.00 69.88 480 LYS A N 1
ATOM 3735 C CA . LYS A 1 480 ? -4.361 0.592 -38.533 1.00 69.88 480 LYS A CA 1
ATOM 3736 C C . LYS A 1 480 ? -4.327 -0.572 -39.529 1.00 69.88 480 LYS A C 1
ATOM 3738 O O . LYS A 1 480 ? -4.938 -0.476 -40.591 1.00 69.88 480 LYS A O 1
ATOM 3743 N N . HIS A 1 481 ? -3.613 -1.648 -39.206 1.00 60.47 481 HIS A N 1
ATOM 3744 C CA . HIS A 1 481 ? -3.481 -2.828 -40.061 1.00 60.47 481 HIS A CA 1
ATOM 3745 C C . HIS A 1 481 ? -4.537 -3.910 -39.776 1.00 60.47 481 HIS A C 1
ATOM 3747 O O . HIS A 1 481 ? -4.616 -4.891 -40.518 1.00 60.47 481 HIS A O 1
ATOM 3753 N N . ARG A 1 482 ? -5.380 -3.732 -38.749 1.00 61.25 482 ARG A N 1
ATOM 3754 C CA . ARG A 1 482 ? -6.470 -4.653 -38.400 1.00 61.25 482 ARG A CA 1
ATOM 3755 C C . ARG A 1 482 ? -7.785 -4.205 -39.052 1.00 61.25 482 ARG A C 1
ATOM 3757 O O . ARG A 1 482 ? -8.135 -3.028 -39.027 1.00 61.25 482 ARG A O 1
ATOM 3764 N N . ALA A 1 483 ? -8.542 -5.144 -39.628 1.00 50.38 483 ALA A N 1
ATOM 3765 C CA . ALA A 1 483 ? -9.920 -4.883 -40.055 1.00 50.38 483 ALA A CA 1
ATOM 3766 C C . ALA A 1 483 ? -10.757 -4.444 -38.840 1.00 50.38 483 ALA A C 1
ATOM 3768 O O . ALA A 1 483 ? -10.550 -4.999 -37.765 1.00 50.38 483 ALA A O 1
ATOM 3769 N N . ALA A 1 484 ? -11.655 -3.462 -39.019 1.00 50.09 484 ALA A N 1
ATOM 3770 C CA . ALA A 1 484 ? -12.430 -2.783 -37.971 1.00 50.09 484 ALA A CA 1
ATOM 3771 C C . ALA A 1 484 ? -12.786 -3.696 -36.777 1.00 50.09 484 ALA A C 1
ATOM 3773 O O . ALA A 1 484 ? -13.773 -4.432 -36.812 1.00 50.09 484 ALA A O 1
ATOM 3774 N N . SER A 1 485 ? -11.947 -3.660 -35.737 1.00 53.12 485 SER A N 1
ATOM 3775 C CA . SER A 1 485 ? -12.178 -4.375 -34.485 1.00 53.12 485 SER A CA 1
ATOM 3776 C C . SER A 1 485 ? -13.247 -3.636 -33.683 1.00 53.12 485 SER A C 1
ATOM 3778 O O . SER A 1 485 ? -13.390 -2.417 -33.796 1.00 53.12 485 SER A O 1
ATOM 3780 N N . SER A 1 486 ? -14.017 -4.374 -32.882 1.00 55.00 486 SER A N 1
ATOM 3781 C CA . SER A 1 486 ? -14.967 -3.800 -31.925 1.00 55.00 486 SER A CA 1
ATOM 3782 C C . SER A 1 486 ? -14.281 -2.723 -31.081 1.00 55.00 486 SER A C 1
ATOM 3784 O O . SER A 1 486 ? -13.293 -3.005 -30.415 1.00 55.00 486 SER A O 1
ATOM 3786 N N . THR A 1 487 ? -14.838 -1.512 -31.049 1.00 61.75 487 THR A N 1
ATOM 3787 C CA . THR A 1 487 ? -14.332 -0.389 -30.237 1.00 61.75 487 THR A CA 1
ATOM 3788 C C . THR A 1 487 ? -14.729 -0.491 -28.760 1.00 61.75 487 THR A C 1
ATOM 3790 O O . THR A 1 487 ? -14.693 0.505 -28.042 1.00 61.75 487 THR A O 1
ATOM 3793 N N . LYS A 1 488 ? -15.243 -1.645 -28.320 1.00 70.81 488 LYS A N 1
ATOM 3794 C CA . LYS A 1 488 ? -15.757 -1.850 -26.963 1.00 70.81 488 LYS A CA 1
ATOM 3795 C C . LYS A 1 488 ? -15.150 -3.091 -26.340 1.00 70.81 488 LYS A C 1
ATOM 3797 O O . LYS A 1 488 ? -15.101 -4.144 -26.980 1.00 70.81 488 LYS A O 1
ATOM 3802 N N . LEU A 1 489 ? -14.773 -2.940 -25.074 1.00 81.00 489 LEU A N 1
ATOM 3803 C CA . LEU A 1 489 ? -14.307 -4.013 -24.213 1.00 81.00 489 LEU A CA 1
ATOM 3804 C C . LEU A 1 489 ? -15.361 -5.140 -24.137 1.00 81.00 489 LEU A C 1
ATOM 3806 O O . LEU A 1 489 ? -16.533 -4.851 -23.855 1.00 81.00 489 LEU A O 1
ATOM 3810 N N . PRO A 1 490 ? -14.981 -6.411 -24.381 1.00 83.50 490 PRO A N 1
ATOM 3811 C CA . PRO A 1 490 ? -15.900 -7.542 -24.291 1.00 83.50 490 PRO A CA 1
ATOM 3812 C C . PRO A 1 490 ? -16.602 -7.606 -22.934 1.00 83.50 490 PRO A C 1
ATOM 3814 O O . PRO A 1 490 ? -15.978 -7.359 -21.901 1.00 83.50 490 PRO A O 1
ATOM 3817 N N . ASP A 1 491 ? -17.882 -7.988 -22.921 1.00 85.12 491 ASP A N 1
ATOM 3818 C CA . ASP A 1 491 ? -18.661 -8.089 -21.676 1.00 85.12 491 ASP A CA 1
ATOM 3819 C C . ASP A 1 491 ? -18.004 -9.043 -20.678 1.00 85.12 491 ASP A C 1
ATOM 3821 O O . ASP A 1 491 ? -17.927 -8.721 -19.498 1.00 85.12 491 ASP A O 1
ATOM 3825 N N . ILE A 1 492 ? -17.427 -10.147 -21.170 1.00 85.94 492 ILE A N 1
ATOM 3826 C CA . ILE A 1 492 ? -16.687 -11.100 -20.341 1.00 85.94 492 ILE A CA 1
ATOM 3827 C C . ILE A 1 492 ? -15.532 -10.428 -19.584 1.00 85.94 492 ILE A C 1
ATOM 3829 O O . ILE A 1 492 ? -15.370 -10.693 -18.404 1.00 85.94 492 ILE A O 1
ATOM 3833 N N . CYS A 1 493 ? -14.793 -9.503 -20.211 1.00 84.56 493 CYS A N 1
ATOM 3834 C CA . CYS A 1 493 ? -13.708 -8.761 -19.558 1.00 84.56 493 CYS A CA 1
ATOM 3835 C C . CYS A 1 493 ? -14.238 -7.744 -18.547 1.00 84.56 493 CYS A C 1
ATOM 3837 O O . CYS A 1 493 ? -13.642 -7.566 -17.490 1.00 84.56 493 CYS A O 1
ATOM 3839 N N . ARG A 1 494 ? -15.366 -7.090 -18.857 1.00 82.69 494 ARG A N 1
ATOM 3840 C CA . ARG A 1 494 ? -16.012 -6.140 -17.940 1.00 82.69 494 ARG A CA 1
ATOM 3841 C C . ARG A 1 494 ? -16.508 -6.828 -16.673 1.00 82.69 494 ARG A C 1
ATOM 3843 O O . ARG A 1 494 ? -16.316 -6.295 -15.592 1.00 82.69 494 ARG A O 1
ATOM 3850 N N . THR A 1 495 ? -17.090 -8.020 -16.796 1.00 83.38 495 THR A N 1
ATOM 3851 C CA . THR A 1 495 ? -17.619 -8.777 -15.650 1.00 83.38 495 THR A CA 1
ATOM 3852 C C . THR A 1 495 ? -16.552 -9.476 -14.812 1.00 83.38 495 THR A C 1
ATOM 3854 O O . THR A 1 495 ? -16.838 -9.848 -13.681 1.00 83.38 495 THR A O 1
ATOM 3857 N N . THR A 1 496 ? -15.351 -9.696 -15.356 1.00 84.94 496 THR A N 1
ATOM 3858 C CA . THR A 1 496 ? -14.255 -10.382 -14.647 1.00 84.94 496 THR A CA 1
ATOM 3859 C C . THR A 1 496 ? -13.126 -9.451 -14.219 1.00 84.94 496 THR A C 1
ATOM 3861 O O . THR A 1 496 ? -12.183 -9.906 -13.578 1.00 84.94 496 THR A O 1
ATOM 3864 N N . SER A 1 497 ? -13.165 -8.174 -14.611 1.00 87.81 497 SER A N 1
ATOM 3865 C CA . SER A 1 497 ? -12.233 -7.176 -14.093 1.00 87.81 497 SER A CA 1
ATOM 3866 C C . SER A 1 497 ? -12.453 -7.053 -12.589 1.00 87.81 497 SER A C 1
ATOM 3868 O O . SER A 1 497 ? -13.573 -6.784 -12.160 1.00 87.81 497 SER A O 1
ATOM 3870 N N . TYR A 1 498 ? -11.407 -7.245 -11.780 1.00 86.12 498 TYR A N 1
ATOM 3871 C CA . TYR A 1 498 ? -11.551 -7.113 -10.322 1.00 86.12 498 TYR A CA 1
ATOM 3872 C C . TYR A 1 498 ? -11.651 -5.642 -9.886 1.00 86.12 498 TYR A C 1
ATOM 3874 O O . TYR A 1 498 ? -12.085 -5.349 -8.773 1.00 86.12 498 TYR A O 1
ATOM 3882 N N . ILE A 1 499 ? -11.292 -4.713 -10.778 1.00 83.88 499 ILE A N 1
ATOM 3883 C CA . ILE A 1 499 ? -11.640 -3.298 -10.661 1.00 83.88 499 ILE A CA 1
ATOM 3884 C C . ILE A 1 499 ? -12.927 -3.071 -11.446 1.00 83.88 499 ILE A C 1
ATOM 3886 O O . ILE A 1 499 ? -12.943 -3.164 -12.679 1.00 83.88 499 ILE A O 1
ATOM 3890 N N . ASP A 1 500 ? -14.002 -2.772 -10.722 1.00 78.50 500 ASP A N 1
ATOM 3891 C CA . ASP A 1 500 ? -15.291 -2.439 -11.314 1.00 78.50 500 ASP A CA 1
ATOM 3892 C C . ASP A 1 500 ? -15.319 -0.964 -11.725 1.00 78.50 500 ASP A C 1
ATOM 3894 O O . ASP A 1 500 ? -15.745 -0.080 -10.978 1.00 78.50 500 ASP A O 1
ATOM 3898 N N . PHE A 1 501 ? -14.870 -0.700 -12.949 1.00 77.38 501 PHE A N 1
ATOM 3899 C CA . PHE A 1 501 ? -14.899 0.643 -13.511 1.00 77.38 501 PHE A CA 1
ATOM 3900 C C . PHE A 1 501 ? -16.328 1.168 -13.749 1.00 77.38 501 PHE A C 1
ATOM 3902 O O . PHE A 1 501 ? -16.500 2.369 -13.933 1.00 77.38 501 PHE A O 1
ATOM 3909 N N . SER A 1 502 ? -17.372 0.328 -13.730 1.00 68.00 502 SER A N 1
ATOM 3910 C CA . SER A 1 502 ? -18.755 0.795 -13.930 1.00 68.00 502 SER A CA 1
ATOM 3911 C C . SER A 1 502 ? -19.285 1.588 -12.729 1.00 68.00 502 SER A C 1
ATOM 3913 O O . SER A 1 502 ? -20.063 2.533 -12.905 1.00 68.00 502 SER A O 1
ATOM 3915 N N . LYS A 1 503 ? -18.775 1.293 -11.523 1.00 67.44 503 LYS A N 1
ATOM 3916 C CA . LYS A 1 503 ? -19.016 2.081 -10.305 1.00 67.44 503 LYS A CA 1
ATOM 3917 C C . LYS A 1 503 ? -18.416 3.494 -10.368 1.00 67.44 503 LYS A C 1
ATOM 3919 O O . LYS A 1 503 ? -18.812 4.348 -9.587 1.00 67.44 503 LYS A O 1
ATOM 3924 N N . LEU A 1 504 ? -17.523 3.805 -11.320 1.00 60.03 504 LEU A N 1
ATOM 3925 C CA . LEU A 1 504 ? -16.949 5.154 -11.489 1.00 60.03 504 LEU A CA 1
ATOM 3926 C C . LEU A 1 504 ? -17.952 6.204 -11.992 1.00 60.03 504 LEU A C 1
ATOM 3928 O O . LEU A 1 504 ? -17.633 7.398 -12.021 1.00 60.03 504 LEU A O 1
ATOM 3932 N N . ARG A 1 505 ? -19.164 5.812 -12.401 1.00 56.25 505 ARG A N 1
ATOM 3933 C CA . ARG A 1 505 ? -20.200 6.779 -12.768 1.00 56.25 505 ARG A CA 1
ATOM 3934 C C . ARG A 1 505 ? -20.673 7.548 -11.549 1.00 56.25 505 ARG A C 1
ATOM 3936 O O . ARG A 1 505 ? -21.352 7.000 -10.692 1.00 56.25 505 ARG A O 1
ATOM 3943 N N . SER A 1 506 ? -20.470 8.866 -11.571 1.00 46.34 506 SER A N 1
ATOM 3944 C CA . SER A 1 506 ? -21.258 9.781 -10.750 1.00 46.34 506 SER A CA 1
ATOM 3945 C C . SER A 1 506 ? -22.743 9.605 -11.087 1.00 46.34 506 SER A C 1
ATOM 3947 O O . SER A 1 506 ? -23.239 10.142 -12.084 1.00 46.34 506 SER A O 1
ATOM 3949 N N . VAL A 1 507 ? -23.470 8.864 -10.262 1.00 38.81 507 VAL A N 1
ATOM 3950 C CA . VAL A 1 507 ? -24.920 8.989 -10.211 1.00 38.81 507 VAL A CA 1
ATOM 3951 C C . VAL A 1 507 ? -25.177 10.259 -9.417 1.00 38.81 507 VAL A C 1
ATOM 3953 O O . VAL A 1 507 ? -24.751 10.391 -8.270 1.00 38.81 507 VAL A O 1
ATOM 3956 N N . SER A 1 508 ? -25.801 11.250 -10.058 1.00 34.94 508 SER A N 1
ATOM 3957 C CA . SER A 1 508 ? -26.338 12.397 -9.331 1.00 34.94 508 SER A CA 1
ATOM 3958 C C . SER A 1 508 ? -27.167 11.858 -8.169 1.00 34.94 508 SER A C 1
ATOM 3960 O O . SER A 1 508 ? -27.992 10.977 -8.417 1.00 34.94 508 SER A O 1
ATOM 3962 N N . PRO A 1 509 ? -26.984 12.343 -6.931 1.00 34.94 509 PRO A N 1
ATOM 3963 C CA . PRO A 1 509 ? -27.840 11.911 -5.846 1.00 34.94 509 PRO A CA 1
ATOM 3964 C C . PRO A 1 509 ? -29.268 12.267 -6.253 1.00 34.94 509 PRO A C 1
ATOM 3966 O O . PRO A 1 509 ? -29.624 13.442 -6.368 1.00 34.94 509 PRO A O 1
ATOM 3969 N N . CYS A 1 510 ? -30.080 11.250 -6.535 1.00 29.86 510 CYS A N 1
ATOM 3970 C CA . CYS A 1 510 ? -31.516 11.421 -6.555 1.00 29.86 510 CYS A CA 1
ATOM 3971 C C . CYS A 1 510 ? -31.886 11.642 -5.094 1.00 29.86 510 CYS A C 1
ATOM 3973 O O . CYS A 1 510 ? -32.102 10.695 -4.342 1.00 29.86 510 CYS A O 1
ATOM 3975 N N . ILE A 1 511 ? -31.839 12.904 -4.664 1.00 37.25 511 ILE A N 1
ATOM 3976 C CA . ILE A 1 511 ? -32.314 13.298 -3.348 1.00 37.25 511 ILE A CA 1
ATOM 3977 C C . ILE A 1 511 ? -33.830 13.166 -3.414 1.00 37.25 511 ILE A C 1
ATOM 3979 O O . ILE A 1 511 ? -34.541 14.099 -3.795 1.00 37.25 511 ILE A O 1
ATOM 3983 N N . ASP A 1 512 ? -34.320 11.979 -3.076 1.00 34.47 512 ASP A N 1
ATOM 3984 C CA . ASP A 1 512 ? -35.727 11.781 -2.784 1.00 34.47 512 ASP A CA 1
ATOM 3985 C C . ASP A 1 512 ? -36.016 12.502 -1.456 1.00 34.47 512 ASP A C 1
ATOM 3987 O O . ASP A 1 512 ? -35.848 11.981 -0.355 1.00 34.47 512 ASP A O 1
ATOM 3991 N N . THR A 1 513 ? -36.327 13.792 -1.574 1.00 38.22 513 THR A N 1
ATOM 3992 C CA . THR A 1 513 ? -36.406 14.790 -0.493 1.00 38.22 513 THR A CA 1
ATOM 3993 C C . THR A 1 513 ? -37.648 14.638 0.393 1.00 38.22 513 THR A C 1
ATOM 3995 O O . THR A 1 513 ? -37.960 15.542 1.166 1.00 38.22 513 THR A O 1
ATOM 3998 N N . GLN A 1 514 ? -38.383 13.524 0.313 1.00 43.41 514 GLN A N 1
ATOM 3999 C CA . GLN A 1 514 ? -39.675 13.385 0.999 1.00 43.41 514 GLN A CA 1
ATOM 4000 C C . GLN A 1 514 ? -39.817 12.180 1.934 1.00 43.41 514 GLN A C 1
ATOM 4002 O O . GLN A 1 514 ? -40.870 12.035 2.557 1.00 43.41 514 GLN A O 1
ATOM 4007 N N . ILE A 1 515 ? -38.785 11.350 2.119 1.00 52.41 515 ILE A N 1
ATOM 4008 C CA . ILE A 1 515 ? -38.898 10.164 2.980 1.00 52.41 515 ILE A CA 1
ATOM 4009 C C . ILE A 1 515 ? -38.279 10.442 4.355 1.00 52.41 515 ILE A C 1
ATOM 4011 O O . ILE A 1 515 ? -37.079 10.686 4.474 1.00 52.41 515 ILE A O 1
ATOM 4015 N N . LYS A 1 516 ? -39.103 10.401 5.413 1.00 58.91 516 LYS A N 1
ATOM 4016 C CA . LYS A 1 516 ? -38.622 10.454 6.802 1.00 58.91 516 LYS A CA 1
ATOM 4017 C C . LYS A 1 516 ? -37.771 9.218 7.068 1.00 58.91 516 LYS A C 1
ATOM 4019 O O . LYS A 1 516 ? -38.292 8.109 7.070 1.00 58.91 516 LYS A O 1
ATOM 4024 N N . GLN A 1 517 ? -36.479 9.412 7.296 1.00 73.12 517 GLN A N 1
ATOM 4025 C CA . GLN A 1 517 ? -35.608 8.314 7.685 1.00 73.12 517 GLN A CA 1
ATOM 4026 C C . GLN A 1 517 ? -35.901 7.891 9.137 1.00 73.12 517 GLN A C 1
ATOM 4028 O O . GLN A 1 517 ? -36.156 8.761 9.978 1.00 73.12 517 GLN A O 1
ATOM 4033 N N . PRO A 1 518 ? -35.928 6.579 9.440 1.00 83.00 518 PRO A N 1
ATOM 4034 C CA . PRO A 1 518 ? -36.345 6.080 10.748 1.00 83.00 518 PRO A CA 1
ATOM 4035 C C . PRO A 1 518 ? -35.287 6.269 11.838 1.00 83.00 518 PRO A C 1
ATOM 4037 O O . PRO A 1 518 ? -35.639 6.211 13.013 1.00 83.00 518 PRO A O 1
ATOM 4040 N N . LEU A 1 519 ? -34.021 6.504 11.492 1.00 87.19 519 LEU A N 1
ATOM 4041 C CA . LEU A 1 519 ? -32.960 6.828 12.440 1.00 87.19 519 LEU A CA 1
ATOM 4042 C C . LEU A 1 519 ? -32.507 8.278 12.237 1.00 87.19 519 LEU A C 1
ATOM 4044 O O . LEU A 1 519 ? -32.410 8.762 11.110 1.00 87.19 519 LEU A O 1
ATOM 4048 N N . ARG A 1 520 ? -32.216 8.984 13.330 1.00 89.31 520 ARG A N 1
ATOM 4049 C CA . ARG A 1 520 ? -31.602 10.323 13.301 1.00 89.31 520 ARG A CA 1
ATOM 4050 C C . ARG A 1 520 ? -30.631 10.489 14.457 1.00 89.31 520 ARG A C 1
ATOM 4052 O O . ARG A 1 520 ? -30.888 9.972 15.539 1.00 89.31 520 ARG A O 1
ATOM 4059 N N . VAL A 1 521 ? -29.560 11.244 14.267 1.00 90.25 521 VAL A N 1
ATOM 4060 C CA . VAL A 1 521 ? -28.617 11.538 15.352 1.00 90.25 521 VAL A CA 1
ATOM 4061 C C . VAL A 1 521 ? -29.029 12.838 16.035 1.00 90.25 521 VAL A C 1
ATOM 4063 O O . VAL A 1 521 ? -29.099 13.881 15.396 1.00 90.25 521 VAL A O 1
ATOM 4066 N N . LEU A 1 522 ? -29.281 12.795 17.343 1.00 90.94 522 LEU A N 1
ATOM 4067 C CA . LEU A 1 522 ? -29.338 14.005 18.164 1.00 90.94 522 LEU A CA 1
ATOM 4068 C C . LEU A 1 522 ? -27.958 14.288 18.748 1.00 90.94 522 LEU A C 1
ATOM 4070 O O . LEU A 1 522 ? -27.248 13.363 19.132 1.00 90.94 522 LEU A O 1
ATOM 4074 N N . SER A 1 523 ? -27.596 15.566 18.837 1.00 90.75 523 SER A N 1
ATOM 4075 C CA . SER A 1 523 ? -26.342 16.028 19.430 1.00 90.75 523 SER A CA 1
ATOM 4076 C C . SER A 1 523 ? -26.618 17.157 20.418 1.00 90.75 523 SER A C 1
ATOM 4078 O O . SER A 1 523 ? -27.359 18.089 20.106 1.00 90.75 523 SER A O 1
ATOM 4080 N N . GLN A 1 524 ? -26.029 17.070 21.608 1.00 91.31 524 GLN A N 1
ATOM 4081 C CA . GLN A 1 524 ? -26.162 18.049 22.681 1.00 91.31 524 GLN A CA 1
ATOM 4082 C C . GLN A 1 524 ? -24.783 18.345 23.275 1.00 91.31 524 GLN A C 1
ATOM 4084 O O . GLN A 1 524 ? -24.056 17.434 23.666 1.00 91.31 524 GLN A O 1
ATOM 4089 N N . GLN A 1 525 ? -24.423 19.625 23.375 1.00 91.69 525 GLN A N 1
ATOM 4090 C CA . GLN A 1 525 ? -23.249 20.028 24.150 1.00 91.69 525 GLN A CA 1
ATOM 4091 C C . GLN A 1 525 ? -23.535 19.867 25.643 1.00 91.69 525 GLN A C 1
ATOM 4093 O O . GLN A 1 525 ? -24.592 20.298 26.112 1.00 91.69 525 GLN A O 1
ATOM 4098 N N . LEU A 1 526 ? -22.591 19.268 26.366 1.00 88.56 526 LEU A N 1
ATOM 4099 C CA . LEU A 1 526 ? -22.660 19.081 27.812 1.00 88.56 526 LEU A CA 1
ATOM 4100 C C . LEU A 1 526 ? -21.837 20.148 28.534 1.00 88.56 526 LEU A C 1
ATOM 4102 O O . LEU A 1 526 ? -20.732 20.496 28.112 1.00 88.56 526 LEU A O 1
ATOM 4106 N N . VAL A 1 527 ? -22.345 20.607 29.677 1.00 82.88 527 VAL A N 1
ATOM 4107 C CA . VAL A 1 527 ? -21.624 21.518 30.578 1.00 82.88 527 VAL A CA 1
ATOM 4108 C C . VAL A 1 527 ? -21.024 20.707 31.727 1.00 82.88 527 VAL A C 1
ATOM 4110 O O . VAL A 1 527 ? -21.491 20.759 32.860 1.00 82.88 527 VAL A O 1
ATOM 4113 N N . VAL A 1 528 ? -19.990 19.920 31.422 1.00 83.88 528 VAL A N 1
ATOM 4114 C CA . VAL A 1 528 ? -19.297 19.062 32.397 1.00 83.88 528 VAL A CA 1
ATOM 4115 C C . VAL A 1 528 ? -17.813 19.419 32.437 1.00 83.88 528 VAL A C 1
ATOM 4117 O O . VAL A 1 528 ? -17.155 19.482 31.401 1.00 83.88 528 VAL A O 1
ATOM 4120 N N . GLN A 1 529 ? -17.276 19.637 33.641 1.00 82.75 529 GLN A N 1
ATOM 4121 C CA . GLN A 1 529 ? -15.846 19.869 33.875 1.00 82.75 529 GLN A CA 1
ATOM 4122 C C . GLN A 1 529 ? -15.150 18.551 34.230 1.00 82.75 529 GLN A C 1
ATOM 4124 O O . GLN A 1 529 ? -14.789 18.324 35.380 1.00 82.75 529 GLN A O 1
ATOM 4129 N N . ALA A 1 530 ? -15.015 17.669 33.242 1.00 87.00 530 ALA A N 1
ATOM 4130 C CA . ALA A 1 530 ? -14.330 16.389 33.385 1.00 87.00 530 ALA A CA 1
ATOM 4131 C C . ALA A 1 530 ? -13.384 16.168 32.209 1.00 87.00 530 ALA A C 1
ATOM 4133 O O . ALA A 1 530 ? -13.736 16.437 31.058 1.00 87.00 530 ALA A O 1
ATOM 4134 N N . THR A 1 531 ? -12.198 15.648 32.491 1.00 89.69 531 THR A N 1
ATOM 4135 C CA . THR A 1 531 ? -11.275 15.152 31.469 1.00 89.69 531 THR A CA 1
ATOM 4136 C C . THR A 1 531 ? -11.775 13.821 30.885 1.00 89.69 531 THR A C 1
ATOM 4138 O O . THR A 1 531 ? -12.552 13.112 31.531 1.00 89.69 531 THR A O 1
ATOM 4141 N N . PRO A 1 532 ? -11.313 13.411 29.686 1.00 90.94 532 PRO A N 1
ATOM 4142 C CA . PRO A 1 532 ? -11.642 12.095 29.132 1.00 90.94 532 PRO A CA 1
ATOM 4143 C C . PRO A 1 532 ? -11.297 10.920 30.058 1.00 90.94 532 PRO A C 1
ATOM 4145 O O . PRO A 1 532 ? -12.057 9.959 30.133 1.00 90.94 532 PRO A O 1
ATOM 4148 N N . VAL A 1 533 ? -10.194 11.019 30.809 1.00 90.19 533 VAL A N 1
ATOM 4149 C CA . VAL A 1 533 ? -9.775 10.003 31.792 1.00 90.19 533 VAL A CA 1
ATOM 4150 C C . VAL A 1 533 ? -10.808 9.877 32.913 1.00 90.19 533 VAL A C 1
ATOM 4152 O O . VAL A 1 533 ? -11.236 8.773 33.241 1.00 90.19 533 VAL A O 1
ATOM 4155 N N . GLU A 1 534 ? -11.226 11.003 33.491 1.00 90.50 534 GLU A N 1
ATOM 4156 C CA . GLU A 1 534 ? -12.220 11.051 34.569 1.00 90.50 534 GLU A CA 1
ATOM 4157 C C . GLU A 1 534 ? -13.583 10.530 34.103 1.00 90.50 534 GLU A C 1
ATOM 4159 O O . GLU A 1 534 ? -14.208 9.726 34.796 1.00 90.50 534 GLU A O 1
ATOM 4164 N N . MET A 1 535 ? -14.010 10.923 32.898 1.00 90.94 535 MET A N 1
ATOM 4165 C CA . MET A 1 535 ? -15.259 10.451 32.299 1.00 90.94 535 MET A CA 1
ATOM 4166 C C . MET A 1 535 ? -15.225 8.941 32.025 1.00 90.94 535 MET A C 1
ATOM 4168 O O . MET A 1 535 ? -16.182 8.235 32.332 1.00 90.94 535 MET A O 1
ATOM 4172 N N . CYS A 1 536 ? -14.116 8.417 31.498 1.00 91.38 536 CYS A N 1
ATOM 4173 C CA . CYS A 1 536 ? -13.961 6.981 31.267 1.00 91.38 536 CYS A CA 1
ATOM 4174 C C . CYS A 1 536 ? -13.958 6.189 32.582 1.00 91.38 536 CYS A C 1
ATOM 4176 O O . CYS A 1 536 ? -14.643 5.174 32.688 1.00 91.38 536 CYS A O 1
ATOM 4178 N N . SER A 1 537 ? -13.258 6.692 33.607 1.00 90.56 537 SER A N 1
ATOM 4179 C CA . SER A 1 537 ? -13.269 6.115 34.957 1.00 90.56 537 SER A CA 1
ATOM 4180 C C . SER A 1 537 ? -14.699 6.005 35.495 1.00 90.56 537 SER A C 1
ATOM 4182 O O . SER A 1 537 ? -15.116 4.935 35.934 1.00 90.56 537 SER A O 1
ATOM 4184 N N . TYR A 1 538 ? -15.493 7.075 35.364 1.00 88.88 538 TYR A N 1
ATOM 4185 C CA . TYR A 1 538 ? -16.909 7.069 35.735 1.00 88.88 538 TYR A CA 1
ATOM 4186 C C . TYR A 1 538 ? -17.714 5.994 34.986 1.00 88.88 538 TYR A C 1
ATOM 4188 O O . TYR A 1 538 ? -18.454 5.243 35.620 1.00 88.88 538 TYR A O 1
ATOM 4196 N N . LEU A 1 539 ? -17.553 5.876 33.661 1.00 89.81 539 LEU A N 1
ATOM 4197 C CA . LEU A 1 539 ? -18.251 4.855 32.868 1.00 89.81 539 LEU A CA 1
ATOM 4198 C C . LEU A 1 539 ? -17.876 3.433 33.303 1.00 89.81 539 LEU A C 1
ATOM 4200 O O . LEU A 1 539 ? -18.758 2.588 33.450 1.00 89.81 539 LEU A O 1
ATOM 4204 N N . VAL A 1 540 ? -16.590 3.177 33.557 1.00 89.81 540 VAL A N 1
ATOM 4205 C CA . VAL A 1 540 ? -16.097 1.885 34.059 1.00 89.81 540 VAL A CA 1
ATOM 4206 C C . VAL A 1 540 ? -16.728 1.542 35.410 1.00 89.81 540 VAL A C 1
ATOM 4208 O O . VAL A 1 540 ? -17.172 0.413 35.613 1.00 89.81 540 VAL A O 1
ATOM 4211 N N . GLU A 1 541 ? -16.829 2.506 36.328 1.00 87.56 541 GLU A N 1
ATOM 4212 C CA . GLU A 1 541 ? -17.479 2.274 37.621 1.00 87.56 541 GLU A CA 1
ATOM 4213 C C . GLU A 1 541 ? -18.989 2.064 37.511 1.00 87.56 541 GLU A C 1
ATOM 4215 O O . GLU A 1 541 ? -19.538 1.203 38.203 1.00 87.56 541 GLU A O 1
ATOM 4220 N N . ALA A 1 542 ? -19.652 2.816 36.631 1.00 85.44 542 ALA A N 1
ATOM 4221 C CA . ALA A 1 542 ? -21.087 2.710 36.394 1.00 85.44 542 ALA A CA 1
ATOM 4222 C C . ALA A 1 542 ? -21.492 1.332 35.847 1.00 85.44 542 ALA A C 1
ATOM 4224 O O . ALA A 1 542 ? -22.611 0.889 36.099 1.00 85.44 542 ALA A O 1
ATOM 4225 N N . CYS A 1 543 ? -20.583 0.632 35.159 1.00 85.38 543 CYS A N 1
ATOM 4226 C CA . CYS A 1 543 ? -20.814 -0.732 34.681 1.00 85.38 543 CYS A CA 1
ATOM 4227 C C . CYS A 1 543 ? -20.856 -1.776 35.810 1.00 85.38 543 CYS A C 1
ATOM 4229 O O . CYS A 1 543 ? -21.338 -2.874 35.574 1.00 85.38 543 CYS A O 1
ATOM 4231 N N . GLN A 1 544 ? -20.351 -1.473 37.015 1.00 82.69 544 GLN A N 1
ATOM 4232 C CA . GLN A 1 544 ? -20.355 -2.380 38.178 1.00 82.69 544 GLN A CA 1
ATOM 4233 C C . GLN A 1 544 ? -19.826 -3.805 37.896 1.00 82.69 544 GLN A C 1
ATOM 4235 O O . GLN A 1 544 ? -20.292 -4.764 38.506 1.00 82.69 544 GLN A O 1
ATOM 4240 N N . GLU A 1 545 ? -18.842 -3.947 36.998 1.00 83.00 545 GLU A N 1
ATOM 4241 C CA . GLU A 1 545 ? -18.301 -5.248 36.549 1.00 83.00 545 GLU A CA 1
ATOM 4242 C C . GLU A 1 545 ? -19.346 -6.171 35.878 1.00 83.00 545 GLU A C 1
ATOM 4244 O O . GLU A 1 545 ? -19.182 -7.393 35.842 1.00 83.00 545 GLU A O 1
ATOM 4249 N N . ASP A 1 546 ? -20.425 -5.602 35.330 1.00 85.81 546 ASP A N 1
ATOM 4250 C CA . ASP A 1 546 ? -21.426 -6.337 34.559 1.00 85.81 546 ASP A CA 1
ATOM 4251 C C . ASP A 1 546 ? -20.816 -6.880 33.255 1.00 85.81 546 ASP A C 1
ATOM 4253 O O . ASP A 1 546 ? -20.407 -6.131 32.362 1.00 85.81 546 ASP A O 1
ATOM 4257 N N . LEU A 1 547 ? -20.788 -8.211 33.132 1.00 84.88 547 LEU A N 1
ATOM 4258 C CA . LEU A 1 547 ? -20.282 -8.922 31.953 1.00 84.88 547 LEU A CA 1
ATOM 4259 C C . LEU A 1 547 ? -21.144 -8.721 30.698 1.00 84.88 547 LEU A C 1
ATOM 4261 O O . LEU A 1 547 ? -20.736 -9.127 29.612 1.00 84.88 547 LEU A O 1
ATOM 4265 N N . GLY A 1 548 ? -22.327 -8.125 30.834 1.00 87.19 548 GLY A N 1
ATOM 4266 C CA . GLY A 1 548 ? -23.193 -7.748 29.728 1.00 87.19 548 GLY A CA 1
ATOM 4267 C C . GLY A 1 548 ? -22.947 -6.337 29.193 1.00 87.19 548 GLY A C 1
ATOM 4268 O O . GLY A 1 548 ? -23.571 -5.985 28.194 1.00 87.19 548 GLY A O 1
ATOM 4269 N N . ILE A 1 549 ? -22.090 -5.522 29.825 1.00 92.69 549 ILE A N 1
ATOM 4270 C CA . ILE A 1 549 ? -21.836 -4.130 29.423 1.00 92.69 549 ILE A CA 1
ATOM 4271 C C . ILE A 1 549 ? -20.386 -3.969 28.968 1.00 92.69 549 ILE A C 1
ATOM 4273 O O . ILE A 1 549 ? -19.445 -4.153 29.734 1.00 92.69 549 ILE A O 1
ATOM 4277 N N . ASN A 1 550 ? -20.211 -3.589 27.708 1.00 96.19 550 ASN A N 1
ATOM 4278 C CA . ASN A 1 550 ? -18.925 -3.287 27.098 1.00 96.19 550 ASN A CA 1
ATOM 4279 C C . ASN A 1 550 ? -18.582 -1.801 27.258 1.00 96.19 550 ASN A C 1
ATOM 4281 O O . ASN A 1 550 ? -19.477 -0.954 27.318 1.00 96.19 550 ASN A O 1
ATOM 4285 N N . VAL A 1 551 ? -17.288 -1.480 27.258 1.00 97.06 551 VAL A N 1
ATOM 4286 C CA . VAL A 1 551 ? -16.776 -0.103 27.372 1.00 97.06 551 VAL A CA 1
ATOM 4287 C C . VAL A 1 551 ? -15.794 0.164 26.240 1.00 97.06 551 VAL A C 1
ATOM 4289 O O . VAL A 1 551 ? -14.946 -0.683 25.953 1.00 97.06 551 VAL A O 1
ATOM 4292 N N . PHE A 1 552 ? -15.869 1.345 25.628 1.00 97.75 552 PHE A N 1
ATOM 4293 C CA . PHE A 1 552 ? -14.860 1.797 24.677 1.00 97.75 552 PHE A CA 1
ATOM 4294 C C . PHE A 1 552 ? -14.378 3.214 24.985 1.00 97.75 552 PHE A C 1
ATOM 4296 O O . PHE A 1 552 ? -15.126 4.066 25.469 1.00 97.75 552 PHE A O 1
ATOM 4303 N N . TRP A 1 553 ? -13.121 3.465 24.639 1.00 96.88 553 TRP A N 1
ATOM 4304 C CA . TRP A 1 553 ? -12.518 4.786 24.596 1.00 96.88 553 TRP A CA 1
ATOM 4305 C C . TRP A 1 553 ? -11.545 4.838 23.419 1.00 96.88 553 TRP A C 1
ATOM 4307 O O . TRP A 1 553 ? -10.482 4.229 23.466 1.00 96.88 553 TRP A O 1
ATOM 4317 N N . LEU A 1 554 ? -11.922 5.551 22.360 1.00 95.31 554 LEU A N 1
ATOM 4318 C CA . LEU A 1 554 ? -11.056 5.881 21.231 1.00 95.31 554 LEU A CA 1
ATOM 4319 C C . LEU A 1 554 ? -10.450 7.254 21.495 1.00 95.31 554 LEU A C 1
ATOM 4321 O O . LEU A 1 554 ? -11.177 8.210 21.770 1.00 95.31 554 LEU A O 1
ATOM 4325 N N . ASP A 1 555 ? -9.131 7.351 21.470 1.00 88.44 555 ASP A N 1
ATOM 4326 C CA . ASP A 1 555 ? -8.427 8.466 22.075 1.00 88.44 555 ASP A CA 1
ATOM 4327 C C . ASP A 1 555 ? -7.229 8.924 21.254 1.00 88.44 555 ASP A C 1
ATOM 4329 O O . ASP A 1 555 ? -6.466 8.116 20.731 1.00 88.44 555 ASP A O 1
ATOM 4333 N N . SER A 1 556 ? -6.989 10.231 21.259 1.00 79.50 556 SER A N 1
ATOM 4334 C CA . SER A 1 556 ? -5.698 10.772 20.859 1.00 79.50 556 SER A CA 1
ATOM 4335 C C . SER A 1 556 ? -4.932 11.188 22.103 1.00 79.50 556 SER A C 1
ATOM 4337 O O . SER A 1 556 ? -5.007 12.331 22.556 1.00 79.50 556 SER A O 1
ATOM 4339 N N . ALA A 1 557 ? -4.174 10.248 22.673 1.00 72.38 557 ALA A N 1
ATOM 4340 C CA . ALA A 1 557 ? -3.340 10.513 23.847 1.00 72.38 557 ALA A CA 1
ATOM 4341 C C . ALA A 1 557 ? -2.273 11.582 23.578 1.00 72.38 557 ALA A C 1
ATOM 4343 O O . ALA A 1 557 ? -1.740 12.191 24.507 1.00 72.38 557 ALA A O 1
ATOM 4344 N N . ARG A 1 558 ? -2.009 11.836 22.297 1.00 68.25 558 ARG A N 1
ATOM 4345 C CA . ARG A 1 558 ? -1.210 12.937 21.801 1.00 68.25 558 ARG A CA 1
ATOM 4346 C C . ARG A 1 558 ? -2.073 13.876 20.956 1.00 68.25 558 ARG A C 1
ATOM 4348 O O . ARG A 1 558 ? -2.366 13.578 19.805 1.00 68.25 558 ARG A O 1
ATOM 4355 N N . SER A 1 559 ? -2.460 15.025 21.500 1.00 57.97 559 SER A N 1
ATOM 4356 C CA . SER A 1 559 ? -3.084 16.090 20.709 1.00 57.97 559 SER A CA 1
ATOM 4357 C C . SER A 1 559 ? -1.998 16.859 19.951 1.00 57.97 559 SER A C 1
ATOM 4359 O O . SER A 1 559 ? -1.141 17.491 20.576 1.00 57.97 559 SER A O 1
ATOM 4361 N N . SER A 1 560 ? -2.014 16.818 18.620 1.00 57.28 560 SER A N 1
ATOM 4362 C CA . SER A 1 560 ? -1.204 17.715 17.792 1.00 57.28 560 SER A CA 1
ATOM 4363 C C . SER A 1 560 ? -2.122 18.813 17.256 1.00 57.28 560 SER A C 1
ATOM 4365 O O . SER A 1 560 ? -3.056 18.491 16.525 1.00 57.28 560 SER A O 1
ATOM 4367 N N . PRO A 1 561 ? -1.866 20.106 17.537 1.00 52.53 561 PRO A N 1
ATOM 4368 C CA . PRO A 1 561 ? -2.695 21.201 17.018 1.00 52.53 561 PRO A CA 1
ATOM 4369 C C . PRO A 1 561 ? -2.818 21.201 15.485 1.00 52.53 561 PRO A C 1
ATOM 4371 O O . PRO A 1 561 ? -3.756 21.771 14.935 1.00 52.53 561 PRO A O 1
ATOM 4374 N N . ASN A 1 562 ? -1.859 20.559 14.807 1.00 53.22 562 ASN A N 1
ATOM 4375 C CA . ASN A 1 562 ? -1.769 20.473 13.354 1.00 53.22 562 ASN A CA 1
ATOM 4376 C C . ASN A 1 562 ? -2.303 19.149 12.777 1.00 53.22 562 ASN A C 1
ATOM 4378 O O . ASN A 1 562 ? -2.319 19.014 11.555 1.00 53.22 562 ASN A O 1
ATOM 4382 N N . ASP A 1 563 ? -2.718 18.181 13.607 1.00 65.56 563 ASP A N 1
ATOM 4383 C CA . ASP A 1 563 ? -3.314 16.926 13.132 1.00 65.56 563 ASP A CA 1
ATOM 4384 C C . ASP A 1 563 ? -4.821 16.893 13.441 1.00 65.56 563 ASP A C 1
ATOM 4386 O O . ASP A 1 563 ? -5.206 16.621 14.585 1.00 65.56 563 ASP A O 1
ATOM 4390 N N . PRO A 1 564 ? -5.697 17.158 12.454 1.00 64.44 564 PRO A N 1
ATOM 4391 C CA . PRO A 1 564 ? -7.144 17.172 12.666 1.00 64.44 564 PRO A CA 1
ATOM 4392 C C . PRO A 1 564 ? -7.699 15.820 13.139 1.00 64.44 564 PRO A C 1
ATOM 4394 O O . PRO A 1 564 ? -8.754 15.800 13.775 1.00 64.44 564 PRO A O 1
ATOM 4397 N N . LEU A 1 565 ? -6.974 14.718 12.904 1.00 69.38 565 LEU A N 1
ATOM 4398 C CA . LEU A 1 565 ? -7.325 13.373 13.376 1.00 69.38 565 LEU A CA 1
ATOM 4399 C C . LEU A 1 565 ? -7.253 13.245 14.903 1.00 69.38 565 LEU A C 1
ATOM 4401 O O . LEU A 1 565 ? -7.957 12.430 15.491 1.00 69.38 565 LEU A O 1
ATOM 4405 N N . SER A 1 566 ? -6.447 14.088 15.552 1.00 76.12 566 SER A N 1
ATOM 4406 C CA . SER A 1 566 ? -6.220 14.070 17.001 1.00 76.12 566 SER A CA 1
ATOM 4407 C C . SER A 1 566 ? -7.207 14.927 17.807 1.00 76.12 566 SER A C 1
ATOM 4409 O O . SER A 1 566 ? -7.097 15.025 19.030 1.00 76.12 566 SER A O 1
ATOM 4411 N N . ARG A 1 567 ? -8.174 15.578 17.141 1.00 85.50 567 ARG A N 1
ATOM 4412 C CA . ARG A 1 567 ? -9.039 16.594 17.763 1.00 85.50 567 ARG A CA 1
ATOM 4413 C C . ARG A 1 567 ? -10.049 16.030 18.761 1.00 85.50 567 ARG A C 1
ATOM 4415 O O . ARG A 1 567 ? -10.392 16.729 19.712 1.00 85.50 567 ARG A O 1
ATOM 4422 N N . TYR A 1 568 ? -10.547 14.814 18.546 1.00 89.44 568 TYR A N 1
ATOM 4423 C CA . TYR A 1 568 ? -11.644 14.254 19.336 1.00 89.44 568 TYR A CA 1
ATOM 4424 C C . TYR A 1 568 ? -11.251 12.964 20.055 1.00 89.44 568 TYR A C 1
ATOM 4426 O O . TYR A 1 568 ? -10.595 12.108 19.468 1.00 89.44 568 TYR A O 1
ATOM 4434 N N . SER A 1 569 ? -11.736 12.795 21.287 1.00 92.75 569 SER A N 1
ATOM 4435 C CA . SER A 1 569 ? -11.805 11.488 21.959 1.00 92.75 569 SER A CA 1
ATOM 4436 C C . SER A 1 569 ? -13.252 11.032 22.065 1.00 92.75 569 SER A C 1
ATOM 4438 O O . SER A 1 569 ? -14.113 11.824 22.443 1.00 92.75 569 SER A O 1
ATOM 4440 N N . TYR A 1 570 ? -13.515 9.761 21.773 1.00 95.50 570 TYR A N 1
ATOM 4441 C CA . TYR A 1 570 ? -14.848 9.166 21.797 1.00 95.50 570 TYR A CA 1
ATOM 4442 C C . TYR A 1 570 ? -14.943 8.107 22.885 1.00 95.50 570 TYR A C 1
ATOM 4444 O O . TYR A 1 570 ? -14.096 7.218 22.948 1.00 95.50 570 TYR A O 1
ATOM 4452 N N . LEU A 1 571 ? -15.978 8.168 23.717 1.00 95.69 571 LEU A N 1
ATOM 4453 C CA . LEU A 1 571 ? -16.210 7.197 24.783 1.00 95.69 571 LEU A CA 1
ATOM 4454 C C . LEU A 1 571 ? -17.676 6.806 24.854 1.00 95.69 571 LEU A C 1
ATOM 4456 O O . LEU A 1 571 ? -18.568 7.582 24.502 1.00 95.69 571 LEU A O 1
ATOM 4460 N N . GLY A 1 572 ? -17.921 5.614 25.371 1.00 95.38 572 GLY A N 1
ATOM 4461 C CA . GLY A 1 572 ? -19.269 5.147 25.624 1.00 95.38 572 GLY A CA 1
ATOM 4462 C C . GLY A 1 572 ? -19.290 3.720 26.131 1.00 95.38 572 GLY A C 1
ATOM 4463 O O . GLY A 1 572 ? -18.259 3.063 26.299 1.00 95.38 572 GLY A O 1
ATOM 4464 N N . THR A 1 573 ? -20.504 3.249 26.369 1.00 95.62 573 THR A N 1
ATOM 4465 C CA . THR A 1 573 ? -20.778 1.873 26.759 1.00 95.62 573 THR A CA 1
ATOM 4466 C C . THR A 1 573 ? -21.779 1.261 25.796 1.00 95.62 573 THR A C 1
ATOM 4468 O O . THR A 1 573 ? -22.521 1.958 25.101 1.00 95.62 573 THR A O 1
ATOM 4471 N N . SER A 1 574 ? -21.790 -0.064 25.722 1.00 95.25 574 SER A N 1
ATOM 4472 C CA . SER A 1 574 ? -22.812 -0.781 24.974 1.00 95.25 574 SER A CA 1
ATOM 4473 C C . SER A 1 574 ? -23.068 -2.135 25.594 1.00 95.25 574 SER A C 1
ATOM 4475 O O . SER A 1 574 ? -22.143 -2.902 25.835 1.00 95.25 574 SER A O 1
ATOM 4477 N N . ASN A 1 575 ? -24.337 -2.465 25.784 1.00 94.31 575 ASN A N 1
ATOM 4478 C CA . ASN A 1 575 ? -24.748 -3.802 26.184 1.00 94.31 575 ASN A CA 1
ATOM 4479 C C . ASN A 1 575 ? -24.917 -4.759 24.994 1.00 94.31 575 ASN A C 1
ATOM 4481 O O . ASN A 1 575 ? -25.521 -5.820 25.144 1.00 94.31 575 ASN A O 1
ATOM 4485 N N . ARG A 1 576 ? -24.467 -4.377 23.791 1.00 95.69 576 ARG A N 1
ATOM 4486 C CA . ARG A 1 576 ? -24.590 -5.204 22.591 1.00 95.69 576 ARG A CA 1
ATOM 4487 C C . ARG A 1 576 ? -23.289 -5.251 21.809 1.00 95.69 576 ARG A C 1
ATOM 4489 O O . ARG A 1 576 ? -22.693 -4.211 21.522 1.00 95.69 576 ARG A O 1
ATOM 4496 N N . SER A 1 577 ? -22.890 -6.445 21.397 1.00 96.44 577 SER A N 1
ATOM 4497 C CA . SER A 1 577 ? -21.732 -6.640 20.528 1.00 96.44 577 SER A CA 1
ATOM 4498 C C . SER A 1 577 ? -21.939 -7.797 19.562 1.00 96.44 577 SER A C 1
ATOM 4500 O O . SER A 1 577 ? -22.582 -8.790 19.881 1.00 96.44 577 SER A O 1
ATOM 4502 N N . ILE A 1 578 ? -21.388 -7.650 18.367 1.00 97.06 578 ILE A N 1
ATOM 4503 C CA . ILE A 1 578 ? -21.270 -8.691 17.355 1.00 97.06 578 ILE A CA 1
ATOM 4504 C C . ILE A 1 578 ? -19.941 -9.404 17.592 1.00 97.06 578 ILE A C 1
ATOM 4506 O O . ILE A 1 578 ? -18.923 -8.731 17.747 1.00 97.06 578 ILE A O 1
ATOM 4510 N N . GLN A 1 579 ? -19.951 -10.732 17.585 1.00 95.62 579 GLN A N 1
ATOM 4511 C CA . GLN A 1 579 ? -18.779 -11.602 17.581 1.00 95.62 579 GLN A CA 1
ATOM 4512 C C . GLN A 1 579 ? -18.804 -12.447 16.308 1.00 95.62 579 GLN A C 1
ATOM 4514 O O . GLN A 1 579 ? -19.836 -13.029 15.970 1.00 95.62 579 GLN A O 1
ATOM 4519 N N . TYR A 1 580 ? -17.670 -12.535 15.617 1.00 94.75 580 TYR A N 1
ATOM 4520 C CA . TYR A 1 580 ? -17.509 -13.395 14.451 1.00 94.75 580 TYR A CA 1
ATOM 4521 C C . TYR A 1 580 ? -16.328 -14.349 14.602 1.00 94.75 580 TYR A C 1
ATOM 4523 O O . TYR A 1 580 ? -15.207 -13.940 14.916 1.00 94.75 580 TYR A O 1
ATOM 4531 N N . GLU A 1 581 ? -16.600 -15.615 14.305 1.00 89.00 581 GLU A N 1
ATOM 4532 C CA . GLU A 1 581 ? -15.647 -16.697 14.091 1.00 89.00 581 GLU A CA 1
ATOM 4533 C C . GLU A 1 581 ? -16.059 -17.473 12.830 1.00 89.00 581 GLU A C 1
ATOM 4535 O O . GLU A 1 581 ? -17.244 -17.492 12.480 1.00 89.00 581 GLU A O 1
ATOM 4540 N N . PRO A 1 582 ? -15.131 -18.148 12.130 1.00 80.44 582 PRO A N 1
ATOM 4541 C CA . PRO A 1 582 ? -15.473 -18.921 10.944 1.00 80.44 582 PRO A CA 1
ATOM 4542 C C . PRO A 1 582 ? -16.609 -19.915 11.220 1.00 80.44 582 PRO A C 1
ATOM 4544 O O . PRO A 1 582 ? -16.505 -20.802 12.066 1.00 80.44 582 PRO A O 1
ATOM 4547 N N . GLY A 1 583 ? -17.721 -19.744 10.504 1.00 76.44 583 GLY A N 1
ATOM 4548 C CA . GLY A 1 583 ? -18.925 -20.567 10.647 1.00 76.44 583 GLY A CA 1
ATOM 4549 C C . GLY A 1 583 ? -19.877 -20.172 11.784 1.00 76.44 583 GLY A C 1
ATOM 4550 O O . GLY A 1 583 ? -20.972 -20.728 11.841 1.00 76.44 583 GLY A O 1
ATOM 4551 N N . THR A 1 584 ? -19.520 -19.216 12.651 1.00 86.44 584 THR A N 1
ATOM 4552 C CA . THR A 1 584 ? -20.374 -18.754 13.759 1.00 86.44 584 THR A CA 1
ATOM 4553 C C . THR A 1 584 ? -20.329 -17.232 13.912 1.00 86.44 584 THR A C 1
ATOM 4555 O O . THR A 1 584 ? -19.297 -16.650 14.226 1.00 86.44 584 THR A O 1
ATOM 4558 N N . ALA A 1 585 ? -21.481 -16.577 13.768 1.00 92.94 585 ALA A N 1
ATOM 4559 C CA . ALA A 1 585 ? -21.650 -15.161 14.080 1.00 92.94 585 ALA A CA 1
ATOM 4560 C C . ALA A 1 585 ? -22.722 -14.996 15.163 1.00 92.94 585 ALA A C 1
ATOM 4562 O O . ALA A 1 585 ? -23.838 -15.511 15.023 1.00 92.94 585 ALA A O 1
ATOM 4563 N N . LEU A 1 586 ? -22.385 -14.292 16.241 1.00 95.25 586 LEU A N 1
ATOM 4564 C CA . LEU A 1 586 ? -23.246 -14.082 17.402 1.00 95.25 586 LEU A CA 1
ATOM 4565 C C . LEU A 1 586 ? -23.449 -12.591 17.657 1.00 95.25 586 LEU A C 1
ATOM 4567 O O . LEU A 1 586 ? -22.553 -11.775 17.467 1.00 95.25 586 LEU A O 1
ATOM 4571 N N . LEU A 1 587 ? -24.638 -12.251 18.129 1.00 96.19 587 LEU A N 1
ATOM 4572 C CA . LEU A 1 587 ? -24.985 -10.977 18.724 1.00 96.19 587 LEU A CA 1
ATOM 4573 C C . LEU A 1 587 ? -25.203 -11.200 20.219 1.00 96.19 587 LEU A C 1
ATOM 4575 O O . LEU A 1 587 ? -26.167 -11.852 20.619 1.00 96.19 587 LEU A O 1
ATOM 4579 N N . HIS A 1 588 ? -24.341 -10.618 21.038 1.00 95.44 588 HIS A N 1
ATOM 4580 C CA . HIS A 1 588 ? -24.535 -10.539 22.479 1.00 95.44 588 HIS A CA 1
ATOM 4581 C C . HIS A 1 588 ? -25.482 -9.383 22.801 1.00 95.44 588 HIS A C 1
ATOM 4583 O O . HIS A 1 588 ? -25.323 -8.282 22.269 1.00 95.44 588 HIS A O 1
ATOM 4589 N N . LYS A 1 589 ? -26.466 -9.623 23.669 1.00 92.56 589 LYS A N 1
ATOM 4590 C CA . LYS A 1 589 ? -27.425 -8.642 24.200 1.00 92.56 589 LYS A CA 1
ATOM 4591 C C . LYS A 1 589 ? -27.457 -8.787 25.719 1.00 92.56 589 LYS A C 1
ATOM 4593 O O . LYS A 1 589 ? -28.206 -9.591 26.271 1.00 92.56 589 LYS A O 1
ATOM 4598 N N . GLY A 1 590 ? -26.611 -8.031 26.406 1.00 90.00 590 GLY A N 1
ATOM 4599 C CA . GLY A 1 590 ? -26.302 -8.281 27.807 1.00 90.00 590 GLY A CA 1
ATOM 4600 C C . GLY A 1 590 ? -25.725 -9.689 27.964 1.00 90.00 590 GLY A C 1
ATOM 4601 O O . GLY A 1 590 ? -24.666 -9.995 27.426 1.00 90.00 590 GLY A O 1
ATOM 4602 N N . MET A 1 591 ? -26.459 -10.555 28.663 1.00 90.06 591 MET A N 1
ATOM 4603 C CA . MET A 1 591 ? -26.076 -11.954 28.894 1.00 90.06 591 MET A CA 1
ATOM 4604 C C . MET A 1 591 ? -26.712 -12.949 27.907 1.00 90.06 591 MET A C 1
ATOM 4606 O O . MET A 1 591 ? -26.467 -14.149 28.018 1.00 90.06 591 MET A O 1
ATOM 4610 N N . GLU A 1 592 ? -27.551 -12.479 26.982 1.00 92.75 592 GLU A N 1
ATOM 4611 C CA . GLU A 1 592 ? -28.194 -13.305 25.955 1.00 92.75 592 GLU A CA 1
ATOM 4612 C C . GLU A 1 592 ? -27.328 -13.363 24.690 1.00 92.75 592 GLU A C 1
ATOM 4614 O O . GLU A 1 592 ? -26.856 -12.328 24.221 1.00 92.75 592 GLU A O 1
ATOM 4619 N N . ASP A 1 593 ? -27.177 -14.553 24.104 1.00 93.69 593 ASP A N 1
ATOM 4620 C CA . ASP A 1 593 ? -26.469 -14.754 22.839 1.00 93.69 593 ASP A CA 1
ATOM 4621 C C . ASP A 1 593 ? -27.479 -15.132 21.745 1.00 93.69 593 ASP A C 1
ATOM 4623 O O . ASP A 1 593 ? -28.239 -16.093 21.884 1.00 93.69 593 ASP A O 1
ATOM 4627 N N . VAL A 1 594 ? -27.486 -14.382 20.643 1.00 94.56 594 VAL A N 1
ATOM 4628 C CA . VAL A 1 594 ? -28.390 -14.589 19.505 1.00 94.56 594 VAL A CA 1
ATOM 4629 C C . VAL A 1 594 ? -27.567 -14.851 18.250 1.00 94.56 594 VAL A C 1
ATOM 4631 O O . VAL A 1 594 ? -26.671 -14.082 17.926 1.00 94.56 594 VAL A O 1
ATOM 4634 N N . SER A 1 595 ? -27.860 -15.923 17.515 1.00 93.44 595 SER A N 1
ATOM 4635 C CA . SER A 1 595 ? -27.164 -16.196 16.252 1.00 93.44 595 SER A CA 1
ATOM 4636 C C . SER A 1 595 ? -27.549 -15.178 15.176 1.00 93.44 595 SER A C 1
ATOM 4638 O O . SER A 1 595 ? -28.727 -14.852 15.013 1.00 93.44 595 SER A O 1
ATOM 4640 N N . LEU A 1 596 ? -26.552 -14.677 14.446 1.00 92.44 596 LEU A N 1
ATOM 4641 C CA . LEU A 1 596 ? -26.751 -13.768 13.323 1.00 92.44 596 LEU A CA 1
ATOM 4642 C C . LEU A 1 596 ? -27.029 -14.547 12.025 1.00 92.44 596 LEU A C 1
ATOM 4644 O O . LEU A 1 596 ? -26.390 -15.573 11.776 1.00 92.44 596 LEU A O 1
ATOM 4648 N N . PRO A 1 597 ? -27.950 -14.070 11.168 1.00 86.81 597 PRO A N 1
ATOM 4649 C CA . PRO A 1 597 ? -28.399 -14.805 9.989 1.00 86.81 597 PRO A CA 1
ATOM 4650 C C . PRO A 1 597 ? -27.459 -14.610 8.789 1.00 86.81 597 PRO A C 1
ATOM 4652 O O . PRO A 1 597 ? -27.818 -13.992 7.785 1.00 86.81 597 PRO A O 1
ATOM 4655 N N . LEU A 1 598 ? -26.244 -15.154 8.873 1.00 87.25 598 LEU A N 1
ATOM 4656 C CA . LEU A 1 598 ? -25.334 -15.219 7.727 1.00 87.25 598 LEU A CA 1
ATOM 4657 C C . LEU A 1 598 ? -25.832 -16.289 6.749 1.00 87.25 598 LEU A C 1
ATOM 4659 O O . LEU A 1 598 ? -26.120 -17.425 7.136 1.00 87.25 598 LEU A O 1
ATOM 4663 N N . ARG A 1 599 ? -25.943 -15.938 5.463 1.00 84.81 599 ARG A N 1
ATOM 4664 C CA . ARG A 1 599 ? -26.350 -16.908 4.435 1.00 84.81 599 ARG A CA 1
ATOM 4665 C C . ARG A 1 599 ? -25.234 -17.944 4.232 1.00 84.81 599 ARG A C 1
ATOM 4667 O O . ARG A 1 599 ? -24.061 -17.586 4.326 1.00 84.81 599 ARG A O 1
ATOM 4674 N N . PRO A 1 600 ? -25.551 -19.207 3.893 1.00 81.00 600 PRO A N 1
ATOM 4675 C CA . PRO A 1 600 ? -24.524 -20.192 3.559 1.00 81.00 600 PRO A CA 1
ATOM 4676 C C . PRO A 1 600 ? -23.584 -19.674 2.460 1.00 81.00 600 PRO A C 1
ATOM 4678 O O . PRO A 1 600 ? -24.046 -19.277 1.392 1.00 81.00 600 PRO A O 1
ATOM 4681 N N . GLY A 1 601 ? -22.275 -19.665 2.731 1.00 79.75 601 GLY A N 1
ATOM 4682 C CA . GLY A 1 601 ? -21.246 -19.170 1.808 1.00 79.75 601 GLY A CA 1
ATOM 4683 C C . GLY A 1 601 ? -21.076 -17.644 1.755 1.00 79.75 601 GLY A C 1
ATOM 4684 O O . GLY A 1 601 ? -20.229 -17.169 1.005 1.00 79.75 601 GLY A O 1
ATOM 4685 N N . GLN A 1 602 ? -21.842 -16.869 2.529 1.00 87.25 602 GLN A N 1
ATOM 4686 C CA . GLN A 1 602 ? -21.635 -15.425 2.663 1.00 87.25 602 GLN A CA 1
ATOM 4687 C C . GLN A 1 602 ? -20.462 -15.144 3.612 1.00 87.25 602 GLN A C 1
ATOM 4689 O O . GLN A 1 602 ? -20.464 -15.625 4.744 1.00 87.25 602 GLN A O 1
ATOM 4694 N N . SER A 1 603 ? -19.489 -14.342 3.168 1.00 89.94 603 SER A N 1
ATOM 4695 C CA . SER A 1 603 ? -18.390 -13.871 4.022 1.00 89.94 603 SER A CA 1
ATOM 4696 C C . SER A 1 603 ? -18.875 -12.859 5.058 1.00 89.94 603 SER A C 1
ATOM 4698 O O . SER A 1 603 ? -19.866 -12.145 4.840 1.00 89.94 603 SER A O 1
ATOM 4700 N N . PHE A 1 604 ? -18.149 -12.736 6.171 1.00 92.94 604 PHE A N 1
ATOM 4701 C CA . PHE A 1 604 ? -18.488 -11.740 7.189 1.00 92.94 604 PHE A CA 1
ATOM 4702 C C . PHE A 1 604 ? -18.366 -10.314 6.648 1.00 92.94 604 PHE A C 1
ATOM 4704 O O . PHE A 1 604 ? -19.215 -9.477 6.943 1.00 92.94 604 PHE A O 1
ATOM 4711 N N . TRP A 1 605 ? -17.383 -10.058 5.778 1.00 94.25 605 TRP A N 1
ATOM 4712 C CA . TRP A 1 605 ? -17.231 -8.780 5.076 1.00 94.25 605 TRP A CA 1
ATOM 4713 C C . TRP A 1 605 ? -18.482 -8.390 4.284 1.00 94.25 605 TRP A C 1
ATOM 4715 O O . TRP A 1 605 ? -18.975 -7.272 4.420 1.00 94.25 605 TRP A O 1
ATOM 4725 N N . SER A 1 606 ? -19.039 -9.320 3.501 1.00 92.31 606 SER A N 1
ATOM 4726 C CA . SER A 1 606 ? -20.257 -9.077 2.717 1.00 92.31 606 SER A CA 1
ATOM 4727 C C . SER A 1 606 ? -21.474 -8.813 3.608 1.00 92.31 606 SER A C 1
ATOM 4729 O O . SER A 1 606 ? -22.303 -7.947 3.306 1.00 92.31 606 SER A O 1
ATOM 4731 N N . TRP A 1 607 ? -21.594 -9.551 4.715 1.00 94.06 607 TRP A N 1
ATOM 4732 C CA . TRP A 1 607 ? -22.666 -9.340 5.685 1.00 94.06 607 TRP A CA 1
ATOM 4733 C C . TRP A 1 607 ? -22.543 -7.977 6.382 1.00 94.06 607 TRP A C 1
ATOM 4735 O O . TRP A 1 607 ? -23.521 -7.231 6.431 1.00 94.06 607 TRP A O 1
ATOM 4745 N N . LEU A 1 608 ? -21.343 -7.618 6.847 1.00 95.38 608 LEU A N 1
ATOM 4746 C CA . LEU A 1 608 ? -21.071 -6.351 7.527 1.00 95.38 608 LEU A CA 1
ATOM 4747 C C . LEU A 1 608 ? -21.280 -5.149 6.593 1.00 95.38 608 LEU A C 1
ATOM 4749 O O . LEU A 1 608 ? -21.825 -4.134 7.021 1.00 95.38 608 LEU A O 1
ATOM 4753 N N . ASP A 1 609 ? -20.918 -5.273 5.313 1.00 94.81 609 ASP A N 1
ATOM 4754 C CA . ASP A 1 609 ? -21.164 -4.236 4.304 1.00 94.81 609 ASP A CA 1
ATOM 4755 C C . ASP A 1 609 ? -22.664 -4.035 4.056 1.00 94.81 609 ASP A C 1
ATOM 4757 O O . ASP A 1 609 ? -23.156 -2.905 4.044 1.00 94.81 609 ASP A O 1
ATOM 4761 N N . THR A 1 610 ? -23.420 -5.134 3.960 1.00 92.56 610 THR A N 1
ATOM 4762 C CA . THR A 1 610 ? -24.886 -5.081 3.850 1.00 92.56 610 THR A CA 1
ATOM 4763 C C . THR A 1 610 ? -25.498 -4.407 5.077 1.00 92.56 610 THR A C 1
ATOM 4765 O O . THR A 1 610 ? -26.357 -3.537 4.937 1.00 92.56 610 THR A O 1
ATOM 4768 N N . LEU A 1 611 ? -25.033 -4.768 6.276 1.00 93.25 611 LEU A N 1
ATOM 4769 C CA . LEU A 1 611 ? -25.486 -4.158 7.520 1.00 93.25 611 LEU A CA 1
ATOM 4770 C C . LEU A 1 611 ? -25.224 -2.646 7.531 1.00 93.25 611 LEU A C 1
ATOM 4772 O O . LEU A 1 611 ? -26.141 -1.866 7.790 1.00 93.25 611 LEU A O 1
ATOM 4776 N N . GLN A 1 612 ? -23.998 -2.226 7.222 1.00 94.56 612 GLN A N 1
ATOM 4777 C CA . GLN A 1 612 ? -23.636 -0.812 7.211 1.00 94.56 612 GLN A CA 1
ATOM 4778 C C . GLN A 1 612 ? -24.450 -0.022 6.182 1.00 94.56 612 GLN A C 1
ATOM 4780 O O . GLN A 1 612 ? -24.905 1.084 6.477 1.00 94.56 612 GLN A O 1
ATOM 4785 N N . ARG A 1 613 ? -24.684 -0.591 4.995 1.00 90.88 613 ARG A N 1
ATOM 4786 C CA . ARG A 1 613 ? -25.516 0.033 3.961 1.00 90.88 613 ARG A CA 1
ATOM 4787 C C . ARG A 1 613 ? -26.943 0.261 4.453 1.00 90.88 613 ARG A C 1
ATOM 4789 O O . ARG A 1 613 ? -27.448 1.375 4.340 1.00 90.88 613 ARG A O 1
ATOM 4796 N N . VAL A 1 614 ? -27.551 -0.751 5.078 1.00 90.00 614 VAL A N 1
ATOM 4797 C CA . VAL A 1 614 ? -28.899 -0.640 5.657 1.00 90.00 614 VAL A CA 1
ATOM 4798 C C . VAL A 1 614 ? -28.932 0.390 6.789 1.00 90.00 614 VAL A C 1
ATOM 4800 O O . VAL A 1 614 ? -29.879 1.170 6.856 1.00 90.00 614 VAL A O 1
ATOM 4803 N N . ILE A 1 615 ? -27.913 0.452 7.653 1.00 90.31 615 ILE A N 1
ATOM 4804 C CA . ILE A 1 615 ? -27.810 1.492 8.693 1.00 90.31 615 ILE A CA 1
ATOM 4805 C C . ILE A 1 615 ? -27.776 2.886 8.054 1.00 90.31 615 ILE A C 1
ATOM 4807 O O . ILE A 1 615 ? -28.530 3.768 8.473 1.00 90.31 615 ILE A O 1
ATOM 4811 N N . HIS A 1 616 ? -26.938 3.081 7.034 1.00 88.50 616 HIS A N 1
ATOM 4812 C CA . HIS A 1 616 ? -26.751 4.375 6.386 1.00 88.50 616 HIS A CA 1
ATOM 4813 C C . HIS A 1 616 ? -28.004 4.859 5.645 1.00 88.50 616 HIS A C 1
ATOM 4815 O O . HIS A 1 616 ? -28.438 5.990 5.846 1.00 88.50 616 HIS A O 1
ATOM 4821 N N . GLU A 1 617 ? -28.636 3.996 4.844 1.00 86.25 617 GLU A N 1
ATOM 4822 C CA . GLU A 1 617 ? -29.864 4.309 4.087 1.00 86.25 617 GLU A CA 1
ATOM 4823 C C . GLU A 1 617 ? -31.061 4.675 4.986 1.00 86.25 617 GLU A C 1
ATOM 4825 O O . GLU A 1 617 ? -32.035 5.289 4.533 1.00 86.25 617 GLU A O 1
ATOM 4830 N N . ASN A 1 618 ? -30.991 4.286 6.261 1.00 85.25 618 ASN A N 1
ATOM 4831 C CA . ASN A 1 618 ? -32.003 4.539 7.277 1.00 85.25 618 ASN A CA 1
ATOM 4832 C C . ASN A 1 618 ? -31.658 5.678 8.249 1.00 85.25 618 ASN A C 1
ATOM 4834 O O . ASN A 1 618 ? -32.498 5.986 9.099 1.00 85.25 618 ASN A O 1
ATOM 4838 N N . SER A 1 619 ? -30.474 6.290 8.147 1.00 84.31 619 SER A N 1
ATOM 4839 C CA . SER A 1 619 ? -29.988 7.335 9.061 1.00 84.31 619 SER A CA 1
ATOM 4840 C C . SER A 1 619 ? -29.972 8.727 8.429 1.00 84.31 619 SER A C 1
ATOM 4842 O O . SER A 1 619 ? -29.217 8.995 7.493 1.00 84.31 619 SER A O 1
ATOM 4844 N N . ALA A 1 620 ? -30.788 9.645 8.958 1.00 78.62 620 ALA A N 1
ATOM 4845 C CA . ALA A 1 620 ? -30.882 11.008 8.447 1.00 78.62 620 ALA A CA 1
ATOM 4846 C C . ALA A 1 620 ? -29.516 11.717 8.505 1.00 78.62 620 ALA A C 1
ATOM 4848 O O . ALA A 1 620 ? -28.910 11.838 9.571 1.00 78.62 620 ALA A O 1
ATOM 4849 N N . ASN A 1 621 ? -29.058 12.219 7.356 1.00 65.81 621 ASN A N 1
ATOM 4850 C CA . ASN A 1 621 ? -27.828 13.002 7.250 1.00 65.81 621 ASN A CA 1
ATOM 4851 C C . ASN A 1 621 ? -28.094 14.461 7.653 1.00 65.81 621 ASN A C 1
ATOM 4853 O O . ASN A 1 621 ? -28.439 15.285 6.804 1.00 65.81 621 ASN A O 1
ATOM 4857 N N . ASP A 1 622 ? -27.912 14.797 8.929 1.00 55.84 622 ASP A N 1
ATOM 4858 C CA . ASP A 1 622 ? -27.896 16.199 9.355 1.00 55.84 622 ASP A CA 1
ATOM 4859 C C . ASP A 1 622 ? -26.552 16.865 8.998 1.00 55.84 622 ASP A C 1
ATOM 4861 O O . ASP A 1 622 ? -25.462 16.313 9.173 1.00 55.84 622 ASP A O 1
ATOM 4865 N N . ALA A 1 623 ? -26.631 18.067 8.424 1.00 50.50 623 ALA A N 1
ATOM 4866 C CA . ALA A 1 623 ? -25.515 18.736 7.767 1.00 50.50 623 ALA A CA 1
ATOM 4867 C C . ALA A 1 623 ? -24.388 19.211 8.723 1.00 50.50 623 ALA A C 1
ATOM 4869 O O . ALA A 1 623 ? -24.562 20.098 9.552 1.00 50.50 623 ALA A O 1
ATOM 4870 N N . ILE A 1 624 ? -23.188 18.671 8.475 1.00 50.62 624 ILE A N 1
ATOM 4871 C CA . ILE A 1 624 ? -21.848 19.309 8.389 1.00 50.62 624 ILE A CA 1
ATOM 4872 C C . ILE A 1 624 ? -21.170 19.892 9.654 1.00 50.62 624 ILE A C 1
ATOM 4874 O O . ILE A 1 624 ? -19.956 20.081 9.615 1.00 50.62 624 ILE A O 1
ATOM 4878 N N . ALA A 1 625 ? -21.808 20.052 10.814 1.00 53.47 625 ALA A N 1
ATOM 4879 C CA . ALA A 1 625 ? -21.104 20.554 12.014 1.00 53.47 625 ALA A CA 1
ATOM 4880 C C . ALA A 1 625 ? -21.154 19.592 13.215 1.00 53.47 625 ALA A C 1
ATOM 4882 O O . ALA A 1 625 ? -21.789 19.884 14.224 1.00 53.47 625 ALA A O 1
ATOM 4883 N N . ALA A 1 626 ? -20.487 18.440 13.122 1.00 68.19 626 ALA A N 1
ATOM 4884 C CA . ALA A 1 626 ? -20.376 17.495 14.236 1.00 68.19 626 ALA A CA 1
ATOM 4885 C C . ALA A 1 626 ? -19.130 16.590 14.106 1.00 68.19 626 ALA A C 1
ATOM 4887 O O . ALA A 1 626 ? -18.584 16.479 13.000 1.00 68.19 626 ALA A O 1
ATOM 4888 N N . PRO A 1 627 ? -18.674 15.964 15.214 1.00 80.94 627 PRO A N 1
ATOM 4889 C CA . PRO A 1 627 ? -17.556 15.016 15.217 1.00 80.94 627 PRO A CA 1
ATOM 4890 C C . PRO A 1 627 ? -17.705 13.913 14.154 1.00 80.94 627 PRO A C 1
ATOM 4892 O O . PRO A 1 627 ? -18.819 13.614 13.718 1.00 80.94 627 PRO A O 1
ATOM 4895 N N . ASN A 1 628 ? -16.591 13.302 13.730 1.00 86.62 628 ASN A N 1
ATOM 4896 C CA . ASN A 1 628 ? -16.600 12.291 12.661 1.00 86.62 628 ASN A CA 1
ATOM 4897 C C . ASN A 1 628 ? -17.408 11.042 13.033 1.00 86.62 628 ASN A C 1
ATOM 4899 O O . ASN A 1 628 ? -18.159 10.541 12.195 1.00 86.62 628 ASN A O 1
ATOM 4903 N N . PHE A 1 629 ? -17.303 10.583 14.280 1.00 92.56 629 PHE A N 1
ATOM 4904 C CA . PHE A 1 629 ? -18.086 9.459 14.783 1.00 92.56 629 PHE A CA 1
ATOM 4905 C C . PHE A 1 629 ? -19.389 9.935 15.438 1.00 92.56 629 PHE A C 1
ATOM 4907 O O . PHE A 1 629 ? -19.357 10.732 16.374 1.00 92.56 629 PHE A O 1
ATOM 4914 N N . GLN A 1 630 ? -20.531 9.432 14.955 1.00 90.50 630 GLN A N 1
ATOM 4915 C CA . GLN A 1 630 ? -21.880 9.869 15.343 1.00 90.50 630 GLN A CA 1
ATOM 4916 C C . GLN A 1 630 ? -22.787 8.685 15.717 1.00 90.50 630 GLN A C 1
ATOM 4918 O O . GLN A 1 630 ? -23.940 8.646 15.295 1.00 90.50 630 GLN A O 1
ATOM 4923 N N . CYS A 1 631 ? -22.283 7.740 16.521 1.00 94.31 631 CYS A N 1
ATOM 4924 C CA . CYS A 1 631 ? -22.884 6.412 16.758 1.00 94.31 631 CYS A CA 1
ATOM 4925 C C . CYS A 1 631 ? -22.636 5.441 15.587 1.00 94.31 631 CYS A C 1
ATOM 4927 O O . CYS A 1 631 ? -22.234 5.859 14.499 1.00 94.31 631 CYS A O 1
ATOM 4929 N N . GLY A 1 632 ? -22.850 4.140 15.804 1.00 95.69 632 GLY A N 1
ATOM 4930 C CA . GLY A 1 632 ? -22.572 3.095 14.813 1.00 95.69 632 GLY A CA 1
ATOM 4931 C C . GLY A 1 632 ? -21.878 1.880 15.423 1.00 95.69 632 GLY A C 1
ATOM 4932 O O . GLY A 1 632 ? -22.333 1.344 16.432 1.00 95.69 632 GLY A O 1
ATOM 4933 N N . LEU A 1 633 ? -20.781 1.442 14.812 1.00 97.94 633 LEU A N 1
ATOM 4934 C CA . LEU A 1 633 ? -20.010 0.267 15.213 1.00 97.94 633 LEU A CA 1
ATOM 4935 C C . LEU A 1 633 ? -18.625 0.680 15.715 1.00 97.94 633 LEU A C 1
ATOM 4937 O O . LEU A 1 633 ? -17.956 1.483 15.070 1.00 97.94 633 LEU A O 1
ATOM 4941 N N . VAL A 1 634 ? -18.173 0.108 16.832 1.00 98.62 634 VAL A N 1
ATOM 4942 C CA . VAL A 1 634 ? -16.807 0.286 17.365 1.00 98.62 634 VAL A CA 1
ATOM 4943 C C . VAL A 1 634 ? -16.209 -1.078 17.654 1.00 98.62 634 VAL A C 1
ATOM 4945 O O . VAL A 1 634 ? -16.836 -1.880 18.341 1.00 98.62 634 VAL A O 1
ATOM 4948 N N . GLY A 1 635 ? -15.015 -1.374 17.155 1.00 98.12 635 GLY A N 1
ATOM 4949 C CA . GLY A 1 635 ? -14.500 -2.732 17.265 1.00 98.12 635 GLY A CA 1
ATOM 4950 C C . GLY A 1 635 ? -13.134 -2.974 16.656 1.00 98.12 635 GLY A C 1
ATOM 4951 O O . GLY A 1 635 ? -12.373 -2.040 16.408 1.00 98.12 635 GLY A O 1
ATOM 4952 N N . TYR A 1 636 ? -12.836 -4.252 16.434 1.00 98.19 636 TYR A N 1
ATOM 4953 C CA . TYR A 1 636 ? -11.599 -4.708 15.815 1.00 98.19 636 TYR A CA 1
ATOM 4954 C C . TYR A 1 636 ? -11.842 -5.822 14.792 1.00 98.19 636 TYR A C 1
ATOM 4956 O O . TYR A 1 636 ? -12.817 -6.573 14.864 1.00 98.19 636 TYR A O 1
ATOM 4964 N N . LEU A 1 637 ? -10.886 -5.942 13.876 1.00 97.75 637 LEU A N 1
ATOM 4965 C CA . LEU A 1 637 ? -10.719 -7.015 12.905 1.00 97.75 637 LEU A CA 1
ATOM 4966 C C . LEU A 1 637 ? -9.320 -7.603 13.121 1.00 97.75 637 LEU A C 1
ATOM 4968 O O . LEU A 1 637 ? -8.328 -6.875 13.057 1.00 97.75 637 LEU A O 1
ATOM 4972 N N . SER A 1 638 ? -9.239 -8.895 13.429 1.00 96.38 638 SER A N 1
ATOM 4973 C CA . SER A 1 638 ? -7.972 -9.629 13.566 1.00 96.38 638 SER A CA 1
ATOM 4974 C C . SER A 1 638 ? -7.243 -9.749 12.228 1.00 96.38 638 SER A C 1
ATOM 4976 O O . SER A 1 638 ? -7.859 -9.647 11.167 1.00 96.38 638 SER A O 1
ATOM 4978 N N . TYR A 1 639 ? -5.935 -10.001 12.266 1.00 95.44 639 TYR A N 1
ATOM 4979 C CA . TYR A 1 639 ? -5.113 -10.205 11.073 1.00 95.44 639 TYR A CA 1
ATOM 4980 C C . TYR A 1 639 ? -5.647 -11.333 10.175 1.00 95.44 639 TYR A C 1
ATOM 4982 O O . TYR A 1 639 ? -5.663 -11.200 8.952 1.00 95.44 639 TYR A O 1
ATOM 4990 N N . GLU A 1 640 ? -6.169 -12.410 10.766 1.00 92.50 640 GLU A N 1
ATOM 4991 C CA . GLU A 1 640 ? -6.699 -13.569 10.040 1.00 92.50 640 GLU A CA 1
ATOM 4992 C C . GLU A 1 640 ? -7.976 -13.269 9.240 1.00 92.50 640 GLU A C 1
ATOM 4994 O O . GLU A 1 640 ? -8.289 -14.025 8.320 1.00 92.50 640 GLU A O 1
ATOM 4999 N N . MET A 1 641 ? -8.663 -12.141 9.484 1.00 93.56 641 MET A N 1
ATOM 5000 C CA . MET A 1 641 ? -9.711 -11.648 8.569 1.00 93.56 641 MET A CA 1
ATOM 5001 C C . MET A 1 641 ? -9.175 -11.392 7.149 1.00 93.56 641 MET A C 1
ATOM 5003 O O . MET A 1 641 ? -9.959 -11.348 6.198 1.00 93.56 641 MET A O 1
ATOM 5007 N N . GLY A 1 642 ? -7.846 -11.281 7.004 1.00 92.00 642 GLY A N 1
ATOM 5008 C CA . GLY A 1 642 ? -7.121 -11.216 5.740 1.00 92.00 642 GLY A CA 1
ATOM 5009 C C . GLY A 1 642 ? -7.382 -12.401 4.821 1.00 92.00 642 GLY A C 1
ATOM 5010 O O . GLY A 1 642 ? -7.416 -12.242 3.608 1.00 92.00 642 GLY A O 1
ATOM 5011 N N . LYS A 1 643 ? -7.640 -13.585 5.385 1.00 87.69 643 LYS A N 1
ATOM 5012 C CA . LYS A 1 643 ? -7.916 -14.800 4.605 1.00 87.69 643 LYS A CA 1
ATOM 5013 C C . LYS A 1 643 ? -9.217 -14.697 3.808 1.00 87.69 643 LYS A C 1
ATOM 5015 O O . LYS A 1 643 ? -9.323 -15.288 2.743 1.00 87.69 643 LYS A O 1
ATOM 5020 N N . GLU A 1 644 ? -10.196 -13.944 4.316 1.00 87.50 644 GLU A N 1
ATOM 5021 C CA . GLU A 1 644 ? -11.458 -13.679 3.613 1.00 87.50 644 GLU A CA 1
ATOM 5022 C C . GLU A 1 644 ? -11.384 -12.457 2.683 1.00 87.50 644 GLU A C 1
ATOM 5024 O O . GLU A 1 644 ? -12.255 -12.312 1.827 1.00 87.50 644 GLU A O 1
ATOM 5029 N N . SER A 1 645 ? -10.400 -11.564 2.855 1.00 90.19 645 SER A N 1
ATOM 5030 C CA . SER A 1 645 ? -10.258 -10.348 2.037 1.00 90.19 645 SER A CA 1
ATOM 5031 C C . SER A 1 645 ? -9.266 -10.488 0.880 1.00 90.19 645 SER A C 1
ATOM 5033 O O . SER A 1 645 ? -9.399 -9.793 -0.127 1.00 90.19 645 SER A O 1
ATOM 5035 N N . LEU A 1 646 ? -8.274 -11.373 1.004 1.00 89.12 646 LEU A N 1
ATOM 5036 C CA . LEU A 1 646 ? -7.259 -11.613 -0.017 1.00 89.12 646 LEU A CA 1
ATOM 5037 C C . LEU A 1 646 ? -7.775 -12.588 -1.076 1.00 89.12 646 LEU A C 1
ATOM 5039 O O . LEU A 1 646 ? -7.775 -13.805 -0.894 1.00 89.12 646 LEU A O 1
ATOM 5043 N N . ASP A 1 647 ? -8.184 -12.034 -2.212 1.00 81.31 647 ASP A N 1
ATOM 5044 C CA . ASP A 1 647 ? -8.579 -12.821 -3.376 1.00 81.31 647 ASP A CA 1
ATOM 5045 C C . ASP A 1 647 ? -7.424 -13.709 -3.877 1.00 81.31 647 ASP A C 1
ATOM 5047 O O . ASP A 1 647 ? -6.283 -13.260 -4.014 1.00 81.31 647 ASP A O 1
ATOM 5051 N N . GLY A 1 648 ? -7.726 -14.978 -4.152 1.00 78.19 648 GLY A N 1
ATOM 5052 C CA . GLY A 1 648 ? -6.747 -15.993 -4.545 1.00 78.19 648 GLY A CA 1
ATOM 5053 C C . GLY A 1 648 ? -5.969 -16.654 -3.401 1.00 78.19 648 GLY A C 1
ATOM 5054 O O . GLY A 1 648 ? -5.123 -17.496 -3.688 1.00 78.19 648 GLY A O 1
ATOM 5055 N N . TYR A 1 649 ? -6.238 -16.322 -2.133 1.00 83.12 649 TYR A N 1
ATOM 5056 C CA . TYR A 1 649 ? -5.618 -17.013 -0.999 1.00 83.12 649 TYR A CA 1
ATOM 5057 C C . TYR A 1 649 ? -6.078 -18.479 -0.914 1.00 83.12 649 TYR A C 1
ATOM 5059 O O . TYR A 1 649 ? -7.259 -18.776 -0.711 1.00 83.12 649 TYR A O 1
ATOM 5067 N N . GLU A 1 650 ? -5.132 -19.411 -1.043 1.00 69.75 650 GLU A N 1
ATOM 5068 C CA . GLU A 1 650 ? -5.368 -20.843 -0.857 1.00 69.75 650 GLU A CA 1
ATOM 5069 C C . GLU A 1 650 ? -4.973 -21.248 0.568 1.00 69.75 650 GLU A C 1
ATOM 5071 O O . GLU A 1 650 ? -3.794 -21.299 0.915 1.00 69.75 650 GLU A O 1
ATOM 5076 N N . SER A 1 651 ? -5.962 -21.561 1.415 1.00 60.72 651 SER A N 1
ATOM 5077 C CA . SER A 1 651 ? -5.696 -21.996 2.791 1.00 60.72 651 SER A CA 1
ATOM 5078 C C . SER A 1 651 ? -4.786 -23.222 2.801 1.00 60.72 651 SER A C 1
ATOM 5080 O O . SER A 1 651 ? -5.149 -24.284 2.285 1.00 60.72 651 SER A O 1
ATOM 5082 N N . SER A 1 652 ? -3.650 -23.128 3.496 1.00 56.56 652 SER A N 1
ATOM 5083 C CA . SER A 1 652 ? -2.912 -24.327 3.879 1.00 56.56 652 SER A CA 1
ATOM 5084 C C . SER A 1 652 ? -3.841 -25.212 4.726 1.00 56.56 652 SER A C 1
ATOM 5086 O O . SER A 1 652 ? -4.566 -24.741 5.604 1.00 56.56 652 SER A O 1
ATOM 5088 N N . THR A 1 653 ? -3.892 -26.517 4.448 1.00 44.47 653 THR A N 1
ATOM 5089 C CA . THR A 1 653 ? -4.825 -27.477 5.081 1.00 44.47 653 THR A CA 1
ATOM 5090 C C . THR A 1 653 ? -4.547 -27.727 6.572 1.00 44.47 653 THR A C 1
ATOM 5092 O O . THR A 1 653 ? -5.065 -28.679 7.159 1.00 44.47 653 THR A O 1
ATOM 5095 N N . ARG A 1 654 ? -3.687 -26.923 7.203 1.00 49.69 654 ARG A N 1
ATOM 5096 C CA . ARG A 1 654 ? -3.379 -26.991 8.629 1.00 49.69 654 ARG A CA 1
ATOM 5097 C C . ARG A 1 654 ? -4.224 -25.942 9.340 1.00 49.69 654 ARG A C 1
ATOM 5099 O O . ARG A 1 654 ? -3.861 -24.776 9.365 1.00 49.69 654 ARG A O 1
ATOM 5106 N N . ASN A 1 655 ? -5.350 -26.381 9.909 1.00 45.38 655 ASN A N 1
ATOM 5107 C CA . ASN A 1 655 ? -6.197 -25.570 10.789 1.00 45.38 655 ASN A CA 1
ATOM 5108 C C . ASN A 1 655 ? -5.327 -24.827 11.816 1.00 45.38 655 ASN A C 1
ATOM 5110 O O . ASN A 1 655 ? -4.810 -25.434 12.755 1.00 45.38 655 ASN A O 1
ATOM 5114 N N . THR A 1 656 ? -5.162 -23.519 11.630 1.00 51.25 656 THR A N 1
ATOM 5115 C CA . THR A 1 656 ? -4.482 -22.649 12.586 1.00 51.25 656 THR A CA 1
ATOM 5116 C C . THR A 1 656 ? -5.364 -22.511 13.820 1.00 51.25 656 THR A C 1
ATOM 5118 O O . THR A 1 656 ? -6.505 -22.061 13.730 1.00 51.25 656 THR A O 1
ATOM 5121 N N . ALA A 1 657 ? -4.842 -22.931 14.970 1.00 55.47 657 ALA A N 1
ATOM 5122 C CA . ALA A 1 657 ? -5.532 -22.981 16.254 1.00 55.47 657 ALA A CA 1
ATOM 5123 C C . ALA A 1 657 ? -5.683 -21.587 16.902 1.00 55.47 657 ALA A C 1
ATOM 5125 O O . ALA A 1 657 ? -5.226 -21.374 18.025 1.00 55.47 657 ALA A O 1
ATOM 5126 N N . TYR A 1 658 ? -6.294 -20.619 16.209 1.00 67.06 658 TYR A N 1
ATOM 5127 C CA . TYR A 1 658 ? -6.737 -19.390 16.871 1.00 67.06 658 TYR A CA 1
ATOM 5128 C C . TYR A 1 658 ? -8.033 -19.681 17.629 1.00 67.06 658 TYR A C 1
ATOM 5130 O O . TYR A 1 658 ? -9.014 -20.122 17.040 1.00 67.06 658 TYR A O 1
ATOM 5138 N N . SER A 1 659 ? -8.019 -19.476 18.945 1.00 65.81 659 SER A N 1
ATOM 5139 C CA . SER A 1 659 ? -9.142 -19.796 19.834 1.00 65.81 659 SER A CA 1
ATOM 5140 C C . SER A 1 659 ? -10.010 -18.585 20.193 1.00 65.81 659 SER A C 1
ATOM 5142 O O . SER A 1 659 ? -10.809 -18.682 21.119 1.00 65.81 659 SER A O 1
ATOM 5144 N N . GLY A 1 660 ? -9.798 -17.433 19.549 1.00 76.12 660 GLY A N 1
ATOM 5145 C CA . GLY A 1 660 ? -10.529 -16.199 19.834 1.00 76.12 660 GLY A CA 1
ATOM 5146 C C . GLY A 1 660 ? -11.389 -15.719 18.659 1.00 76.12 660 GLY A C 1
ATOM 5147 O O . GLY A 1 660 ? -11.277 -16.248 17.551 1.00 76.12 660 GLY A O 1
ATOM 5148 N N . PRO A 1 661 ? -12.190 -14.661 18.863 1.00 89.56 661 PRO A N 1
ATOM 5149 C CA . PRO A 1 661 ? -12.999 -14.088 17.795 1.00 89.56 661 PRO A CA 1
ATOM 5150 C C . PRO A 1 661 ? -12.162 -13.352 16.755 1.00 89.56 661 PRO A C 1
ATOM 5152 O O . PRO A 1 661 ? -11.338 -12.501 17.113 1.00 89.56 661 PRO A O 1
ATOM 5155 N N . LEU A 1 662 ? -12.424 -13.620 15.473 1.00 93.25 662 LEU A N 1
ATOM 5156 C CA . LEU A 1 662 ? -11.735 -12.958 14.365 1.00 93.25 662 LEU A CA 1
ATOM 5157 C C . LEU A 1 662 ? -12.175 -11.505 14.182 1.00 93.25 662 LEU A C 1
ATOM 5159 O O . LEU A 1 662 ? -11.380 -10.681 13.733 1.00 93.25 662 LEU A O 1
ATOM 5163 N N . ALA A 1 663 ? -13.408 -11.170 14.551 1.00 96.56 663 ALA A N 1
ATOM 5164 C CA . ALA A 1 663 ? -13.880 -9.793 14.591 1.00 96.56 663 ALA A CA 1
ATOM 5165 C C . ALA A 1 663 ? -14.870 -9.594 15.739 1.00 96.56 663 ALA A C 1
ATOM 5167 O O . ALA A 1 663 ? -15.660 -10.492 16.046 1.00 96.56 663 ALA A O 1
ATOM 5168 N N . GLN A 1 664 ? -14.851 -8.408 16.349 1.00 97.38 664 GLN A N 1
ATOM 5169 C CA . GLN A 1 664 ? -15.885 -7.995 17.297 1.00 97.38 664 GLN A CA 1
ATOM 5170 C C . GLN A 1 664 ? -16.225 -6.516 17.156 1.00 97.38 664 GLN A C 1
ATOM 5172 O O . GLN A 1 664 ? -15.323 -5.685 17.079 1.00 97.38 664 GLN A O 1
ATOM 5177 N N . PHE A 1 665 ? -17.519 -6.187 17.191 1.00 98.12 665 PHE A N 1
ATOM 5178 C CA . PHE A 1 665 ? -18.025 -4.815 17.076 1.00 98.12 665 PHE A CA 1
ATOM 5179 C C . PHE A 1 665 ? -19.129 -4.528 18.093 1.00 98.12 665 PHE A C 1
ATOM 5181 O O . PHE A 1 665 ? -20.158 -5.193 18.109 1.00 98.12 665 PHE A O 1
ATOM 5188 N N . MET A 1 666 ? -18.950 -3.506 18.922 1.00 98.00 666 MET A N 1
ATOM 5189 C CA . MET A 1 666 ? -19.976 -2.955 19.804 1.00 98.00 666 MET A CA 1
ATOM 5190 C C . MET A 1 666 ? -20.982 -2.132 18.994 1.00 98.00 666 MET A C 1
ATOM 5192 O O . MET A 1 666 ? -20.580 -1.322 18.157 1.00 98.00 666 MET A O 1
ATOM 5196 N N . LEU A 1 667 ? -22.278 -2.296 19.275 1.00 97.06 667 LEU A N 1
ATOM 5197 C CA . LEU A 1 667 ? -23.339 -1.468 18.690 1.00 97.06 667 LEU A CA 1
ATOM 5198 C C . LEU A 1 667 ? -23.564 -0.235 19.563 1.00 97.06 667 LEU A C 1
ATOM 5200 O O . LEU A 1 667 ? -24.127 -0.336 20.659 1.00 97.06 667 LEU A O 1
ATOM 5204 N N . ILE A 1 668 ? -23.115 0.918 19.089 1.00 96.88 668 ILE A N 1
ATOM 5205 C CA . ILE A 1 668 ? -23.094 2.170 19.840 1.00 96.88 668 ILE A CA 1
ATOM 5206 C C . ILE A 1 668 ? -24.300 3.013 19.443 1.00 96.88 668 ILE A C 1
ATOM 5208 O O . ILE A 1 668 ? -24.322 3.550 18.341 1.00 96.88 668 ILE A O 1
ATOM 5212 N N . ASP A 1 669 ? -25.268 3.159 20.352 1.00 95.00 669 ASP A N 1
ATOM 5213 C CA . ASP A 1 669 ? -26.404 4.083 20.184 1.00 95.00 669 ASP A CA 1
ATOM 5214 C C . ASP A 1 669 ? -26.153 5.446 20.845 1.00 95.00 669 ASP A C 1
ATOM 5216 O O . ASP A 1 669 ? -26.883 6.398 20.588 1.00 95.00 669 ASP A O 1
ATOM 5220 N N . GLN A 1 670 ? -25.168 5.522 21.743 1.00 95.19 670 GLN A N 1
ATOM 5221 C CA . GLN A 1 670 ? -24.848 6.684 22.566 1.00 95.19 670 GLN A CA 1
ATOM 5222 C C . GLN A 1 670 ? -23.334 6.861 22.609 1.00 95.19 670 GLN A C 1
ATOM 5224 O O . GLN A 1 670 ? -22.606 5.916 22.910 1.00 95.19 670 GLN A O 1
ATOM 5229 N N . VAL A 1 671 ? -22.850 8.068 22.333 1.00 95.56 671 VAL A N 1
ATOM 5230 C CA . VAL A 1 671 ? -21.417 8.375 22.372 1.00 95.56 671 VAL A CA 1
ATOM 5231 C C . VAL A 1 671 ? -21.168 9.757 22.958 1.00 95.56 671 VAL A C 1
ATOM 5233 O O . VAL A 1 671 ? -21.904 10.710 22.701 1.00 95.56 671 VAL A O 1
ATOM 5236 N N . LEU A 1 672 ? -20.102 9.859 23.742 1.00 95.25 672 LEU A N 1
ATOM 5237 C CA . LEU A 1 672 ? -19.538 11.110 24.221 1.00 95.25 672 LEU A CA 1
ATOM 5238 C C . LEU A 1 672 ? -18.300 11.436 23.396 1.00 95.25 672 LEU A C 1
ATOM 5240 O O . LEU A 1 672 ? -17.385 10.623 23.316 1.00 95.25 672 LEU A O 1
ATOM 5244 N N . ALA A 1 673 ? -18.267 12.622 22.801 1.00 94.31 673 ALA A N 1
ATOM 5245 C CA . ALA A 1 673 ? -17.116 13.144 22.082 1.00 94.31 673 ALA A CA 1
ATOM 5246 C C . ALA A 1 673 ? -16.550 14.360 22.822 1.00 94.31 673 ALA A C 1
ATOM 5248 O O . ALA A 1 673 ? -17.261 15.341 23.040 1.00 94.31 673 ALA A O 1
ATOM 5249 N N . PHE A 1 674 ? -15.277 14.307 23.198 1.00 92.81 674 PHE A N 1
ATOM 5250 C CA . PHE A 1 674 ? -14.559 15.436 23.782 1.00 92.81 674 PHE A CA 1
ATOM 5251 C C . PHE A 1 674 ? -13.758 16.156 22.705 1.00 92.81 674 PHE A C 1
ATOM 5253 O O . PHE A 1 674 ? -12.915 15.533 22.065 1.00 92.81 674 PHE A O 1
ATOM 5260 N N . ASP A 1 675 ? -14.011 17.447 22.505 1.00 90.31 675 ASP A N 1
ATOM 5261 C CA . ASP A 1 675 ? -13.229 18.298 21.606 1.00 90.31 675 ASP A CA 1
ATOM 5262 C C . ASP A 1 675 ? -12.015 18.861 22.354 1.00 90.31 675 ASP A C 1
ATOM 5264 O O . ASP A 1 675 ? -12.156 19.767 23.179 1.00 90.31 675 ASP A O 1
ATOM 5268 N N . HIS A 1 676 ? -10.815 18.357 22.059 1.00 86.88 676 HIS A N 1
ATOM 5269 C CA . HIS A 1 676 ? -9.577 18.820 22.699 1.00 86.88 676 HIS A CA 1
ATOM 5270 C C . HIS A 1 676 ? -9.242 20.278 22.374 1.00 86.88 676 HIS A C 1
ATOM 5272 O O . HIS A 1 676 ? -8.512 20.915 23.129 1.00 86.88 676 HIS A O 1
ATOM 5278 N N . HIS A 1 677 ? -9.764 20.832 21.273 1.00 85.81 677 HIS A N 1
ATOM 5279 C CA . HIS A 1 677 ? -9.491 22.220 20.894 1.00 85.81 677 HIS A CA 1
ATOM 5280 C C . HIS A 1 677 ? -10.359 23.208 21.671 1.00 85.81 677 HIS A C 1
ATOM 5282 O O . HIS A 1 677 ? -9.888 24.286 22.033 1.00 85.81 677 HIS A O 1
ATOM 5288 N N . THR A 1 678 ? -11.627 22.869 21.912 1.00 87.94 678 THR A N 1
ATOM 5289 C CA . THR A 1 678 ? -12.561 23.760 22.619 1.00 87.94 678 THR A CA 1
ATOM 5290 C C . THR A 1 678 ? -12.732 23.401 24.093 1.00 87.94 678 THR A C 1
ATOM 5292 O O . THR A 1 678 ? -13.269 24.210 24.845 1.00 87.94 678 THR A O 1
ATOM 5295 N N . GLY A 1 679 ? -12.309 22.205 24.513 1.00 88.31 679 GLY A N 1
ATOM 5296 C CA . GLY A 1 679 ? -12.532 21.672 25.858 1.00 88.31 679 GLY A CA 1
ATOM 5297 C C . GLY A 1 679 ? -14.003 21.358 26.148 1.00 88.31 679 GLY A C 1
ATOM 5298 O O . GLY A 1 679 ? -14.429 21.453 27.296 1.00 88.31 679 GLY A O 1
ATOM 5299 N N . VAL A 1 680 ? -14.797 21.047 25.115 1.00 91.00 680 VAL A N 1
ATOM 5300 C CA . VAL A 1 680 ? -16.257 20.860 25.218 1.00 91.00 680 VAL A CA 1
ATOM 5301 C C . VAL A 1 680 ? -16.635 19.408 24.948 1.00 91.00 680 VAL A C 1
ATOM 5303 O O . VAL A 1 680 ? -16.111 18.771 24.035 1.00 91.00 680 VAL A O 1
ATOM 5306 N N . TRP A 1 681 ? -17.590 18.905 25.728 1.00 92.81 681 TRP A N 1
ATOM 5307 C CA . TRP A 1 681 ? -18.208 17.599 25.530 1.00 92.81 681 TRP A CA 1
ATOM 5308 C C . TRP A 1 681 ? -19.443 17.690 24.634 1.00 92.81 681 TRP A C 1
ATOM 5310 O O . TRP A 1 681 ? -20.291 18.566 24.806 1.00 92.81 681 TRP A O 1
ATOM 5320 N N . HIS A 1 682 ? -19.577 16.730 23.729 1.00 92.81 682 HIS A N 1
ATOM 5321 C CA . HIS A 1 682 ? -20.742 16.520 22.880 1.00 92.81 682 HIS A CA 1
ATOM 5322 C C . HIS A 1 682 ? -21.317 15.127 23.152 1.00 92.81 682 HIS A C 1
ATOM 5324 O O . HIS A 1 682 ? -20.646 14.126 22.914 1.00 92.81 682 HIS A O 1
ATOM 5330 N N . ALA A 1 683 ? -22.555 15.055 23.634 1.00 93.81 683 ALA A N 1
ATOM 5331 C CA . ALA A 1 683 ? -23.318 13.817 23.724 1.00 93.81 683 ALA A CA 1
ATOM 5332 C C . ALA A 1 683 ? -24.120 13.617 22.442 1.00 93.81 683 ALA A C 1
ATOM 5334 O O . ALA A 1 683 ? -24.882 14.500 22.046 1.00 93.81 683 ALA A O 1
ATOM 5335 N N . MET A 1 684 ? -23.963 12.461 21.807 1.00 94.12 684 MET A N 1
ATOM 5336 C CA . MET A 1 684 ? -24.697 12.091 20.602 1.00 94.12 684 MET A CA 1
ATOM 5337 C C . MET A 1 684 ? -25.479 10.804 20.836 1.00 94.12 684 MET A C 1
ATOM 5339 O O . MET A 1 684 ? -24.985 9.889 21.495 1.00 94.12 684 MET A O 1
ATOM 5343 N N . GLY A 1 685 ? -26.706 10.758 20.323 1.00 93.81 685 GLY A N 1
ATOM 5344 C CA . GLY A 1 685 ? -27.611 9.624 20.469 1.00 93.81 685 GLY A CA 1
ATOM 5345 C C . GLY A 1 685 ? -28.320 9.303 19.162 1.00 93.81 685 GLY A C 1
ATOM 5346 O O . GLY A 1 685 ? -28.913 10.189 18.542 1.00 93.81 685 GLY A O 1
ATOM 5347 N N . LEU A 1 686 ? -28.282 8.038 18.756 1.00 93.31 686 LEU A N 1
ATOM 5348 C CA . LEU A 1 686 ? -29.004 7.528 17.597 1.00 93.31 686 LEU A CA 1
ATOM 5349 C C . LEU A 1 686 ? -30.466 7.287 17.975 1.00 93.31 686 LEU A C 1
ATOM 5351 O O . LEU A 1 686 ? -30.792 6.311 18.646 1.00 93.31 686 LEU A O 1
ATOM 5355 N N . ILE A 1 687 ? -31.354 8.181 17.558 1.00 92.31 687 ILE A N 1
ATOM 5356 C CA . ILE A 1 687 ? -32.774 8.126 17.889 1.00 92.31 687 ILE A CA 1
ATOM 5357 C C . ILE A 1 687 ? -33.535 7.301 16.862 1.00 92.31 687 ILE A C 1
ATOM 5359 O O . ILE A 1 687 ? -33.512 7.609 15.670 1.00 92.31 687 ILE A O 1
ATOM 5363 N N . ARG A 1 688 ? -34.274 6.305 17.348 1.00 88.56 688 ARG A N 1
ATOM 5364 C CA . ARG A 1 688 ? -35.197 5.494 16.557 1.00 88.56 688 ARG A CA 1
ATOM 5365 C C . ARG A 1 688 ? -36.595 6.120 16.519 1.00 88.56 688 ARG A C 1
ATOM 5367 O O . ARG A 1 688 ? -37.189 6.417 17.556 1.00 88.56 688 ARG A O 1
ATOM 5374 N N . GLY A 1 689 ? -37.126 6.293 15.312 1.00 79.06 689 GLY A N 1
ATOM 5375 C CA . GLY A 1 689 ? -38.493 6.722 15.021 1.00 79.06 689 GLY A CA 1
ATOM 5376 C C . GLY A 1 689 ? -39.536 5.608 15.192 1.00 79.06 689 GLY A C 1
ATOM 5377 O O . GLY A 1 689 ? -39.236 4.500 15.632 1.00 79.06 689 GLY A O 1
ATOM 5378 N N . SER A 1 690 ? -40.797 5.898 14.860 1.00 67.38 690 SER A N 1
ATOM 5379 C CA . SER A 1 690 ? -41.880 4.901 14.894 1.00 67.38 690 SER A CA 1
ATOM 5380 C C . SER A 1 690 ? -41.639 3.771 13.887 1.00 67.38 690 SER A C 1
ATOM 5382 O O . SER A 1 690 ? -41.112 4.033 12.811 1.00 67.38 690 SER A O 1
ATOM 5384 N N . ALA A 1 691 ? -42.063 2.546 14.224 1.00 59.78 691 ALA A N 1
ATOM 5385 C CA . ALA A 1 691 ? -41.898 1.358 13.383 1.00 59.78 691 ALA A CA 1
ATOM 5386 C C . ALA A 1 691 ? -42.390 1.597 11.940 1.00 59.78 691 ALA A C 1
ATOM 5388 O O . ALA A 1 691 ? -43.549 1.949 11.723 1.00 59.78 691 ALA A O 1
ATOM 5389 N N . ASP A 1 692 ? -41.482 1.413 10.984 1.00 61.72 692 ASP A N 1
ATOM 5390 C CA . ASP A 1 692 ? -41.678 1.513 9.537 1.00 61.72 692 ASP A CA 1
ATOM 5391 C C . ASP A 1 692 ? -41.084 0.244 8.905 1.00 61.72 692 ASP A C 1
ATOM 5393 O O . ASP A 1 692 ? -40.137 -0.326 9.442 1.00 61.72 692 ASP A O 1
ATOM 5397 N N . SER A 1 693 ? -41.596 -0.160 7.749 1.00 59.78 693 SER A N 1
ATOM 5398 C CA . SER A 1 693 ? -41.118 -1.268 6.911 1.00 59.78 693 SER A CA 1
ATOM 5399 C C . SER A 1 693 ? -39.594 -1.318 6.707 1.00 59.78 693 SER A C 1
ATOM 5401 O O . SER A 1 693 ? -39.020 -2.390 6.547 1.00 59.78 693 SER A O 1
ATOM 5403 N N . ARG A 1 694 ? -38.893 -0.175 6.745 1.00 62.66 694 ARG A N 1
ATOM 5404 C CA . ARG A 1 694 ? -37.423 -0.142 6.635 1.00 62.66 694 ARG A CA 1
ATOM 5405 C C . ARG A 1 694 ? -36.688 -0.597 7.903 1.00 62.66 694 ARG A C 1
ATOM 5407 O O . ARG A 1 694 ? -35.569 -1.095 7.812 1.00 62.66 694 ARG A O 1
ATOM 5414 N N . MET A 1 695 ? -37.315 -0.466 9.075 1.00 67.88 695 MET A N 1
ATOM 5415 C CA . MET A 1 695 ? -36.799 -1.044 10.322 1.00 67.88 695 MET A CA 1
ATOM 5416 C C . MET A 1 695 ? -36.912 -2.571 10.331 1.00 67.88 695 MET A C 1
ATOM 5418 O O . MET A 1 695 ? -36.137 -3.213 11.041 1.00 67.88 695 MET A O 1
ATOM 5422 N N . ASP A 1 696 ? -37.811 -3.155 9.530 1.00 68.12 696 ASP A N 1
ATOM 5423 C CA . ASP A 1 696 ? -37.922 -4.611 9.392 1.00 68.12 696 ASP A CA 1
ATOM 5424 C C . ASP A 1 696 ? -36.660 -5.186 8.733 1.00 68.12 696 ASP A C 1
ATOM 5426 O O . ASP A 1 696 ? -36.081 -6.130 9.259 1.00 68.12 696 ASP A O 1
ATOM 5430 N N . ALA A 1 697 ? -36.141 -4.546 7.677 1.00 73.62 697 ALA A N 1
ATOM 5431 C CA . ALA A 1 697 ? -34.900 -4.967 7.014 1.00 73.62 697 ALA A CA 1
ATOM 5432 C C . ALA A 1 697 ? -33.672 -4.921 7.947 1.00 73.62 697 ALA A C 1
ATOM 5434 O O . ALA A 1 697 ? -32.831 -5.820 7.928 1.00 73.62 697 ALA A O 1
ATOM 5435 N N . LEU A 1 698 ? -33.572 -3.893 8.800 1.00 82.12 698 LEU A N 1
ATOM 5436 C CA . LEU A 1 698 ? -32.521 -3.833 9.820 1.00 82.12 698 LEU A CA 1
ATOM 5437 C C . LEU A 1 698 ? -32.716 -4.917 10.887 1.00 82.12 698 LEU A C 1
ATOM 5439 O O . LEU A 1 698 ? -31.741 -5.535 11.301 1.00 82.12 698 LEU A O 1
ATOM 5443 N N . SER A 1 699 ? -33.962 -5.175 11.295 1.00 83.19 699 SER A N 1
ATOM 5444 C CA . SER A 1 699 ? -34.300 -6.201 12.292 1.00 83.19 699 SER A CA 1
ATOM 5445 C C . SER A 1 699 ? -34.053 -7.628 11.786 1.00 83.19 699 SER A C 1
ATOM 5447 O O . SER A 1 699 ? -33.768 -8.521 12.582 1.00 83.19 699 SER A O 1
ATOM 5449 N N . GLU A 1 700 ? -34.140 -7.848 10.471 1.00 85.06 700 GLU A N 1
ATOM 5450 C CA . GLU A 1 700 ? -33.773 -9.111 9.824 1.00 85.06 700 GLU A CA 1
ATOM 5451 C C . GLU A 1 700 ? -32.264 -9.370 9.877 1.00 85.06 700 GLU A C 1
ATOM 5453 O O . GLU A 1 700 ? -31.856 -10.508 10.078 1.00 85.06 700 GLU A O 1
ATOM 5458 N N . LEU A 1 701 ? -31.426 -8.339 9.714 1.00 85.88 701 LEU A N 1
ATOM 5459 C CA . LEU A 1 701 ? -29.963 -8.476 9.766 1.00 85.88 701 LEU A CA 1
ATOM 5460 C C . LEU A 1 701 ? -29.421 -8.465 11.199 1.00 85.88 701 LEU A C 1
ATOM 5462 O O . LEU A 1 701 ? -28.493 -9.208 11.520 1.00 85.88 701 LEU A O 1
ATOM 5466 N N . LEU A 1 702 ? -30.000 -7.623 12.053 1.00 88.06 702 LEU A N 1
ATOM 5467 C CA . LEU A 1 702 ? -29.678 -7.481 13.465 1.00 88.06 702 LEU A CA 1
ATOM 5468 C C . LEU A 1 702 ? -30.939 -7.749 14.294 1.00 88.06 702 LEU A C 1
ATOM 5470 O O . LEU A 1 702 ? -31.783 -6.860 14.400 1.00 88.06 702 LEU A O 1
ATOM 5474 N N . PRO A 1 703 ? -31.061 -8.915 14.958 1.00 89.00 703 PRO A N 1
ATOM 5475 C CA . PRO A 1 703 ? -32.219 -9.271 15.784 1.00 89.00 703 PRO A CA 1
ATOM 5476 C C . PRO A 1 703 ? -32.239 -8.522 17.139 1.00 89.00 703 PRO A C 1
ATOM 5478 O O . PRO A 1 703 ? -32.398 -9.091 18.230 1.00 89.00 703 PRO A O 1
ATOM 5481 N N . CYS A 1 704 ? -32.058 -7.203 17.094 1.00 86.50 704 CYS A N 1
ATOM 5482 C CA . CYS A 1 704 ? -32.161 -6.289 18.215 1.00 86.50 704 CYS A CA 1
ATOM 5483 C C . CYS A 1 704 ? -32.698 -4.922 17.782 1.00 86.50 704 CYS A C 1
ATOM 5485 O O . CYS A 1 704 ? -32.676 -4.524 16.623 1.00 86.50 704 CYS A O 1
ATOM 5487 N N . GLN A 1 705 ? -33.186 -4.180 18.767 1.00 85.19 705 GLN A N 1
ATOM 5488 C CA . GLN A 1 705 ? -33.560 -2.788 18.599 1.00 85.19 705 GLN A CA 1
ATOM 5489 C C . GLN A 1 705 ? -32.294 -1.932 18.499 1.00 85.19 705 GLN A C 1
ATOM 5491 O O . GLN A 1 705 ? -31.587 -1.819 19.495 1.00 85.19 705 GLN A O 1
ATOM 5496 N N . PHE A 1 706 ? -32.021 -1.345 17.331 1.00 87.12 706 PHE A N 1
ATOM 5497 C CA . PHE A 1 706 ? -30.925 -0.391 17.113 1.00 87.12 706 PHE A CA 1
ATOM 5498 C C . PHE A 1 706 ? -31.418 1.050 17.321 1.00 87.12 706 PHE A C 1
ATOM 5500 O O . PHE A 1 706 ? -32.549 1.378 16.936 1.00 87.12 706 PHE A O 1
ATOM 5507 N N . GLY A 1 707 ? -30.616 1.888 17.980 1.00 89.94 707 GLY A N 1
ATOM 5508 C CA . GLY A 1 707 ? -31.022 3.215 18.445 1.00 89.94 707 GLY A CA 1
ATOM 5509 C C . GLY A 1 707 ? -31.900 3.222 19.708 1.00 89.94 707 GLY A C 1
ATOM 5510 O O . GLY A 1 707 ? -32.484 2.213 20.115 1.00 89.94 707 GLY A O 1
ATOM 5511 N N . ILE A 1 708 ? -32.029 4.408 20.298 1.00 92.19 708 ILE A N 1
ATOM 5512 C CA . ILE A 1 708 ? -32.780 4.708 21.525 1.00 92.19 708 ILE A CA 1
ATOM 5513 C C . ILE A 1 708 ? -33.960 5.642 21.245 1.00 92.19 708 ILE A C 1
ATOM 5515 O O . ILE A 1 708 ? -34.089 6.227 20.172 1.00 92.19 708 ILE A O 1
ATOM 5519 N N . THR A 1 709 ? -34.837 5.816 22.219 1.00 92.56 709 THR A N 1
ATOM 5520 C CA . THR A 1 709 ? -35.859 6.861 22.199 1.00 92.56 709 THR A CA 1
ATOM 5521 C C . THR A 1 709 ? -35.273 8.211 22.611 1.00 92.56 709 THR A C 1
ATOM 5523 O O . THR A 1 709 ? -34.285 8.310 23.339 1.00 92.56 709 THR A O 1
ATOM 5526 N N . GLU A 1 710 ? -35.930 9.288 22.191 1.00 91.56 710 GLU A N 1
ATOM 5527 C CA . GLU A 1 710 ? -35.556 10.649 22.587 1.00 91.56 710 GLU A CA 1
ATOM 5528 C C . GLU A 1 710 ? -35.636 10.858 24.113 1.00 91.56 710 GLU A C 1
ATOM 5530 O O . GLU A 1 710 ? -34.818 11.567 24.696 1.00 91.56 710 GLU A O 1
ATOM 5535 N N . LEU A 1 711 ? -36.571 10.178 24.786 1.00 92.56 711 LEU A N 1
ATOM 5536 C CA . LEU A 1 711 ? -36.699 10.221 26.243 1.00 92.56 711 LEU A CA 1
ATOM 5537 C C . LEU A 1 711 ? -35.519 9.533 26.948 1.00 92.56 711 LEU A C 1
ATOM 5539 O O . LEU A 1 711 ? -34.998 10.072 27.924 1.00 92.56 711 LEU A O 1
ATOM 5543 N N . GLU A 1 712 ? -35.065 8.385 26.439 1.00 93.94 712 GLU A N 1
ATOM 5544 C CA . GLU A 1 712 ? -33.865 7.700 26.940 1.00 93.94 712 GLU A CA 1
ATOM 5545 C C . GLU A 1 712 ? -32.611 8.561 26.748 1.00 93.94 712 GLU A C 1
ATOM 5547 O O . GLU A 1 712 ? -31.803 8.667 27.670 1.00 93.94 712 GLU A O 1
ATOM 5552 N N . PHE A 1 713 ? -32.479 9.243 25.605 1.00 93.12 713 PHE A N 1
ATOM 5553 C CA . PHE A 1 713 ? -31.359 10.149 25.333 1.00 93.12 713 PHE A CA 1
ATOM 5554 C C . PHE A 1 713 ? -31.279 11.303 26.341 1.00 93.12 713 PHE A C 1
ATOM 5556 O O . PHE A 1 713 ? -30.238 11.521 26.962 1.00 93.12 713 PHE A O 1
ATOM 5563 N N . TYR A 1 714 ? -32.386 12.017 26.566 1.00 93.06 714 TYR A N 1
ATOM 5564 C CA . TYR A 1 714 ? -32.405 13.117 27.535 1.00 93.06 714 TYR A CA 1
ATOM 5565 C C . TYR A 1 714 ? -32.278 12.638 28.984 1.00 93.06 714 TYR A C 1
ATOM 5567 O O . TYR A 1 714 ? -31.719 13.356 29.815 1.00 93.06 714 TYR A O 1
ATOM 5575 N N . SER A 1 715 ? -32.770 11.437 29.304 1.00 93.00 715 SER A N 1
ATOM 5576 C CA . SER A 1 715 ? -32.537 10.821 30.612 1.00 93.00 715 SER A CA 1
ATOM 5577 C C . SER A 1 715 ? -31.051 10.539 30.824 1.00 93.00 715 SER A C 1
ATOM 5579 O O . SER A 1 715 ? -30.517 10.875 31.877 1.00 93.00 715 SER A O 1
ATOM 5581 N N . TRP A 1 716 ? -30.373 9.980 29.818 1.00 91.88 716 TRP A N 1
ATOM 5582 C CA . TRP A 1 716 ? -28.939 9.706 29.861 1.00 91.88 716 TRP A CA 1
ATOM 5583 C C . TRP A 1 716 ? -28.114 10.986 30.035 1.00 91.88 716 TRP A C 1
ATOM 5585 O O . TRP A 1 716 ? -27.315 11.066 30.966 1.00 91.88 716 TRP A O 1
ATOM 5595 N N . ILE A 1 717 ? -28.378 12.036 29.250 1.00 90.81 717 ILE A N 1
ATOM 5596 C CA . ILE A 1 717 ? -27.694 13.336 29.397 1.00 90.81 717 ILE A CA 1
ATOM 5597 C C . ILE A 1 717 ? -27.808 13.878 30.826 1.00 90.81 717 ILE A C 1
ATOM 5599 O O . ILE A 1 717 ? -26.807 14.276 31.420 1.00 90.81 717 ILE A O 1
ATOM 5603 N N . ARG A 1 718 ? -29.008 13.832 31.421 1.00 88.88 718 ARG A N 1
ATOM 5604 C CA . ARG A 1 718 ? -29.215 14.300 32.800 1.00 88.88 718 ARG A CA 1
ATOM 5605 C C . ARG A 1 718 ? -28.375 13.533 33.816 1.00 88.88 718 ARG A C 1
ATOM 5607 O O . ARG A 1 718 ? -27.990 14.122 34.817 1.00 88.88 718 ARG A O 1
ATOM 5614 N N . THR A 1 719 ? -28.096 12.247 33.590 1.00 86.81 719 THR A N 1
ATOM 5615 C CA . THR A 1 719 ? -27.228 11.475 34.498 1.00 86.81 719 THR A CA 1
ATOM 5616 C C . THR A 1 719 ? -25.772 11.934 34.451 1.00 86.81 719 THR A C 1
ATOM 5618 O O . THR A 1 719 ? -25.108 11.908 35.483 1.00 86.81 719 THR A O 1
ATOM 5621 N N . LEU A 1 720 ? -25.308 12.413 33.292 1.00 84.75 720 LEU A N 1
ATOM 5622 C CA . LEU A 1 720 ? -23.937 12.885 33.079 1.00 84.75 720 LEU A CA 1
ATOM 5623 C C . LEU A 1 720 ? -23.690 14.297 33.629 1.00 84.75 720 LEU A C 1
ATOM 5625 O O . LEU A 1 720 ? -22.572 14.612 34.024 1.00 84.75 720 LEU A O 1
ATOM 5629 N N . GLU A 1 721 ? -24.714 15.152 33.655 1.00 80.44 721 GLU A N 1
ATOM 5630 C CA . GLU A 1 721 ? -24.611 16.534 34.155 1.00 80.44 721 GLU A CA 1
ATOM 5631 C C . GLU A 1 721 ? -24.661 16.641 35.689 1.00 80.44 721 GLU A C 1
ATOM 5633 O O . GLU A 1 721 ? -24.422 17.711 36.252 1.00 80.44 721 GLU A O 1
ATOM 5638 N N . ILE A 1 722 ? -24.960 15.546 36.393 1.00 69.44 722 ILE A N 1
ATOM 5639 C CA . ILE A 1 722 ? -24.925 15.517 37.857 1.00 69.44 722 ILE A CA 1
ATOM 5640 C C . ILE A 1 722 ? -23.456 15.448 38.301 1.00 69.44 722 ILE A C 1
ATOM 5642 O O . ILE A 1 722 ? -22.765 14.510 37.907 1.00 69.44 722 ILE A O 1
ATOM 5646 N N . PRO A 1 723 ? -22.961 16.376 39.148 1.00 57.88 723 PRO A N 1
ATOM 5647 C CA . PRO A 1 723 ? -21.596 16.316 39.660 1.00 57.88 723 PRO A CA 1
ATOM 5648 C C . PRO A 1 723 ? -21.374 15.011 40.424 1.00 57.88 723 PRO A C 1
ATOM 5650 O O . PRO A 1 723 ? -22.014 14.775 41.450 1.00 57.88 723 PRO A O 1
ATOM 5653 N N . GLN A 1 724 ? -20.467 14.171 39.932 1.00 61.44 724 GLN A N 1
ATOM 5654 C CA . GLN A 1 724 ? -20.065 12.941 40.607 1.00 61.44 724 GLN A CA 1
ATOM 5655 C C . GLN A 1 724 ? -18.633 13.088 41.130 1.00 61.44 724 GLN A C 1
ATOM 5657 O O . GLN A 1 724 ? -17.794 13.686 40.452 1.00 61.44 724 GLN A O 1
ATOM 5662 N N . PRO A 1 725 ? -18.317 12.568 42.327 1.00 59.38 725 PRO A N 1
ATOM 5663 C CA . PRO A 1 725 ? -16.934 12.469 42.763 1.00 59.38 725 PRO A CA 1
ATOM 5664 C C . PRO A 1 725 ? -16.186 11.518 41.823 1.00 59.38 725 PRO A C 1
ATOM 5666 O O . PRO A 1 725 ? -16.535 10.343 41.726 1.00 59.38 725 PRO A O 1
ATOM 5669 N N . PHE A 1 726 ? -15.160 12.019 41.133 1.00 55.81 726 PHE A N 1
ATOM 5670 C CA . PHE A 1 726 ? -14.312 11.167 40.307 1.00 55.81 726 PHE A CA 1
ATOM 5671 C C . PHE A 1 726 ? -13.447 10.275 41.208 1.00 55.81 726 PHE A C 1
ATOM 5673 O O . PHE A 1 726 ? -12.728 10.786 42.074 1.00 55.81 726 PHE A O 1
ATOM 5680 N N . PRO A 1 727 ? -13.503 8.948 41.042 1.00 56.31 727 PRO A N 1
ATOM 5681 C CA . PRO A 1 727 ? -12.709 8.026 41.839 1.00 56.31 727 PRO A CA 1
ATOM 5682 C C . PRO A 1 727 ? -11.224 8.183 41.504 1.00 56.31 727 PRO A C 1
ATOM 5684 O O . PRO A 1 727 ? -10.818 8.048 40.348 1.00 56.31 727 PRO A O 1
ATOM 5687 N N . SER A 1 728 ? -10.387 8.419 42.517 1.00 49.19 728 SER A N 1
ATOM 5688 C CA . SER A 1 728 ? -8.932 8.363 42.378 1.00 49.19 728 SER A CA 1
ATOM 5689 C C . SER A 1 728 ? -8.458 6.911 42.480 1.00 49.19 728 SER A C 1
ATOM 5691 O O . SER A 1 728 ? -8.189 6.376 43.553 1.00 49.19 728 SER A O 1
ATOM 5693 N N . SER A 1 729 ? -8.370 6.234 41.339 1.00 50.97 729 SER A N 1
ATOM 5694 C CA . SER A 1 729 ? -7.820 4.880 41.271 1.00 50.97 729 SER A CA 1
ATOM 5695 C C . SER A 1 729 ? -6.298 4.930 41.088 1.00 50.97 729 SER A C 1
ATOM 5697 O O . SER A 1 729 ? -5.803 5.122 39.981 1.00 50.97 729 SER A O 1
ATOM 5699 N N . THR A 1 730 ? -5.545 4.727 42.171 1.00 48.00 730 THR A N 1
ATOM 5700 C CA . THR A 1 730 ? -4.093 4.467 42.157 1.00 48.00 730 THR A CA 1
ATOM 5701 C C . THR A 1 730 ? -3.815 3.009 42.536 1.00 48.00 730 THR A C 1
ATOM 5703 O O . THR A 1 730 ? -3.305 2.707 43.616 1.00 48.00 730 THR A O 1
ATOM 5706 N N . ARG A 1 731 ? -4.165 2.058 41.660 1.00 55.81 731 ARG A N 1
ATOM 5707 C CA . ARG A 1 731 ? -3.718 0.658 41.802 1.00 55.81 731 ARG A CA 1
ATOM 5708 C C . ARG A 1 731 ? -2.426 0.419 41.025 1.00 55.81 731 ARG A C 1
ATOM 5710 O O . ARG A 1 731 ? -2.251 0.934 39.930 1.00 55.81 731 ARG A O 1
ATOM 5717 N N . LYS A 1 732 ? -1.516 -0.371 41.605 1.00 53.88 732 LYS A N 1
ATOM 5718 C CA . LYS A 1 732 ? -0.277 -0.809 40.943 1.00 53.88 732 LYS A CA 1
ATOM 5719 C C . LYS A 1 732 ? -0.580 -1.896 39.906 1.00 53.88 732 LYS A C 1
ATOM 5721 O O . LYS A 1 732 ? -1.334 -2.817 40.197 1.00 53.88 732 LYS A O 1
ATOM 5726 N N . SER A 1 733 ? 0.072 -1.784 38.748 1.00 57.09 733 SER A N 1
ATOM 5727 C CA . SER A 1 733 ? 0.100 -2.737 37.628 1.00 57.09 733 SER A CA 1
ATOM 5728 C C . SER A 1 733 ? 0.053 -4.219 38.043 1.00 57.09 733 SER A C 1
ATOM 5730 O O . SER A 1 733 ? 0.948 -4.700 38.739 1.00 57.09 733 SER A O 1
ATOM 5732 N N . ALA A 1 734 ? -0.958 -4.938 37.540 1.00 71.56 734 ALA A N 1
ATOM 5733 C CA . ALA A 1 734 ? -1.171 -6.380 37.711 1.00 71.56 734 ALA A CA 1
ATOM 5734 C C . ALA A 1 734 ? -0.465 -7.248 36.643 1.00 71.56 734 ALA A C 1
ATOM 5736 O O . ALA A 1 734 ? -0.745 -8.439 36.532 1.00 71.56 734 ALA A O 1
ATOM 5737 N N . LEU A 1 735 ? 0.426 -6.666 35.827 1.00 82.88 735 LEU A N 1
ATOM 5738 C CA . LEU A 1 735 ? 1.116 -7.414 34.773 1.00 82.88 735 LEU A CA 1
ATOM 5739 C C . LEU A 1 735 ? 2.134 -8.416 35.349 1.00 82.88 735 LEU A C 1
ATOM 5741 O O . LEU A 1 735 ? 2.789 -8.093 36.350 1.00 82.88 735 LEU A O 1
ATOM 5745 N N . PRO A 1 736 ? 2.363 -9.562 34.678 1.00 82.88 736 PRO A N 1
ATOM 5746 C CA . PRO A 1 736 ? 3.401 -10.523 35.048 1.00 82.88 736 PRO A CA 1
ATOM 5747 C C . PRO A 1 736 ? 4.791 -9.884 35.030 1.00 82.88 736 PRO A C 1
ATOM 5749 O O . PRO A 1 736 ? 5.048 -8.948 34.268 1.00 82.88 736 PRO A O 1
ATOM 5752 N N . SER A 1 737 ? 5.702 -10.375 35.873 1.00 84.56 737 SER A N 1
ATOM 5753 C CA . SER A 1 737 ? 7.074 -9.851 35.948 1.00 84.56 737 SER A CA 1
ATOM 5754 C C . SER A 1 737 ? 7.874 -10.071 34.665 1.00 84.56 737 SER A C 1
ATOM 5756 O O . SER A 1 737 ? 8.784 -9.295 34.399 1.00 84.56 737 SER A O 1
ATOM 5758 N N . LEU A 1 738 ? 7.533 -11.108 33.898 1.00 89.75 738 LEU A N 1
ATOM 5759 C CA . LEU A 1 738 ? 8.186 -11.476 32.649 1.00 89.75 738 LEU A CA 1
ATOM 5760 C C . LEU A 1 738 ? 7.138 -11.952 31.637 1.00 89.75 738 LEU A C 1
ATOM 5762 O O . LEU A 1 738 ? 6.155 -12.589 32.023 1.00 89.75 738 LEU A O 1
ATOM 5766 N N . PHE A 1 739 ? 7.364 -11.636 30.368 1.00 94.44 739 PHE A N 1
ATOM 5767 C CA . PHE A 1 739 ? 6.646 -12.175 29.224 1.00 94.44 739 PHE A CA 1
ATOM 5768 C C . PHE A 1 739 ? 7.597 -13.020 28.384 1.00 94.44 739 PHE A C 1
ATOM 5770 O O . PHE A 1 739 ? 8.684 -12.567 28.034 1.00 94.44 739 PHE A O 1
ATOM 5777 N N . ASP A 1 740 ? 7.152 -14.212 28.006 1.00 93.69 740 ASP A N 1
AT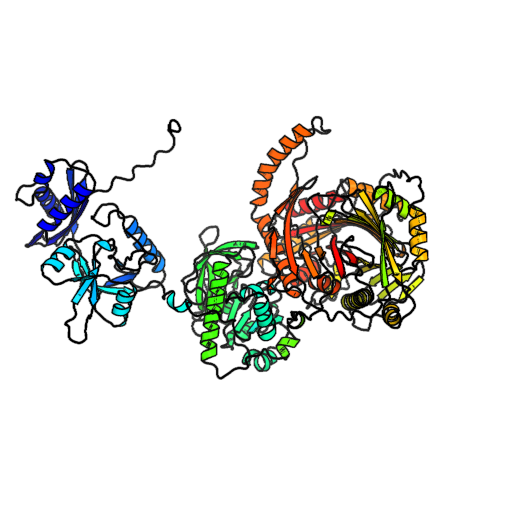OM 5778 C CA . ASP A 1 740 ? 7.926 -15.117 27.166 1.00 93.69 740 ASP A CA 1
ATOM 5779 C C . ASP A 1 740 ? 7.638 -14.837 25.691 1.00 93.69 740 ASP A C 1
ATOM 5781 O O . ASP A 1 740 ? 6.475 -14.773 25.271 1.00 93.69 740 ASP A O 1
ATOM 5785 N N . PHE A 1 741 ? 8.698 -14.684 24.898 1.00 94.88 741 PHE A N 1
ATOM 5786 C CA . PHE A 1 741 ? 8.595 -14.631 23.444 1.00 94.88 741 PHE A CA 1
ATOM 5787 C C . PHE A 1 741 ? 8.345 -16.037 22.888 1.00 94.88 741 PHE A C 1
ATOM 5789 O O . PHE A 1 741 ? 8.982 -17.004 23.305 1.00 94.88 741 PHE A O 1
ATOM 5796 N N . ASN A 1 742 ? 7.421 -16.164 21.938 1.00 92.31 742 ASN A N 1
ATOM 5797 C CA . ASN A 1 742 ? 7.003 -17.457 21.389 1.00 92.31 742 ASN A CA 1
ATOM 5798 C C . ASN A 1 742 ? 8.066 -18.168 20.527 1.00 92.31 742 ASN A C 1
ATOM 5800 O O . ASN A 1 742 ? 7.857 -19.325 20.159 1.00 92.31 742 ASN A O 1
ATOM 5804 N N . TYR A 1 743 ? 9.199 -17.520 20.241 1.00 92.25 743 TYR A N 1
ATOM 5805 C CA . TYR A 1 743 ? 10.335 -18.106 19.530 1.00 92.25 743 TYR A CA 1
ATOM 5806 C C . TYR A 1 743 ? 11.612 -18.060 20.367 1.00 92.25 743 TYR A C 1
ATOM 5808 O O . TYR A 1 743 ? 11.834 -17.151 21.166 1.00 92.25 743 TYR A O 1
ATOM 5816 N N . THR A 1 744 ? 12.508 -19.015 20.128 1.00 92.62 744 THR A N 1
ATOM 5817 C CA . THR A 1 744 ? 13.899 -18.882 20.575 1.00 92.62 744 THR A CA 1
ATOM 5818 C C . THR A 1 744 ? 14.654 -17.956 19.627 1.00 92.62 744 THR A C 1
ATOM 5820 O O . THR A 1 744 ? 14.309 -17.877 18.444 1.00 92.62 744 THR A O 1
ATOM 5823 N N . HIS A 1 745 ? 15.724 -17.328 20.121 1.00 92.94 745 HIS A N 1
ATOM 5824 C CA . HIS A 1 745 ? 16.646 -16.540 19.299 1.00 92.94 745 HIS A CA 1
ATOM 5825 C C . HIS A 1 745 ? 17.046 -17.292 18.020 1.00 92.94 745 HIS A C 1
ATOM 5827 O O . HIS A 1 745 ? 16.809 -16.812 16.919 1.00 92.94 745 HIS A O 1
ATOM 5833 N N . ASP A 1 746 ? 17.544 -18.526 18.146 1.00 94.38 746 ASP A N 1
ATOM 5834 C CA . ASP A 1 746 ? 18.020 -19.299 16.994 1.00 94.38 746 ASP A CA 1
ATOM 5835 C C . ASP A 1 746 ? 16.917 -19.601 15.972 1.00 94.38 746 ASP A C 1
ATOM 5837 O O . ASP A 1 746 ? 17.166 -19.517 14.770 1.00 94.38 746 ASP A O 1
ATOM 5841 N N . SER A 1 747 ? 15.697 -19.913 16.430 1.00 93.88 747 SER A N 1
ATOM 5842 C CA . SER A 1 747 ? 14.565 -20.171 15.529 1.00 93.88 747 SER A CA 1
ATOM 5843 C C . SER A 1 747 ? 14.112 -18.914 14.785 1.00 93.88 747 SER A C 1
ATOM 5845 O O . SER A 1 747 ? 13.851 -18.978 13.588 1.00 93.88 747 SER A O 1
ATOM 5847 N N . TYR A 1 748 ? 14.088 -17.761 15.459 1.00 93.69 748 TYR A N 1
ATOM 5848 C CA . TYR A 1 748 ? 13.714 -16.494 14.835 1.00 93.69 748 TYR A CA 1
ATOM 5849 C C . TYR A 1 748 ? 14.772 -16.041 13.822 1.00 93.69 748 TYR A C 1
ATOM 5851 O O . TYR A 1 748 ? 14.445 -15.632 12.710 1.00 93.69 748 TYR A O 1
ATOM 5859 N N . MET A 1 749 ? 16.053 -16.204 14.164 1.00 94.50 749 MET A N 1
ATOM 5860 C CA . MET A 1 749 ? 17.168 -15.910 13.263 1.00 94.50 749 MET A CA 1
ATOM 5861 C C . MET A 1 749 ? 17.181 -16.827 12.034 1.00 94.50 749 MET A C 1
ATOM 5863 O O . MET A 1 749 ? 17.526 -16.377 10.942 1.00 94.50 749 MET A O 1
ATOM 5867 N N . ASP A 1 750 ? 16.801 -18.101 12.174 1.00 95.00 750 ASP A N 1
ATOM 5868 C CA . ASP A 1 750 ? 16.603 -18.994 11.025 1.00 95.00 750 ASP A CA 1
ATOM 5869 C C . ASP A 1 750 ? 15.465 -18.508 10.117 1.00 95.00 750 ASP A C 1
ATOM 5871 O O . ASP A 1 750 ? 15.656 -18.410 8.901 1.00 95.00 750 ASP A O 1
ATOM 5875 N N . SER A 1 751 ? 14.325 -18.105 10.693 1.00 95.62 751 SER A N 1
ATOM 5876 C CA . SER A 1 751 ? 13.221 -17.507 9.932 1.00 95.62 751 SER A CA 1
ATOM 5877 C C . SER A 1 751 ? 13.655 -16.246 9.179 1.00 95.62 751 SER A C 1
ATOM 5879 O O . SER A 1 751 ? 13.346 -16.137 7.993 1.00 95.62 751 SER A O 1
ATOM 5881 N N . ILE A 1 752 ? 14.438 -15.344 9.790 1.00 95.69 752 ILE A N 1
ATOM 5882 C CA . ILE A 1 752 ? 14.988 -14.160 9.098 1.00 95.69 752 ILE A CA 1
ATOM 5883 C C . ILE A 1 752 ? 15.867 -14.575 7.911 1.00 95.69 752 ILE A C 1
ATOM 5885 O O . ILE A 1 752 ? 15.694 -14.061 6.807 1.00 95.69 752 ILE A O 1
ATOM 5889 N N . ARG A 1 753 ? 16.803 -15.516 8.096 1.00 95.12 753 ARG A N 1
ATOM 5890 C CA . ARG A 1 753 ? 17.703 -15.950 7.009 1.00 95.12 753 ARG A CA 1
ATOM 5891 C C . ARG A 1 753 ? 16.933 -16.575 5.848 1.00 95.12 753 ARG A C 1
ATOM 5893 O O . ARG A 1 753 ? 17.208 -16.261 4.690 1.00 95.12 753 ARG A O 1
ATOM 5900 N N . ARG A 1 754 ? 15.950 -17.428 6.149 1.00 96.06 754 ARG A N 1
ATOM 5901 C CA . ARG A 1 754 ? 15.071 -18.046 5.143 1.00 96.06 754 ARG A CA 1
ATOM 5902 C C . ARG A 1 754 ? 14.221 -17.004 4.420 1.00 96.06 754 ARG A C 1
ATOM 5904 O O . ARG A 1 754 ? 14.037 -17.108 3.211 1.00 96.06 754 ARG A O 1
ATOM 5911 N N . LEU A 1 755 ? 13.742 -15.992 5.136 1.00 95.81 755 LEU A N 1
ATOM 5912 C CA . LEU A 1 755 ? 13.001 -14.869 4.571 1.00 95.81 755 LEU A CA 1
ATOM 5913 C C . LEU A 1 755 ? 13.879 -14.063 3.599 1.00 95.81 755 LEU A C 1
ATOM 5915 O O . LEU A 1 755 ? 13.472 -13.852 2.458 1.00 95.81 755 LEU A O 1
ATOM 5919 N N . ILE A 1 756 ? 15.101 -13.687 3.992 1.00 95.00 756 ILE A N 1
ATOM 5920 C CA . ILE A 1 756 ? 16.054 -12.976 3.116 1.00 95.00 756 ILE A CA 1
ATOM 5921 C C . ILE A 1 756 ? 16.360 -13.804 1.861 1.00 95.00 756 ILE A C 1
ATOM 5923 O O . ILE A 1 756 ? 16.387 -13.264 0.754 1.00 95.00 756 ILE A O 1
ATOM 5927 N N . GLN A 1 757 ? 16.526 -15.123 2.005 1.00 94.19 757 GLN A N 1
ATOM 5928 C CA . GLN A 1 757 ? 16.691 -16.020 0.861 1.00 94.19 757 GLN A CA 1
ATOM 5929 C C . GLN A 1 757 ? 15.481 -15.953 -0.086 1.00 94.19 757 GLN A C 1
ATOM 5931 O O . GLN A 1 757 ? 15.666 -15.815 -1.293 1.00 94.19 757 GLN A O 1
ATOM 5936 N N . LYS A 1 758 ? 14.251 -15.992 0.441 1.00 95.50 758 LYS A N 1
ATOM 5937 C CA . LYS A 1 758 ? 13.021 -15.877 -0.362 1.00 95.50 758 LYS A CA 1
ATOM 5938 C C . LYS A 1 758 ? 12.928 -14.543 -1.103 1.00 95.50 758 LYS A C 1
ATOM 5940 O O . LYS A 1 758 ? 12.567 -14.523 -2.278 1.00 95.50 758 LYS A O 1
ATOM 5945 N N . ILE A 1 759 ? 13.317 -13.443 -0.458 1.00 94.62 759 ILE A N 1
ATOM 5946 C CA . ILE A 1 759 ? 13.431 -12.131 -1.112 1.00 94.62 759 ILE A CA 1
ATOM 5947 C C . ILE A 1 759 ? 14.440 -12.193 -2.268 1.00 94.62 759 ILE A C 1
ATOM 5949 O O . ILE A 1 759 ? 14.138 -11.744 -3.374 1.00 94.62 759 ILE A O 1
ATOM 5953 N N . GLY A 1 760 ? 15.613 -12.798 -2.054 1.00 93.56 760 GLY A N 1
ATOM 5954 C CA . GLY A 1 760 ? 16.631 -12.994 -3.095 1.00 93.56 760 GLY A CA 1
ATOM 5955 C C . GLY A 1 760 ? 16.169 -13.881 -4.262 1.00 93.56 760 GLY A C 1
ATOM 5956 O O . GLY A 1 760 ? 16.571 -13.660 -5.403 1.00 93.56 760 GLY A O 1
ATOM 5957 N N . GLU A 1 761 ? 15.278 -14.839 -4.000 1.00 93.38 761 GLU A N 1
ATOM 5958 C CA . GLU A 1 761 ? 14.626 -15.694 -5.007 1.00 93.38 761 GLU A CA 1
ATOM 5959 C C . GLU A 1 761 ? 13.534 -14.956 -5.810 1.00 93.38 761 GLU A C 1
ATOM 5961 O O . GLU A 1 761 ? 13.014 -15.508 -6.778 1.00 93.38 761 GLU A O 1
ATOM 5966 N N . GLY A 1 762 ? 13.216 -13.706 -5.452 1.00 93.00 762 GLY A N 1
ATOM 5967 C CA . GLY A 1 762 ? 12.205 -12.879 -6.117 1.00 93.00 762 GLY A CA 1
ATOM 5968 C C . GLY A 1 762 ? 10.781 -13.096 -5.609 1.00 93.00 762 GLY A C 1
ATOM 5969 O O . GLY A 1 762 ? 9.845 -12.569 -6.196 1.00 93.00 762 GLY A O 1
ATOM 5970 N N . GLU A 1 763 ? 10.591 -13.847 -4.523 1.00 94.38 763 GLU A N 1
ATOM 5971 C CA . GLU A 1 763 ? 9.262 -14.194 -3.996 1.00 94.38 763 GLU A CA 1
ATOM 5972 C C . GLU A 1 763 ? 8.539 -13.009 -3.335 1.00 94.38 763 GLU A C 1
ATOM 5974 O O . GLU A 1 763 ? 7.315 -12.999 -3.243 1.00 94.38 763 GLU A O 1
ATOM 5979 N N . SER A 1 764 ? 9.292 -12.021 -2.847 1.00 94.31 764 SER A N 1
ATOM 5980 C CA . SER A 1 764 ? 8.784 -10.808 -2.197 1.00 94.31 764 SER A CA 1
ATOM 5981 C C . SER A 1 764 ? 9.853 -9.711 -2.246 1.00 94.31 764 SER A C 1
ATOM 5983 O O . SER A 1 764 ? 11.040 -10.006 -2.385 1.00 94.31 764 SER A O 1
ATOM 5985 N N . TYR A 1 765 ? 9.449 -8.454 -2.093 1.00 91.56 765 TYR A N 1
ATOM 5986 C CA . TYR A 1 765 ? 10.326 -7.283 -1.957 1.00 91.56 765 TYR A CA 1
ATOM 5987 C C . TYR A 1 765 ? 10.662 -7.012 -0.486 1.00 91.56 765 TYR A C 1
ATOM 5989 O O . TYR A 1 765 ? 11.813 -6.782 -0.125 1.00 91.56 765 TYR A O 1
ATOM 5997 N N . GLU A 1 766 ? 9.646 -7.113 0.371 1.00 92.94 766 GLU A N 1
ATOM 5998 C CA . GLU A 1 766 ? 9.753 -7.047 1.828 1.00 92.94 766 GLU A CA 1
ATOM 5999 C C . GLU A 1 766 ? 8.718 -7.968 2.482 1.00 92.94 766 GLU A C 1
ATOM 6001 O O . GLU A 1 766 ? 7.696 -8.291 1.867 1.00 92.94 766 GLU A O 1
ATOM 6006 N N . MET A 1 767 ? 8.974 -8.392 3.721 1.00 95.06 767 MET A N 1
ATOM 6007 C CA . MET A 1 767 ? 8.027 -9.152 4.548 1.00 95.06 767 MET A CA 1
ATOM 6008 C C . MET A 1 767 ? 8.174 -8.753 6.019 1.00 95.06 767 MET A C 1
ATOM 6010 O O . MET A 1 767 ? 9.280 -8.727 6.551 1.00 95.06 767 MET A O 1
ATOM 6014 N N . ASN A 1 768 ? 7.065 -8.465 6.696 1.00 94.81 768 ASN A N 1
ATOM 6015 C CA . ASN A 1 768 ? 7.048 -8.112 8.111 1.00 94.81 768 ASN A CA 1
ATOM 6016 C C . ASN A 1 768 ? 6.936 -9.369 8.975 1.00 94.81 768 ASN A C 1
ATOM 6018 O O . ASN A 1 768 ? 5.832 -9.872 9.189 1.00 94.81 768 ASN A O 1
ATOM 6022 N N . LEU A 1 769 ? 8.081 -9.868 9.443 1.00 96.00 769 LEU A N 1
ATOM 6023 C CA . LEU A 1 769 ? 8.163 -11.026 10.327 1.00 96.00 769 LEU A CA 1
ATOM 6024 C C . LEU A 1 769 ? 7.839 -10.611 11.761 1.00 96.00 769 LEU A C 1
ATOM 6026 O O . LEU A 1 769 ? 8.364 -9.614 12.267 1.00 96.00 769 LEU A O 1
ATOM 6030 N N . THR A 1 770 ? 6.982 -11.384 12.423 1.00 95.38 770 THR A N 1
ATOM 6031 C CA . THR A 1 770 ? 6.498 -11.045 13.759 1.00 95.38 770 THR A CA 1
ATOM 6032 C C . THR A 1 770 ? 6.507 -12.225 14.726 1.00 95.38 770 THR A C 1
ATOM 6034 O O . THR A 1 770 ? 6.569 -13.396 14.349 1.00 95.38 770 THR A O 1
ATOM 6037 N N . GLY A 1 771 ? 6.411 -11.902 16.013 1.00 94.31 771 GLY A N 1
ATOM 6038 C CA . GLY A 1 771 ? 6.105 -12.852 17.072 1.00 94.31 771 GLY A CA 1
ATOM 6039 C C . GLY A 1 771 ? 5.318 -12.205 18.207 1.00 94.31 771 GLY A C 1
ATOM 6040 O O . GLY A 1 771 ? 4.958 -11.025 18.159 1.00 94.31 771 GLY A O 1
ATOM 6041 N N . GLN A 1 772 ? 5.038 -12.990 19.243 1.00 94.38 772 GLN A N 1
ATOM 6042 C CA . GLN A 1 772 ? 4.255 -12.559 20.395 1.00 94.38 772 GLN A CA 1
ATOM 6043 C C . GLN A 1 772 ? 4.976 -12.828 21.708 1.00 94.38 772 GLN A C 1
ATOM 6045 O O . GLN A 1 772 ? 5.462 -13.926 21.967 1.00 94.38 772 GLN A O 1
ATOM 6050 N N . PHE A 1 773 ? 4.952 -11.814 22.564 1.00 96.00 773 PHE A N 1
ATOM 6051 C CA . PHE A 1 773 ? 5.286 -11.899 23.974 1.00 96.00 773 PHE A CA 1
ATOM 6052 C C . PHE A 1 773 ? 4.018 -12.233 24.744 1.00 96.00 773 PHE A C 1
ATOM 6054 O O . PHE A 1 773 ? 3.025 -11.510 24.630 1.00 96.00 773 PHE A O 1
ATOM 6061 N N . THR A 1 774 ? 4.032 -13.308 25.526 1.00 95.06 774 THR A N 1
ATOM 6062 C CA . THR A 1 774 ? 2.858 -13.764 26.280 1.00 95.06 774 THR A CA 1
ATOM 6063 C C . THR A 1 774 ? 3.166 -13.932 27.759 1.00 95.06 774 THR A C 1
ATOM 6065 O O . THR A 1 774 ? 4.270 -14.304 28.142 1.00 95.06 774 THR A O 1
ATOM 6068 N N . GLY A 1 775 ? 2.180 -13.638 28.600 1.00 94.12 775 GLY A N 1
ATOM 6069 C CA . GLY A 1 775 ? 2.265 -13.801 30.044 1.00 94.12 775 GLY A CA 1
ATOM 6070 C C . GLY A 1 775 ? 0.899 -14.144 30.626 1.00 94.12 775 GLY A C 1
ATOM 6071 O O . GLY A 1 775 ? -0.138 -13.768 30.075 1.00 94.12 775 GLY A O 1
ATOM 6072 N N . LEU A 1 776 ? 0.888 -14.875 31.739 1.00 92.81 776 LEU A N 1
ATOM 6073 C CA . LEU A 1 776 ? -0.339 -15.252 32.440 1.00 92.81 776 LEU A CA 1
ATOM 6074 C C . LEU A 1 776 ? -0.542 -14.369 33.668 1.00 92.81 776 LEU A C 1
ATOM 6076 O O . LEU A 1 776 ? 0.315 -14.300 34.548 1.00 92.81 776 LEU A O 1
ATOM 6080 N N . LEU A 1 777 ? -1.694 -13.708 33.721 1.00 89.50 777 LEU A N 1
ATOM 6081 C CA . LEU A 1 777 ? -2.174 -13.001 34.901 1.00 89.50 777 LEU A CA 1
ATOM 6082 C C . LEU A 1 777 ? -2.582 -14.014 35.975 1.00 89.50 777 LEU A C 1
ATOM 6084 O O . LEU A 1 777 ? -3.069 -15.100 35.660 1.00 89.50 777 LEU A O 1
ATOM 6088 N N . HIS A 1 778 ? -2.390 -13.648 37.244 1.00 84.94 778 HIS A N 1
ATOM 6089 C CA . HIS A 1 778 ? -2.758 -14.506 38.375 1.00 84.94 778 HIS A CA 1
ATOM 6090 C C . HIS A 1 778 ? -4.261 -14.798 38.418 1.00 84.94 778 HIS A C 1
ATOM 6092 O O . HIS A 1 778 ? -4.648 -15.942 38.632 1.00 84.94 778 HIS A O 1
ATOM 6098 N N . ASP A 1 779 ? -5.072 -13.772 38.165 1.00 85.75 779 ASP A N 1
ATOM 6099 C CA . ASP A 1 779 ? -6.529 -13.827 38.141 1.00 85.75 779 ASP A CA 1
ATOM 6100 C C . ASP A 1 779 ? -7.052 -13.093 36.899 1.00 85.75 779 ASP A C 1
ATOM 6102 O O . ASP A 1 779 ? -6.338 -12.293 36.284 1.00 85.75 779 ASP A O 1
ATOM 6106 N N . THR A 1 780 ? -8.314 -13.340 36.542 1.00 86.25 780 THR A N 1
ATOM 6107 C CA . THR A 1 780 ? -9.003 -12.558 35.507 1.00 86.25 780 THR A CA 1
ATOM 6108 C C . THR A 1 780 ? -9.134 -11.109 35.991 1.00 86.25 780 THR A C 1
ATOM 6110 O O . THR A 1 780 ? -9.719 -10.891 37.056 1.00 86.25 780 THR A O 1
ATOM 6113 N N . PRO A 1 781 ? -8.599 -10.116 35.260 1.00 88.50 781 PRO A N 1
ATOM 6114 C CA . PRO A 1 781 ? -8.605 -8.736 35.724 1.00 88.50 781 PRO A CA 1
ATOM 6115 C C . PRO A 1 781 ? -10.021 -8.156 35.695 1.00 88.50 781 PRO A C 1
ATOM 6117 O O . PRO A 1 781 ? -10.791 -8.411 34.769 1.00 88.50 781 PRO A O 1
ATOM 6120 N N . SER A 1 782 ? -10.350 -7.343 36.700 1.00 89.31 782 SER A N 1
ATOM 6121 C CA . SER A 1 782 ? -11.574 -6.533 36.679 1.00 89.31 782 SER A CA 1
ATOM 6122 C C . SER A 1 782 ? -11.460 -5.400 35.651 1.00 89.31 782 SER A C 1
ATOM 6124 O O . SER A 1 782 ? -10.350 -5.004 35.276 1.00 89.31 782 SER A O 1
ATOM 6126 N N . LEU A 1 783 ? -12.581 -4.813 35.226 1.00 89.31 783 LEU A N 1
ATOM 6127 C CA . LEU A 1 783 ? -12.578 -3.637 34.349 1.00 89.31 783 LEU A CA 1
ATOM 6128 C C . LEU A 1 783 ? -11.775 -2.480 34.947 1.00 89.31 783 LEU A C 1
ATOM 6130 O O . LEU A 1 783 ? -11.079 -1.772 34.217 1.00 89.31 783 LEU A O 1
ATOM 6134 N N . LYS A 1 784 ? -11.822 -2.304 36.273 1.00 88.50 784 LYS A N 1
ATOM 6135 C CA . LYS A 1 784 ? -11.008 -1.294 36.966 1.00 88.50 784 LYS A CA 1
ATOM 6136 C C . LYS A 1 784 ? -9.510 -1.561 36.833 1.00 88.50 784 LYS A C 1
ATOM 6138 O O . LYS A 1 784 ? -8.745 -0.621 36.622 1.00 88.50 784 LYS A O 1
ATOM 6143 N N . ASP A 1 785 ? -9.090 -2.822 36.934 1.00 88.62 785 ASP A N 1
ATOM 6144 C CA . ASP A 1 785 ? -7.680 -3.194 36.776 1.00 88.62 785 ASP A CA 1
ATOM 6145 C C . ASP A 1 785 ? -7.218 -2.986 35.323 1.00 88.62 785 ASP A C 1
ATOM 6147 O O . ASP A 1 785 ? -6.134 -2.447 35.092 1.00 88.62 785 ASP A O 1
ATOM 6151 N N . VAL A 1 786 ? -8.067 -3.334 34.347 1.00 92.00 786 VAL A N 1
ATOM 6152 C CA . VAL A 1 786 ? -7.827 -3.090 32.913 1.00 92.00 786 VAL A CA 1
ATOM 6153 C C . VAL A 1 786 ? -7.701 -1.591 32.618 1.00 92.00 786 VAL A C 1
ATOM 6155 O O . VAL A 1 786 ? -6.761 -1.170 31.943 1.00 92.00 786 VAL A O 1
ATOM 6158 N N . PHE A 1 787 ? -8.606 -0.767 33.149 1.00 91.62 787 PHE A N 1
ATOM 6159 C CA . PHE A 1 787 ? -8.567 0.685 32.969 1.00 91.62 787 PHE A CA 1
ATOM 6160 C C . PHE A 1 787 ? -7.311 1.314 33.586 1.00 91.62 787 PHE A C 1
ATOM 6162 O O . PHE A 1 787 ? -6.643 2.119 32.935 1.00 91.62 787 PHE A O 1
ATOM 6169 N N . ALA A 1 788 ? -6.944 0.916 34.810 1.00 89.00 788 ALA A N 1
ATOM 6170 C CA . ALA A 1 788 ? -5.720 1.384 35.459 1.00 89.00 788 ALA A CA 1
ATOM 6171 C C . ALA A 1 788 ? -4.472 1.020 34.637 1.00 89.00 788 ALA A C 1
ATOM 6173 O O . ALA A 1 788 ? -3.589 1.853 34.433 1.00 89.00 788 ALA A O 1
ATOM 6174 N N . LEU A 1 789 ? -4.434 -0.203 34.100 1.00 89.88 789 LEU A N 1
ATOM 6175 C CA . LEU A 1 789 ? -3.346 -0.658 33.244 1.00 89.88 789 LEU A CA 1
ATOM 6176 C C . LEU A 1 789 ? -3.253 0.140 31.938 1.00 89.88 789 LEU A C 1
ATOM 6178 O O . LEU A 1 789 ? -2.154 0.509 31.521 1.00 89.88 789 LEU A O 1
ATOM 6182 N N . TYR A 1 790 ? -4.389 0.442 31.309 1.00 92.25 790 TYR A N 1
ATOM 6183 C CA . TYR A 1 790 ? -4.414 1.301 30.129 1.00 92.25 790 TYR A CA 1
ATOM 6184 C C . TYR A 1 790 ? -3.913 2.710 30.448 1.00 92.25 790 TYR A C 1
ATOM 6186 O O . TYR A 1 790 ? -3.090 3.234 29.703 1.00 92.25 790 TYR A O 1
ATOM 6194 N N . GLY A 1 791 ? -4.335 3.299 31.572 1.00 89.88 791 GLY A N 1
ATOM 6195 C CA . GLY A 1 791 ? -3.853 4.605 32.029 1.00 89.88 791 GLY A CA 1
ATOM 6196 C C . GLY A 1 791 ? -2.329 4.661 32.178 1.00 89.88 791 GLY A C 1
ATOM 6197 O O . GLY A 1 791 ? -1.697 5.612 31.703 1.00 89.88 791 GLY A O 1
ATOM 6198 N N . ASP A 1 792 ? -1.728 3.615 32.752 1.00 87.25 792 ASP A N 1
ATOM 6199 C CA . ASP A 1 792 ? -0.274 3.475 32.874 1.00 87.25 792 ASP A CA 1
ATOM 6200 C C . ASP A 1 792 ? 0.416 3.421 31.499 1.00 87.25 792 ASP A C 1
ATOM 6202 O O . ASP A 1 792 ? 1.368 4.168 31.257 1.00 87.25 792 ASP A O 1
ATOM 6206 N N . ILE A 1 793 ? -0.053 2.556 30.589 1.00 88.50 793 ILE A N 1
ATOM 6207 C CA . ILE A 1 793 ? 0.540 2.378 29.250 1.00 88.50 793 ILE A CA 1
ATOM 6208 C C . ILE A 1 793 ? 0.392 3.661 28.426 1.00 88.50 793 ILE A C 1
ATOM 6210 O O . ILE A 1 793 ? 1.371 4.160 27.872 1.00 88.50 793 ILE A O 1
ATOM 6214 N N . ARG A 1 794 ? -0.811 4.240 28.408 1.00 87.94 794 ARG A N 1
ATOM 6215 C CA . ARG A 1 794 ? -1.148 5.477 27.695 1.00 87.94 794 ARG A CA 1
ATOM 6216 C C . ARG A 1 794 ? -0.271 6.652 28.124 1.00 87.94 794 ARG A C 1
ATOM 6218 O O . ARG A 1 794 ? 0.117 7.454 27.283 1.00 87.94 794 ARG A O 1
ATOM 6225 N N . THR A 1 795 ? 0.041 6.759 29.416 1.00 85.06 795 THR A N 1
ATOM 6226 C CA . THR A 1 795 ? 0.893 7.837 29.948 1.00 85.06 795 THR A CA 1
ATOM 6227 C C . THR A 1 795 ? 2.360 7.648 29.564 1.00 85.06 795 THR A C 1
ATOM 6229 O O . THR A 1 795 ? 3.066 8.620 29.324 1.00 85.06 795 THR A O 1
ATOM 6232 N N . LYS A 1 796 ? 2.834 6.400 29.501 1.00 82.75 796 LYS A N 1
ATOM 6233 C CA . LYS A 1 796 ? 4.236 6.074 29.187 1.00 82.75 796 LYS A CA 1
ATOM 6234 C C . LYS A 1 796 ? 4.530 6.043 27.686 1.00 82.75 796 LYS A C 1
ATOM 6236 O O . LYS A 1 796 ? 5.682 6.215 27.296 1.00 82.75 796 LYS A O 1
ATOM 6241 N N . ASN A 1 797 ? 3.514 5.792 26.865 1.00 82.25 797 ASN A N 1
ATOM 6242 C CA . ASN A 1 797 ? 3.623 5.672 25.415 1.00 82.25 797 ASN A CA 1
ATOM 6243 C C . ASN A 1 797 ? 2.449 6.392 24.718 1.00 82.25 797 ASN A C 1
ATOM 6245 O O . ASN A 1 797 ? 1.585 5.737 24.133 1.00 82.25 797 ASN A O 1
ATOM 6249 N N . PRO A 1 798 ? 2.363 7.732 24.802 1.00 83.44 798 PRO A N 1
ATOM 6250 C CA . PRO A 1 798 ? 1.266 8.474 24.190 1.00 83.44 798 PRO A CA 1
ATOM 6251 C C . PRO A 1 798 ? 1.317 8.378 22.659 1.00 83.44 798 PRO A C 1
ATOM 6253 O O . PRO A 1 798 ? 2.354 8.627 22.040 1.00 83.44 798 PRO A O 1
ATOM 6256 N N . ALA A 1 799 ? 0.178 8.059 22.042 1.00 83.62 799 ALA A N 1
ATOM 6257 C CA . ALA A 1 799 ? 0.029 7.911 20.597 1.00 83.62 799 ALA A CA 1
ATOM 6258 C C . ALA A 1 799 ? -1.221 8.641 20.069 1.00 83.62 799 ALA A C 1
ATOM 6260 O O . ALA A 1 799 ? -2.110 9.008 20.842 1.00 83.62 799 ALA A O 1
ATOM 6261 N N . CYS A 1 800 ? -1.262 8.884 18.755 1.00 80.62 800 CYS A N 1
ATOM 6262 C CA . CYS A 1 800 ? -2.364 9.594 18.093 1.00 80.62 800 CYS A CA 1
ATOM 6263 C C . CYS A 1 800 ? -3.622 8.724 17.921 1.00 80.62 800 CYS A C 1
ATOM 6265 O O . CYS A 1 800 ? -4.720 9.261 17.848 1.00 80.62 800 CYS A O 1
ATOM 6267 N N . TYR A 1 801 ? -3.470 7.396 17.880 1.00 87.69 801 TYR A N 1
ATOM 6268 C CA . TYR A 1 801 ? -4.570 6.447 17.676 1.00 87.69 801 TYR A CA 1
ATOM 6269 C C . TYR A 1 801 ? -4.619 5.428 18.821 1.00 87.69 801 TYR A C 1
ATOM 6271 O O . TYR A 1 801 ? -4.529 4.213 18.628 1.00 87.69 801 TYR A O 1
ATOM 6279 N N . SER A 1 802 ? -4.685 5.939 20.051 1.00 92.12 802 SER A N 1
ATOM 6280 C CA . SER A 1 802 ? -4.814 5.105 21.243 1.00 92.12 802 SER A CA 1
ATOM 6281 C C . SER A 1 802 ? -6.258 4.630 21.413 1.00 92.12 802 SER A C 1
ATOM 6283 O O . SER A 1 802 ? -7.211 5.326 21.068 1.00 92.12 802 SER A O 1
ATOM 6285 N N . ALA A 1 803 ? -6.445 3.440 21.975 1.00 95.81 803 ALA A N 1
ATOM 6286 C CA . ALA A 1 803 ? -7.775 2.907 22.225 1.00 95.81 803 ALA A CA 1
ATOM 6287 C C . ALA A 1 803 ? -7.808 1.971 23.432 1.00 95.81 803 ALA A C 1
ATOM 6289 O O . ALA A 1 803 ? -6.887 1.186 23.653 1.00 95.81 803 ALA A O 1
ATOM 6290 N N . LEU A 1 804 ? -8.920 1.999 24.157 1.00 97.62 804 LEU A N 1
ATOM 6291 C CA . LEU A 1 804 ? -9.322 0.977 25.111 1.00 97.62 804 LEU A CA 1
ATOM 6292 C C . LEU A 1 804 ? -10.639 0.368 24.634 1.00 97.62 804 LEU A C 1
ATOM 6294 O O . LEU A 1 804 ? -11.650 1.064 24.589 1.00 97.62 804 LEU A O 1
ATOM 6298 N N . LEU A 1 805 ? -10.637 -0.921 24.300 1.00 98.06 805 LEU A N 1
ATOM 6299 C CA . LEU A 1 805 ? -11.848 -1.683 23.991 1.00 98.06 805 LEU A CA 1
ATOM 6300 C C . LEU A 1 805 ? -12.001 -2.803 25.016 1.00 98.06 805 LEU A C 1
ATOM 6302 O O . LEU A 1 805 ? -11.116 -3.645 25.140 1.00 98.06 805 LEU A O 1
ATOM 6306 N N . CYS A 1 806 ? -13.120 -2.834 25.732 1.00 97.31 806 CYS A N 1
ATOM 6307 C CA . CYS A 1 806 ? -13.429 -3.860 26.720 1.00 97.31 806 CYS A CA 1
ATOM 6308 C C . CYS A 1 806 ? -14.684 -4.625 26.305 1.00 97.31 806 CYS A C 1
ATOM 6310 O O . CYS A 1 806 ? -15.797 -4.157 26.551 1.00 97.31 806 CYS A O 1
ATOM 6312 N N . PHE A 1 807 ? -14.497 -5.807 25.715 1.00 96.19 807 PHE A N 1
ATOM 6313 C CA . PHE A 1 807 ? -15.564 -6.773 25.465 1.00 96.19 807 PHE A CA 1
ATOM 6314 C C . PHE A 1 807 ? -15.695 -7.683 26.683 1.00 96.19 807 PHE A C 1
ATOM 6316 O O . PHE A 1 807 ? -14.960 -8.660 26.834 1.00 96.19 807 PHE A O 1
ATOM 6323 N N . THR A 1 808 ? -16.591 -7.334 27.600 1.00 93.31 808 THR A N 1
ATOM 6324 C CA . THR A 1 808 ? -16.690 -7.987 28.914 1.00 93.31 808 THR A CA 1
ATOM 6325 C C . THR A 1 808 ? -17.257 -9.396 28.812 1.00 93.31 808 THR A C 1
ATOM 6327 O O . THR A 1 808 ? -16.744 -10.312 29.457 1.00 93.31 808 THR A O 1
ATOM 6330 N N . ARG A 1 809 ? -18.232 -9.603 27.920 1.00 91.00 809 ARG A N 1
ATOM 6331 C CA . ARG A 1 809 ? -18.869 -10.905 27.674 1.00 91.00 809 ARG A CA 1
ATOM 6332 C C . ARG A 1 809 ? -17.881 -11.977 27.211 1.00 91.00 809 ARG A C 1
ATOM 6334 O O . ARG A 1 809 ? -17.983 -13.117 27.667 1.00 91.00 809 ARG A O 1
ATOM 6341 N N . THR A 1 810 ? -16.945 -11.606 26.333 1.00 90.44 810 THR A N 1
ATOM 6342 C CA . THR A 1 810 ? -15.884 -12.482 25.799 1.00 90.44 810 THR A CA 1
ATOM 6343 C C . THR A 1 810 ? -14.558 -12.326 26.549 1.00 90.44 810 THR A C 1
ATOM 6345 O O . THR A 1 810 ? -13.553 -12.896 26.127 1.00 90.44 810 THR A O 1
ATOM 6348 N N . ARG A 1 811 ? -14.521 -11.495 27.604 1.00 92.25 811 ARG A N 1
ATOM 6349 C CA . ARG A 1 811 ? -13.317 -11.140 28.380 1.00 92.25 811 ARG A CA 1
ATOM 6350 C C . ARG A 1 811 ? -12.118 -10.794 27.502 1.00 92.25 811 ARG A C 1
ATOM 6352 O O . ARG A 1 811 ? -10.996 -11.229 27.751 1.00 92.25 811 ARG A O 1
ATOM 6359 N N . THR A 1 812 ? -12.380 -10.053 26.429 1.00 94.94 812 THR A N 1
ATOM 6360 C CA . THR A 1 812 ? -11.370 -9.608 25.471 1.00 94.94 812 THR A CA 1
ATOM 6361 C C . THR A 1 812 ? -11.177 -8.109 25.634 1.00 94.94 812 THR A C 1
ATOM 6363 O O . THR A 1 812 ? -12.072 -7.317 25.339 1.00 94.94 812 THR A O 1
ATOM 6366 N N . HIS A 1 813 ? -10.000 -7.714 26.106 1.00 96.06 813 HIS A N 1
ATOM 6367 C CA . HIS A 1 813 ? -9.640 -6.325 26.351 1.00 96.06 813 HIS A CA 1
ATOM 6368 C C . HIS A 1 813 ? -8.455 -5.929 25.469 1.00 96.06 813 HIS A C 1
ATOM 6370 O O . HIS A 1 813 ? -7.431 -6.613 25.450 1.00 96.06 813 HIS A O 1
ATOM 6376 N N . VAL A 1 814 ? -8.588 -4.822 24.742 1.00 97.62 814 VAL A N 1
ATOM 6377 C CA . VAL A 1 814 ? -7.576 -4.297 23.818 1.00 97.62 814 VAL A CA 1
ATOM 6378 C C . VAL A 1 814 ? -7.132 -2.926 24.314 1.00 97.62 814 VAL A C 1
ATOM 6380 O O . VAL A 1 814 ? -7.929 -1.991 24.349 1.00 97.62 814 VAL A O 1
ATOM 6383 N N . LEU A 1 815 ? -5.869 -2.820 24.722 1.00 96.94 815 LEU A N 1
ATOM 6384 C CA . LEU A 1 815 ? -5.240 -1.622 25.278 1.00 96.94 815 LEU A CA 1
ATOM 6385 C C . LEU A 1 815 ? -4.172 -1.149 24.285 1.00 96.94 815 LEU A C 1
ATOM 6387 O O . LEU A 1 815 ? -3.021 -1.591 24.326 1.00 96.94 815 LEU A O 1
ATOM 6391 N N . SER A 1 816 ? -4.577 -0.306 23.343 1.00 95.69 816 SER A N 1
ATOM 6392 C CA . SER A 1 816 ? -3.775 0.113 22.197 1.00 95.69 816 SER A CA 1
ATOM 6393 C C . SER A 1 816 ? -3.177 1.501 22.385 1.00 95.69 816 SER A C 1
ATOM 6395 O O . SER A 1 816 ? -3.868 2.438 22.777 1.00 95.69 816 SER A O 1
ATOM 6397 N N . THR A 1 817 ? -1.899 1.644 22.045 1.00 93.06 817 THR A N 1
ATOM 6398 C CA . THR A 1 817 ? -1.227 2.936 21.856 1.00 93.06 817 THR A CA 1
ATOM 6399 C C . THR A 1 817 ? -0.618 2.979 20.459 1.00 93.06 817 THR A C 1
ATOM 6401 O O . THR A 1 817 ? 0.604 3.075 20.302 1.00 93.06 817 THR A O 1
ATOM 6404 N N . SER A 1 818 ? -1.460 2.803 19.434 1.00 91.38 818 SER A N 1
ATOM 6405 C CA . SER A 1 818 ? -0.992 2.693 18.057 1.00 91.38 818 SER A CA 1
ATOM 6406 C C . SER A 1 818 ? -0.605 4.061 17.482 1.00 91.38 818 SER A C 1
ATOM 6408 O O . SER A 1 818 ? -1.367 5.025 17.604 1.00 91.38 818 SER A O 1
ATOM 6410 N N . PRO A 1 819 ? 0.575 4.179 16.848 1.00 86.25 819 PRO A N 1
ATOM 6411 C CA . PRO A 1 819 ? 0.974 5.395 16.157 1.00 86.25 819 PRO A CA 1
ATOM 6412 C C . PRO A 1 819 ? 0.470 5.466 14.707 1.00 86.25 819 PRO A C 1
ATOM 6414 O O . PRO A 1 819 ? 0.573 6.531 14.113 1.00 86.25 819 PRO A O 1
ATOM 6417 N N . GLU A 1 820 ? -0.050 4.379 14.129 1.00 90.62 820 GLU A N 1
ATOM 6418 C CA . GLU A 1 820 ? -0.255 4.258 12.678 1.00 90.62 820 GLU A CA 1
ATOM 6419 C C . GLU A 1 820 ? -1.737 4.163 12.291 1.00 90.62 820 GLU A C 1
ATOM 6421 O O . GLU A 1 820 ? -2.459 3.264 12.735 1.00 90.62 820 GLU A O 1
ATOM 6426 N N . LEU A 1 821 ? -2.173 5.072 11.413 1.00 93.56 821 LEU A N 1
ATOM 6427 C CA . LEU A 1 821 ? -3.501 5.035 10.804 1.00 93.56 821 LEU A CA 1
ATOM 6428 C C . LEU A 1 821 ? -3.505 4.011 9.671 1.00 93.56 821 LEU A C 1
ATOM 6430 O O . LEU A 1 821 ? -2.737 4.139 8.718 1.00 93.56 821 LEU A O 1
ATOM 6434 N N . PHE A 1 822 ? -4.427 3.052 9.738 1.00 96.06 822 PHE A N 1
ATOM 6435 C CA . PHE A 1 822 ? -4.674 2.147 8.626 1.00 96.06 822 PHE A CA 1
ATOM 6436 C C . PHE A 1 822 ? -5.464 2.881 7.541 1.00 96.06 822 PHE A C 1
ATOM 6438 O O . PHE A 1 822 ? -4.937 3.093 6.456 1.00 96.06 822 PHE A O 1
ATOM 6445 N N . ILE A 1 823 ? -6.682 3.336 7.848 1.00 96.19 823 ILE A N 1
ATOM 6446 C CA . ILE A 1 823 ? -7.525 4.090 6.914 1.00 96.19 823 ILE A CA 1
ATOM 6447 C C . ILE A 1 823 ? -8.488 5.011 7.668 1.00 96.19 823 ILE A C 1
ATOM 6449 O O . ILE A 1 823 ? -9.092 4.618 8.667 1.00 96.19 823 ILE A O 1
ATOM 6453 N N . GLU A 1 824 ? -8.662 6.233 7.177 1.00 95.69 824 GLU A N 1
ATOM 6454 C CA . GLU A 1 824 ? -9.773 7.114 7.527 1.00 95.69 824 GLU A CA 1
ATOM 6455 C C . GLU A 1 824 ? -10.644 7.358 6.294 1.00 95.69 824 GLU A C 1
ATOM 6457 O O . GLU A 1 824 ? -10.138 7.639 5.210 1.00 95.69 824 GLU A O 1
ATOM 6462 N N . LEU A 1 825 ? -11.957 7.277 6.491 1.00 95.00 825 LEU A N 1
ATOM 6463 C CA . LEU A 1 825 ? -12.987 7.662 5.543 1.00 95.00 825 LEU A CA 1
ATOM 6464 C C . LEU A 1 825 ? -13.737 8.868 6.099 1.00 95.00 825 LEU A C 1
ATOM 6466 O O . LEU A 1 825 ? -14.456 8.781 7.099 1.00 95.00 825 LEU A O 1
ATOM 6470 N N . SER A 1 826 ? -13.544 10.007 5.450 1.00 89.81 826 SER A N 1
ATOM 6471 C CA . SER A 1 826 ? -14.058 11.309 5.859 1.00 89.81 826 SER A CA 1
ATOM 6472 C C . SER A 1 826 ? -14.928 11.929 4.755 1.00 89.81 826 SER A C 1
ATOM 6474 O O . SER A 1 826 ? -15.496 11.225 3.920 1.00 89.81 826 SER A O 1
ATOM 6476 N N . GLY A 1 827 ? -15.125 13.247 4.778 1.00 84.19 827 GLY A N 1
ATOM 6477 C CA . GLY A 1 827 ? -16.038 13.923 3.858 1.00 84.19 827 GLY A CA 1
ATOM 6478 C C . GLY A 1 827 ? -17.520 13.660 4.163 1.00 84.19 827 GLY A C 1
ATOM 6479 O O . GLY A 1 827 ? -17.903 13.124 5.212 1.00 84.19 827 GLY A O 1
ATOM 6480 N N . VAL A 1 828 ? -18.395 14.116 3.268 1.00 82.19 828 VAL A N 1
ATOM 6481 C CA . VAL A 1 828 ? -19.845 13.887 3.374 1.00 82.19 828 VAL A CA 1
ATOM 6482 C C . VAL A 1 828 ? -20.136 12.468 2.894 1.00 82.19 828 VAL A C 1
ATOM 6484 O O . VAL A 1 828 ? -19.854 12.154 1.747 1.00 82.19 828 VAL A O 1
ATOM 6487 N N . GLY A 1 829 ? -20.685 11.617 3.763 1.00 81.81 829 GLY A N 1
ATOM 6488 C CA . GLY A 1 829 ? -20.986 10.223 3.419 1.00 81.81 829 GLY A CA 1
ATOM 6489 C C . GLY A 1 829 ? -19.768 9.291 3.364 1.00 81.81 829 GLY A C 1
ATOM 6490 O O . GLY A 1 829 ? -19.884 8.211 2.798 1.00 81.81 829 GLY A O 1
ATOM 6491 N N . GLY A 1 830 ? -18.611 9.685 3.917 1.00 87.19 830 GLY A N 1
ATOM 6492 C CA . GLY A 1 830 ? -17.419 8.824 3.955 1.00 87.19 830 GLY A CA 1
ATOM 6493 C C . GLY A 1 830 ? -16.670 8.709 2.620 1.00 87.19 830 GLY A C 1
ATOM 6494 O O . GLY A 1 830 ? -16.000 7.713 2.382 1.00 87.19 830 GLY A O 1
ATOM 6495 N N . THR A 1 831 ? -16.800 9.692 1.726 1.00 91.12 831 THR A N 1
ATOM 6496 C CA . THR A 1 831 ? -16.324 9.616 0.333 1.00 91.12 831 THR A CA 1
ATOM 6497 C C . THR A 1 831 ? -14.838 9.926 0.127 1.00 91.12 831 THR A C 1
ATOM 6499 O O . THR A 1 831 ? -14.360 9.865 -1.005 1.00 91.12 831 THR A O 1
ATOM 6502 N N . GLU A 1 832 ? -14.103 10.325 1.164 1.00 94.31 832 GLU A N 1
ATOM 6503 C CA . GLU A 1 832 ? -12.681 10.689 1.062 1.00 94.31 832 GLU A CA 1
ATOM 6504 C C . GLU A 1 832 ? -11.833 9.735 1.902 1.00 94.31 832 GLU A C 1
ATOM 6506 O O . GLU A 1 832 ? -12.009 9.679 3.116 1.00 94.31 832 GLU A O 1
ATOM 6511 N N . ALA A 1 833 ? -10.918 9.003 1.264 1.00 96.56 833 ALA A N 1
ATOM 6512 C CA . ALA A 1 833 ? -9.992 8.090 1.921 1.00 96.56 833 ALA A CA 1
ATOM 6513 C C . ALA A 1 833 ? -8.643 8.751 2.199 1.00 96.56 833 ALA A C 1
ATOM 6515 O O . ALA A 1 833 ? -8.088 9.433 1.337 1.00 96.56 833 ALA A O 1
ATOM 6516 N N . LEU A 1 834 ? -8.094 8.473 3.378 1.00 95.81 834 LEU A N 1
ATOM 6517 C CA . LEU A 1 834 ? -6.745 8.834 3.796 1.00 95.81 834 LEU A CA 1
ATOM 6518 C C . LEU A 1 834 ? -6.088 7.628 4.471 1.00 95.81 834 LEU A C 1
ATOM 6520 O O . LEU A 1 834 ? -6.645 7.052 5.401 1.00 95.81 834 LEU A O 1
ATOM 6524 N N . MET A 1 835 ? -4.876 7.284 4.048 1.00 95.56 835 MET A N 1
ATOM 6525 C CA . MET A 1 835 ? -4.022 6.302 4.724 1.00 95.56 835 MET A CA 1
ATOM 6526 C C . MET A 1 835 ? -2.687 6.967 5.077 1.00 95.56 835 MET A C 1
ATOM 6528 O O . MET A 1 835 ? -2.147 7.742 4.277 1.00 95.56 835 MET A O 1
ATOM 6532 N N . LYS A 1 836 ? -2.160 6.686 6.278 1.00 91.88 836 LYS A N 1
ATOM 6533 C CA . LYS A 1 836 ? -0.888 7.250 6.763 1.00 91.88 836 LYS A CA 1
ATOM 6534 C C . LYS A 1 836 ? 0.082 6.150 7.219 1.00 91.88 836 LYS A C 1
ATOM 6536 O O . LYS A 1 836 ? 0.224 5.946 8.427 1.00 91.88 836 LYS A O 1
ATOM 6541 N N . PRO A 1 837 ? 0.737 5.432 6.287 1.00 87.00 837 PRO A N 1
ATOM 6542 C CA . PRO A 1 837 ? 1.736 4.433 6.650 1.00 87.00 837 PRO A CA 1
ATOM 6543 C C . PRO A 1 837 ? 2.927 5.048 7.380 1.00 87.00 837 PRO A C 1
ATOM 6545 O O . PRO A 1 837 ? 3.361 6.164 7.068 1.00 87.00 837 PRO A O 1
ATOM 6548 N N . ILE A 1 838 ? 3.501 4.259 8.287 1.00 84.56 838 ILE A N 1
ATOM 6549 C CA . ILE A 1 838 ? 4.716 4.613 9.018 1.00 84.56 838 ILE A CA 1
ATOM 6550 C C . ILE A 1 838 ? 5.773 3.533 8.792 1.00 84.56 838 ILE A C 1
ATOM 6552 O O . ILE A 1 838 ? 5.557 2.360 9.094 1.00 84.56 838 ILE A O 1
ATOM 6556 N N . LYS A 1 839 ? 6.940 3.938 8.286 1.00 81.44 839 LYS A N 1
ATOM 6557 C CA . LYS A 1 839 ? 8.131 3.083 8.168 1.00 81.44 839 LYS A CA 1
ATOM 6558 C C . LYS A 1 839 ? 9.368 3.891 8.521 1.00 81.44 839 LYS A C 1
ATOM 6560 O O . LYS A 1 839 ? 9.467 5.044 8.119 1.00 81.44 839 LYS A O 1
ATOM 6565 N N . GLY A 1 840 ? 10.251 3.291 9.310 1.00 77.25 840 GLY A N 1
ATOM 6566 C CA . GLY A 1 840 ? 11.396 3.952 9.919 1.00 77.25 840 GLY A CA 1
ATOM 6567 C C . GLY A 1 840 ? 11.075 4.688 11.214 1.00 77.25 840 GLY A C 1
ATOM 6568 O O . GLY A 1 840 ? 10.071 5.395 11.349 1.00 77.25 840 GLY A O 1
ATOM 6569 N N . THR A 1 841 ? 11.939 4.517 12.213 1.00 76.81 841 THR A N 1
ATOM 6570 C CA . THR A 1 841 ? 11.803 5.167 13.521 1.00 76.81 841 THR A CA 1
ATOM 6571 C C . THR A 1 841 ? 13.168 5.528 14.093 1.00 76.81 841 THR A C 1
ATOM 6573 O O . THR A 1 841 ? 13.982 4.661 14.397 1.00 76.81 841 THR A O 1
ATOM 6576 N N . LEU A 1 842 ? 13.391 6.814 14.353 1.00 80.31 842 LEU A N 1
ATOM 6577 C CA . LEU A 1 842 ? 14.603 7.305 14.999 1.00 80.31 842 LEU A CA 1
ATOM 6578 C C . LEU A 1 842 ? 14.316 7.691 16.451 1.00 80.31 842 LEU A C 1
ATOM 6580 O O . LEU A 1 842 ? 13.542 8.604 16.731 1.00 80.31 842 LEU A O 1
ATOM 6584 N N . ARG A 1 843 ? 14.991 7.054 17.411 1.00 78.62 843 ARG A N 1
ATOM 6585 C CA . ARG A 1 843 ? 14.865 7.426 18.830 1.00 78.62 843 ARG A CA 1
ATOM 6586 C C . ARG A 1 843 ? 15.419 8.830 19.094 1.00 78.62 843 ARG A C 1
ATOM 6588 O O . ARG A 1 843 ? 16.588 9.096 18.786 1.00 78.62 843 ARG A O 1
ATOM 6595 N N . ARG A 1 844 ? 14.627 9.685 19.753 1.00 76.75 844 ARG A N 1
ATOM 6596 C CA . ARG A 1 844 ? 15.062 11.019 20.203 1.00 76.75 844 ARG A CA 1
ATOM 6597 C C . ARG A 1 844 ? 16.222 10.912 21.180 1.00 76.75 844 ARG A C 1
ATOM 6599 O O . ARG A 1 844 ? 16.331 9.944 21.937 1.00 76.75 844 ARG A O 1
ATOM 6606 N N . THR A 1 845 ? 17.103 11.904 21.168 1.00 77.50 845 THR A N 1
ATOM 6607 C CA . THR A 1 845 ? 18.217 11.953 22.115 1.00 77.50 845 THR A CA 1
ATOM 6608 C C . THR A 1 845 ? 17.674 12.103 23.546 1.00 77.50 845 THR A C 1
ATOM 6610 O O . THR A 1 845 ? 16.969 13.075 23.830 1.00 77.50 845 THR A O 1
ATOM 6613 N N . PRO A 1 846 ? 17.962 11.167 24.472 1.00 71.38 846 PRO A N 1
ATOM 6614 C CA . PRO A 1 846 ? 17.514 11.294 25.857 1.00 71.38 846 PRO A CA 1
ATOM 6615 C C . PRO A 1 846 ? 18.220 12.469 26.547 1.00 71.38 846 PRO A C 1
ATOM 6617 O O . PRO A 1 846 ? 19.368 12.782 26.214 1.00 71.38 846 PRO A O 1
ATOM 6620 N N . CYS A 1 847 ? 17.581 13.109 27.541 1.00 68.38 847 CYS A N 1
ATOM 6621 C CA . CYS A 1 847 ? 18.344 14.062 28.350 1.00 68.38 847 CYS A CA 1
ATOM 6622 C C . CYS A 1 847 ? 19.431 13.315 29.123 1.00 68.38 847 CYS A C 1
ATOM 6624 O O . CYS A 1 847 ? 19.159 12.320 29.790 1.00 68.38 847 CYS A O 1
ATOM 6626 N N . ARG A 1 848 ? 20.655 13.847 29.095 1.00 67.38 848 ARG A N 1
ATOM 6627 C CA . ARG A 1 848 ? 21.763 13.375 29.944 1.00 67.38 848 ARG A CA 1
ATOM 6628 C C . ARG A 1 848 ? 21.584 13.748 31.421 1.00 67.38 848 ARG A C 1
ATOM 6630 O O . ARG A 1 848 ? 22.303 13.257 32.281 1.00 67.38 848 ARG A O 1
ATOM 6637 N N . CYS A 1 849 ? 20.633 14.628 31.695 1.00 64.62 849 CYS A N 1
ATOM 6638 C CA . CYS A 1 849 ? 20.223 15.088 33.001 1.00 64.62 849 CYS A CA 1
ATOM 6639 C C . CYS A 1 849 ? 19.052 14.222 33.498 1.00 64.62 849 CYS A C 1
ATOM 6641 O O . CYS A 1 849 ? 17.904 14.449 33.128 1.00 64.62 849 CYS A O 1
ATOM 6643 N N . ALA A 1 850 ? 19.317 13.176 34.277 1.00 55.53 850 ALA A N 1
ATOM 6644 C CA . ALA A 1 850 ? 18.255 12.363 34.873 1.00 55.53 850 ALA A CA 1
ATOM 6645 C C . ALA A 1 850 ? 18.337 12.442 36.411 1.00 55.53 850 ALA A C 1
ATOM 6647 O O . ALA A 1 850 ? 19.243 11.824 36.975 1.00 55.53 850 ALA A O 1
ATOM 6648 N N . PRO A 1 851 ? 17.426 13.177 37.099 1.00 60.38 851 PRO A N 1
ATOM 6649 C CA . PRO A 1 851 ? 16.313 13.986 36.569 1.00 60.38 851 PRO A CA 1
ATOM 6650 C C . PRO A 1 851 ? 16.766 15.303 35.909 1.00 60.38 851 PRO A C 1
ATOM 6652 O O . PRO A 1 851 ? 17.878 15.779 36.135 1.00 60.38 851 PRO A O 1
ATOM 6655 N N . CYS A 1 852 ? 15.899 15.885 35.074 1.00 67.38 852 CYS A N 1
ATOM 6656 C CA . CYS A 1 852 ? 16.221 17.085 34.303 1.00 67.38 852 CYS A CA 1
ATOM 6657 C C . CYS A 1 852 ? 16.245 18.339 35.182 1.00 67.38 852 CYS A C 1
ATOM 6659 O O . CYS A 1 852 ? 15.270 18.639 35.865 1.00 67.38 852 CYS A O 1
ATOM 6661 N N . THR A 1 853 ? 17.363 19.068 35.158 1.00 75.62 853 THR A N 1
ATOM 6662 C CA . THR A 1 853 ? 17.576 20.282 35.965 1.00 75.62 853 THR A CA 1
ATOM 6663 C C . THR A 1 853 ? 17.376 21.583 35.184 1.00 75.62 853 THR A C 1
ATOM 6665 O O . THR A 1 853 ? 17.262 22.633 35.804 1.00 75.62 853 THR A O 1
ATOM 6668 N N . ASP A 1 854 ? 17.347 21.523 33.848 1.00 77.38 854 ASP A N 1
ATOM 6669 C CA . ASP A 1 854 ? 17.133 22.661 32.940 1.00 77.38 854 ASP A CA 1
ATOM 6670 C C . ASP A 1 854 ? 16.386 22.181 31.678 1.00 77.38 854 ASP A C 1
ATOM 6672 O O . ASP A 1 854 ? 17.026 21.792 30.695 1.00 77.38 854 ASP A O 1
ATOM 6676 N N . PRO A 1 855 ? 15.042 22.116 31.718 1.00 72.81 855 PRO A N 1
ATOM 6677 C CA . PRO A 1 855 ? 14.235 21.580 30.623 1.00 72.81 855 PRO A CA 1
ATOM 6678 C C . PRO A 1 855 ? 14.437 22.329 29.305 1.00 72.81 855 PRO A C 1
ATOM 6680 O O . PRO A 1 855 ? 14.615 21.690 28.268 1.00 72.81 855 PRO A O 1
ATOM 6683 N N . ASP A 1 856 ? 14.480 23.662 29.356 1.00 76.19 856 ASP A N 1
ATOM 6684 C CA . ASP A 1 856 ? 14.568 24.514 28.169 1.00 76.19 856 ASP A CA 1
ATOM 6685 C C . ASP A 1 856 ? 15.953 24.412 27.515 1.00 76.19 856 ASP A C 1
ATOM 6687 O O . ASP A 1 856 ? 16.066 24.160 26.312 1.00 76.19 856 ASP A O 1
ATOM 6691 N N . GLY A 1 857 ? 17.030 24.514 28.303 1.00 77.12 857 GLY A N 1
ATOM 6692 C CA . GLY A 1 857 ? 18.394 24.362 27.789 1.00 77.12 857 GLY A CA 1
ATOM 6693 C C . GLY A 1 857 ? 18.690 22.943 27.292 1.00 77.12 857 GLY A C 1
ATOM 6694 O O . GLY A 1 857 ? 19.413 22.753 26.306 1.00 77.12 857 GLY A O 1
ATOM 6695 N N . CYS A 1 858 ? 18.107 21.923 27.926 1.00 74.94 858 CYS A N 1
ATOM 6696 C CA . CYS A 1 858 ? 18.234 20.542 27.465 1.00 74.94 858 CYS A CA 1
ATOM 6697 C C . CYS A 1 858 ? 17.434 20.273 26.189 1.00 74.94 858 CYS A C 1
ATOM 6699 O O . CYS A 1 858 ? 17.897 19.486 25.365 1.00 74.94 858 CYS A O 1
ATOM 6701 N N . GLU A 1 859 ? 16.287 20.922 25.978 1.00 76.12 859 GLU A N 1
ATOM 6702 C CA . GLU A 1 859 ? 15.535 20.816 24.723 1.00 76.12 859 GLU A CA 1
ATOM 6703 C C . GLU A 1 859 ? 16.307 21.419 23.550 1.00 76.12 859 GLU A C 1
ATOM 6705 O O . GLU A 1 859 ? 16.423 20.772 22.513 1.00 76.12 859 GLU A O 1
ATOM 6710 N N . VAL A 1 860 ? 16.936 22.585 23.729 1.00 78.50 860 VAL A N 1
ATOM 6711 C CA . VAL A 1 860 ? 17.779 23.201 22.686 1.00 78.50 860 VAL A CA 1
ATOM 6712 C C . VAL A 1 860 ? 18.960 22.295 22.317 1.00 78.50 860 VAL A C 1
ATOM 6714 O O . VAL A 1 860 ? 19.233 22.065 21.138 1.00 78.50 860 VAL A O 1
ATOM 6717 N N . ASN A 1 861 ? 19.643 21.724 23.314 1.00 75.06 861 ASN A N 1
ATOM 6718 C CA . ASN A 1 861 ? 20.754 20.798 23.072 1.00 75.06 861 ASN A CA 1
ATOM 6719 C C . ASN A 1 861 ? 20.297 19.483 22.421 1.00 75.06 861 ASN A C 1
ATOM 6721 O O . ASN A 1 861 ? 20.992 18.962 21.544 1.00 75.06 861 ASN A O 1
ATOM 6725 N N . ARG A 1 862 ? 19.135 18.951 22.829 1.00 77.81 862 ARG A N 1
ATOM 6726 C CA . ARG A 1 862 ? 18.516 17.780 22.193 1.00 77.81 862 ARG A CA 1
ATOM 6727 C C . ARG A 1 862 ? 18.165 18.072 20.743 1.00 77.81 862 ARG A C 1
ATOM 6729 O O . ARG A 1 862 ? 18.547 17.287 19.889 1.00 77.81 862 ARG A O 1
ATOM 6736 N N . ALA A 1 863 ? 17.531 19.207 20.460 1.00 78.88 863 ALA A N 1
ATOM 6737 C CA . ALA A 1 863 ? 17.157 19.612 19.110 1.00 78.88 863 ALA A CA 1
ATOM 6738 C C . ALA A 1 863 ? 18.376 19.716 18.179 1.00 78.88 863 ALA A C 1
ATOM 6740 O O . ALA A 1 863 ? 18.312 19.265 17.040 1.00 78.88 863 ALA A O 1
ATOM 6741 N N . LEU A 1 864 ? 19.511 20.234 18.664 1.00 79.38 864 LEU A N 1
ATOM 6742 C CA . LEU A 1 864 ? 20.740 20.327 17.868 1.00 79.38 864 LEU A CA 1
ATOM 6743 C C . LEU A 1 864 ? 21.337 18.946 17.532 1.00 79.38 864 LEU A C 1
ATOM 6745 O O . LEU A 1 864 ? 21.770 18.715 16.404 1.00 79.38 864 LEU A O 1
ATOM 6749 N N . GLN A 1 865 ? 21.361 18.027 18.503 1.00 79.62 865 GLN A N 1
ATOM 6750 C CA . GLN A 1 865 ? 21.857 16.657 18.298 1.00 79.62 865 GLN A CA 1
ATOM 6751 C C . GLN A 1 865 ? 20.899 15.834 17.432 1.00 79.62 865 GLN A C 1
ATOM 6753 O O . GLN A 1 865 ? 21.336 15.095 16.548 1.00 79.62 865 GLN A O 1
ATOM 6758 N N . ASP A 1 866 ? 19.596 15.992 17.655 1.00 82.81 866 ASP A N 1
ATOM 6759 C CA . ASP A 1 866 ? 18.556 15.355 16.860 1.00 82.81 866 ASP A CA 1
ATOM 6760 C C . ASP A 1 866 ? 18.586 15.858 15.415 1.00 82.81 866 ASP A C 1
ATOM 6762 O O . ASP A 1 866 ? 18.470 15.034 14.523 1.00 82.81 866 ASP A O 1
ATOM 6766 N N . ALA A 1 867 ? 18.836 17.147 15.152 1.00 84.25 867 ALA A N 1
ATOM 6767 C CA . ALA A 1 867 ? 18.888 17.686 13.788 1.00 84.25 867 ALA A CA 1
ATOM 6768 C C . ALA A 1 867 ? 19.929 16.978 12.900 1.00 84.25 867 ALA A C 1
ATOM 6770 O O . ALA A 1 867 ? 19.648 16.658 11.747 1.00 84.25 867 ALA A O 1
ATOM 6771 N N . GLN A 1 868 ? 21.119 16.682 13.435 1.00 81.31 868 GLN A N 1
ATOM 6772 C CA . GLN A 1 868 ? 22.154 15.949 12.692 1.00 81.31 868 GLN A CA 1
ATOM 6773 C C . GLN A 1 868 ? 21.769 14.484 12.459 1.00 81.31 868 GLN A C 1
ATOM 6775 O O . GLN A 1 868 ? 21.958 13.959 11.363 1.00 81.31 868 GLN A O 1
ATOM 6780 N N . ARG A 1 869 ? 21.223 13.823 13.487 1.00 84.69 869 ARG A N 1
ATOM 6781 C CA . ARG A 1 869 ? 20.787 12.420 13.403 1.00 84.69 869 ARG A CA 1
ATOM 6782 C C . ARG A 1 869 ? 19.588 12.261 12.472 1.00 84.69 869 ARG A C 1
ATOM 6784 O O . ARG A 1 869 ? 19.513 11.274 11.753 1.00 84.69 869 ARG A O 1
ATOM 6791 N N . LEU A 1 870 ? 18.690 13.241 12.469 1.00 85.19 870 LEU A N 1
ATOM 6792 C CA . LEU A 1 870 ? 17.512 13.270 11.622 1.00 85.19 870 LEU A CA 1
ATOM 6793 C C . LEU A 1 870 ? 17.896 13.455 10.156 1.00 85.19 870 LEU A C 1
ATOM 6795 O O . LEU A 1 870 ? 17.432 12.688 9.328 1.00 85.19 870 LEU A O 1
ATOM 6799 N N . ALA A 1 871 ? 18.820 14.371 9.847 1.00 85.06 871 ALA A N 1
ATOM 6800 C CA . ALA A 1 871 ? 19.327 14.528 8.483 1.00 85.06 871 ALA A CA 1
ATOM 6801 C C . ALA A 1 871 ? 19.988 13.241 7.948 1.00 85.06 871 ALA A C 1
ATOM 6803 O O . ALA A 1 871 ? 19.852 12.921 6.771 1.00 85.06 871 ALA A O 1
ATOM 6804 N N . ALA A 1 872 ? 20.686 12.488 8.808 1.00 84.56 872 ALA A N 1
ATOM 6805 C CA . ALA A 1 872 ? 21.243 11.187 8.438 1.00 84.56 872 ALA A CA 1
ATOM 6806 C C . ALA A 1 872 ? 20.150 10.125 8.218 1.00 84.56 872 ALA A C 1
ATOM 6808 O O . ALA A 1 872 ? 20.223 9.375 7.253 1.00 84.56 872 ALA A O 1
ATOM 6809 N N . PHE A 1 873 ? 19.131 10.096 9.081 1.00 85.50 873 PHE A N 1
ATOM 6810 C CA . PHE A 1 873 ? 17.995 9.176 8.997 1.00 85.50 873 PHE A CA 1
ATOM 6811 C C . PHE A 1 873 ? 17.107 9.437 7.767 1.00 85.50 873 PHE A C 1
ATOM 6813 O O . PHE A 1 873 ? 16.752 8.504 7.058 1.00 85.50 873 PHE A O 1
ATOM 6820 N N . GLU A 1 874 ? 16.816 10.699 7.440 1.00 85.06 874 GLU A N 1
ATOM 6821 C CA . GLU A 1 874 ? 16.069 11.085 6.230 1.00 85.06 874 GLU A CA 1
ATOM 6822 C C . GLU A 1 874 ? 16.794 10.707 4.928 1.00 85.06 874 GLU A C 1
ATOM 6824 O O . GLU A 1 874 ? 16.157 10.477 3.894 1.00 85.06 874 GLU A O 1
ATOM 6829 N N . ALA A 1 875 ? 18.129 10.674 4.972 1.00 84.44 875 ALA A N 1
ATOM 6830 C CA . ALA A 1 875 ? 18.988 10.321 3.849 1.00 84.44 875 ALA A CA 1
ATOM 6831 C C . ALA A 1 875 ? 19.287 8.815 3.756 1.00 84.44 875 ALA A C 1
ATOM 6833 O O . ALA A 1 875 ? 19.908 8.400 2.774 1.00 84.44 875 ALA A O 1
ATOM 6834 N N . ASP A 1 876 ? 18.866 8.006 4.736 1.00 86.50 876 ASP A N 1
ATOM 6835 C CA . ASP A 1 876 ? 19.151 6.572 4.775 1.00 86.50 876 ASP A CA 1
ATOM 6836 C C . ASP A 1 876 ? 18.442 5.844 3.613 1.00 86.50 876 ASP A C 1
ATOM 6838 O O . ASP A 1 876 ? 17.207 5.847 3.530 1.00 86.50 876 ASP A O 1
ATOM 6842 N N . PRO A 1 877 ? 19.190 5.209 2.688 1.00 84.38 877 PRO A N 1
ATOM 6843 C CA . PRO A 1 877 ? 18.601 4.474 1.576 1.00 84.38 877 PRO A CA 1
ATOM 6844 C C . PRO A 1 877 ? 17.694 3.308 1.993 1.00 84.38 877 PRO A C 1
ATOM 6846 O O . PRO A 1 877 ? 16.771 3.005 1.236 1.00 84.38 877 PRO A O 1
ATOM 6849 N N . LYS A 1 878 ? 17.939 2.652 3.141 1.00 84.94 878 LYS A N 1
ATOM 6850 C CA . LYS A 1 878 ? 17.106 1.541 3.640 1.00 84.94 878 LYS A CA 1
ATOM 6851 C C . LYS A 1 878 ? 15.734 2.071 4.051 1.00 84.94 878 LYS A C 1
ATOM 6853 O O . LYS A 1 878 ? 14.721 1.642 3.508 1.00 84.94 878 LYS A O 1
ATOM 6858 N N . GLU A 1 879 ? 15.722 3.081 4.917 1.00 85.50 879 GLU A N 1
ATOM 6859 C CA . GLU A 1 879 ? 14.498 3.678 5.471 1.00 85.50 879 GLU A CA 1
ATOM 6860 C C . GLU A 1 879 ? 13.601 4.274 4.377 1.00 85.50 879 GLU A C 1
ATOM 6862 O O . GLU A 1 879 ? 12.380 4.092 4.360 1.00 85.50 879 GLU A O 1
ATOM 6867 N N . ARG A 1 880 ? 14.215 4.946 3.394 1.00 87.50 880 ARG A N 1
ATOM 6868 C CA . ARG A 1 880 ? 13.501 5.482 2.228 1.00 87.50 880 ARG A CA 1
ATOM 6869 C C . ARG A 1 880 ? 12.926 4.377 1.345 1.00 87.50 880 ARG A C 1
ATOM 6871 O O . ARG A 1 880 ? 11.817 4.536 0.837 1.00 87.50 880 ARG A O 1
ATOM 6878 N N . ALA A 1 881 ? 13.670 3.291 1.139 1.00 88.00 881 ALA A N 1
ATOM 6879 C CA . ALA A 1 881 ? 13.216 2.168 0.328 1.00 88.00 881 ALA A CA 1
ATOM 6880 C C . ALA A 1 881 ? 12.020 1.456 0.966 1.00 88.00 881 ALA A C 1
ATOM 6882 O O . ALA A 1 881 ? 11.021 1.230 0.282 1.00 88.00 881 ALA A O 1
ATOM 6883 N N . GLU A 1 882 ? 12.090 1.176 2.269 1.00 88.06 882 GLU A N 1
ATOM 6884 C CA . GLU A 1 882 ? 10.989 0.593 3.048 1.00 88.06 882 GLU A CA 1
ATOM 6885 C C . GLU A 1 882 ? 9.737 1.461 3.007 1.00 88.06 882 GLU A C 1
ATOM 6887 O O . GLU A 1 882 ? 8.638 0.981 2.726 1.00 88.06 882 GLU A O 1
ATOM 6892 N N . ASN A 1 883 ? 9.892 2.771 3.216 1.00 89.88 883 ASN A N 1
ATOM 6893 C CA . ASN A 1 883 ? 8.753 3.672 3.136 1.00 89.88 883 ASN A CA 1
ATOM 6894 C C . ASN A 1 883 ? 8.151 3.669 1.722 1.00 89.88 883 ASN A C 1
ATOM 6896 O O . ASN A 1 883 ? 6.943 3.481 1.585 1.00 89.88 883 ASN A O 1
ATOM 6900 N N . LEU A 1 884 ? 8.977 3.787 0.672 1.00 91.88 884 LEU A N 1
ATOM 6901 C CA . LEU A 1 884 ? 8.511 3.802 -0.718 1.00 91.88 884 LEU A CA 1
ATOM 6902 C C . LEU A 1 884 ? 7.770 2.514 -1.114 1.00 91.88 884 LEU A C 1
ATOM 6904 O O . LEU A 1 884 ? 6.740 2.603 -1.782 1.00 91.88 884 LEU A O 1
ATOM 6908 N N . MET A 1 885 ? 8.257 1.339 -0.695 1.00 92.19 885 MET A N 1
ATOM 6909 C CA . MET A 1 885 ? 7.591 0.051 -0.943 1.00 92.19 885 MET A CA 1
ATOM 6910 C C . MET A 1 885 ? 6.150 0.047 -0.422 1.00 92.19 885 MET A C 1
ATOM 6912 O O . MET A 1 885 ? 5.239 -0.388 -1.132 1.00 92.19 885 MET A O 1
ATOM 6916 N N . ILE A 1 886 ? 5.928 0.586 0.779 1.00 92.00 886 ILE A N 1
ATOM 6917 C CA . ILE A 1 886 ? 4.590 0.703 1.368 1.00 92.00 886 ILE A CA 1
ATOM 6918 C C . ILE A 1 886 ? 3.760 1.815 0.720 1.00 92.00 886 ILE A C 1
ATOM 6920 O O . ILE A 1 886 ? 2.554 1.635 0.538 1.00 92.00 886 ILE A O 1
ATOM 6924 N N . VAL A 1 887 ? 4.367 2.947 0.343 1.00 93.56 887 VAL A N 1
ATOM 6925 C CA . VAL A 1 887 ? 3.652 4.025 -0.366 1.00 93.56 887 VAL A CA 1
ATOM 6926 C C . VAL A 1 887 ? 3.042 3.500 -1.658 1.00 93.56 887 VAL A C 1
ATOM 6928 O O . VAL A 1 887 ? 1.857 3.720 -1.906 1.00 93.56 887 VAL A O 1
ATOM 6931 N N . ASP A 1 888 ? 3.827 2.799 -2.475 1.00 94.94 888 ASP A N 1
ATOM 6932 C CA . ASP A 1 888 ? 3.331 2.288 -3.749 1.00 94.94 888 ASP A CA 1
ATOM 6933 C C . ASP A 1 888 ? 2.292 1.173 -3.552 1.00 94.94 888 ASP A C 1
ATOM 6935 O O . ASP A 1 888 ? 1.311 1.138 -4.296 1.00 94.94 888 ASP A O 1
ATOM 6939 N N . LEU A 1 889 ? 2.404 0.352 -2.500 1.00 94.94 889 LEU A N 1
ATOM 6940 C CA . LEU A 1 889 ? 1.365 -0.623 -2.138 1.00 94.94 889 LEU A CA 1
ATOM 6941 C C . LEU A 1 889 ? 0.045 0.084 -1.803 1.00 94.94 889 LEU A C 1
ATOM 6943 O O . LEU A 1 889 ? -1.004 -0.261 -2.340 1.00 94.94 889 LEU A O 1
ATOM 6947 N N . ILE A 1 890 ? 0.089 1.115 -0.957 1.00 94.69 890 ILE A N 1
ATOM 6948 C CA . ILE A 1 890 ? -1.112 1.844 -0.528 1.00 94.69 890 ILE A CA 1
ATOM 6949 C C . ILE A 1 890 ? -1.747 2.617 -1.677 1.00 94.69 890 ILE A C 1
ATOM 6951 O O . ILE A 1 890 ? -2.972 2.667 -1.786 1.00 94.69 890 ILE A O 1
ATOM 6955 N N . ARG A 1 891 ? -0.941 3.202 -2.570 1.00 95.62 891 ARG A N 1
ATOM 6956 C CA . ARG A 1 891 ? -1.474 3.818 -3.788 1.00 95.62 891 ARG A CA 1
ATOM 6957 C C . ARG A 1 891 ? -2.260 2.794 -4.598 1.00 95.62 891 ARG A C 1
ATOM 6959 O O . ARG A 1 891 ? -3.391 3.086 -4.969 1.00 95.62 891 ARG A O 1
ATOM 6966 N N . ALA A 1 892 ? -1.715 1.599 -4.811 1.00 94.75 892 ALA A N 1
ATOM 6967 C CA . ALA A 1 892 ? -2.388 0.562 -5.585 1.00 94.75 892 ALA A CA 1
ATOM 6968 C C . ALA A 1 892 ? -3.653 0.029 -4.891 1.00 94.75 892 ALA A C 1
ATOM 6970 O O . ALA A 1 892 ? -4.651 -0.240 -5.567 1.00 94.75 892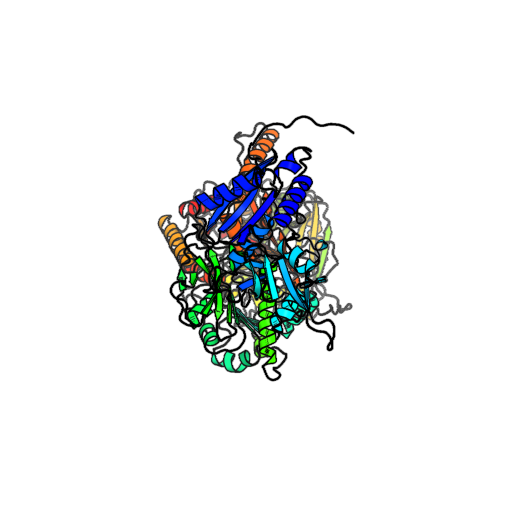 ALA A O 1
ATOM 6971 N N . ASP A 1 893 ? -3.635 -0.076 -3.560 1.00 94.00 893 ASP A N 1
ATOM 6972 C CA . ASP A 1 893 ? -4.810 -0.407 -2.752 1.00 94.00 893 ASP A CA 1
ATOM 6973 C C . ASP A 1 893 ? -5.920 0.642 -2.951 1.00 94.00 893 ASP A C 1
ATOM 6975 O O . ASP A 1 893 ? -7.056 0.284 -3.262 1.00 94.00 893 ASP A O 1
ATOM 6979 N N . LEU A 1 894 ? -5.604 1.942 -2.859 1.00 95.06 894 LEU A N 1
ATOM 6980 C CA . LEU A 1 894 ? -6.582 3.018 -3.083 1.00 95.06 894 LEU A CA 1
ATOM 6981 C C . LEU A 1 894 ? -7.107 3.038 -4.524 1.00 95.06 894 LEU A C 1
ATOM 6983 O O . LEU A 1 894 ? -8.293 3.282 -4.736 1.00 95.06 894 LEU A O 1
ATOM 6987 N N . GLN A 1 895 ? -6.264 2.731 -5.514 1.00 93.75 895 GLN A N 1
ATOM 6988 C CA . GLN A 1 895 ? -6.665 2.635 -6.926 1.00 93.75 895 GLN A CA 1
ATOM 6989 C C . GLN A 1 895 ? -7.738 1.560 -7.185 1.00 93.75 895 GLN A C 1
ATOM 6991 O O . GLN A 1 895 ? -8.405 1.600 -8.214 1.00 93.75 895 GLN A O 1
ATOM 6996 N N . ASN A 1 896 ? -7.932 0.610 -6.264 1.00 89.75 896 ASN A N 1
ATOM 6997 C CA . ASN A 1 896 ? -8.957 -0.427 -6.385 1.00 89.75 896 ASN A CA 1
ATOM 6998 C C . ASN A 1 896 ? -10.384 0.141 -6.217 1.00 89.75 896 ASN A C 1
ATOM 7000 O O . ASN A 1 896 ? -11.332 -0.372 -6.809 1.00 89.75 896 ASN A O 1
ATOM 7004 N N . PHE A 1 897 ? -10.556 1.196 -5.414 1.00 90.94 897 PHE A N 1
ATOM 7005 C CA . PHE A 1 897 ? -11.885 1.694 -5.029 1.00 90.94 897 PHE A CA 1
ATOM 7006 C C . PHE A 1 897 ? -12.022 3.225 -4.978 1.00 90.94 897 PHE A C 1
ATOM 7008 O O . PHE A 1 897 ? -13.086 3.738 -4.628 1.00 90.94 897 PHE A O 1
ATOM 7015 N N . CYS A 1 898 ? -10.975 3.968 -5.331 1.00 93.62 898 CYS A N 1
ATOM 7016 C CA . CYS A 1 898 ? -11.024 5.409 -5.559 1.00 93.62 898 CYS A CA 1
ATOM 7017 C C . CYS A 1 898 ? -11.023 5.725 -7.057 1.00 93.62 898 CYS A C 1
ATOM 7019 O O . CYS A 1 898 ? -10.525 4.949 -7.868 1.00 93.62 898 CYS A O 1
ATOM 7021 N N . HIS A 1 899 ? -11.512 6.909 -7.426 1.00 92.50 899 HIS A N 1
ATOM 7022 C CA . HIS A 1 899 ? -11.285 7.448 -8.765 1.00 92.50 899 HIS A CA 1
ATOM 7023 C C . HIS A 1 899 ? -9.782 7.521 -9.035 1.00 92.50 899 HIS A C 1
ATOM 7025 O O . HIS A 1 899 ? -9.053 8.155 -8.259 1.00 92.50 899 HIS A O 1
ATOM 7031 N N . THR A 1 900 ? -9.316 6.932 -10.136 1.00 92.25 900 THR A N 1
ATOM 7032 C CA . THR A 1 900 ? -7.883 6.827 -10.428 1.00 92.25 900 THR A CA 1
ATOM 7033 C C . THR A 1 900 ? -7.191 8.182 -10.487 1.00 92.25 900 THR A C 1
ATOM 7035 O O . THR A 1 900 ? -6.075 8.347 -9.990 1.00 92.25 900 THR A O 1
ATOM 7038 N N . SER A 1 901 ? -7.885 9.175 -11.036 1.00 90.69 901 SER A N 1
ATOM 7039 C CA . SER A 1 901 ? -7.443 10.568 -11.134 1.00 90.69 901 SER A CA 1
ATOM 7040 C C . SER A 1 901 ? -7.379 11.321 -9.797 1.00 90.69 901 SER A C 1
ATOM 7042 O O . SER A 1 901 ? -6.819 12.415 -9.747 1.00 90.69 901 SER A O 1
ATOM 7044 N N . SER A 1 902 ? -7.950 10.770 -8.722 1.00 93.69 902 SER A N 1
ATOM 7045 C CA . SER A 1 902 ? -8.003 11.408 -7.399 1.00 93.69 902 SER A CA 1
ATOM 7046 C C . SER A 1 902 ? -6.922 10.933 -6.426 1.00 93.69 902 SER A C 1
ATOM 7048 O O . SER A 1 902 ? -6.654 11.632 -5.448 1.00 93.69 902 SER A O 1
ATOM 7050 N N . VAL A 1 903 ? -6.308 9.770 -6.677 1.00 96.19 903 VAL A N 1
ATOM 7051 C CA . VAL A 1 903 ? -5.316 9.177 -5.772 1.00 96.19 903 VAL A CA 1
ATOM 7052 C C . VAL A 1 903 ? -4.009 9.963 -5.845 1.00 96.19 903 VAL A C 1
ATOM 7054 O O . VAL A 1 903 ? -3.364 10.018 -6.892 1.00 96.19 903 VAL A O 1
ATOM 7057 N N . THR A 1 904 ? -3.597 10.565 -4.730 1.00 94.69 904 THR A N 1
ATOM 7058 C CA . THR A 1 904 ? -2.411 11.432 -4.662 1.00 94.69 904 THR A CA 1
ATOM 7059 C C . THR A 1 904 ? -1.597 11.193 -3.394 1.00 94.69 904 THR A C 1
ATOM 7061 O O . THR A 1 904 ? -2.143 10.951 -2.319 1.00 94.69 904 THR A O 1
ATOM 7064 N N . VAL A 1 905 ? -0.271 11.292 -3.511 1.00 95.00 905 VAL A N 1
ATOM 7065 C CA . VAL A 1 905 ? 0.646 11.314 -2.363 1.00 95.00 905 VAL A CA 1
ATOM 7066 C C . VAL A 1 905 ? 0.852 12.771 -1.960 1.00 95.00 905 VAL A C 1
ATOM 7068 O O . VAL A 1 905 ? 1.588 13.499 -2.623 1.00 95.00 905 VAL A O 1
ATOM 7071 N N . LYS A 1 906 ? 0.176 13.228 -0.900 1.00 90.00 906 LYS A N 1
ATOM 7072 C CA . LYS A 1 906 ? 0.259 14.634 -0.460 1.00 90.00 906 LYS A CA 1
ATOM 7073 C C . LYS A 1 906 ? 1.563 14.961 0.253 1.00 90.00 906 LYS A C 1
ATOM 7075 O O . LYS A 1 906 ? 2.083 16.066 0.115 1.00 90.00 906 LYS A O 1
ATOM 7080 N N . LYS A 1 907 ? 2.053 14.014 1.046 1.00 87.12 907 LYS A N 1
ATOM 7081 C CA . LYS A 1 907 ? 3.289 14.112 1.821 1.00 87.12 907 LYS A CA 1
ATOM 7082 C C . LYS A 1 907 ? 4.029 12.796 1.674 1.00 87.12 907 LYS A C 1
ATOM 7084 O O . LYS A 1 907 ? 3.446 11.757 1.967 1.00 87.12 907 LYS A O 1
ATOM 7089 N N . LEU A 1 908 ? 5.269 12.845 1.203 1.00 89.31 908 LEU A N 1
ATOM 7090 C CA . LEU A 1 908 ? 6.115 11.674 1.003 1.00 89.31 908 LEU A CA 1
ATOM 7091 C C . LEU A 1 908 ? 7.262 11.719 2.009 1.00 89.31 908 LEU A C 1
ATOM 7093 O O . LEU A 1 908 ? 8.067 12.646 1.946 1.00 89.31 908 LEU A O 1
ATOM 7097 N N . MET A 1 909 ? 7.338 10.716 2.889 1.00 86.31 909 MET A N 1
ATOM 7098 C CA . MET A 1 909 ? 8.401 10.570 3.894 1.00 86.31 909 MET A CA 1
ATOM 7099 C C . MET A 1 909 ? 8.557 11.818 4.787 1.00 86.31 909 MET A C 1
ATOM 7101 O O . MET A 1 909 ? 9.673 12.253 5.060 1.00 86.31 909 MET A O 1
ATOM 7105 N N . ASP A 1 910 ? 7.440 12.417 5.214 1.00 85.19 910 ASP A N 1
ATOM 7106 C CA . ASP A 1 910 ? 7.438 13.578 6.111 1.00 85.19 910 ASP A CA 1
ATOM 7107 C C . ASP A 1 910 ? 7.828 13.139 7.526 1.00 85.19 910 ASP A C 1
ATOM 7109 O O . ASP A 1 910 ? 7.373 12.101 8.012 1.00 85.19 910 ASP A O 1
ATOM 7113 N N . VAL A 1 911 ? 8.675 13.911 8.202 1.00 82.62 911 VAL A N 1
ATOM 7114 C CA . VAL A 1 911 ? 9.109 13.565 9.558 1.00 82.62 911 VAL A CA 1
ATOM 7115 C C . VAL A 1 911 ? 8.073 14.034 10.565 1.00 82.62 911 VAL A C 1
ATOM 7117 O O . VAL A 1 911 ? 7.888 15.232 10.790 1.00 82.62 911 VAL A O 1
ATOM 7120 N N . GLU A 1 912 ? 7.484 13.082 11.281 1.00 80.25 912 GLU A N 1
ATOM 7121 C CA . GLU A 1 912 ? 6.661 13.368 12.448 1.00 80.25 912 GLU A CA 1
ATOM 7122 C C . GLU A 1 912 ? 7.432 13.048 13.734 1.00 80.25 912 GLU A C 1
ATOM 7124 O O . GLU A 1 912 ? 7.710 11.895 14.081 1.00 80.25 912 GLU A O 1
ATOM 7129 N N . ALA A 1 913 ? 7.789 14.098 14.475 1.00 72.25 913 ALA A N 1
ATOM 7130 C CA . ALA A 1 913 ? 8.324 13.964 15.827 1.00 72.25 913 ALA A CA 1
ATOM 7131 C C . ALA A 1 913 ? 7.241 13.427 16.763 1.00 72.25 913 ALA A C 1
ATOM 7133 O O . ALA A 1 913 ? 6.086 13.778 16.575 1.00 72.25 913 ALA A O 1
ATOM 7134 N N . SER A 1 914 ? 7.605 12.649 17.780 1.00 67.38 914 SER A N 1
ATOM 7135 C CA . SER A 1 914 ? 6.820 12.227 18.955 1.00 67.38 914 SER A CA 1
ATOM 7136 C C . SER A 1 914 ? 7.589 12.546 20.247 1.00 67.38 914 SER A C 1
ATOM 7138 O O . SER A 1 914 ? 8.670 13.136 20.205 1.00 67.38 914 SER A O 1
ATOM 7140 N N . GLU A 1 915 ? 7.059 12.191 21.424 1.00 65.94 915 GLU A N 1
ATOM 7141 C CA . GLU A 1 915 ? 7.770 12.442 22.692 1.00 65.94 915 GLU A CA 1
ATOM 7142 C C . GLU A 1 915 ? 9.108 11.687 22.760 1.00 65.94 915 GLU A C 1
ATOM 7144 O O . GLU A 1 915 ? 10.115 12.239 23.198 1.00 65.94 915 GLU A O 1
ATOM 7149 N N . THR A 1 916 ? 9.144 10.451 22.257 1.00 66.94 916 THR A N 1
ATOM 7150 C CA . THR A 1 916 ? 10.296 9.545 22.391 1.00 66.94 916 THR A CA 1
ATOM 7151 C C . THR A 1 916 ? 11.010 9.230 21.073 1.00 66.94 916 THR A C 1
ATOM 7153 O O . THR A 1 916 ? 12.173 8.816 21.097 1.00 66.94 916 THR A O 1
ATOM 7156 N N . VAL A 1 917 ? 10.362 9.435 19.921 1.00 75.00 917 VAL A N 1
ATOM 7157 C CA . VAL A 1 917 ? 10.865 9.028 18.592 1.00 75.00 917 VAL A CA 1
ATOM 7158 C C . VAL A 1 917 ? 10.488 10.026 17.487 1.00 75.00 917 VAL A C 1
ATOM 7160 O O . VAL A 1 917 ? 9.527 10.766 17.652 1.00 75.00 917 VAL A O 1
ATOM 7163 N N . TYR A 1 918 ? 11.206 10.029 16.366 1.00 79.50 918 TYR A N 1
ATOM 7164 C CA . TYR A 1 918 ? 10.788 10.582 15.070 1.00 79.50 918 TYR A CA 1
ATOM 7165 C C . TYR A 1 918 ? 10.389 9.428 14.144 1.00 79.50 918 TYR A C 1
ATOM 7167 O O . TYR A 1 918 ? 11.020 8.373 14.208 1.00 79.50 918 TYR A O 1
ATOM 7175 N N . SER A 1 919 ? 9.378 9.612 13.296 1.00 82.25 919 SER A N 1
ATOM 7176 C CA . SER A 1 919 ? 8.934 8.592 12.328 1.00 82.25 919 SER A CA 1
ATOM 7177 C C . SER A 1 919 ? 8.771 9.201 10.936 1.00 82.25 919 SER A C 1
ATOM 7179 O O . SER A 1 919 ? 8.376 10.364 10.845 1.00 82.25 919 SER A O 1
ATOM 7181 N N . LEU A 1 920 ? 9.044 8.436 9.871 1.00 84.25 920 LEU A N 1
ATOM 7182 C CA . LEU A 1 920 ? 8.717 8.864 8.505 1.00 84.25 920 LEU A CA 1
ATOM 7183 C C . LEU A 1 920 ? 7.282 8.455 8.183 1.00 84.25 920 LEU A C 1
ATOM 7185 O O . LEU A 1 920 ? 6.937 7.270 8.182 1.00 84.25 920 LEU A O 1
ATOM 7189 N N . VAL A 1 921 ? 6.454 9.453 7.901 1.00 85.88 921 VAL A N 1
ATOM 7190 C CA . VAL A 1 921 ? 5.028 9.306 7.630 1.00 85.88 921 VAL A CA 1
ATOM 7191 C C . VAL A 1 921 ? 4.750 9.779 6.212 1.00 85.88 921 VAL A C 1
ATOM 7193 O O . VAL A 1 921 ? 5.110 10.887 5.815 1.00 85.88 921 VAL A O 1
ATOM 7196 N N . THR A 1 922 ? 4.074 8.942 5.436 1.00 90.00 922 THR A N 1
ATOM 7197 C CA . THR A 1 922 ? 3.547 9.336 4.125 1.00 90.00 922 THR A CA 1
ATOM 7198 C C . THR A 1 922 ? 2.037 9.483 4.248 1.00 90.00 922 THR A C 1
ATOM 7200 O O . THR A 1 922 ? 1.407 8.722 4.965 1.00 90.00 922 THR A O 1
ATOM 7203 N N . SER A 1 923 ? 1.436 10.471 3.584 1.00 92.56 923 SER A N 1
ATOM 7204 C CA . SER A 1 923 ? -0.024 10.611 3.485 1.00 92.56 923 SER A CA 1
ATOM 7205 C C . SER A 1 923 ? -0.474 10.378 2.048 1.00 92.56 923 SER A C 1
ATOM 7207 O O . SER A 1 923 ? -0.076 11.127 1.147 1.00 92.56 923 SER A O 1
ATOM 7209 N N . VAL A 1 924 ? -1.313 9.362 1.846 1.00 95.50 924 VAL A N 1
ATOM 7210 C CA . VAL A 1 924 ? -1.919 9.042 0.548 1.00 95.50 924 VAL A CA 1
ATOM 7211 C C . VAL A 1 924 ? -3.428 9.208 0.661 1.00 95.50 924 VAL A C 1
ATOM 7213 O O . VAL A 1 924 ? -4.047 8.667 1.577 1.00 95.50 924 VAL A O 1
ATOM 7216 N N . GLU A 1 925 ? -4.010 9.974 -0.254 1.00 96.06 925 GLU A N 1
ATOM 7217 C CA . GLU A 1 925 ? -5.434 10.304 -0.254 1.00 96.06 925 GLU A CA 1
ATOM 7218 C C . GLU A 1 925 ? -6.093 9.934 -1.580 1.00 96.06 925 GLU A C 1
ATOM 7220 O O . GLU A 1 925 ? -5.441 9.973 -2.624 1.00 96.06 925 GLU A O 1
ATOM 7225 N N . GLY A 1 926 ? -7.392 9.641 -1.548 1.00 95.81 926 GLY A N 1
ATOM 7226 C CA . GLY A 1 926 ? -8.210 9.380 -2.731 1.00 95.81 926 GLY A CA 1
ATOM 7227 C C . GLY A 1 926 ? -9.692 9.654 -2.479 1.00 95.81 926 GLY A C 1
ATOM 7228 O O . GLY A 1 926 ? -10.142 9.742 -1.339 1.00 95.81 926 GLY A O 1
ATOM 7229 N N . LYS A 1 927 ? -10.470 9.812 -3.551 1.00 94.50 927 LYS A N 1
ATOM 7230 C CA . LYS A 1 927 ? -11.931 9.947 -3.483 1.00 94.50 927 LYS A CA 1
ATOM 7231 C C . LYS A 1 927 ? -12.578 8.646 -3.913 1.00 94.50 927 LYS A C 1
ATOM 7233 O O . LYS A 1 927 ? -12.318 8.195 -5.028 1.00 94.50 927 LYS A O 1
ATOM 7238 N N . LEU A 1 928 ? -13.419 8.083 -3.050 1.00 92.50 928 LEU A N 1
ATOM 7239 C CA . LEU A 1 928 ? -14.132 6.836 -3.307 1.00 92.50 928 LEU A CA 1
ATOM 7240 C C . LEU A 1 928 ? -14.972 6.955 -4.576 1.00 92.50 928 LEU A C 1
ATOM 7242 O O . LEU A 1 928 ? -15.559 8.005 -4.854 1.00 92.50 928 LEU A O 1
ATOM 7246 N N . VAL A 1 929 ? -15.037 5.858 -5.323 1.00 89.38 929 VAL A N 1
ATOM 7247 C CA . VAL A 1 929 ? -16.017 5.720 -6.398 1.00 89.38 929 VAL A CA 1
ATOM 7248 C C . VAL A 1 929 ? -17.422 5.571 -5.798 1.00 89.38 929 VAL A C 1
ATOM 7250 O O . VAL A 1 929 ? -17.564 5.088 -4.669 1.00 89.38 929 VAL A O 1
ATOM 7253 N N . PRO A 1 930 ? -18.474 5.976 -6.522 1.00 82.81 930 PRO A N 1
ATOM 7254 C CA . PRO A 1 930 ? -19.854 5.716 -6.125 1.00 82.81 930 PRO A CA 1
ATOM 7255 C C . PRO A 1 930 ? -20.116 4.245 -5.762 1.00 82.81 930 PRO A C 1
ATOM 7257 O O . PRO A 1 930 ? -19.487 3.331 -6.290 1.00 82.81 930 PRO A O 1
ATOM 7260 N N . ASP A 1 931 ? -21.046 4.021 -4.834 1.00 82.00 931 ASP A N 1
ATOM 7261 C CA . ASP A 1 931 ? -21.472 2.692 -4.366 1.00 82.00 931 ASP A CA 1
ATOM 7262 C C . ASP A 1 931 ? -20.397 1.834 -3.667 1.00 82.00 931 ASP A C 1
ATOM 7264 O O . ASP A 1 931 ? -20.625 0.644 -3.430 1.00 82.00 931 ASP A O 1
ATOM 7268 N N . VAL A 1 932 ? -19.243 2.410 -3.309 1.00 89.25 932 VAL A N 1
ATOM 7269 C CA . VAL A 1 932 ? -18.297 1.799 -2.363 1.00 89.25 932 VAL A CA 1
ATOM 7270 C C . VAL A 1 932 ? -18.528 2.380 -0.972 1.00 89.25 932 VAL A C 1
ATOM 7272 O O . VAL A 1 932 ? -18.413 3.585 -0.754 1.00 89.25 932 VAL A O 1
ATOM 7275 N N . GLY A 1 933 ? -18.863 1.502 -0.026 1.00 91.62 933 GLY A N 1
ATOM 7276 C CA . GLY A 1 933 ? -19.020 1.835 1.387 1.00 91.62 933 GLY A CA 1
ATOM 7277 C C . GLY A 1 933 ? -17.732 1.642 2.198 1.00 91.62 933 GLY A C 1
ATOM 7278 O O . GLY A 1 933 ? -16.734 1.120 1.694 1.00 91.62 933 GLY A O 1
ATOM 7279 N N . PRO A 1 934 ? -17.747 2.012 3.491 1.00 95.50 934 PRO A N 1
ATOM 7280 C CA . PRO A 1 934 ? -16.563 1.916 4.334 1.00 95.50 934 PRO A CA 1
ATOM 7281 C C . PRO A 1 934 ? -16.090 0.478 4.568 1.00 95.50 934 PRO A C 1
ATOM 7283 O O . PRO A 1 934 ? -14.888 0.235 4.609 1.00 95.50 934 PRO A O 1
ATOM 7286 N N . VAL A 1 935 ? -17.010 -0.485 4.678 1.00 96.62 935 VAL A N 1
ATOM 7287 C CA . VAL A 1 935 ? -16.661 -1.898 4.892 1.00 96.62 935 VAL A CA 1
ATOM 7288 C C . VAL A 1 935 ? -15.969 -2.476 3.661 1.00 96.62 935 VAL A C 1
ATOM 7290 O O . VAL A 1 935 ? -14.933 -3.121 3.797 1.00 96.62 935 VAL A O 1
ATOM 7293 N N . GLU A 1 936 ? -16.500 -2.211 2.465 1.00 94.19 936 GLU A N 1
ATOM 7294 C CA . GLU A 1 936 ? -15.877 -2.619 1.203 1.00 94.19 936 GLU A CA 1
ATOM 7295 C C . GLU A 1 936 ? -14.480 -1.994 1.024 1.00 94.19 936 GLU A C 1
ATOM 7297 O O . GLU A 1 936 ? -13.538 -2.707 0.676 1.00 94.19 936 GLU A O 1
ATOM 7302 N N . ALA A 1 937 ? -14.308 -0.701 1.323 1.00 95.19 937 ALA A N 1
ATOM 7303 C CA . ALA A 1 937 ? -13.006 -0.024 1.256 1.00 95.19 937 ALA A CA 1
ATOM 7304 C C . ALA A 1 937 ? -11.969 -0.625 2.229 1.00 95.19 937 ALA A C 1
ATOM 7306 O O . ALA A 1 937 ? -10.823 -0.885 1.850 1.00 95.19 937 ALA A O 1
ATOM 7307 N N . ILE A 1 938 ? -12.376 -0.898 3.473 1.00 96.44 938 ILE A N 1
ATOM 7308 C CA . ILE A 1 938 ? -11.541 -1.580 4.474 1.00 96.44 938 ILE A CA 1
ATOM 7309 C C . ILE A 1 938 ? -11.183 -2.986 3.981 1.00 96.44 938 ILE A C 1
ATOM 7311 O O . ILE A 1 938 ? -10.010 -3.337 3.959 1.00 96.44 938 ILE A O 1
ATOM 7315 N N . CYS A 1 939 ? -12.161 -3.772 3.524 1.00 95.25 939 CYS A N 1
ATOM 7316 C CA . CYS A 1 939 ? -11.949 -5.133 3.031 1.00 95.25 939 CYS A CA 1
ATOM 7317 C C . CYS A 1 939 ? -10.921 -5.175 1.887 1.00 95.25 939 CYS A C 1
ATOM 7319 O O . CYS A 1 939 ? -9.963 -5.937 1.954 1.00 95.25 939 CYS A O 1
ATOM 7321 N N . ARG A 1 940 ? -11.051 -4.298 0.881 1.00 92.44 940 ARG A N 1
ATOM 7322 C CA . ARG A 1 940 ? -10.154 -4.256 -0.291 1.00 92.44 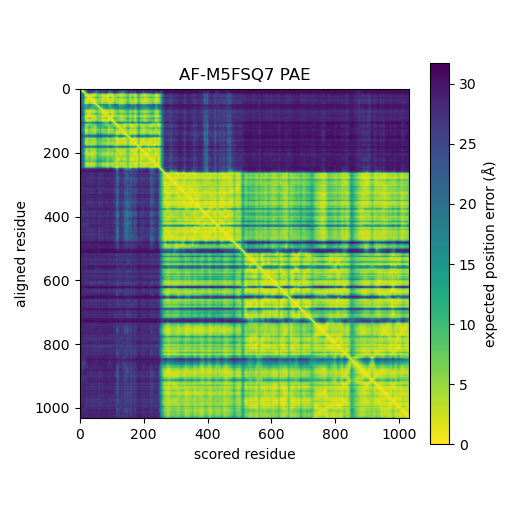940 ARG A CA 1
ATOM 7323 C C . ARG A 1 940 ? -8.707 -3.871 0.035 1.00 92.44 940 ARG A C 1
ATOM 7325 O O . ARG A 1 940 ? -7.818 -4.169 -0.757 1.00 92.44 940 ARG A O 1
ATOM 7332 N N . THR A 1 941 ? -8.467 -3.207 1.166 1.00 93.94 941 THR A N 1
ATOM 7333 C CA . THR A 1 941 ? -7.121 -2.800 1.613 1.00 93.94 941 THR A CA 1
ATOM 7334 C C . THR A 1 941 ? -6.532 -3.733 2.670 1.00 93.94 941 THR A C 1
ATOM 7336 O O . THR A 1 941 ? -5.323 -3.703 2.904 1.00 93.94 941 THR A O 1
ATOM 7339 N N . PHE A 1 942 ? -7.351 -4.581 3.295 1.00 95.25 942 PHE A N 1
ATOM 7340 C CA . PHE A 1 942 ? -6.964 -5.425 4.422 1.00 95.25 942 PHE A CA 1
ATOM 7341 C C . PHE A 1 942 ? -6.212 -6.701 3.985 1.00 95.25 942 PHE A C 1
ATOM 7343 O O . PHE A 1 942 ? -6.595 -7.309 2.980 1.00 95.25 942 PHE A O 1
ATOM 7350 N N . PRO A 1 943 ? -5.203 -7.174 4.749 1.00 95.06 943 PRO A N 1
ATOM 7351 C CA . PRO A 1 943 ? -4.630 -6.577 5.967 1.00 95.06 943 PRO A CA 1
ATOM 7352 C C . PRO A 1 943 ? -3.737 -5.351 5.709 1.00 95.06 943 PRO A C 1
ATOM 7354 O O . PRO A 1 943 ? -3.312 -5.135 4.571 1.00 95.06 943 PRO A O 1
ATOM 7357 N N . PRO A 1 944 ? -3.398 -4.566 6.755 1.00 94.75 944 PRO A N 1
ATOM 7358 C CA . PRO A 1 944 ? -2.502 -3.420 6.622 1.00 94.75 944 PRO A CA 1
ATOM 7359 C C . PRO A 1 944 ? -1.179 -3.788 5.933 1.00 94.75 944 PRO A C 1
ATOM 7361 O O . PRO A 1 944 ? -0.465 -4.692 6.374 1.00 94.75 944 PRO A O 1
ATOM 7364 N N . GLY A 1 945 ? -0.829 -3.066 4.862 1.00 89.62 945 GLY A N 1
ATOM 7365 C CA . GLY A 1 945 ? 0.380 -3.318 4.065 1.00 89.62 945 GLY A CA 1
ATOM 7366 C C . GLY A 1 945 ? 1.663 -3.314 4.899 1.00 89.62 945 GLY A C 1
ATOM 7367 O O . GLY A 1 945 ? 2.489 -4.213 4.783 1.00 89.62 945 GLY A O 1
ATOM 7368 N N . SER A 1 946 ? 1.775 -2.378 5.845 1.00 89.81 946 SER A N 1
ATOM 7369 C CA . SER A 1 946 ? 2.916 -2.275 6.761 1.00 89.81 946 SER A CA 1
ATOM 7370 C C . SER A 1 946 ? 3.101 -3.498 7.666 1.00 89.81 946 SER A C 1
ATOM 7372 O O . SER A 1 946 ? 4.216 -3.716 8.149 1.00 89.81 946 SER A O 1
ATOM 7374 N N . MET A 1 947 ? 2.055 -4.307 7.862 1.00 94.06 947 MET A N 1
ATOM 7375 C CA . MET A 1 947 ? 2.045 -5.528 8.674 1.00 94.06 947 MET A CA 1
ATOM 7376 C C . MET A 1 947 ? 2.035 -6.813 7.843 1.00 94.06 947 MET A C 1
ATOM 7378 O O . MET A 1 947 ? 1.860 -7.893 8.397 1.00 94.06 947 MET A O 1
ATOM 7382 N N . THR A 1 948 ? 2.227 -6.733 6.531 1.00 93.50 948 THR A N 1
ATOM 7383 C CA . THR A 1 948 ? 2.268 -7.903 5.643 1.00 93.50 948 THR A CA 1
ATOM 7384 C C . THR A 1 948 ? 3.603 -7.940 4.914 1.00 93.50 948 THR A C 1
ATOM 7386 O O . THR A 1 948 ? 4.585 -8.431 5.456 1.00 93.50 948 THR A O 1
ATOM 7389 N N . GLY A 1 949 ? 3.648 -7.392 3.714 1.00 91.50 949 GLY A N 1
ATOM 7390 C CA . GLY A 1 949 ? 4.784 -7.351 2.813 1.00 91.50 949 GLY A CA 1
ATOM 7391 C C . GLY A 1 949 ? 4.290 -6.980 1.421 1.00 91.50 949 GLY A C 1
ATOM 7392 O O . GLY A 1 949 ? 3.090 -6.773 1.206 1.00 91.50 949 GLY A O 1
ATOM 7393 N N . ALA A 1 950 ? 5.209 -6.897 0.471 1.00 91.62 950 ALA A N 1
ATOM 7394 C CA . ALA A 1 950 ? 4.887 -6.626 -0.921 1.00 91.62 950 ALA A CA 1
ATOM 7395 C C . ALA A 1 950 ? 5.617 -7.641 -1.809 1.00 91.62 950 ALA A C 1
ATOM 7397 O O . ALA A 1 950 ? 6.841 -7.706 -1.698 1.00 91.62 950 ALA A O 1
ATOM 7398 N N . PRO A 1 951 ? 4.930 -8.389 -2.697 1.00 92.62 951 PRO A N 1
ATOM 7399 C CA . PRO A 1 951 ? 3.476 -8.410 -2.934 1.00 92.62 951 PRO A CA 1
ATOM 7400 C C . PRO A 1 951 ? 2.630 -9.093 -1.838 1.00 92.62 951 PRO A C 1
ATOM 7402 O O . PRO A 1 951 ? 2.897 -10.224 -1.441 1.00 92.62 951 PRO A O 1
ATOM 7405 N N . LYS A 1 952 ? 1.541 -8.433 -1.416 1.00 93.06 952 LYS A N 1
ATOM 7406 C CA . LYS A 1 952 ? 0.731 -8.738 -0.216 1.00 93.06 952 LYS A CA 1
ATOM 7407 C C . LYS A 1 952 ? 0.295 -10.201 -0.100 1.00 93.06 952 LYS A C 1
ATOM 7409 O O . LYS A 1 952 ? 0.557 -10.820 0.926 1.00 93.06 952 LYS A O 1
ATOM 7414 N N . LEU A 1 953 ? -0.352 -10.761 -1.129 1.00 91.81 953 LEU A N 1
ATOM 7415 C CA . LEU A 1 953 ? -0.854 -12.143 -1.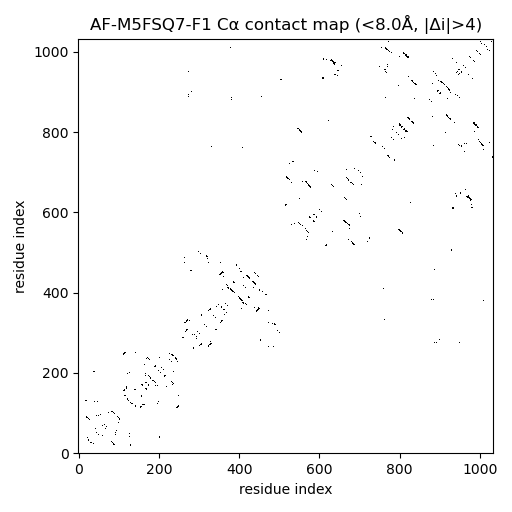089 1.00 91.81 953 LEU A CA 1
ATOM 7416 C C . LEU A 1 953 ? 0.293 -13.140 -0.868 1.00 91.81 953 LEU A C 1
ATOM 7418 O O . LEU A 1 953 ? 0.245 -13.947 0.059 1.00 91.81 953 LEU A O 1
ATOM 7422 N N . ARG A 1 954 ? 1.348 -13.033 -1.682 1.00 92.62 954 ARG A N 1
ATOM 7423 C CA . ARG A 1 954 ? 2.504 -13.930 -1.623 1.00 92.62 954 ARG A CA 1
ATOM 7424 C C . ARG A 1 954 ? 3.256 -13.806 -0.299 1.00 92.62 954 ARG A C 1
ATOM 7426 O O . ARG A 1 954 ? 3.621 -14.819 0.290 1.00 92.62 954 ARG A O 1
ATOM 7433 N N . SER A 1 955 ? 3.443 -12.581 0.196 1.00 94.69 955 SER A N 1
ATOM 7434 C CA . SER A 1 955 ? 4.068 -12.331 1.496 1.00 94.69 955 SER A CA 1
ATOM 7435 C C . SER A 1 955 ? 3.285 -12.976 2.639 1.00 94.69 955 SER A C 1
ATOM 7437 O O . SER A 1 955 ? 3.896 -13.592 3.505 1.00 94.69 955 SER A O 1
ATOM 7439 N N . VAL A 1 956 ? 1.950 -12.871 2.643 1.00 94.00 956 VAL A N 1
ATOM 7440 C CA . VAL A 1 956 ? 1.102 -13.486 3.679 1.00 94.00 956 VAL A CA 1
ATOM 7441 C C . VAL A 1 956 ? 1.232 -15.011 3.661 1.00 94.00 956 VAL A C 1
ATOM 7443 O O . VAL A 1 956 ? 1.452 -15.593 4.718 1.00 94.00 956 VAL A O 1
ATOM 7446 N N . GLU A 1 957 ? 1.185 -15.653 2.487 1.00 92.06 957 GLU A N 1
ATOM 7447 C CA . GLU A 1 957 ? 1.391 -17.109 2.361 1.00 92.06 957 GLU A CA 1
ATOM 7448 C C . GLU A 1 957 ? 2.745 -17.557 2.935 1.00 92.06 957 GLU A C 1
ATOM 7450 O O . GLU A 1 957 ? 2.827 -18.536 3.674 1.00 92.06 957 GLU A O 1
ATOM 7455 N N . LEU A 1 958 ? 3.820 -16.830 2.615 1.00 93.56 958 LEU A N 1
ATOM 7456 C CA . LEU A 1 958 ? 5.169 -17.150 3.090 1.00 93.56 958 LEU A CA 1
ATOM 7457 C C . LEU A 1 958 ? 5.325 -16.907 4.594 1.00 93.56 958 LEU A C 1
ATOM 7459 O O . LEU A 1 958 ? 5.989 -17.688 5.279 1.00 93.56 958 LEU A O 1
ATOM 7463 N N . LEU A 1 959 ? 4.723 -15.834 5.110 1.00 94.38 959 LEU A N 1
ATOM 7464 C CA . LEU A 1 959 ? 4.763 -15.495 6.529 1.00 94.38 959 LEU A CA 1
ATOM 7465 C C . LEU A 1 959 ? 4.074 -16.557 7.383 1.00 94.38 959 LEU A C 1
ATOM 7467 O O . LEU A 1 959 ? 4.599 -16.878 8.443 1.00 94.38 959 LEU A O 1
ATOM 7471 N N . GLU A 1 960 ? 2.979 -17.166 6.918 1.00 90.50 960 GLU A N 1
ATOM 7472 C CA . GLU A 1 960 ? 2.337 -18.261 7.658 1.00 90.50 960 GLU A CA 1
ATOM 7473 C C . GLU A 1 960 ? 3.301 -19.422 7.931 1.00 90.50 960 GLU A C 1
ATOM 7475 O O . GLU A 1 960 ? 3.331 -19.948 9.043 1.00 90.50 960 GLU A O 1
ATOM 7480 N N . ASP A 1 961 ? 4.121 -19.798 6.949 1.00 90.38 961 ASP A N 1
ATOM 7481 C CA . ASP A 1 961 ? 5.124 -20.852 7.111 1.00 90.38 961 ASP A CA 1
ATOM 7482 C C . ASP A 1 961 ? 6.300 -20.393 7.993 1.00 90.38 961 ASP A C 1
ATOM 7484 O O . ASP A 1 961 ? 6.782 -21.148 8.846 1.00 90.38 961 ASP A O 1
ATOM 7488 N N . LEU A 1 962 ? 6.780 -19.161 7.791 1.00 92.88 962 LEU A N 1
ATOM 7489 C CA . LEU A 1 962 ? 7.927 -18.588 8.512 1.00 92.88 962 LEU A CA 1
ATOM 7490 C C . LEU A 1 962 ? 7.621 -18.296 9.991 1.00 92.88 962 LEU A C 1
ATOM 7492 O O . LEU A 1 962 ? 8.529 -18.349 10.824 1.00 92.88 962 LEU A O 1
ATOM 7496 N N . GLU A 1 963 ? 6.353 -18.045 10.316 1.00 93.12 963 GLU A N 1
ATOM 7497 C CA . GLU A 1 963 ? 5.818 -17.858 11.672 1.00 93.12 963 GLU A CA 1
ATOM 7498 C C . GLU A 1 963 ? 5.291 -19.179 12.275 1.00 93.12 963 GLU A C 1
ATOM 7500 O O . GLU A 1 963 ? 4.528 -19.194 13.243 1.00 93.12 963 GLU A O 1
ATOM 7505 N N . GLY A 1 964 ? 5.663 -20.331 11.703 1.00 87.81 964 GLY A N 1
ATOM 7506 C CA . GLY A 1 964 ? 5.308 -21.644 12.250 1.00 87.81 964 GLY A CA 1
ATOM 7507 C C . GLY A 1 964 ? 3.796 -21.875 12.371 1.00 87.81 964 GLY A C 1
ATOM 7508 O O . GLY A 1 964 ? 3.349 -22.577 13.285 1.00 87.81 964 GLY A O 1
ATOM 7509 N N . HIS A 1 965 ? 3.015 -21.265 11.476 1.00 86.75 965 HIS A N 1
ATOM 7510 C CA . HIS A 1 965 ? 1.552 -21.255 11.444 1.00 86.75 965 HIS A CA 1
ATOM 7511 C C . HIS A 1 965 ? 0.888 -20.746 12.734 1.00 86.75 965 HIS A C 1
ATOM 7513 O O . HIS A 1 965 ? -0.246 -21.127 13.046 1.00 86.75 965 HIS A O 1
ATOM 7519 N N . GLN A 1 966 ? 1.583 -19.916 13.517 1.00 87.62 966 GLN A N 1
ATOM 7520 C CA . GLN A 1 966 ? 0.975 -19.267 14.673 1.00 87.62 966 GLN A CA 1
ATOM 7521 C C . GLN A 1 966 ? 0.121 -18.078 14.213 1.00 87.62 966 GLN A C 1
ATOM 7523 O O . GLN A 1 966 ? 0.620 -17.226 13.483 1.00 87.62 966 GLN A O 1
ATOM 7528 N N . PRO A 1 967 ? -1.153 -17.989 14.634 1.00 89.38 967 PRO A N 1
ATOM 7529 C CA . PRO A 1 967 ? -1.986 -16.844 14.300 1.00 89.38 967 PRO A CA 1
ATOM 7530 C C . PRO A 1 967 ? -1.482 -15.583 15.011 1.00 89.38 967 PRO A C 1
ATOM 7532 O O . PRO A 1 967 ? -1.095 -15.622 16.185 1.00 89.38 967 PRO A O 1
ATOM 7535 N N . ARG A 1 968 ? -1.556 -14.444 14.325 1.00 93.12 968 ARG A N 1
ATOM 7536 C CA . ARG A 1 968 ? -1.282 -13.126 14.906 1.00 93.12 968 ARG A CA 1
ATOM 7537 C C . ARG A 1 968 ? -2.468 -12.620 15.729 1.00 93.12 968 ARG A C 1
ATOM 7539 O O . ARG A 1 968 ? -2.266 -11.896 16.706 1.00 93.12 968 ARG A O 1
ATOM 7546 N N . GLY A 1 969 ? -3.691 -13.039 15.410 1.00 92.56 969 GLY A N 1
ATOM 7547 C CA . GLY A 1 969 ? -4.897 -12.654 16.138 1.00 92.56 969 GLY A CA 1
ATOM 7548 C C . GLY A 1 969 ? -5.191 -11.159 16.011 1.00 92.56 969 GLY A C 1
ATOM 7549 O O . GLY A 1 969 ? -5.082 -10.570 14.940 1.00 92.56 969 GLY A O 1
ATOM 7550 N N . ILE A 1 970 ? -5.573 -10.513 17.117 1.00 95.88 970 ILE A N 1
ATOM 7551 C CA . ILE A 1 970 ? -5.886 -9.071 17.126 1.00 95.88 970 ILE A CA 1
ATOM 7552 C C . ILE A 1 970 ? -4.653 -8.231 16.737 1.00 95.88 970 ILE A C 1
ATOM 7554 O O . ILE A 1 970 ? -4.793 -7.198 16.087 1.00 95.88 970 ILE A O 1
ATOM 7558 N N . TYR A 1 971 ? -3.442 -8.674 17.100 1.00 96.12 971 TYR A N 1
ATOM 7559 C CA . TYR A 1 971 ? -2.199 -8.014 16.694 1.00 96.12 971 TYR A CA 1
ATOM 7560 C C . TYR A 1 971 ? -2.019 -8.062 15.170 1.00 96.12 971 TYR A C 1
ATOM 7562 O O . TYR A 1 971 ? -2.328 -9.066 14.542 1.00 96.12 971 TYR A O 1
ATOM 7570 N N . SER A 1 972 ? -1.489 -6.987 14.577 1.00 95.25 972 SER A N 1
ATOM 7571 C CA . SER A 1 972 ? -1.391 -6.783 13.117 1.00 95.25 972 SER A CA 1
ATOM 7572 C C . SER A 1 972 ? -2.726 -6.626 12.375 1.00 95.25 972 SER A C 1
ATOM 7574 O O . SER A 1 972 ? -2.714 -6.377 11.171 1.00 95.25 972 SER A O 1
ATOM 7576 N N . GLY A 1 973 ? -3.865 -6.729 13.066 1.00 96.88 973 GLY A N 1
ATOM 7577 C CA . GLY A 1 973 ? -5.177 -6.386 12.524 1.00 96.88 973 GLY A CA 1
ATOM 7578 C C . GLY A 1 973 ? -5.431 -4.875 12.500 1.00 96.88 973 GLY A C 1
ATOM 7579 O O . GLY A 1 973 ? -4.499 -4.063 12.514 1.00 96.88 973 GLY A O 1
ATOM 7580 N N . CYS A 1 974 ? -6.703 -4.477 12.533 1.00 97.62 974 CYS A N 1
ATOM 7581 C CA . CYS A 1 974 ? -7.098 -3.078 12.706 1.00 97.62 974 CYS A CA 1
ATOM 7582 C C . CYS A 1 974 ? -8.212 -2.915 13.747 1.00 97.62 974 CYS A C 1
ATOM 7584 O O . CYS A 1 974 ? -9.044 -3.803 13.926 1.00 97.62 974 CYS A O 1
ATOM 7586 N N . LEU A 1 975 ? -8.260 -1.766 14.417 1.00 97.81 975 LEU A N 1
ATOM 7587 C CA . LEU A 1 975 ? -9.345 -1.398 15.332 1.00 97.81 975 LEU A CA 1
ATOM 7588 C C . LEU A 1 975 ? -9.806 0.029 15.065 1.00 97.81 975 LEU A C 1
ATOM 7590 O O . LEU A 1 975 ? -9.036 0.823 14.532 1.00 97.81 975 LEU A O 1
ATOM 7594 N N . GLY A 1 976 ? -11.053 0.344 15.404 1.00 97.12 976 GLY A N 1
ATOM 7595 C CA . GLY A 1 976 ? -11.631 1.632 15.053 1.00 97.12 976 GLY A CA 1
ATOM 7596 C C . GLY A 1 976 ? -13.151 1.675 15.112 1.00 97.12 976 GLY A C 1
ATOM 7597 O O . GLY A 1 976 ? -13.779 0.944 15.883 1.00 97.12 976 GLY A O 1
ATOM 7598 N N . TYR A 1 977 ? -13.740 2.543 14.289 1.00 97.38 977 TYR A N 1
ATOM 7599 C CA . TYR A 1 977 ? -15.188 2.718 14.197 1.00 97.38 977 TYR A CA 1
ATOM 7600 C C . TYR A 1 977 ? -15.701 2.828 12.760 1.00 97.38 977 TYR A C 1
ATOM 7602 O O . TYR A 1 977 ? -14.996 3.285 11.858 1.00 97.38 977 TYR A O 1
ATOM 7610 N N . ILE A 1 978 ? -16.980 2.487 12.588 1.00 97.56 978 ILE A N 1
ATOM 7611 C CA . ILE A 1 978 ? -17.798 2.785 11.409 1.00 97.56 978 ILE A CA 1
ATOM 7612 C C . ILE A 1 978 ? -19.035 3.543 11.894 1.00 97.56 978 ILE A C 1
ATOM 7614 O O . ILE A 1 978 ? -19.823 3.039 12.691 1.00 97.56 978 ILE A O 1
ATOM 7618 N N . SER A 1 979 ? -19.180 4.784 11.450 1.00 95.31 979 SER A N 1
ATOM 7619 C CA . SER A 1 979 ? -20.262 5.684 11.835 1.00 95.31 979 SER A CA 1
ATOM 7620 C C . SER A 1 979 ? -21.509 5.451 10.977 1.00 95.31 979 SER A C 1
ATOM 7622 O O . SER A 1 979 ? -21.414 5.053 9.813 1.00 95.31 979 SER A O 1
ATOM 7624 N N . VAL A 1 980 ? -22.694 5.778 11.498 1.00 93.12 980 VAL A N 1
ATOM 7625 C CA . VAL A 1 980 ? -23.966 5.691 10.743 1.00 93.12 980 VAL A CA 1
ATOM 7626 C C . VAL A 1 980 ? -23.986 6.546 9.463 1.00 93.12 980 VAL A C 1
ATOM 7628 O O . VAL A 1 980 ? -24.716 6.263 8.517 1.00 93.12 980 VAL A O 1
ATOM 7631 N N . ASN A 1 981 ? -23.143 7.578 9.395 1.00 89.06 981 ASN A N 1
ATOM 7632 C CA . ASN A 1 981 ? -22.989 8.475 8.245 1.00 89.06 981 ASN A CA 1
ATOM 7633 C C . ASN A 1 981 ? -21.884 8.031 7.258 1.00 89.06 981 ASN A C 1
ATOM 7635 O O . ASN A 1 981 ? -21.394 8.856 6.486 1.00 89.06 981 ASN A O 1
ATOM 7639 N N . ASN A 1 982 ? -21.470 6.759 7.314 1.00 92.81 982 ASN A N 1
ATOM 7640 C CA . ASN A 1 982 ? -20.393 6.145 6.526 1.00 92.81 982 ASN A CA 1
ATOM 7641 C C . ASN A 1 982 ? -18.973 6.682 6.766 1.00 92.81 982 ASN A C 1
ATOM 7643 O O . ASN A 1 982 ? -18.032 6.163 6.167 1.00 92.81 982 ASN A O 1
ATOM 7647 N N . ARG A 1 983 ? -18.766 7.651 7.668 1.00 93.62 983 ARG A N 1
ATOM 7648 C CA . ARG A 1 983 ? -17.407 7.980 8.121 1.00 93.62 983 ARG A CA 1
ATOM 7649 C C . ARG A 1 983 ? -16.827 6.818 8.918 1.00 93.62 983 ARG A C 1
ATOM 7651 O O . ARG A 1 983 ? -17.537 6.190 9.701 1.00 93.62 983 ARG A O 1
ATOM 7658 N N . ALA A 1 984 ? -15.542 6.553 8.760 1.00 95.94 984 ALA A N 1
ATOM 7659 C CA . ALA A 1 984 ? -14.864 5.473 9.465 1.00 95.94 984 ALA A CA 1
ATOM 7660 C C . ALA A 1 984 ? -13.420 5.860 9.766 1.00 95.94 984 ALA A C 1
ATOM 7662 O O . ALA A 1 984 ? -12.824 6.660 9.051 1.00 95.94 984 ALA A O 1
ATOM 7663 N N . SER A 1 985 ? -12.845 5.287 10.813 1.00 95.81 985 SER A N 1
ATOM 7664 C CA . SER A 1 985 ? -11.422 5.444 11.101 1.00 95.81 985 SER A CA 1
ATOM 7665 C C . SER A 1 985 ? -10.920 4.190 11.781 1.00 95.81 985 SER A C 1
ATOM 7667 O O . SER A 1 985 ? -11.494 3.777 12.790 1.00 95.81 985 SER A O 1
ATOM 7669 N N . PHE A 1 986 ? -9.883 3.584 11.208 1.00 97.25 986 PHE A N 1
ATOM 7670 C CA . PHE A 1 986 ? -9.221 2.400 11.731 1.00 97.25 986 PHE A CA 1
ATOM 7671 C C . PHE A 1 986 ? -7.715 2.623 11.797 1.00 97.25 986 PHE A C 1
ATOM 7673 O O . PHE A 1 986 ? -7.097 3.109 10.848 1.00 97.25 986 PHE A O 1
ATOM 7680 N N . ASN A 1 987 ? -7.111 2.211 12.905 1.00 95.56 987 ASN A N 1
ATOM 7681 C CA . ASN A 1 987 ? -5.668 2.185 13.102 1.00 95.56 987 ASN A CA 1
ATOM 7682 C C . ASN A 1 987 ? -5.144 0.750 13.103 1.00 95.56 987 ASN A C 1
ATOM 7684 O O . ASN A 1 987 ? -5.863 -0.198 13.429 1.00 95.56 987 ASN A O 1
ATOM 7688 N N . VAL A 1 988 ? -3.870 0.596 12.752 1.00 96.50 988 VAL A N 1
ATOM 7689 C CA . VAL A 1 988 ? -3.185 -0.701 12.788 1.00 96.50 988 VAL A CA 1
ATOM 7690 C C . VAL A 1 988 ? -3.029 -1.134 14.248 1.00 96.50 988 VAL A C 1
ATOM 7692 O O . VAL A 1 988 ? -2.696 -0.312 15.107 1.00 96.50 988 VAL A O 1
ATOM 7695 N N . VAL A 1 989 ? -3.247 -2.412 14.564 1.00 96.69 989 VAL A N 1
ATOM 7696 C CA . VAL A 1 989 ? -3.058 -2.930 15.930 1.00 96.69 989 VAL A CA 1
ATOM 7697 C C . VAL A 1 989 ? -1.593 -3.294 16.170 1.00 96.69 989 VAL A C 1
ATOM 7699 O O . VAL A 1 989 ? -1.174 -4.446 16.062 1.00 96.69 989 VAL A O 1
ATOM 7702 N N . ILE A 1 990 ? -0.811 -2.281 16.531 1.00 94.38 990 ILE A N 1
ATOM 7703 C CA . ILE A 1 990 ? 0.588 -2.377 16.970 1.00 94.38 990 ILE A CA 1
ATOM 7704 C C . ILE A 1 990 ? 0.762 -1.642 18.298 1.00 94.38 990 ILE A C 1
ATOM 7706 O O . ILE A 1 990 ? -0.103 -0.856 18.686 1.00 94.38 990 ILE A O 1
ATOM 7710 N N . ARG A 1 991 ? 1.848 -1.927 19.033 1.00 93.12 991 ARG A N 1
ATOM 7711 C CA . ARG A 1 991 ? 2.085 -1.377 20.388 1.00 93.12 991 ARG A CA 1
ATOM 7712 C C . ARG A 1 991 ? 0.827 -1.487 21.261 1.00 93.12 991 ARG A C 1
ATOM 7714 O O . ARG A 1 991 ? 0.344 -0.510 21.826 1.00 93.12 991 ARG A O 1
ATOM 7721 N N . THR A 1 992 ? 0.250 -2.685 21.274 1.00 95.88 992 THR A N 1
ATOM 7722 C CA . THR A 1 992 ? -1.053 -2.966 21.873 1.00 95.88 992 THR A CA 1
ATOM 7723 C C . THR A 1 992 ? -0.930 -4.161 22.801 1.00 95.88 992 THR A C 1
ATOM 7725 O O . THR A 1 992 ? -0.383 -5.193 22.411 1.00 95.88 992 THR A O 1
ATOM 7728 N N . LEU A 1 993 ? -1.450 -4.012 24.015 1.00 96.50 993 LEU A N 1
ATOM 7729 C CA . LEU A 1 993 ? -1.628 -5.105 24.955 1.00 96.50 993 LEU A CA 1
ATOM 7730 C C . LEU A 1 993 ? -3.032 -5.681 24.784 1.00 96.50 993 LEU A C 1
ATOM 7732 O O . LEU A 1 993 ? -4.026 -4.968 24.909 1.00 96.50 993 LEU A O 1
ATOM 7736 N N . VAL A 1 994 ? -3.103 -6.978 24.514 1.00 96.44 994 VAL A N 1
ATOM 7737 C CA . VAL A 1 994 ? -4.356 -7.728 24.428 1.00 96.44 994 VAL A CA 1
ATOM 7738 C C . VAL A 1 994 ? -4.453 -8.634 25.642 1.00 96.44 994 VAL A C 1
ATOM 7740 O O . VAL A 1 994 ? -3.501 -9.347 25.953 1.00 96.44 994 VAL A O 1
ATOM 7743 N N . ILE A 1 995 ? -5.592 -8.607 26.325 1.00 94.81 995 ILE A N 1
ATOM 7744 C CA . ILE A 1 995 ? -5.906 -9.518 27.423 1.00 94.81 995 ILE A CA 1
ATOM 7745 C C . ILE A 1 995 ? -7.134 -10.326 27.021 1.00 94.81 995 ILE A C 1
ATOM 7747 O O . ILE A 1 995 ? -8.191 -9.753 26.765 1.00 94.81 995 ILE A O 1
ATOM 7751 N N . GLN A 1 996 ? -6.987 -11.644 26.959 1.00 92.94 996 GLN A N 1
ATOM 7752 C CA . GLN A 1 996 ? -8.080 -12.592 26.754 1.00 92.94 996 GLN A CA 1
ATOM 7753 C C . GLN A 1 996 ? -8.131 -13.528 27.958 1.00 92.94 996 GLN A C 1
ATOM 7755 O O . GLN A 1 996 ? -7.168 -14.252 28.221 1.00 92.94 996 GLN A O 1
ATOM 7760 N N . ASP A 1 997 ? -9.222 -13.464 28.722 1.00 91.00 997 ASP A N 1
ATOM 7761 C CA . ASP A 1 997 ? -9.333 -14.080 30.049 1.00 91.00 997 ASP A CA 1
ATOM 7762 C C . ASP A 1 997 ? -8.168 -13.663 30.971 1.00 91.00 997 ASP A C 1
ATOM 7764 O O . ASP A 1 997 ? -8.128 -12.534 31.457 1.00 91.00 997 ASP A O 1
ATOM 7768 N N . CYS A 1 998 ? -7.204 -14.560 31.203 1.00 90.75 998 CYS A N 1
ATOM 7769 C CA . CYS A 1 998 ? -6.002 -14.306 32.003 1.00 90.75 998 CYS A CA 1
ATOM 7770 C C . CYS A 1 998 ? -4.723 -14.225 31.155 1.00 90.75 998 CYS A C 1
ATOM 7772 O O . CYS A 1 998 ? -3.641 -14.006 31.699 1.00 90.75 998 CYS A O 1
ATOM 7774 N N . LYS A 1 999 ? -4.802 -14.436 29.836 1.00 92.88 999 LYS A N 1
ATOM 7775 C CA . LYS A 1 999 ? -3.642 -14.394 28.943 1.00 92.88 999 LYS A CA 1
ATOM 7776 C C . LYS A 1 999 ? -3.436 -12.969 28.448 1.00 92.88 999 LYS A C 1
ATOM 7778 O O . LYS A 1 999 ? -4.276 -12.430 27.734 1.00 92.88 999 LYS A O 1
ATOM 7783 N N . ALA A 1 1000 ? -2.301 -12.384 28.806 1.00 94.69 1000 ALA A N 1
ATOM 7784 C CA . ALA A 1 1000 ? -1.836 -11.108 28.293 1.00 94.69 1000 ALA A CA 1
ATOM 7785 C C . ALA A 1 1000 ? -0.846 -11.347 27.145 1.00 94.69 1000 ALA A C 1
ATOM 7787 O O . ALA A 1 1000 ? 0.056 -12.178 27.266 1.00 94.69 1000 ALA A O 1
ATOM 7788 N N . SER A 1 1001 ? -0.987 -10.615 26.043 1.00 95.25 1001 SER A N 1
ATOM 7789 C CA . SER A 1 1001 ? -0.100 -10.726 24.883 1.00 95.25 1001 SER A CA 1
ATOM 7790 C C . SER A 1 1001 ? 0.213 -9.376 24.248 1.00 95.25 1001 SER A C 1
ATOM 7792 O O . SER A 1 1001 ? -0.672 -8.528 24.117 1.00 95.25 1001 SER A O 1
ATOM 7794 N N . VAL A 1 1002 ? 1.457 -9.208 23.802 1.00 96.44 1002 VAL A N 1
ATOM 7795 C CA . VAL A 1 1002 ? 1.925 -8.070 22.999 1.00 96.44 1002 VAL A CA 1
ATOM 7796 C C . VAL A 1 1002 ? 2.679 -8.614 21.793 1.00 96.44 1002 VAL A C 1
ATOM 7798 O O . VAL A 1 1002 ? 3.641 -9.362 21.948 1.00 96.44 1002 VAL A O 1
ATOM 7801 N N . GLY A 1 1003 ? 2.252 -8.239 20.590 1.00 95.50 1003 GLY A N 1
ATOM 7802 C CA . GLY A 1 1003 ? 2.977 -8.574 19.367 1.00 95.50 1003 GLY A CA 1
ATOM 7803 C C . GLY A 1 1003 ? 4.063 -7.551 19.036 1.00 95.50 1003 GLY A C 1
ATOM 7804 O O . GLY A 1 1003 ? 3.894 -6.349 19.271 1.00 95.50 1003 GLY A O 1
ATOM 7805 N N . ALA A 1 1004 ? 5.168 -8.029 18.472 1.00 94.19 1004 ALA A N 1
ATOM 7806 C CA . ALA A 1 1004 ? 6.249 -7.199 17.955 1.00 94.19 1004 ALA A CA 1
ATOM 7807 C C . ALA A 1 1004 ? 6.911 -7.864 16.739 1.00 94.19 1004 ALA A C 1
ATOM 7809 O O . ALA A 1 1004 ? 6.890 -9.085 16.596 1.00 94.19 1004 ALA A O 1
ATOM 7810 N N . GLY A 1 1005 ? 7.493 -7.045 15.866 1.00 92.19 1005 GLY A N 1
ATOM 7811 C CA . GLY A 1 1005 ? 8.110 -7.488 14.620 1.00 92.19 1005 GLY A CA 1
ATOM 7812 C C . GLY A 1 1005 ? 8.630 -6.325 13.782 1.00 92.19 1005 GLY A C 1
ATOM 7813 O O . GLY A 1 1005 ? 8.522 -5.154 14.182 1.00 92.19 1005 GLY A O 1
ATOM 7814 N N . GLY A 1 1006 ? 9.205 -6.649 12.631 1.00 90.25 1006 GLY A N 1
ATOM 7815 C CA . GLY A 1 1006 ? 9.874 -5.703 11.742 1.00 90.25 1006 GLY A CA 1
ATOM 7816 C C . GLY A 1 1006 ? 9.801 -6.137 10.283 1.00 90.25 1006 GLY A C 1
ATOM 7817 O O . GLY A 1 1006 ? 9.712 -7.327 9.978 1.00 90.25 1006 GLY A O 1
ATOM 7818 N N . ALA A 1 1007 ? 9.814 -5.149 9.385 1.00 90.81 1007 ALA A N 1
ATOM 7819 C CA . ALA A 1 1007 ? 9.931 -5.414 7.960 1.00 90.81 1007 ALA A CA 1
ATOM 7820 C C . ALA A 1 1007 ? 11.356 -5.870 7.666 1.00 90.81 1007 ALA A C 1
ATOM 7822 O O . ALA A 1 1007 ? 12.309 -5.140 7.899 1.00 90.81 1007 ALA A O 1
ATOM 7823 N N . ILE A 1 1008 ? 11.479 -7.087 7.156 1.00 93.19 1008 ILE A N 1
ATOM 7824 C CA . ILE A 1 1008 ? 12.745 -7.628 6.703 1.00 93.19 1008 ILE A CA 1
ATOM 7825 C C . ILE A 1 1008 ? 12.850 -7.349 5.207 1.00 93.19 1008 ILE A C 1
ATOM 7827 O O . ILE A 1 1008 ? 11.974 -7.730 4.422 1.00 93.19 1008 ILE A O 1
ATOM 7831 N N . THR A 1 1009 ? 13.933 -6.681 4.825 1.00 92.81 1009 THR A N 1
ATOM 7832 C CA . THR A 1 1009 ? 14.299 -6.389 3.437 1.00 92.81 1009 THR A CA 1
ATOM 7833 C C . THR A 1 1009 ? 15.606 -7.086 3.080 1.00 92.81 1009 THR A C 1
ATOM 7835 O O . THR A 1 1009 ? 16.282 -7.664 3.932 1.00 92.81 1009 THR A O 1
ATOM 7838 N N . TRP A 1 1010 ? 16.017 -6.998 1.814 1.00 90.94 1010 TRP A N 1
ATOM 7839 C CA . TRP A 1 1010 ? 17.334 -7.484 1.392 1.00 90.94 1010 TRP A CA 1
ATOM 7840 C C . TRP A 1 1010 ? 18.506 -6.833 2.154 1.00 90.94 1010 TRP A C 1
ATOM 7842 O O . TRP A 1 1010 ? 19.558 -7.445 2.309 1.00 90.94 1010 TRP A O 1
ATOM 7852 N N . LEU A 1 1011 ? 18.331 -5.593 2.630 1.00 87.69 1011 LEU A N 1
ATOM 7853 C CA . LEU A 1 1011 ? 19.355 -4.837 3.361 1.00 87.69 1011 LEU A CA 1
ATOM 7854 C C . LEU A 1 1011 ? 19.270 -5.021 4.886 1.00 87.69 1011 LEU A C 1
ATOM 7856 O O . LEU A 1 1011 ? 20.031 -4.381 5.612 1.00 87.69 1011 LEU A O 1
ATOM 7860 N N . SER A 1 1012 ? 18.341 -5.841 5.382 1.00 89.62 1012 SER A N 1
ATOM 7861 C CA . SER A 1 1012 ? 18.178 -6.073 6.816 1.00 89.62 1012 SER A CA 1
ATOM 7862 C C . SER A 1 1012 ? 19.340 -6.877 7.398 1.00 89.62 1012 SER A C 1
ATOM 7864 O O . SER A 1 1012 ? 19.761 -7.894 6.846 1.00 89.62 1012 SER A O 1
ATOM 7866 N N . ASP A 1 1013 ? 19.824 -6.429 8.555 1.00 89.94 1013 ASP A N 1
ATOM 7867 C CA . ASP A 1 1013 ? 20.816 -7.132 9.363 1.00 89.94 1013 ASP A CA 1
ATOM 7868 C C . ASP A 1 1013 ? 20.101 -7.949 10.453 1.00 89.94 1013 ASP A C 1
ATOM 7870 O O . ASP A 1 1013 ? 19.449 -7.349 11.308 1.00 89.94 1013 ASP A O 1
ATOM 7874 N N . PRO A 1 1014 ? 20.198 -9.291 10.456 1.00 91.38 1014 PRO A N 1
ATOM 7875 C CA . PRO A 1 1014 ? 19.411 -10.128 11.360 1.00 91.38 1014 PRO A CA 1
ATOM 7876 C C . PRO A 1 1014 ? 19.542 -9.785 12.852 1.00 91.38 1014 PRO A C 1
ATOM 7878 O O . PRO A 1 1014 ? 18.541 -9.825 13.566 1.00 91.38 1014 PRO A O 1
ATOM 7881 N N . ASP A 1 1015 ? 20.744 -9.431 13.318 1.00 90.88 1015 ASP A N 1
ATOM 7882 C CA . ASP A 1 1015 ? 20.979 -9.095 14.729 1.00 90.88 1015 ASP A CA 1
ATOM 7883 C C . ASP A 1 1015 ? 20.298 -7.761 15.091 1.00 90.88 1015 ASP A C 1
ATOM 7885 O O . ASP A 1 1015 ? 19.626 -7.651 16.120 1.00 90.88 1015 ASP A O 1
ATOM 7889 N N . SER A 1 1016 ? 20.389 -6.766 14.204 1.00 89.31 1016 SER A N 1
ATOM 7890 C CA . SER A 1 1016 ? 19.701 -5.479 14.365 1.00 89.31 1016 SER A CA 1
ATOM 7891 C C . SER A 1 1016 ? 18.173 -5.627 14.393 1.00 89.31 1016 SER A C 1
ATOM 7893 O O . SER A 1 1016 ? 17.506 -4.969 15.191 1.00 89.31 1016 SER A O 1
ATOM 7895 N N . GLU A 1 1017 ? 17.610 -6.512 13.565 1.00 90.94 1017 GLU A N 1
ATOM 7896 C CA . GLU A 1 1017 ? 16.161 -6.776 13.518 1.00 90.94 1017 GLU A CA 1
ATOM 7897 C C . GLU A 1 1017 ? 15.662 -7.478 14.797 1.00 90.94 1017 GLU A C 1
ATOM 7899 O O . GLU A 1 1017 ? 14.558 -7.204 15.282 1.00 90.94 1017 GLU A O 1
ATOM 7904 N N . TRP A 1 1018 ? 16.486 -8.350 15.392 1.00 91.62 1018 TRP A N 1
ATOM 7905 C CA . TRP A 1 1018 ? 16.209 -8.936 16.706 1.00 91.62 1018 TRP A CA 1
ATOM 7906 C C . TRP A 1 1018 ? 16.173 -7.864 17.804 1.00 91.62 1018 TRP A C 1
ATOM 7908 O O . TRP A 1 1018 ? 15.222 -7.807 18.590 1.00 91.62 1018 TRP A O 1
ATOM 7918 N N . ASP A 1 1019 ? 17.159 -6.966 17.835 1.00 89.31 1019 ASP A N 1
ATOM 7919 C CA . ASP A 1 1019 ? 17.197 -5.865 18.802 1.00 89.31 1019 ASP A CA 1
ATOM 7920 C C . ASP A 1 1019 ? 16.005 -4.904 18.638 1.00 89.31 1019 ASP A C 1
ATOM 7922 O O . ASP A 1 1019 ? 15.414 -4.449 19.630 1.00 89.31 1019 ASP A O 1
ATOM 7926 N N . GLU A 1 1020 ? 15.601 -4.623 17.396 1.00 86.50 1020 GLU A N 1
ATOM 7927 C CA . GLU A 1 1020 ? 14.443 -3.781 17.088 1.00 86.50 1020 GLU A CA 1
ATOM 7928 C C . GLU A 1 1020 ? 13.125 -4.395 17.584 1.00 86.50 1020 GLU A C 1
ATOM 7930 O O . GLU A 1 1020 ? 12.269 -3.683 18.129 1.00 86.50 1020 GLU A O 1
ATOM 7935 N N . LEU A 1 1021 ? 12.965 -5.716 17.468 1.00 91.31 1021 LEU A N 1
ATOM 7936 C CA . LEU A 1 1021 ? 11.798 -6.432 17.984 1.00 91.31 1021 LEU A CA 1
ATOM 7937 C C . LEU A 1 1021 ? 11.621 -6.199 19.493 1.00 91.31 1021 LEU A C 1
ATOM 7939 O O . LEU A 1 1021 ? 10.530 -5.822 19.941 1.00 91.31 1021 LEU A O 1
ATOM 7943 N N . PHE A 1 1022 ? 12.697 -6.332 20.276 1.00 90.06 1022 PHE A N 1
ATOM 7944 C CA . PHE A 1 1022 ? 12.653 -6.057 21.716 1.00 90.06 1022 PHE A CA 1
ATOM 7945 C C . PHE A 1 1022 ? 12.435 -4.574 22.005 1.00 90.06 1022 PHE A C 1
ATOM 7947 O O . PHE A 1 1022 ? 11.680 -4.238 22.919 1.00 90.06 1022 PHE A O 1
ATOM 7954 N N . LEU A 1 1023 ? 13.036 -3.665 21.233 1.00 85.44 1023 LEU A N 1
ATOM 7955 C CA . LEU A 1 1023 ? 12.801 -2.227 21.381 1.00 85.44 1023 LEU A CA 1
ATOM 7956 C C . LEU A 1 1023 ? 11.310 -1.881 21.231 1.00 85.44 1023 LEU A C 1
ATOM 7958 O O . LEU A 1 1023 ? 10.763 -1.130 22.047 1.00 85.44 1023 LEU A O 1
ATOM 7962 N N . LYS A 1 1024 ? 10.636 -2.460 20.231 1.00 87.31 1024 LYS A N 1
ATOM 7963 C CA . LYS A 1 1024 ? 9.195 -2.283 20.004 1.00 87.31 1024 LYS A CA 1
ATOM 7964 C C . LYS A 1 1024 ? 8.367 -2.887 21.136 1.00 87.31 1024 LYS A C 1
ATOM 7966 O O . LYS A 1 1024 ? 7.466 -2.210 21.636 1.00 87.31 1024 LYS A O 1
ATOM 7971 N N . ALA A 1 1025 ? 8.691 -4.094 21.600 1.00 90.50 1025 ALA A N 1
ATOM 7972 C CA . ALA A 1 1025 ? 7.987 -4.736 22.714 1.00 90.50 1025 ALA A CA 1
ATOM 7973 C C . ALA A 1 1025 ? 8.118 -3.940 24.028 1.00 90.50 1025 ALA A C 1
ATOM 7975 O O . ALA A 1 1025 ? 7.123 -3.698 24.721 1.00 90.50 1025 ALA A O 1
ATOM 7976 N N . ARG A 1 1026 ? 9.323 -3.431 24.330 1.00 89.50 1026 ARG A N 1
ATOM 7977 C CA . ARG A 1 1026 ? 9.618 -2.611 25.520 1.00 89.50 1026 ARG A CA 1
ATOM 7978 C C . ARG A 1 1026 ? 8.836 -1.299 25.565 1.00 89.50 1026 ARG A C 1
ATOM 7980 O O . ARG A 1 1026 ? 8.645 -0.764 26.654 1.00 89.50 1026 ARG A O 1
ATOM 7987 N N . SER A 1 1027 ? 8.338 -0.793 24.432 1.00 84.00 1027 SER A N 1
ATOM 7988 C CA . SER A 1 1027 ? 7.473 0.399 24.427 1.00 84.00 1027 SER A CA 1
ATOM 7989 C C . SER A 1 1027 ? 6.176 0.199 25.225 1.00 84.00 1027 SER A C 1
ATOM 7991 O O . SER A 1 1027 ? 5.675 1.149 25.822 1.00 84.00 1027 SER A O 1
ATOM 7993 N N . VAL A 1 1028 ? 5.674 -1.041 25.293 1.00 88.19 1028 VAL A N 1
ATOM 7994 C CA . VAL A 1 1028 ? 4.475 -1.417 26.059 1.00 88.19 1028 VAL A CA 1
ATOM 7995 C C . VAL A 1 1028 ? 4.855 -2.152 27.345 1.00 88.19 1028 VAL A C 1
ATOM 7997 O O . VAL A 1 1028 ? 4.339 -1.838 28.417 1.00 88.19 1028 VAL A O 1
ATOM 8000 N N . LEU A 1 1029 ? 5.771 -3.121 27.253 1.00 89.81 1029 LEU A N 1
ATOM 8001 C CA . LEU A 1 1029 ? 6.108 -4.027 28.355 1.00 89.81 1029 LEU A CA 1
ATOM 8002 C C . LEU A 1 1029 ? 7.212 -3.504 29.285 1.00 89.81 1029 LEU A C 1
ATOM 8004 O O . LEU A 1 1029 ? 7.353 -4.010 30.396 1.00 89.81 1029 LEU A O 1
ATOM 8008 N N . GLN A 1 1030 ? 7.954 -2.467 28.888 1.00 86.06 1030 GLN A N 1
ATOM 8009 C CA . GLN A 1 1030 ? 9.113 -1.952 29.628 1.00 86.06 1030 GLN A CA 1
ATOM 8010 C C . GLN A 1 1030 ? 10.130 -3.074 29.915 1.00 86.06 1030 GLN A C 1
ATOM 8012 O O . GLN A 1 1030 ? 10.408 -3.874 29.031 1.00 86.06 1030 GLN A O 1
ATOM 8017 N N . ASP A 1 1031 ? 10.661 -3.175 31.133 1.00 84.88 1031 ASP A N 1
ATOM 8018 C CA . ASP A 1 1031 ? 11.691 -4.155 31.516 1.00 84.88 1031 ASP A CA 1
ATOM 8019 C C . ASP A 1 1031 ? 11.150 -5.587 31.752 1.00 84.88 1031 ASP A C 1
ATOM 8021 O O . ASP A 1 1031 ? 11.783 -6.381 32.441 1.00 84.88 1031 ASP A O 1
ATOM 8025 N N . ARG A 1 1032 ? 9.958 -5.919 31.230 1.00 87.44 1032 ARG A N 1
ATOM 8026 C CA . ARG A 1 1032 ? 9.270 -7.211 31.443 1.00 87.44 1032 ARG A CA 1
ATOM 8027 C C . ARG A 1 1032 ? 9.488 -8.227 30.310 1.00 87.44 1032 ARG A C 1
ATOM 8029 O O . ARG A 1 1032 ? 8.713 -9.175 30.221 1.00 87.44 1032 ARG A O 1
ATOM 8036 N N . VAL A 1 1033 ? 10.470 -8.014 29.432 1.00 85.25 1033 VAL A N 1
ATOM 8037 C CA . VAL A 1 1033 ? 10.786 -8.874 28.268 1.00 85.25 1033 VAL A CA 1
ATOM 8038 C C . VAL A 1 1033 ? 12.210 -9.387 28.288 1.00 85.25 1033 VAL A C 1
ATOM 8040 O O . VAL A 1 1033 ? 13.096 -8.627 28.751 1.00 85.25 1033 VAL A O 1
#

Mean predicted aligned error: 15.35 Å